Protein AF-0000000084904812 (afdb_homodimer)

Foldseek 3Di:
DWAWDDDPPDPDTFIDDDDPPDDVVRVQVRVLVRPDPVPPSVLFDPDWDWDDDDPRDFTQTQTSHPFGWGFGQDPVNYTDTHGAHALVNLPPAKAKDFAKAWDADPVRDIAIDGDLNLLRLQLVRPVFVFFFEAEEEEAEAAPLCRQVLLVLLVLCLVVVNPCSLPQPSQADRPGDDDDDDLDWDDGAKIKISYWGWDAFPVGGIYTYIYMYGTHPPRPPDFLNRNLLRLLLCQQLHQEYEYREEADDDLVNLVSVLSSVVLSVVLQPADPPDARGEEYEYEYEAHDDPVFDFFFVSFQVRVCVQLPDDPPDDPVSVVSSVSVPRRYNYYGYGYAHYQDDPCSDPPNSRRSVVGDPSRSVRSSVVSCVCPPSVNGDGDDRHPDGDGSNVSSVVVVSSSCCSRVPPDDDDHDPQVVVLVVLLVVLLCVLVVQLVVQLCVPQNPPDAQDDPVVSVVSLVVSNVVSVVSLVPRDHDDDPVVSVVSVVVSVVVSVVVSVVSVVSSVVRPVCVVCLLVVLLQVQLVVLQVVLVVCVVVVNNVVSVVSNVVSVVSVVLNVVLVVCVVVVPPVPVNVVSSVVSVVSVVVVVVVVVVVPPPPPDPPDPPDPPPPPPPDDDD/DWAWADDPPDPDTDIDDDDPPDDVVRVLVRVLVRPDPVPPSVQFDPDWDFDDDDPGDQTQTQTSHPFGWGFDQDPVRDTDTHGFHALVNLPPAKDKDFAKAWDADPVRDIAIDGPLNLLRLQLVRPVFVFFFEAEEEEAEAAPLCRQVLLVLLVLCLVVVNPCSLPQPSQPDRPGDDDDDDLDWDDGAKIKISYWGWDAFPVRGIYTYIYMYGTHPPRPPDFLNRNLLRLLLCQQLHQEYEYREEADDDLVNLVSVLSSVVLSVVLLPADPPDARGEEYEYEYEAHDDPVFDFFFVSFQVRVCVQLPDDPPDDPVSVVSSVSVPRRYNYYGYGYAHYQDDPCSDPPNSSRSVSGDPSRSVRSSVVSCVCPPSVNGDGDDRPPDGDGSNVSSVVSVSSSCCSRVPPDDDDHDPQVVVLVVLLVVLLCVLVVQLCVQLCVDQNDPDAQDDPVVSVVSLVVSNVVSVVSLVPRDHDDDPVVSVVSVVVSVVVSVVVSVVSVVSSVVRPVCVVCLLVVLLQVQLVVLQVVLVVCVVVVNNVVSVVSNVVSVVSVVLNVVLVVCVVVVPPVPVNVVSSVVSVVSVVVVVVVVVVVPPPPPDPPDPPDPDDPDDDDPDD

Sequence (1226 aa):
MYVTIAYPFADEDVDLQIDNEASFKTLGEKIVAAAPRALPREKLLSEFTVVVNRNGRDRVLNLTLEQPVSILLESNDALQMIPGIPPYLVDTEGRPLQVLTFSLDDDQHTVTHINEANLRQILYRHDVKDLPVVVLSVAGPFRTGKSFLLNFILRYLENDGADWGSEASMQAAEGFHWRHGIERDTVGMWMWSKPFVRTMPGGDRVAVIVADTQGTFDKHTVMAENTRIFALNALISSQQVYNIKEKISEDVLQQMHLFTEYGAMVARTLEGQKPFQNLEFLIRDWEFESHAPGAAGGQEYLDSILAISDDLPTELREVRLWLQDCYEAITCFLLPHPGKKVTKKEFTGNLTVLEEDFREHFVEFVSNILSPERIAVKKIGNQNLTCSSLLDLFRTYVDAFNTAELPQVSTLFQATARVNHDAVRQSVLGSYRDAMRRIAGPGFPHVAESHLRNQHEAAHANAISIFESAKLLGSAAQKDHLRADIERELETLWTQMQAYNRSKDILRGMRTPLIFAAAAFLLNIVAAVLDVVELDPIAYILNFIAWVGVFALVGWGTLNYTGQQPELRGALDSFADTLFQTGRVAVASLAQPAEQQPAASAPAQRRARAPASMYVTIAYPFADEDVDLQIDNEASFKTLGEKIVAAAPRALPREKLLSEFTVVVNRNGRDRVLNLTLEQPVSILLESNDALQMIPGIPPYLVDTEGRPLQVLTFSLDDDQHTVTHINEANLRQILYRHDVKDLPVVVLSVAGPFRTGKSFLLNFILRYLENDGADWGSEASMQAAEGFHWRHGIERDTVGMWMWSKPFVRTMPGGDRVAVIVADTQGTFDKHTVMAENTRIFALNALISSQQVYNIKEKISEDVLQQMHLFTEYGAMVARTLEGQKPFQNLEFLIRDWEFESHAPGAAGGQEYLDSILAISDDLPTELREVRLWLQDCYEAITCFLLPHPGKKVTKKEFTGNLTVLEEDFREHFVEFVSNILSPERIAVKKIGNQNLTCSSLLDLFRTYVDAFNTAELPQVSTLFQATARVNHDAVRQSVLGSYRDAMRRIAGPGFPHVAESHLRNQHEAAHANAISIFESAKLLGSAAQKDHLRADIERELETLWTQMQAYNRSKDILRGMRTPLIFAAAAFLLNIVAAVLDVVELDPIAYILNFIAWVGVFALVGWGTLNYTGQQPELRGALDSFADTLFQTGRVAVASLAQPAEQQPAASAPAQRRARAPAS

Solvent-accessible surface area (backbone atoms only — not comparable to full-atom values): 67049 Å² total; per-residue (Å²): 80,77,43,36,41,35,53,87,93,49,93,61,71,41,79,42,84,41,65,84,81,55,50,67,68,55,48,52,52,51,52,62,67,63,46,60,82,84,52,64,68,89,53,47,62,85,73,86,72,87,64,84,53,88,93,77,57,75,42,58,45,67,47,45,50,97,53,32,28,18,35,46,65,43,97,82,54,39,35,43,51,38,84,36,60,52,65,82,70,46,61,89,63,58,42,69,35,64,33,34,40,73,45,67,48,95,85,68,44,75,39,71,42,75,34,58,43,52,43,45,52,41,26,57,27,83,92,39,23,82,25,38,23,24,30,39,30,42,38,34,49,50,88,66,52,61,38,60,53,50,36,50,49,50,47,30,62,74,42,71,69,50,69,56,82,44,80,79,68,47,72,75,78,71,49,53,82,64,70,93,59,94,60,86,75,59,76,38,30,30,31,45,45,57,60,42,77,43,68,33,89,88,65,51,59,32,28,40,35,48,32,45,45,33,43,35,46,35,90,82,56,53,58,47,51,45,32,48,54,52,14,51,48,46,61,65,21,16,36,31,32,41,42,38,64,55,60,88,42,37,59,56,50,46,50,47,44,39,21,46,50,56,29,44,68,67,40,85,60,57,91,91,52,51,58,27,41,35,38,34,38,36,28,32,50,38,62,56,80,93,43,52,68,28,55,68,27,14,40,53,50,46,49,64,70,55,56,82,56,91,83,50,55,67,73,60,44,50,45,41,52,47,56,61,56,40,31,72,40,79,46,27,33,28,33,42,50,49,53,78,69,59,66,47,93,73,52,75,62,61,62,86,64,37,32,65,71,22,52,56,46,47,52,49,49,55,51,51,64,65,25,61,88,58,53,45,66,24,59,63,86,94,38,76,34,27,25,49,54,47,54,54,47,52,52,51,51,46,46,44,68,63,65,44,76,60,68,80,63,62,48,61,42,56,26,42,32,50,50,45,50,50,54,50,51,48,52,27,51,47,53,32,50,53,55,49,41,74,59,60,23,44,90,40,65,52,63,55,67,69,60,50,49,53,51,47,52,51,34,49,52,51,24,50,49,51,54,70,69,50,76,75,68,74,54,72,66,55,48,50,49,50,49,51,50,51,52,51,50,51,49,50,51,50,54,46,50,52,35,41,35,58,55,35,34,50,62,73,68,35,46,41,51,48,43,32,51,48,51,23,51,50,28,44,50,53,18,50,52,29,45,70,72,69,38,51,73,59,17,50,51,34,41,50,53,19,48,50,30,52,50,49,40,51,51,47,51,49,33,62,70,65,56,51,63,65,62,62,49,48,50,51,40,50,51,33,49,51,51,52,50,52,46,51,51,51,52,52,56,66,64,49,71,84,71,79,73,76,77,79,75,71,80,76,76,77,70,77,75,70,68,89,128,79,78,47,50,44,55,52,92,92,48,94,59,70,42,78,43,84,42,65,83,81,56,49,66,67,54,49,54,51,50,52,62,68,63,46,59,81,86,52,64,66,86,57,49,61,85,80,86,82,83,77,80,66,87,90,69,76,90,58,67,53,79,47,53,49,101,58,42,33,18,42,46,70,42,98,82,65,43,47,42,66,38,83,36,60,51,62,81,71,47,59,90,63,58,43,68,36,63,34,34,41,73,47,68,50,96,85,68,44,74,38,70,43,76,33,60,55,50,43,45,50,41,26,55,25,81,91,40,23,83,25,37,23,24,30,38,30,41,39,36,48,50,87,66,51,62,38,60,53,48,37,50,49,49,46,30,61,74,41,70,69,50,72,55,83,45,80,79,69,53,72,76,81,73,49,52,85,65,70,92,58,93,61,87,76,58,77,36,30,29,30,44,44,56,58,43,77,44,68,34,87,88,64,50,60,32,28,38,34,48,34,44,44,32,42,35,45,36,90,84,56,51,58,45,50,44,32,49,53,51,13,51,48,44,60,66,21,16,36,33,32,40,41,38,66,56,60,89,42,36,60,56,50,46,50,47,45,38,21,47,51,56,28,45,67,66,48,72,55,56,91,89,52,51,54,26,41,34,39,33,37,36,28,31,49,38,61,57,81,92,42,53,69,28,55,68,27,14,40,54,50,45,50,62,70,55,56,83,56,92,83,49,54,68,72,62,43,51,45,40,53,46,56,62,58,39,30,72,40,79,46,27,32,28,33,44,49,50,53,79,69,57,67,46,93,72,52,75,65,61,64,84,63,36,32,65,72,22,51,54,46,47,52,50,48,54,51,50,65,66,24,62,88,58,51,44,64,24,57,63,88,94,38,78,34,27,25,48,53,46,55,55,47,52,52,52,52,46,47,44,69,64,66,42,78,60,71,82,62,61,49,60,42,55,25,41,33,50,50,45,50,49,52,50,49,48,51,27,51,47,52,30,50,54,54,48,40,74,60,61,23,64,75,46,65,50,65,53,68,70,59,49,49,52,50,47,51,52,34,49,51,51,24,52,50,50,54,70,70,51,78,75,68,75,53,71,67,56,47,52,50,50,50,51,50,51,51,51,49,51,51,50,51,49,54,48,49,51,37,38,35,56,48,36,32,50,63,75,67,35,46,42,52,48,44,32,49,48,51,22,50,50,29,44,51,54,18,52,51,28,44,71,72,70,39,52,72,60,17,52,52,33,42,50,53,20,49,51,30,53,49,49,40,50,50,47,51,49,32,63,68,66,56,50,64,63,63,62,50,47,52,50,40,51,50,32,50,51,52,50,50,51,47,50,50,50,51,52,56,66,65,46,72,84,71,78,76,78,76,82,78,72,86,78,75,83,75,79,76,74,82,77,135

Structure (mmCIF, N/CA/C/O backbone):
data_AF-0000000084904812-model_v1
#
loop_
_entity.id
_entity.type
_entity.pdbx_description
1 polymer 'GB1/RHD3-type G domain-containing protein'
#
loop_
_atom_site.group_PDB
_atom_site.id
_atom_site.type_symbol
_atom_site.label_atom_id
_atom_site.label_alt_id
_atom_site.label_comp_id
_atom_site.label_asym_id
_atom_site.label_entity_id
_atom_site.label_seq_id
_atom_site.pdbx_PDB_ins_code
_atom_site.Cartn_x
_atom_site.Cartn_y
_atom_site.Cartn_z
_atom_site.occupancy
_atom_site.B_iso_or_equiv
_atom_site.auth_seq_id
_atom_site.auth_comp_id
_atom_site.auth_asym_id
_atom_site.auth_atom_id
_atom_site.pdbx_PDB_model_num
ATOM 1 N N . MET A 1 1 ? 45.094 -32.781 28.062 1 52.78 1 MET A N 1
ATOM 2 C CA . MET A 1 1 ? 45.75 -32.188 26.906 1 52.78 1 MET A CA 1
ATOM 3 C C . MET A 1 1 ? 46.062 -30.703 27.156 1 52.78 1 MET A C 1
ATOM 5 O O . MET A 1 1 ? 45.312 -30.016 27.859 1 52.78 1 MET A O 1
ATOM 9 N N . TYR A 1 2 ? 47.312 -30.234 26.875 1 60 2 TYR A N 1
ATOM 10 C CA . TYR A 1 2 ? 47.688 -28.828 26.984 1 60 2 TYR A CA 1
ATOM 11 C C . TYR A 1 2 ? 47.469 -28.109 25.656 1 60 2 TYR A C 1
ATOM 13 O O . TYR A 1 2 ? 47.875 -28.609 24.609 1 60 2 TYR A O 1
ATOM 21 N N . VAL A 1 3 ? 46.625 -27.094 25.688 1 57 3 VAL A N 1
ATOM 22 C CA . VAL A 1 3 ? 46.406 -26.266 24.516 1 57 3 VAL A CA 1
ATOM 23 C C . VAL A 1 3 ? 46.969 -24.875 24.734 1 57 3 VAL A C 1
ATOM 25 O O . VAL A 1 3 ? 46.719 -24.266 25.781 1 57 3 VAL A O 1
ATOM 28 N N . THR A 1 4 ? 47.875 -24.469 23.875 1 60.34 4 THR A N 1
ATOM 29 C CA . THR A 1 4 ? 48.406 -23.094 23.906 1 60.34 4 THR A CA 1
ATOM 30 C C . THR A 1 4 ? 47.531 -22.188 23.031 1 60.34 4 THR A C 1
ATOM 32 O O . THR A 1 4 ? 47.281 -22.484 21.859 1 60.34 4 THR A O 1
ATOM 35 N N . ILE A 1 5 ? 46.969 -21.234 23.672 1 58.47 5 ILE A N 1
ATOM 36 C CA . ILE A 1 5 ? 46.094 -20.281 23 1 58.47 5 ILE A CA 1
ATOM 37 C C . ILE A 1 5 ? 46.812 -18.938 22.844 1 58.47 5 ILE A C 1
ATOM 39 O O . ILE A 1 5 ? 47.281 -18.359 23.812 1 58.47 5 ILE A O 1
ATOM 43 N N . ALA A 1 6 ? 46.969 -18.562 21.625 1 56.66 6 ALA A N 1
ATOM 44 C CA . ALA A 1 6 ? 47.438 -17.219 21.297 1 56.66 6 ALA A CA 1
ATOM 45 C C . ALA A 1 6 ? 46.25 -16.266 21.031 1 56.66 6 ALA A C 1
ATOM 47 O O . ALA A 1 6 ? 45.562 -16.406 20.031 1 56.66 6 ALA A O 1
ATOM 48 N N . TYR A 1 7 ? 45.812 -15.508 22.047 1 55.56 7 TYR A N 1
ATOM 49 C CA . TYR A 1 7 ? 44.75 -14.531 21.938 1 55.56 7 TYR A CA 1
ATOM 50 C C . TYR A 1 7 ? 45.156 -13.336 21.094 1 55.56 7 TYR A C 1
ATOM 52 O O . TYR A 1 7 ? 46.312 -12.867 21.203 1 55.56 7 TYR A O 1
ATOM 60 N N . PRO A 1 8 ? 44.25 -12.859 20.281 1 52.91 8 PRO A N 1
ATOM 61 C CA . PRO A 1 8 ? 44.594 -11.609 19.594 1 52.91 8 PRO A CA 1
ATOM 62 C C . PRO A 1 8 ? 44.75 -10.43 20.562 1 52.91 8 PRO A C 1
ATOM 64 O O . PRO A 1 8 ? 43.969 -10.305 21.516 1 52.91 8 PRO A O 1
ATOM 67 N N . PHE A 1 9 ? 45.938 -9.719 20.469 1 52.16 9 PHE A N 1
ATOM 68 C CA . PHE A 1 9 ? 46.312 -8.531 21.219 1 52.16 9 PHE A CA 1
ATOM 69 C C . PHE A 1 9 ? 46.906 -8.906 22.562 1 52.16 9 PHE A C 1
ATOM 71 O O . PHE A 1 9 ? 47.062 -8.055 23.453 1 52.16 9 PHE A O 1
ATOM 78 N N . ALA A 1 10 ? 46.938 -10.172 22.75 1 53.47 10 ALA A N 1
ATOM 79 C CA . ALA A 1 10 ? 47.625 -10.523 23.984 1 53.47 10 ALA A CA 1
ATOM 80 C C . ALA A 1 10 ? 49.125 -10.758 23.703 1 53.47 10 ALA A C 1
ATOM 82 O O . ALA A 1 10 ? 49.5 -11.242 22.641 1 53.47 10 ALA A O 1
ATOM 83 N N . ASP A 1 11 ? 50.031 -10.258 24.391 1 59.09 11 ASP A N 1
ATOM 84 C CA . ASP A 1 11 ? 51.469 -10.352 24.219 1 59.09 11 ASP A CA 1
ATOM 85 C C . ASP A 1 11 ? 51.969 -11.758 24.531 1 59.09 11 ASP A C 1
ATOM 87 O O . ASP A 1 11 ? 53.031 -12.164 24.062 1 59.09 11 ASP A O 1
ATOM 91 N N . GLU A 1 12 ? 51.188 -12.477 25.453 1 63.28 12 GLU A N 1
ATOM 92 C CA . GLU A 1 12 ? 51.688 -13.773 25.891 1 63.28 12 GLU A CA 1
ATOM 93 C C . GLU A 1 12 ? 50.719 -14.891 25.578 1 63.28 12 GLU A C 1
ATOM 95 O O . GLU A 1 12 ? 49.5 -14.688 25.641 1 63.28 12 GLU A O 1
ATOM 100 N N . ASP A 1 13 ? 51.156 -15.984 24.984 1 61.41 13 ASP A N 1
ATOM 101 C CA . ASP A 1 13 ? 50.375 -17.203 24.781 1 61.41 13 ASP A CA 1
ATOM 102 C C . ASP A 1 13 ? 49.938 -17.797 26.109 1 61.41 13 ASP A C 1
ATOM 104 O O . ASP A 1 13 ? 50.594 -17.625 27.125 1 61.41 13 ASP A O 1
ATOM 108 N N . VAL A 1 14 ? 48.656 -18.203 26.172 1 65.75 14 VAL A N 1
ATOM 109 C CA . VAL A 1 14 ? 48.125 -18.797 27.391 1 65.75 14 VAL A CA 1
ATOM 110 C C . VAL A 1 14 ? 48.062 -20.328 27.234 1 65.75 14 VAL A C 1
ATOM 112 O O . VAL A 1 14 ? 47.562 -20.828 26.25 1 65.75 14 VAL A O 1
ATOM 115 N N . ASP A 1 15 ? 48.688 -21.031 28.125 1 65.44 15 ASP A N 1
ATOM 116 C CA . ASP A 1 15 ? 48.656 -22.5 28.156 1 65.44 15 ASP A CA 1
ATOM 117 C C . ASP A 1 15 ? 47.469 -23 29.016 1 65.44 15 ASP A C 1
ATOM 119 O O . ASP A 1 15 ? 47.344 -22.594 30.172 1 65.44 15 ASP A O 1
ATOM 123 N N . LEU A 1 16 ? 46.531 -23.656 28.438 1 64.44 16 LEU A N 1
ATOM 124 C CA . LEU A 1 16 ? 45.375 -24.203 29.141 1 64.44 16 LEU A CA 1
ATOM 125 C C . LEU A 1 16 ? 45.469 -25.719 29.25 1 64.44 16 LEU A C 1
ATOM 127 O O . LEU A 1 16 ? 45.875 -26.391 28.297 1 64.44 16 LEU A O 1
ATOM 131 N N . GLN A 1 17 ? 45.281 -26.281 30.469 1 71.5 17 GLN A N 1
ATOM 132 C CA . GLN A 1 17 ? 45.156 -27.719 30.688 1 71.5 17 GLN A CA 1
ATOM 133 C C . GLN A 1 17 ? 43.688 -28.188 30.594 1 71.5 17 GLN A C 1
ATOM 135 O O . GLN A 1 17 ? 42.844 -27.656 31.281 1 71.5 17 GLN A O 1
ATOM 140 N N . ILE A 1 18 ? 43.406 -28.859 29.516 1 60.75 18 ILE A N 1
ATOM 141 C CA . ILE A 1 18 ? 42.062 -29.359 29.312 1 60.75 18 ILE A CA 1
ATOM 142 C C . ILE A 1 18 ? 42.031 -30.875 29.469 1 60.75 18 ILE A C 1
ATOM 144 O O . ILE A 1 18 ? 42.969 -31.562 29.078 1 60.75 18 ILE A O 1
ATOM 148 N N . ASP A 1 19 ? 41.031 -31.328 30.25 1 65.38 19 ASP A N 1
ATOM 149 C CA . ASP A 1 19 ? 40.844 -32.781 30.406 1 65.38 19 ASP A CA 1
ATOM 150 C C . ASP A 1 19 ? 40.562 -33.438 29.047 1 65.38 19 ASP A C 1
ATOM 152 O O . ASP A 1 19 ? 39.875 -32.844 28.203 1 65.38 19 ASP A O 1
ATOM 156 N N . ASN A 1 20 ? 41.125 -34.5 28.734 1 55.53 20 ASN A N 1
ATOM 157 C CA . ASN A 1 20 ? 40.938 -35.25 27.5 1 55.53 20 ASN A CA 1
ATOM 158 C C . ASN A 1 20 ? 39.469 -35.5 27.203 1 55.53 20 ASN A C 1
ATOM 160 O O . ASN A 1 20 ? 39.062 -35.594 26.047 1 55.53 20 ASN A O 1
ATOM 164 N N . GLU A 1 21 ? 38.625 -35.625 28.156 1 56.09 21 GLU A N 1
ATOM 165 C CA . GLU A 1 21 ? 37.219 -35.938 28.016 1 56.09 21 GLU A CA 1
ATOM 166 C C . GLU A 1 21 ? 36.344 -34.688 28.094 1 56.09 21 GLU A C 1
ATOM 168 O O . GLU A 1 21 ? 35.125 -34.781 28.125 1 56.09 21 GLU A O 1
ATOM 173 N N . ALA A 1 22 ? 36.969 -33.625 28.078 1 53.44 22 ALA A N 1
ATOM 174 C CA . ALA A 1 22 ? 36.156 -32.406 28.25 1 53.44 22 ALA A CA 1
ATOM 175 C C . ALA A 1 22 ? 35.312 -32.094 27.016 1 53.44 22 ALA A C 1
ATOM 177 O O . ALA A 1 22 ? 35.75 -32.406 25.891 1 53.44 22 ALA A O 1
ATOM 178 N N . SER A 1 23 ? 34.062 -31.812 27.297 1 52.94 23 SER A N 1
ATOM 179 C CA . SER A 1 23 ? 33.156 -31.391 26.219 1 52.94 23 SER A CA 1
ATOM 180 C C . SER A 1 23 ? 33.625 -30.062 25.609 1 52.94 23 SER A C 1
ATOM 182 O O . SER A 1 23 ? 34.375 -29.328 26.234 1 52.94 23 SER A O 1
ATOM 184 N N . PHE A 1 24 ? 33.344 -29.859 24.469 1 48.47 24 PHE A N 1
ATOM 185 C CA . PHE A 1 24 ? 33.688 -28.625 23.781 1 48.47 24 PHE A CA 1
ATOM 186 C C . PHE A 1 24 ? 33.094 -27.406 24.5 1 48.47 24 PHE A C 1
ATOM 188 O O . PHE A 1 24 ? 33.719 -26.328 24.5 1 48.47 24 PHE A O 1
ATOM 195 N N . LYS A 1 25 ? 32.062 -27.641 25.094 1 56.03 25 LYS A N 1
ATOM 196 C CA . LYS A 1 25 ? 31.5 -26.578 25.922 1 56.03 25 LYS A CA 1
ATOM 197 C C . LYS A 1 25 ? 32.469 -26.219 27.062 1 56.03 25 LYS A C 1
ATOM 199 O O . LYS A 1 25 ? 32.719 -25.047 27.312 1 56.03 25 LYS A O 1
ATOM 204 N N . THR A 1 26 ? 33 -27.281 27.594 1 59.81 26 THR A N 1
ATOM 205 C CA . THR A 1 26 ? 33.938 -27.078 28.703 1 59.81 26 THR A CA 1
ATOM 206 C C . THR A 1 26 ? 35.219 -26.406 28.219 1 59.81 26 THR A C 1
ATOM 208 O O . THR A 1 26 ? 35.75 -25.531 28.906 1 59.81 26 THR A O 1
ATOM 211 N N . LEU A 1 27 ? 35.625 -26.75 26.984 1 59.12 27 LEU A N 1
ATOM 212 C CA . LEU A 1 27 ? 36.781 -26.109 26.375 1 59.12 27 LEU A CA 1
ATOM 213 C C . LEU A 1 27 ? 36.531 -24.625 26.141 1 59.12 27 LEU A C 1
ATOM 215 O O . LEU A 1 27 ? 37.375 -23.797 26.469 1 59.12 27 LEU A O 1
ATOM 219 N N . GLY A 1 28 ? 35.469 -24.297 25.578 1 57.53 28 GLY A N 1
ATOM 220 C CA . GLY A 1 28 ? 35.094 -22.906 25.359 1 57.53 28 GLY A CA 1
ATOM 221 C C . GLY A 1 28 ? 35.094 -22.094 26.641 1 57.53 28 GLY A C 1
ATOM 222 O O . GLY A 1 28 ? 35.625 -20.984 26.688 1 57.53 28 GLY A O 1
ATOM 223 N N . GLU A 1 29 ? 34.531 -22.703 27.609 1 62.69 29 GLU A N 1
ATOM 224 C CA . GLU A 1 29 ? 34.469 -22.016 28.891 1 62.69 29 GLU A CA 1
ATOM 225 C C . GLU A 1 29 ? 35.844 -21.75 29.453 1 62.69 29 GLU A C 1
ATOM 227 O O . GLU A 1 29 ? 36.094 -20.672 30 1 62.69 29 GLU A O 1
ATOM 232 N N . LYS A 1 30 ? 36.75 -22.719 29.281 1 65.31 30 LYS A N 1
ATOM 233 C CA . LYS A 1 30 ? 38.125 -22.578 29.812 1 65.31 30 LYS A CA 1
ATOM 234 C C . LYS A 1 30 ? 38.906 -21.531 29.031 1 65.31 30 LYS A C 1
ATOM 236 O O . LYS A 1 30 ? 39.688 -20.797 29.609 1 65.31 30 LYS A O 1
ATOM 241 N N . ILE A 1 31 ? 38.594 -21.484 27.719 1 62.16 31 ILE A N 1
ATOM 242 C CA . ILE A 1 31 ? 39.25 -20.516 26.875 1 62.16 31 ILE A CA 1
ATOM 243 C C . ILE A 1 31 ? 38.844 -19.094 27.266 1 62.16 31 ILE A C 1
ATOM 245 O O . ILE A 1 31 ? 39.688 -18.203 27.391 1 62.16 31 ILE A O 1
ATOM 249 N N . VAL A 1 32 ? 37.562 -18.906 27.531 1 62.09 32 VAL A N 1
ATOM 250 C CA . VAL A 1 32 ? 37.062 -17.594 27.953 1 62.09 32 VAL A CA 1
ATOM 251 C C . VAL A 1 32 ? 37.625 -17.234 29.312 1 62.09 32 VAL A C 1
ATOM 253 O O . VAL A 1 32 ? 38.031 -16.094 29.547 1 62.09 32 VAL A O 1
ATOM 256 N N . ALA A 1 33 ? 37.719 -18.219 30.125 1 67.69 33 ALA A N 1
ATOM 257 C CA . ALA A 1 33 ? 38.156 -17.969 31.484 1 67.69 33 ALA A CA 1
ATOM 258 C C . ALA A 1 33 ? 39.625 -17.609 31.531 1 67.69 33 ALA A C 1
ATOM 260 O O . ALA A 1 33 ? 40.062 -16.875 32.406 1 67.69 33 ALA A O 1
ATOM 261 N N . ALA A 1 34 ? 40.344 -18.172 30.516 1 62.88 34 ALA A N 1
ATOM 262 C CA . ALA A 1 34 ? 41.812 -17.969 30.562 1 62.88 34 ALA A CA 1
ATOM 263 C C . ALA A 1 34 ? 42.219 -16.703 29.812 1 62.88 34 ALA A C 1
ATOM 265 O O . ALA A 1 34 ? 43.375 -16.328 29.797 1 62.88 34 ALA A O 1
ATOM 266 N N . ALA A 1 35 ? 41.188 -16.078 29.156 1 61.72 35 ALA A N 1
ATOM 267 C CA . ALA A 1 35 ? 41.5 -14.867 28.406 1 61.72 35 ALA A CA 1
ATOM 268 C C . ALA A 1 35 ? 42.031 -13.766 29.312 1 61.72 35 ALA A C 1
ATOM 270 O O . ALA A 1 35 ? 41.562 -13.594 30.438 1 61.72 35 ALA A O 1
ATOM 271 N N . PRO A 1 36 ? 43.094 -13.172 28.906 1 60.47 36 PRO A N 1
ATOM 272 C CA . PRO A 1 36 ? 43.625 -12.109 29.766 1 60.47 36 PRO A CA 1
ATOM 273 C C . PRO A 1 36 ? 42.625 -11.008 30.062 1 60.47 36 PRO A C 1
ATOM 275 O O . PRO A 1 36 ? 41.719 -10.773 29.266 1 60.47 36 PRO A O 1
ATOM 278 N N . ARG A 1 37 ? 42.562 -10.547 31.266 1 56.56 37 ARG A N 1
ATOM 279 C CA . ARG A 1 37 ? 41.656 -9.547 31.844 1 56.56 37 ARG A CA 1
ATOM 280 C C . ARG A 1 37 ? 41.531 -8.344 30.922 1 56.56 37 ARG A C 1
ATOM 282 O O . ARG A 1 37 ? 40.5 -7.652 30.938 1 56.56 37 ARG A O 1
ATOM 289 N N . ALA A 1 38 ? 42.5 -8.055 30.203 1 52.19 38 ALA A N 1
ATOM 290 C CA . ALA A 1 38 ? 42.438 -6.855 29.375 1 52.19 38 ALA A CA 1
ATOM 291 C C . ALA A 1 38 ? 41.438 -7.031 28.234 1 52.19 38 ALA A C 1
ATOM 293 O O . ALA A 1 38 ? 41.125 -6.07 27.531 1 52.19 38 ALA A O 1
ATOM 294 N N . LEU A 1 39 ? 41.031 -8.281 27.953 1 47.53 39 LEU A N 1
ATOM 295 C CA . LEU A 1 39 ? 40.062 -8.477 26.891 1 47.53 39 LEU A CA 1
ATOM 296 C C . LEU A 1 39 ? 38.625 -8.328 27.422 1 47.53 39 LEU A C 1
ATOM 298 O O . LEU A 1 39 ? 38.281 -8.945 28.438 1 47.53 39 LEU A O 1
ATOM 302 N N . PRO A 1 40 ? 37.906 -7.148 27.281 1 47.16 40 PRO A N 1
ATOM 303 C CA . PRO A 1 40 ? 36.531 -7.047 27.797 1 47.16 40 PRO A CA 1
ATOM 304 C C . PRO A 1 40 ? 35.719 -8.328 27.578 1 47.16 40 PRO A C 1
ATOM 306 O O . PRO A 1 40 ? 35.688 -8.867 26.469 1 47.16 40 PRO A O 1
ATOM 309 N N . ARG A 1 41 ? 35.375 -9.078 28.641 1 47.38 41 ARG A N 1
ATOM 310 C CA . ARG A 1 41 ? 34.594 -10.32 28.703 1 47.38 41 ARG A CA 1
ATOM 311 C C . ARG A 1 41 ? 33.375 -10.266 27.781 1 47.38 41 ARG A C 1
ATOM 313 O O . ARG A 1 41 ? 32.938 -11.289 27.281 1 47.38 41 ARG A O 1
ATOM 320 N N . GLU A 1 42 ? 32.688 -9.078 27.75 1 44.91 42 GLU A N 1
ATOM 321 C CA . GLU A 1 42 ? 31.469 -8.891 26.969 1 44.91 42 GLU A CA 1
ATOM 322 C C . GLU A 1 42 ? 31.719 -9.188 25.5 1 44.91 42 GLU A C 1
ATOM 324 O O . GLU A 1 42 ? 30.781 -9.477 24.75 1 44.91 42 GLU A O 1
ATOM 329 N N . LYS A 1 43 ? 32.969 -8.961 25.125 1 42.41 43 LYS A N 1
ATOM 330 C CA . LYS A 1 43 ? 33.344 -9.18 23.734 1 42.41 43 LYS A CA 1
ATOM 331 C C . LYS A 1 43 ? 33.656 -10.648 23.484 1 42.41 43 LYS A C 1
ATOM 333 O O . LYS A 1 43 ? 34.062 -11.023 22.375 1 42.41 43 LYS A O 1
ATOM 338 N N . LEU A 1 44 ? 33.781 -11.422 24.562 1 38.59 44 LEU A N 1
ATOM 339 C CA . LEU A 1 44 ? 34.094 -12.844 24.469 1 38.59 44 LEU A CA 1
ATOM 340 C C . LEU A 1 44 ? 32.875 -13.641 24 1 38.59 44 LEU A C 1
ATOM 342 O O . LEU A 1 44 ? 31.75 -13.188 24.141 1 38.59 44 LEU A O 1
ATOM 346 N N . LEU A 1 45 ? 33.062 -15.016 23.641 1 41.72 45 LEU A N 1
ATOM 347 C CA . LEU A 1 45 ? 32.344 -16.031 22.891 1 41.72 45 LEU A CA 1
ATOM 348 C C . LEU A 1 45 ? 31.047 -16.406 23.609 1 41.72 45 LEU A C 1
ATOM 350 O O . LEU A 1 45 ? 31.062 -16.781 24.781 1 41.72 45 LEU A O 1
ATOM 354 N N . SER A 1 46 ? 29.938 -15.727 23.531 1 36.12 46 SER A N 1
ATOM 355 C CA . SER A 1 46 ? 28.797 -16.375 24.172 1 36.12 46 SER A CA 1
ATOM 356 C C . SER A 1 46 ? 28.484 -17.719 23.516 1 36.12 46 SER A C 1
ATOM 358 O O . SER A 1 46 ? 28.062 -18.656 24.188 1 36.12 46 SER A O 1
ATOM 360 N N . GLU A 1 47 ? 28.344 -18 22.078 1 34.22 47 GLU A N 1
ATOM 361 C CA . GLU A 1 47 ? 27.891 -19.25 21.469 1 34.22 47 GLU A CA 1
ATOM 362 C C . GLU A 1 47 ? 28.984 -19.859 20.594 1 34.22 47 GLU A C 1
ATOM 364 O O . GLU A 1 47 ? 29.828 -19.141 20.047 1 34.22 47 GLU A O 1
ATOM 369 N N . PHE A 1 48 ? 29.5 -21.25 21 1 31.7 48 PHE A N 1
ATOM 370 C CA . PHE A 1 48 ? 30.578 -22 20.391 1 31.7 48 PHE A CA 1
ATOM 371 C C . PHE A 1 48 ? 30.047 -22.984 19.344 1 31.7 48 PHE A C 1
ATOM 373 O O . PHE A 1 48 ? 28.953 -23.547 19.531 1 31.7 48 PHE A O 1
ATOM 380 N N . THR A 1 49 ? 30.188 -22.75 17.984 1 33.28 49 THR A N 1
ATOM 381 C CA . THR A 1 49 ? 29.875 -23.844 17.062 1 33.28 49 THR A CA 1
ATOM 382 C C . THR A 1 49 ? 31.125 -24.594 16.672 1 33.28 49 THR A C 1
ATOM 384 O O . THR A 1 49 ? 32.156 -24 16.328 1 33.28 49 THR A O 1
ATOM 387 N N . VAL A 1 50 ? 31.344 -26 17.047 1 32.16 50 VAL A N 1
ATOM 388 C CA . VAL A 1 50 ? 32.438 -26.938 16.875 1 32.16 50 VAL A CA 1
ATOM 389 C C . VAL A 1 50 ? 32.281 -27.703 15.57 1 32.16 50 VAL A C 1
ATOM 391 O O . VAL A 1 50 ? 31.219 -28.312 15.336 1 32.16 50 VAL A O 1
ATOM 394 N N . VAL A 1 51 ? 33.031 -27.375 14.43 1 32.16 51 VAL A N 1
ATOM 395 C CA . VAL A 1 51 ? 32.938 -28.203 13.242 1 32.16 51 VAL A CA 1
ATOM 396 C C . VAL A 1 51 ? 34.125 -29.156 13.18 1 32.16 51 VAL A C 1
ATOM 398 O O . VAL A 1 51 ? 35.281 -28.734 13.273 1 32.16 51 VAL A O 1
ATOM 401 N N . VAL A 1 52 ? 34.094 -30.562 13.523 1 30.78 52 VAL A N 1
ATOM 402 C CA . VAL A 1 52 ? 35.062 -31.641 13.609 1 30.78 52 VAL A CA 1
ATOM 403 C C . VAL A 1 52 ? 35.25 -32.281 12.242 1 30.78 52 VAL A C 1
ATOM 405 O O . VAL A 1 52 ? 34.281 -32.719 11.602 1 30.78 52 VAL A O 1
ATOM 408 N N . ASN A 1 53 ? 36.438 -31.859 11.555 1 30.86 53 ASN A N 1
ATOM 409 C CA . ASN A 1 53 ? 36.688 -32.594 10.312 1 30.86 53 ASN A CA 1
ATOM 410 C C . ASN A 1 53 ? 37.25 -34 10.594 1 30.86 53 ASN A C 1
ATOM 412 O O . ASN A 1 53 ? 37.75 -34.25 11.68 1 30.86 53 ASN A O 1
ATOM 416 N N . ARG A 1 54 ? 37.062 -34.938 9.773 1 32.53 54 ARG A N 1
ATOM 417 C CA . ARG A 1 54 ? 37.375 -36.375 9.906 1 32.53 54 ARG A CA 1
ATOM 418 C C . ARG A 1 54 ? 38.844 -36.562 10.266 1 32.53 54 ARG A C 1
ATOM 420 O O . ARG A 1 54 ? 39.188 -37.438 11.07 1 32.53 54 ARG A O 1
ATOM 427 N N . ASN A 1 55 ? 39.969 -36.312 9.18 1 35.44 55 ASN A N 1
ATOM 428 C CA . ASN A 1 55 ? 41.312 -36.875 9.25 1 35.44 55 ASN A CA 1
ATOM 429 C C . ASN A 1 55 ? 42.156 -36.125 10.266 1 35.44 55 ASN A C 1
ATOM 431 O O . ASN A 1 55 ? 43.406 -36.281 10.273 1 35.44 55 ASN A O 1
ATOM 435 N N . GLY A 1 56 ? 42.156 -35.469 11.133 1 32.25 56 GLY A N 1
ATOM 436 C CA . GLY A 1 56 ? 42.875 -34.75 12.203 1 32.25 56 GLY A CA 1
ATOM 437 C C . GLY A 1 56 ? 42.625 -33.25 12.18 1 32.25 56 GLY A C 1
ATOM 438 O O . GLY A 1 56 ? 43.375 -32.5 12.781 1 32.25 56 GLY A O 1
ATOM 439 N N . ARG A 1 57 ? 41.969 -32.594 11.289 1 32.38 57 ARG A N 1
ATOM 440 C CA . ARG A 1 57 ? 41.906 -31.344 10.539 1 32.38 57 ARG A CA 1
ATOM 441 C C . ARG A 1 57 ? 41.531 -30.188 11.445 1 32.38 57 ARG A C 1
ATOM 443 O O . ARG A 1 57 ? 40.969 -30.391 12.531 1 32.38 57 ARG A O 1
ATOM 450 N N . ASP A 1 58 ? 41.719 -28.781 10.797 1 31.53 58 ASP A N 1
ATOM 451 C CA . ASP A 1 58 ? 41.781 -27.359 11.164 1 31.53 58 ASP A CA 1
ATOM 452 C C . ASP A 1 58 ? 40.469 -26.875 11.719 1 31.53 58 ASP A C 1
ATOM 454 O O . ASP A 1 58 ? 39.406 -27.281 11.234 1 31.53 58 ASP A O 1
ATOM 458 N N . ARG A 1 59 ? 40.469 -26.688 12.875 1 33.75 59 ARG A N 1
ATOM 459 C CA . ARG A 1 59 ? 39.281 -26.266 13.617 1 33.75 59 ARG A CA 1
ATOM 460 C C . ARG A 1 59 ? 39.125 -24.75 13.625 1 33.75 59 ARG A C 1
ATOM 462 O O . ARG A 1 59 ? 40.125 -24.031 13.797 1 33.75 59 ARG A O 1
ATOM 469 N N . VAL A 1 60 ? 38.312 -24.312 12.742 1 33.62 60 VAL A N 1
ATOM 470 C CA . VAL A 1 60 ? 38.094 -22.859 12.758 1 33.62 60 VAL A CA 1
ATOM 471 C C . VAL A 1 60 ? 37.125 -22.516 13.898 1 33.62 60 VAL A C 1
ATOM 473 O O . VAL A 1 60 ? 36.094 -23.172 14.086 1 33.62 60 VAL A O 1
ATOM 476 N N . LEU A 1 61 ? 37.688 -22.016 14.969 1 32.94 61 LEU A N 1
ATOM 477 C CA . LEU A 1 61 ? 36.844 -21.516 16.062 1 32.94 61 LEU A CA 1
ATOM 478 C C . LEU A 1 61 ? 36.469 -20.047 15.82 1 32.94 61 LEU A C 1
ATOM 480 O O . LEU A 1 61 ? 37.312 -19.234 15.438 1 32.94 61 LEU A O 1
ATOM 484 N N . ASN A 1 62 ? 35.25 -19.891 15.336 1 33.22 62 ASN A N 1
ATOM 485 C CA . ASN A 1 62 ? 34.781 -18.516 15.266 1 33.22 62 ASN A CA 1
ATOM 486 C C . ASN A 1 62 ? 34.75 -17.844 16.641 1 33.22 62 ASN A C 1
ATOM 488 O O . ASN A 1 62 ? 34.031 -18.297 17.531 1 33.22 62 ASN A O 1
ATOM 492 N N . LEU A 1 63 ? 35.906 -17.234 17.031 1 31.58 63 LEU A N 1
ATOM 493 C CA . LEU A 1 63 ? 36.031 -16.438 18.25 1 31.58 63 LEU A CA 1
ATOM 494 C C . LEU A 1 63 ? 35.156 -15.195 18.156 1 31.58 63 LEU A C 1
ATOM 496 O O . LEU A 1 63 ? 34.812 -14.734 17.062 1 31.58 63 LEU A O 1
ATOM 500 N N . THR A 1 64 ? 34.688 -14.609 19.203 1 34.34 64 THR A N 1
ATOM 501 C CA . THR A 1 64 ? 33.781 -13.484 19.391 1 34.34 64 THR A CA 1
ATOM 502 C C . THR A 1 64 ? 34.219 -12.281 18.562 1 34.34 64 THR A C 1
ATOM 504 O O . THR A 1 64 ? 33.719 -11.18 18.734 1 34.34 64 THR A O 1
ATOM 507 N N . LEU A 1 65 ? 35.625 -12.102 18.094 1 34.03 65 LEU A N 1
ATOM 508 C CA . LEU A 1 65 ? 36.094 -10.758 17.766 1 34.03 65 LEU A CA 1
ATOM 509 C C . LEU A 1 65 ? 35.188 -10.125 16.719 1 34.03 65 LEU A C 1
ATOM 511 O O . LEU A 1 65 ? 34.438 -10.828 16.016 1 34.03 65 LEU A O 1
ATOM 515 N N . GLU A 1 66 ? 34.906 -8.672 16.906 1 38.38 66 GLU A N 1
ATOM 516 C CA . GLU A 1 66 ? 34.344 -7.895 15.812 1 38.38 66 GLU A CA 1
ATOM 517 C C . GLU A 1 66 ? 34.719 -8.484 14.453 1 38.38 66 GLU A C 1
ATOM 519 O O . GLU A 1 66 ? 33.969 -8.305 13.477 1 38.38 66 GLU A O 1
ATOM 524 N N . GLN A 1 67 ? 36 -9.07 14.406 1 37.03 67 GLN A N 1
ATOM 525 C CA . GLN A 1 67 ? 36.562 -9.688 13.211 1 37.03 67 GLN A CA 1
ATOM 526 C C . GLN A 1 67 ? 36.75 -11.188 13.391 1 37.03 67 GLN A C 1
ATOM 528 O O . GLN A 1 67 ? 37.094 -11.656 14.469 1 37.03 67 GLN A O 1
ATOM 533 N N . PRO A 1 68 ? 36.125 -12.047 12.672 1 40.88 68 PRO A N 1
ATOM 534 C CA . PRO A 1 68 ? 36.375 -13.492 12.703 1 40.88 68 PRO A CA 1
ATOM 535 C C . PRO A 1 68 ? 37.875 -13.828 12.773 1 40.88 68 PRO A C 1
ATOM 537 O O . PRO A 1 68 ? 38.688 -13.148 12.156 1 40.88 68 PRO A O 1
ATOM 540 N N . VAL A 1 69 ? 38.438 -14.469 13.852 1 44.56 69 VAL A N 1
ATOM 541 C CA . VAL A 1 69 ? 39.812 -14.898 13.977 1 44.56 69 VAL A CA 1
ATOM 542 C C . VAL A 1 69 ? 39.906 -16.406 13.766 1 44.56 69 VAL A C 1
ATOM 544 O O . VAL A 1 69 ? 39.062 -17.156 14.227 1 44.56 69 VAL A O 1
ATOM 547 N N . SER A 1 70 ? 40.594 -17 12.773 1 46.09 70 SER A N 1
ATOM 548 C CA . SER A 1 70 ? 40.938 -18.406 12.516 1 46.09 70 SER A CA 1
ATOM 549 C C . SER A 1 70 ? 42.062 -18.875 13.43 1 46.09 70 SER A C 1
ATOM 551 O O . SER A 1 70 ? 43.031 -18.141 13.672 1 46.09 70 SER A O 1
ATOM 553 N N . ILE A 1 71 ? 41.812 -19.891 14.195 1 49.78 71 ILE A N 1
ATOM 554 C CA . ILE A 1 71 ? 42.844 -20.469 15.039 1 49.78 71 ILE A CA 1
ATOM 555 C C . ILE A 1 71 ? 43.469 -21.656 14.328 1 49.78 71 ILE A C 1
ATOM 557 O O . ILE A 1 71 ? 42.781 -22.594 13.906 1 49.78 71 ILE A O 1
ATOM 561 N N . LEU A 1 72 ? 44.656 -21.594 13.875 1 47.19 72 LEU A N 1
ATOM 562 C CA . LEU A 1 72 ? 45.469 -22.641 13.242 1 47.19 72 LEU A CA 1
ATOM 563 C C . LEU A 1 72 ? 46.219 -23.453 14.297 1 47.19 72 LEU A C 1
ATOM 565 O O . LEU A 1 72 ? 46.906 -22.891 15.148 1 47.19 72 LEU A O 1
ATOM 569 N N . LEU A 1 73 ? 45.812 -24.719 14.422 1 48.03 73 LEU A N 1
ATOM 570 C CA . LEU A 1 73 ? 46.594 -25.641 15.25 1 48.03 73 LEU A CA 1
ATOM 571 C C . LEU A 1 73 ? 47.812 -26.156 14.492 1 48.03 73 LEU A C 1
ATOM 573 O O . LEU A 1 73 ? 47.688 -26.719 13.406 1 48.03 73 LEU A O 1
ATOM 577 N N . GLU A 1 74 ? 48.875 -25.797 14.844 1 44.22 74 GLU A N 1
ATOM 578 C CA . GLU A 1 74 ? 50.156 -26.219 14.234 1 44.22 74 GLU A CA 1
ATOM 579 C C . GLU A 1 74 ? 50.531 -27.609 14.711 1 44.22 74 GLU A C 1
ATOM 581 O O . GLU A 1 74 ? 50 -28.125 15.688 1 44.22 74 GLU A O 1
ATOM 586 N N . SER A 1 75 ? 51.312 -28.344 13.781 1 49.12 75 SER A N 1
ATOM 587 C CA . SER A 1 75 ? 51.781 -29.688 14.055 1 49.12 75 SER A CA 1
ATOM 588 C C . SER A 1 75 ? 52.375 -29.797 15.453 1 49.12 75 SER A C 1
ATOM 590 O O . SER A 1 75 ? 52.312 -30.859 16.078 1 49.12 75 SER A O 1
ATOM 592 N N . ASN A 1 76 ? 52.906 -28.688 15.945 1 48.5 76 ASN A N 1
ATOM 593 C CA . ASN A 1 76 ? 53.5 -28.734 17.281 1 48.5 76 ASN A CA 1
ATOM 594 C C . ASN A 1 76 ? 52.5 -28.406 18.359 1 48.5 76 ASN A C 1
ATOM 596 O O . ASN A 1 76 ? 52.875 -28.016 19.469 1 48.5 76 ASN A O 1
ATOM 600 N N . ASP A 1 77 ? 51.281 -28.531 18.078 1 47.44 77 ASP A N 1
ATOM 601 C CA . ASP A 1 77 ? 50.156 -28.312 19 1 47.44 77 ASP A CA 1
ATOM 602 C C . ASP A 1 77 ? 50.062 -26.844 19.422 1 47.44 77 ASP A C 1
ATOM 604 O O . ASP A 1 77 ? 49.594 -26.531 20.516 1 47.44 77 ASP A O 1
ATOM 608 N N . ALA A 1 78 ? 50.688 -25.953 18.688 1 47.66 78 ALA A N 1
ATOM 609 C CA . ALA A 1 78 ? 50.531 -24.516 18.906 1 47.66 78 ALA A CA 1
ATOM 610 C C . ALA A 1 78 ? 49.281 -23.984 18.203 1 47.66 78 ALA A C 1
ATOM 612 O O . ALA A 1 78 ? 48.938 -24.453 17.109 1 47.66 78 ALA A O 1
ATOM 613 N N . LEU A 1 79 ? 48.406 -23.234 19.062 1 49.38 79 LEU A N 1
ATOM 614 C CA . LEU A 1 79 ? 47.25 -22.594 18.5 1 49.38 79 LEU A CA 1
ATOM 615 C C . LEU A 1 79 ? 47.562 -21.172 18.062 1 49.38 79 LEU A C 1
ATOM 617 O O . LEU A 1 79 ? 48.094 -20.375 18.859 1 49.38 79 LEU A O 1
ATOM 621 N N . GLN A 1 80 ? 47.688 -20.812 16.719 1 46.47 80 GLN A N 1
ATOM 622 C CA . GLN A 1 80 ? 47.844 -19.469 16.188 1 46.47 80 GLN A CA 1
ATOM 623 C C . GLN A 1 80 ? 46.469 -18.859 15.844 1 46.47 80 GLN A C 1
ATOM 625 O O . GLN A 1 80 ? 45.625 -19.5 15.203 1 46.47 80 GLN A O 1
ATOM 630 N N . MET A 1 81 ? 46.188 -17.75 16.547 1 48.16 81 MET A N 1
ATOM 631 C CA . MET A 1 81 ? 44.969 -17 16.234 1 48.16 81 MET A CA 1
ATOM 632 C C . MET A 1 81 ? 45.219 -15.977 15.141 1 48.16 81 MET A C 1
ATOM 634 O O . MET A 1 81 ? 46.125 -15.148 15.25 1 48.16 81 MET A O 1
ATOM 638 N N . ILE A 1 82 ? 44.906 -16.266 13.898 1 44.53 82 ILE A N 1
ATOM 639 C CA . ILE A 1 82 ? 45.031 -15.352 12.766 1 44.53 82 ILE A CA 1
ATOM 640 C C . ILE A 1 82 ? 43.75 -14.562 12.586 1 44.53 82 ILE A C 1
ATOM 642 O O . ILE A 1 82 ? 42.656 -15.148 12.594 1 44.53 82 ILE A O 1
ATOM 646 N N . PRO A 1 83 ? 43.969 -13.273 12.641 1 44.19 83 PRO A N 1
ATOM 647 C CA . PRO A 1 83 ? 42.781 -12.523 12.273 1 44.19 83 PRO A CA 1
ATOM 648 C C . PRO A 1 83 ? 42.25 -12.875 10.875 1 44.19 83 PRO A C 1
ATOM 650 O O . PRO A 1 83 ? 43.062 -13 9.938 1 44.19 83 PRO A O 1
ATOM 653 N N . GLY A 1 84 ? 41.031 -13.156 10.727 1 44.44 84 GLY A N 1
ATOM 654 C CA . GLY A 1 84 ? 40.438 -13.562 9.461 1 44.44 84 GLY A CA 1
ATOM 655 C C . GLY A 1 84 ? 40.406 -15.062 9.266 1 44.44 84 GLY A C 1
ATOM 656 O O . GLY A 1 84 ? 40.844 -15.812 10.141 1 44.44 84 GLY A O 1
ATOM 657 N N . ILE A 1 85 ? 39.688 -15.648 8.602 1 42.69 85 ILE A N 1
ATOM 658 C CA . ILE A 1 85 ? 39.656 -17.062 8.281 1 42.69 85 ILE A CA 1
ATOM 659 C C . ILE A 1 85 ? 40.781 -17.422 7.328 1 42.69 85 ILE A C 1
ATOM 661 O O . ILE A 1 85 ? 40.906 -16.828 6.262 1 42.69 85 ILE A O 1
ATOM 665 N N . PRO A 1 86 ? 41.938 -18.078 7.816 1 40.31 86 PRO A N 1
ATOM 666 C CA . PRO A 1 86 ? 42.969 -18.453 6.879 1 40.31 86 PRO A CA 1
ATOM 667 C C . PRO A 1 86 ? 42.438 -19.062 5.59 1 40.31 86 PRO A C 1
ATOM 669 O O . PRO A 1 86 ? 41.375 -19.703 5.598 1 40.31 86 PRO A O 1
ATOM 672 N N . PRO A 1 87 ? 43 -18.641 4.496 1 39.22 87 PRO A N 1
ATOM 673 C CA . PRO A 1 87 ? 42.562 -19.109 3.182 1 39.22 87 PRO A CA 1
ATOM 674 C C . PRO A 1 87 ? 42.312 -20.609 3.137 1 39.22 87 PRO A C 1
ATOM 676 O O . PRO A 1 87 ? 41.438 -21.094 2.422 1 39.22 87 PRO A O 1
ATOM 679 N N . TYR A 1 88 ? 43.25 -21.328 3.807 1 36.25 88 TYR A N 1
ATOM 680 C CA . TYR A 1 88 ? 43.156 -22.781 3.686 1 36.25 88 TYR A CA 1
ATOM 681 C C . TYR A 1 88 ? 42 -23.328 4.5 1 36.25 88 TYR A C 1
ATOM 683 O O . TYR A 1 88 ? 41.688 -24.516 4.441 1 36.25 88 TYR A O 1
ATOM 691 N N . LEU A 1 89 ? 41.562 -22.719 5.438 1 39.5 89 LEU A N 1
ATOM 692 C CA . LEU A 1 89 ? 40.344 -23.125 6.133 1 39.5 89 LEU A CA 1
ATOM 693 C C . LEU A 1 89 ? 39.125 -22.828 5.297 1 39.5 89 LEU A C 1
ATOM 695 O O . LEU A 1 89 ? 38 -23.062 5.746 1 39.5 89 LEU A O 1
ATOM 699 N N . VAL A 1 90 ? 39.281 -22.016 4.34 1 40.34 90 VAL A N 1
ATOM 700 C CA . VAL A 1 90 ? 38.188 -21.844 3.371 1 40.34 90 VAL A CA 1
ATOM 701 C C . VAL A 1 90 ? 37.688 -23.203 2.885 1 40.34 90 VAL A C 1
ATOM 703 O O . VAL A 1 90 ? 38.5 -24.062 2.512 1 40.34 90 VAL A O 1
ATOM 706 N N . ASP A 1 91 ? 36.781 -23.688 3.428 1 43.34 91 ASP A N 1
ATOM 707 C CA . ASP A 1 91 ? 36.062 -24.906 3.049 1 43.34 91 ASP A CA 1
ATOM 708 C C . ASP A 1 91 ? 36.25 -25.219 1.566 1 43.34 91 ASP A C 1
ATOM 710 O O . ASP A 1 91 ? 36.062 -24.344 0.715 1 43.34 91 ASP A O 1
ATOM 714 N N . THR A 1 92 ? 37.25 -26.109 1.234 1 50.16 92 THR A N 1
ATOM 715 C CA . THR A 1 92 ? 37.375 -26.625 -0.124 1 50.16 92 THR A CA 1
ATOM 716 C C . THR A 1 92 ? 36 -26.859 -0.743 1 50.16 92 THR A C 1
ATOM 718 O O . THR A 1 92 ? 35.812 -26.734 -1.956 1 50.16 92 THR A O 1
ATOM 721 N N . GLU A 1 93 ? 35.031 -27.234 0.127 1 61.75 93 GLU A N 1
ATOM 722 C CA . GLU A 1 93 ? 33.719 -27.469 -0.472 1 61.75 93 GLU A CA 1
ATOM 723 C C . GLU A 1 93 ? 32.781 -26.281 -0.233 1 61.75 93 GLU A C 1
ATOM 725 O O . GLU A 1 93 ? 32.75 -25.734 0.866 1 61.75 93 GLU A O 1
ATOM 730 N N . GLY A 1 94 ? 32.406 -25.594 -1.15 1 75.19 94 GLY A N 1
ATOM 731 C CA . GLY A 1 94 ? 31.5 -24.469 -1.103 1 75.19 94 GLY A CA 1
ATOM 732 C C . GLY A 1 94 ? 30.234 -24.75 -0.296 1 75.19 94 GLY A C 1
ATOM 733 O O . GLY A 1 94 ? 29.703 -25.859 -0.336 1 75.19 94 GLY A O 1
ATOM 734 N N . ARG A 1 95 ? 29.891 -23.938 0.615 1 80.12 95 ARG A N 1
ATOM 735 C CA . ARG A 1 95 ? 28.641 -24.016 1.363 1 80.12 95 ARG A CA 1
ATOM 736 C C . ARG A 1 95 ? 27.953 -22.656 1.436 1 80.12 95 ARG A C 1
ATOM 738 O O . ARG A 1 95 ? 28.609 -21.625 1.313 1 80.12 95 ARG A O 1
ATOM 745 N N . PRO A 1 96 ? 26.656 -22.641 1.648 1 85.31 96 PRO A N 1
ATOM 746 C CA . PRO A 1 96 ? 25.969 -21.359 1.82 1 85.31 96 PRO A CA 1
ATOM 747 C C . PRO A 1 96 ? 26.219 -20.734 3.189 1 85.31 96 PRO A C 1
ATOM 749 O O . PRO A 1 96 ? 26.188 -21.438 4.207 1 85.31 96 PRO A O 1
ATOM 752 N N . LEU A 1 97 ? 26.516 -19.438 3.238 1 86.06 97 LEU A N 1
ATOM 753 C CA . LEU A 1 97 ? 26.719 -18.688 4.473 1 86.06 97 LEU A CA 1
ATOM 754 C C . LEU A 1 97 ? 25.719 -17.516 4.566 1 86.06 97 LEU A C 1
ATOM 756 O O . LEU A 1 97 ? 25.531 -16.797 3.596 1 86.06 97 LEU A O 1
ATOM 760 N N . GLN A 1 98 ? 25.109 -17.438 5.762 1 88.81 98 GLN A N 1
ATOM 761 C CA . GLN A 1 98 ? 24.172 -16.344 5.977 1 88.81 98 GLN A CA 1
ATOM 762 C C . GLN A 1 98 ? 24.922 -15.031 6.207 1 88.81 98 GLN A C 1
ATOM 764 O O . GLN A 1 98 ? 25.781 -14.945 7.086 1 88.81 98 GLN A O 1
ATOM 769 N N . VAL A 1 99 ? 24.625 -14.016 5.457 1 92.81 99 VAL A N 1
ATOM 770 C CA . VAL A 1 99 ? 25.406 -12.781 5.523 1 92.81 99 VAL A CA 1
ATOM 771 C C . VAL A 1 99 ? 24.531 -11.656 6.078 1 92.81 99 VAL A C 1
ATOM 773 O O . VAL A 1 99 ? 25.047 -10.68 6.633 1 92.81 99 VAL A O 1
ATOM 776 N N . LEU A 1 100 ? 23.219 -11.75 5.848 1 93.44 100 LEU A N 1
ATOM 777 C CA . LEU A 1 100 ? 22.281 -10.75 6.359 1 93.44 100 LEU A CA 1
ATOM 778 C C . LEU A 1 100 ? 21.141 -11.414 7.113 1 93.44 100 LEU A C 1
ATOM 780 O O . LEU A 1 100 ? 20.656 -12.469 6.703 1 93.44 100 LEU A O 1
ATOM 784 N N . THR A 1 101 ? 20.734 -10.82 8.18 1 89.62 101 THR A N 1
ATOM 785 C CA . THR A 1 101 ? 19.562 -11.234 8.938 1 89.62 101 THR A CA 1
ATOM 786 C C . THR A 1 101 ? 18.734 -10.023 9.375 1 89.62 101 THR A C 1
ATOM 788 O O . THR A 1 101 ? 19.203 -8.891 9.297 1 89.62 101 THR A O 1
ATOM 791 N N . PHE A 1 102 ? 17.484 -10.281 9.68 1 88.25 102 PHE A N 1
ATOM 792 C CA . PHE A 1 102 ? 16.578 -9.219 10.094 1 88.25 102 PHE A CA 1
ATOM 793 C C . PHE A 1 102 ? 15.953 -9.539 11.445 1 88.25 102 PHE A C 1
ATOM 795 O O . PHE A 1 102 ? 15.742 -10.711 11.773 1 88.25 102 PHE A O 1
ATOM 802 N N . SER A 1 103 ? 15.75 -8.555 12.242 1 85.56 103 SER A N 1
ATOM 803 C CA . SER A 1 103 ? 15.039 -8.68 13.508 1 85.56 103 SER A CA 1
ATOM 804 C C . SER A 1 103 ? 14.141 -7.473 13.75 1 85.56 103 SER A C 1
ATOM 806 O O . SER A 1 103 ? 14.234 -6.465 13.047 1 85.56 103 SER A O 1
ATOM 808 N N . LEU A 1 104 ? 13.203 -7.699 14.641 1 83.44 104 LEU A N 1
ATOM 809 C CA . LEU A 1 104 ? 12.328 -6.609 15.055 1 83.44 104 LEU A CA 1
ATOM 810 C C . LEU A 1 104 ? 12.773 -6.051 16.406 1 83.44 104 LEU A C 1
ATOM 812 O O . LEU A 1 104 ? 13.094 -6.809 17.328 1 83.44 104 LEU A O 1
ATOM 816 N N . ASP A 1 105 ? 12.805 -4.781 16.531 1 82.12 105 ASP A N 1
ATOM 817 C CA . ASP A 1 105 ? 13.156 -4.16 17.797 1 82.12 105 ASP A CA 1
ATOM 818 C C . ASP A 1 105 ? 11.93 -4.035 18.703 1 82.12 105 ASP A C 1
ATOM 820 O O . ASP A 1 105 ? 10.852 -4.543 18.375 1 82.12 105 ASP A O 1
ATOM 824 N N . ASP A 1 106 ? 12.062 -3.389 19.797 1 76.56 106 ASP A N 1
ATOM 825 C CA . ASP A 1 106 ? 11.008 -3.262 20.797 1 76.56 106 ASP A CA 1
ATOM 826 C C . ASP A 1 106 ? 9.836 -2.453 20.266 1 76.56 106 ASP A C 1
ATOM 828 O O . ASP A 1 106 ? 8.688 -2.68 20.656 1 76.56 106 ASP A O 1
ATOM 832 N N . ASP A 1 107 ? 10.07 -1.626 19.344 1 75.69 107 ASP A N 1
ATOM 833 C CA . ASP A 1 107 ? 9.016 -0.796 18.781 1 75.69 107 ASP A CA 1
ATOM 834 C C . ASP A 1 107 ? 8.461 -1.414 17.5 1 75.69 107 ASP A C 1
ATOM 836 O O . ASP A 1 107 ? 7.738 -0.758 16.75 1 75.69 107 ASP A O 1
ATOM 840 N N . GLN A 1 108 ? 8.961 -2.611 17.172 1 78.56 108 GLN A N 1
ATOM 841 C CA . GLN A 1 108 ? 8.477 -3.395 16.047 1 78.56 108 GLN A CA 1
ATOM 842 C C . GLN A 1 108 ? 9 -2.832 14.727 1 78.56 108 GLN A C 1
ATOM 844 O O . GLN A 1 108 ? 8.32 -2.92 13.695 1 78.56 108 GLN A O 1
ATOM 849 N N . HIS A 1 109 ? 10.156 -2.189 14.891 1 82.38 109 HIS A N 1
ATOM 850 C CA . HIS A 1 109 ? 10.828 -1.764 13.672 1 82.38 109 HIS A CA 1
ATOM 851 C C . HIS A 1 109 ? 11.828 -2.814 13.195 1 82.38 109 HIS A C 1
ATOM 853 O O . HIS A 1 109 ? 12.5 -3.453 14.008 1 82.38 109 HIS A O 1
ATOM 859 N N . THR A 1 110 ? 11.938 -2.924 11.93 1 86.69 110 THR A N 1
ATOM 860 C CA . THR A 1 110 ? 12.844 -3.914 11.352 1 86.69 110 THR A CA 1
ATOM 861 C C . THR A 1 110 ? 14.289 -3.414 11.383 1 86.69 110 THR A C 1
ATOM 863 O O . THR A 1 110 ? 14.562 -2.283 10.977 1 86.69 110 THR A O 1
ATOM 866 N N . VAL A 1 111 ? 15.141 -4.238 11.906 1 88.69 111 VAL A N 1
ATOM 867 C CA . VAL A 1 111 ? 16.562 -3.926 11.945 1 88.69 111 VAL A CA 1
ATOM 868 C C . VAL A 1 111 ? 17.344 -4.953 11.125 1 88.69 111 VAL A C 1
ATOM 870 O O . VAL A 1 111 ? 17.078 -6.152 11.203 1 88.69 111 VAL A O 1
ATOM 873 N N . THR A 1 112 ? 18.234 -4.438 10.359 1 91.62 112 THR A N 1
ATOM 874 C CA . THR A 1 112 ? 19.062 -5.305 9.531 1 91.62 112 THR A CA 1
ATOM 875 C C . THR A 1 112 ? 20.406 -5.57 10.211 1 91.62 112 THR A C 1
ATOM 877 O O . THR A 1 112 ? 21.078 -4.641 10.672 1 91.62 112 THR A O 1
ATOM 880 N N . HIS A 1 113 ? 20.781 -6.879 10.219 1 89.06 113 HIS A N 1
ATOM 881 C CA . HIS A 1 113 ? 22.047 -7.27 10.828 1 89.06 113 HIS A CA 1
ATOM 882 C C . HIS A 1 113 ? 23 -7.867 9.797 1 89.06 113 HIS A C 1
ATOM 884 O O . HIS A 1 113 ? 22.594 -8.688 8.969 1 89.06 113 HIS A O 1
ATOM 890 N N . ILE A 1 114 ? 24.234 -7.418 9.867 1 91.44 114 ILE A N 1
ATOM 891 C CA . ILE A 1 114 ? 25.266 -7.934 8.977 1 91.44 114 ILE A CA 1
ATOM 892 C C . ILE A 1 114 ? 26.125 -8.961 9.711 1 91.44 114 ILE A C 1
ATOM 894 O O . ILE A 1 114 ? 26.469 -8.766 10.875 1 91.44 114 ILE A O 1
ATOM 898 N N . ASN A 1 115 ? 26.281 -10.086 9.078 1 88.56 115 ASN A N 1
ATOM 899 C CA . ASN A 1 115 ? 27.266 -11.055 9.555 1 88.56 115 ASN A CA 1
ATOM 900 C C . ASN A 1 115 ? 28.625 -10.82 8.922 1 88.56 115 ASN A C 1
ATOM 902 O O . ASN A 1 115 ? 28.953 -11.438 7.91 1 88.56 115 ASN A O 1
ATOM 906 N N . GLU A 1 116 ? 29.359 -10.047 9.523 1 85.75 116 GLU A N 1
ATOM 907 C CA . GLU A 1 116 ? 30.625 -9.594 8.945 1 85.75 116 GLU A CA 1
ATOM 908 C C . GLU A 1 116 ? 31.641 -10.742 8.859 1 85.75 116 GLU A C 1
ATOM 910 O O . GLU A 1 116 ? 32.438 -10.789 7.926 1 85.75 116 GLU A O 1
ATOM 915 N N . ALA A 1 117 ? 31.516 -11.633 9.781 1 80.19 117 ALA A N 1
ATOM 916 C CA . ALA A 1 117 ? 32.438 -12.766 9.773 1 80.19 117 ALA A CA 1
ATOM 917 C C . ALA A 1 117 ? 32.25 -13.617 8.523 1 80.19 117 ALA A C 1
ATOM 919 O O . ALA A 1 117 ? 33.219 -13.945 7.844 1 80.19 117 ALA A O 1
ATOM 920 N N . ASN A 1 118 ? 31.047 -13.883 8.25 1 86.06 118 ASN A N 1
ATOM 921 C CA . ASN A 1 118 ? 30.75 -14.672 7.062 1 86.06 118 ASN A CA 1
ATOM 922 C C . ASN A 1 118 ? 31.141 -13.93 5.785 1 86.06 118 ASN A C 1
ATOM 924 O O . ASN A 1 118 ? 31.672 -14.531 4.848 1 86.06 118 ASN A O 1
ATOM 928 N N . LEU A 1 119 ? 30.938 -12.656 5.754 1 91.31 119 LEU A N 1
ATOM 929 C CA . LEU A 1 119 ? 31.266 -11.867 4.574 1 91.31 119 LEU A CA 1
ATOM 930 C C . LEU A 1 119 ? 32.781 -11.789 4.363 1 91.31 119 LEU A C 1
ATOM 932 O O . LEU A 1 119 ? 33.25 -11.883 3.229 1 91.31 119 LEU A O 1
ATOM 936 N N . ARG A 1 120 ? 33.5 -11.648 5.41 1 86 120 ARG A N 1
ATOM 937 C CA . ARG A 1 120 ? 34.938 -11.586 5.309 1 86 120 ARG A CA 1
ATOM 938 C C . ARG A 1 120 ? 35.531 -12.914 4.824 1 86 120 ARG A C 1
ATOM 940 O O . ARG A 1 120 ? 36.5 -12.93 4.066 1 86 120 ARG A O 1
ATOM 947 N N . GLN A 1 121 ? 34.875 -13.93 5.316 1 82.69 121 GLN A N 1
ATOM 948 C CA . GLN A 1 121 ? 35.312 -15.258 4.887 1 82.69 121 GLN A CA 1
ATOM 949 C C . GLN A 1 121 ? 35.188 -15.414 3.373 1 82.69 121 GLN A C 1
ATOM 951 O O . GLN A 1 121 ? 36 -16.109 2.744 1 82.69 121 GLN A O 1
ATOM 956 N N . ILE A 1 122 ? 34.25 -14.766 2.832 1 90.19 122 ILE A N 1
ATOM 957 C CA . ILE A 1 122 ? 33.969 -14.914 1.408 1 90.19 122 ILE A CA 1
ATOM 958 C C . ILE A 1 122 ? 34.75 -13.875 0.617 1 90.19 122 ILE A C 1
ATOM 960 O O . ILE A 1 122 ? 35.438 -14.211 -0.356 1 90.19 122 ILE A O 1
ATOM 964 N N . LEU A 1 123 ? 34.781 -12.656 1.076 1 91.25 123 LEU A N 1
ATOM 965 C CA . LEU A 1 123 ? 35.219 -11.531 0.251 1 91.25 123 LEU A CA 1
ATOM 966 C C . LEU A 1 123 ? 36.688 -11.227 0.463 1 91.25 123 LEU A C 1
ATOM 968 O O . LEU A 1 123 ? 37.312 -10.57 -0.368 1 91.25 123 LEU A O 1
ATOM 972 N N . TYR A 1 124 ? 37.281 -11.648 1.54 1 84.62 124 TYR A N 1
ATOM 973 C CA . TYR A 1 124 ? 38.656 -11.305 1.83 1 84.62 124 TYR A CA 1
ATOM 974 C C . TYR A 1 124 ? 39.594 -12.5 1.593 1 84.62 124 TYR A C 1
ATOM 976 O O . TYR A 1 124 ? 40.719 -12.523 2.068 1 84.62 124 TYR A O 1
ATOM 984 N N . ARG A 1 125 ? 39.062 -13.43 0.9 1 80.88 125 ARG A N 1
ATOM 985 C CA . ARG A 1 125 ? 39.906 -14.539 0.49 1 80.88 125 ARG A CA 1
ATOM 986 C C . ARG A 1 125 ? 41.094 -14.039 -0.334 1 80.88 125 ARG A C 1
ATOM 988 O O . ARG A 1 125 ? 40.938 -13.141 -1.168 1 80.88 125 ARG A O 1
ATOM 995 N N . HIS A 1 126 ? 42.25 -14.609 -0.199 1 77.62 126 HIS A N 1
ATOM 996 C CA . HIS A 1 126 ? 43.469 -14.141 -0.817 1 77.62 126 HIS A CA 1
ATOM 997 C C . HIS A 1 126 ? 43.406 -14.242 -2.338 1 77.62 126 HIS A C 1
ATOM 999 O O . HIS A 1 126 ? 44 -13.43 -3.045 1 77.62 126 HIS A O 1
ATOM 1005 N N . ASP A 1 127 ? 42.688 -15.164 -2.787 1 81.88 127 ASP A N 1
ATOM 1006 C CA . ASP A 1 127 ? 42.656 -15.414 -4.223 1 81.88 127 ASP A CA 1
ATOM 1007 C C . ASP A 1 127 ? 41.688 -14.469 -4.93 1 8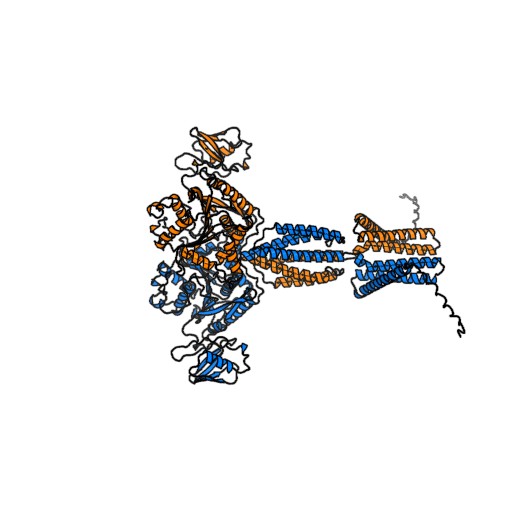1.88 127 ASP A C 1
ATOM 1009 O O . ASP A 1 127 ? 41.75 -14.297 -6.148 1 81.88 127 ASP A O 1
ATOM 1013 N N . VAL A 1 128 ? 40.781 -13.789 -4.125 1 90.56 128 VAL A N 1
ATOM 1014 C CA . VAL A 1 128 ? 39.75 -13.031 -4.84 1 90.56 128 VAL A CA 1
ATOM 1015 C C . VAL A 1 128 ? 39.656 -11.625 -4.262 1 90.56 128 VAL A C 1
ATOM 1017 O O . VAL A 1 128 ? 39.031 -10.742 -4.859 1 90.56 128 VAL A O 1
ATOM 1020 N N . LYS A 1 129 ? 40.281 -11.242 -3.207 1 89.69 129 LYS A N 1
ATOM 1021 C CA . LYS A 1 129 ? 40.094 -10 -2.467 1 89.69 129 LYS A CA 1
ATOM 1022 C C . LYS A 1 129 ? 40.281 -8.789 -3.375 1 89.69 129 LYS A C 1
ATOM 1024 O O . LYS A 1 129 ? 39.562 -7.797 -3.264 1 89.69 129 LYS A O 1
ATOM 1029 N N . ASP A 1 130 ? 41.188 -8.852 -4.305 1 91.62 130 ASP A N 1
ATOM 1030 C CA . ASP A 1 130 ? 41.5 -7.684 -5.117 1 91.62 130 ASP A CA 1
ATOM 1031 C C . ASP A 1 130 ? 40.906 -7.801 -6.516 1 91.62 130 ASP A C 1
ATOM 1033 O O . ASP A 1 130 ? 41.125 -6.93 -7.359 1 91.62 130 ASP A O 1
ATOM 1037 N N . LEU A 1 131 ? 40.156 -8.805 -6.766 1 94.75 131 LEU A N 1
ATOM 1038 C CA . LEU A 1 131 ? 39.5 -8.977 -8.07 1 94.75 131 LEU A CA 1
ATOM 1039 C C . LEU A 1 131 ? 38.188 -8.234 -8.133 1 94.75 131 LEU A C 1
ATOM 1041 O O . LEU A 1 131 ? 37.469 -8.109 -7.121 1 94.75 131 LEU A O 1
ATOM 1045 N N . PRO A 1 132 ? 37.875 -7.734 -9.367 1 95.06 132 PRO A N 1
ATOM 1046 C CA . PRO A 1 132 ? 36.531 -7.203 -9.539 1 95.06 132 PRO A CA 1
ATOM 1047 C C . PRO A 1 132 ? 35.438 -8.25 -9.266 1 95.06 132 PRO A C 1
ATOM 1049 O O . PRO A 1 132 ? 35.625 -9.43 -9.586 1 95.06 132 PRO A O 1
ATOM 1052 N N . VAL A 1 133 ? 34.344 -7.801 -8.742 1 96.44 133 VAL A N 1
ATOM 1053 C CA . VAL A 1 133 ? 33.375 -8.766 -8.234 1 96.44 133 VAL A CA 1
ATOM 1054 C C . VAL A 1 133 ? 32.094 -8.688 -9.062 1 96.44 133 VAL A C 1
ATOM 1056 O O . VAL A 1 133 ? 31.656 -7.598 -9.453 1 96.44 133 VAL A O 1
ATOM 1059 N N . VAL A 1 134 ? 31.562 -9.828 -9.375 1 95.88 134 VAL A N 1
ATOM 1060 C CA . VAL A 1 134 ? 30.234 -9.992 -9.953 1 95.88 134 VAL A CA 1
ATOM 1061 C C . VAL A 1 134 ? 29.312 -10.656 -8.93 1 95.88 134 VAL A C 1
ATOM 1063 O O . VAL A 1 134 ? 29.609 -11.742 -8.422 1 95.88 134 VAL A O 1
ATOM 1066 N N . VAL A 1 135 ? 28.266 -9.977 -8.609 1 96.69 135 VAL A N 1
ATOM 1067 C CA . VAL A 1 135 ? 27.312 -10.531 -7.645 1 96.69 135 VAL A CA 1
ATOM 1068 C C . VAL A 1 135 ? 26.047 -10.969 -8.367 1 96.69 135 VAL A C 1
ATOM 1070 O O . VAL A 1 135 ? 25.266 -10.125 -8.828 1 96.69 135 VAL A O 1
ATOM 1073 N N . LEU A 1 136 ? 25.844 -12.258 -8.461 1 95.69 136 LEU A N 1
ATOM 1074 C CA . LEU A 1 136 ? 24.625 -12.844 -9.008 1 95.69 136 LEU A CA 1
ATOM 1075 C C . LEU A 1 136 ? 23.672 -13.258 -7.895 1 95.69 136 LEU A C 1
ATOM 1077 O O . LEU A 1 136 ? 24 -14.133 -7.09 1 95.69 136 LEU A O 1
ATOM 1081 N N . SER A 1 137 ? 22.562 -12.625 -7.852 1 95.06 137 SER A N 1
ATOM 1082 C CA . SER A 1 137 ? 21.609 -12.922 -6.793 1 95.06 137 SER A CA 1
ATOM 1083 C C . SER A 1 137 ? 20.266 -13.352 -7.375 1 95.06 137 SER A C 1
ATOM 1085 O O . SER A 1 137 ? 19.891 -12.945 -8.477 1 95.06 137 SER A O 1
ATOM 1087 N N . VAL A 1 138 ? 19.594 -14.219 -6.664 1 92.88 138 VAL A N 1
ATOM 1088 C CA . VAL A 1 138 ? 18.266 -14.672 -7.047 1 92.88 138 VAL A CA 1
ATOM 1089 C C . VAL A 1 138 ? 17.25 -14.266 -5.977 1 92.88 138 VAL A C 1
ATOM 1091 O O . VAL A 1 138 ? 17.438 -14.578 -4.797 1 92.88 138 VAL A O 1
ATOM 1094 N N . ALA A 1 139 ? 16.328 -13.461 -6.379 1 92.5 139 ALA A N 1
ATOM 1095 C CA . ALA A 1 139 ? 15.234 -13.031 -5.5 1 92.5 139 ALA A CA 1
ATOM 1096 C C . ALA A 1 139 ? 13.883 -13.461 -6.051 1 92.5 139 ALA A C 1
ATOM 1098 O O . ALA A 1 139 ? 13.781 -13.898 -7.199 1 92.5 139 ALA A O 1
ATOM 1099 N N . GLY A 1 140 ? 12.867 -13.43 -5.207 1 91 140 GLY A N 1
ATOM 1100 C CA . GLY A 1 140 ? 11.508 -13.797 -5.594 1 91 140 GLY A CA 1
ATOM 1101 C C . GLY A 1 140 ? 10.633 -14.172 -4.414 1 91 140 GLY A C 1
ATOM 1102 O O . GLY A 1 140 ? 11.109 -14.234 -3.277 1 91 140 GLY A O 1
ATOM 1103 N N . PRO A 1 141 ? 9.383 -14.383 -4.734 1 87.81 141 PRO A N 1
ATOM 1104 C CA . PRO A 1 141 ? 8.477 -14.805 -3.664 1 87.81 141 PRO A CA 1
ATOM 1105 C C . PRO A 1 141 ? 8.852 -16.156 -3.074 1 87.81 141 PRO A C 1
ATOM 1107 O O . PRO A 1 141 ? 9.617 -16.922 -3.688 1 87.81 141 PRO A O 1
ATOM 1110 N N . PHE A 1 142 ? 8.312 -16.359 -1.963 1 80.56 142 PHE A N 1
ATOM 1111 C CA . PHE A 1 142 ? 8.648 -17.578 -1.25 1 80.56 142 PHE A CA 1
ATOM 1112 C C . PHE A 1 142 ? 8.133 -18.797 -1.999 1 80.56 142 PHE A C 1
ATOM 1114 O O . PHE A 1 142 ? 7.055 -18.766 -2.6 1 80.56 142 PHE A O 1
ATOM 1121 N N . ARG A 1 143 ? 8.891 -19.828 -2.076 1 74 143 ARG A N 1
ATOM 1122 C CA . ARG A 1 143 ? 8.594 -21.156 -2.607 1 74 143 ARG A CA 1
ATOM 1123 C C . ARG A 1 143 ? 8.383 -21.109 -4.117 1 74 143 ARG A C 1
ATOM 1125 O O . ARG A 1 143 ? 7.453 -21.719 -4.645 1 74 143 ARG A O 1
ATOM 1132 N N . THR A 1 144 ? 9.188 -20.391 -4.758 1 75.44 144 THR A N 1
ATOM 1133 C CA . THR A 1 144 ? 9.133 -20.328 -6.215 1 75.44 144 THR A CA 1
ATOM 1134 C C . THR A 1 144 ? 10.297 -21.109 -6.832 1 75.44 144 THR A C 1
ATOM 1136 O O . THR A 1 144 ? 10.438 -21.141 -8.055 1 75.44 144 THR A O 1
ATOM 1139 N N . GLY A 1 145 ? 11.18 -21.703 -6.027 1 74.94 145 GLY A N 1
ATOM 1140 C CA . GLY A 1 145 ? 12.25 -22.547 -6.539 1 74.94 145 GLY A CA 1
ATOM 1141 C C . GLY A 1 145 ? 13.578 -21.828 -6.664 1 74.94 145 GLY A C 1
ATOM 1142 O O . GLY A 1 145 ? 14.375 -22.141 -7.547 1 74.94 145 GLY A O 1
ATOM 1143 N N . LYS A 1 146 ? 13.758 -20.859 -5.926 1 82.69 146 LYS A N 1
ATOM 1144 C CA . LYS A 1 146 ? 14.977 -20.062 -5.973 1 82.69 146 LYS A CA 1
ATOM 1145 C C . LYS A 1 146 ? 16.203 -20.922 -5.68 1 82.69 146 LYS A C 1
ATOM 1147 O O . LYS A 1 146 ? 17.203 -20.859 -6.41 1 82.69 146 LYS A O 1
ATOM 1152 N N . SER A 1 147 ? 16.125 -21.766 -4.684 1 76.5 147 SER A N 1
ATOM 1153 C CA . SER A 1 147 ? 17.281 -22.578 -4.297 1 76.5 147 SER A CA 1
ATOM 1154 C C . SER A 1 147 ? 17.578 -23.656 -5.348 1 76.5 147 SER A C 1
ATOM 1156 O O . SER A 1 147 ? 18.734 -23.984 -5.582 1 76.5 147 SER A O 1
ATOM 1158 N N . PHE A 1 148 ? 16.547 -24.094 -5.977 1 75.06 148 PHE A N 1
ATOM 1159 C CA . PHE A 1 148 ? 16.719 -25.047 -7.07 1 75.06 148 PHE A CA 1
ATOM 1160 C C . PHE A 1 148 ? 17.516 -24.422 -8.211 1 75.06 148 PHE A C 1
ATOM 1162 O O . PHE A 1 148 ? 18.438 -25.031 -8.742 1 75.06 148 PHE A O 1
ATOM 1169 N N . LEU A 1 149 ? 17.141 -23.281 -8.5 1 82.94 149 LEU A N 1
ATOM 1170 C CA . LEU A 1 149 ? 17.812 -22.547 -9.562 1 82.94 149 LEU A CA 1
ATOM 1171 C C . LEU A 1 149 ? 19.266 -22.281 -9.211 1 82.94 149 LEU A C 1
ATOM 1173 O O . LEU A 1 149 ? 20.156 -22.469 -10.047 1 82.94 149 LEU A O 1
ATOM 1177 N N . LEU A 1 150 ? 19.484 -21.969 -8.008 1 86.38 150 LEU A N 1
ATOM 1178 C CA . LEU A 1 150 ? 20.828 -21.609 -7.559 1 86.38 150 LEU A CA 1
ATOM 1179 C C . LEU A 1 150 ? 21.734 -22.844 -7.547 1 86.38 150 LEU A C 1
ATOM 1181 O O . LEU A 1 150 ? 22.922 -22.75 -7.852 1 86.38 150 LEU A O 1
ATOM 1185 N N . ASN A 1 151 ? 21.203 -23.984 -7.223 1 79.62 151 ASN A N 1
ATOM 1186 C CA . ASN A 1 151 ? 22 -25.203 -7.207 1 79.62 151 ASN A CA 1
ATOM 1187 C C . ASN A 1 151 ? 22.453 -25.594 -8.609 1 79.62 151 ASN A C 1
ATOM 1189 O O . ASN A 1 151 ? 23.562 -26.109 -8.789 1 79.62 151 ASN A O 1
ATOM 1193 N N . PHE A 1 152 ? 21.688 -25.297 -9.523 1 77.88 152 PHE A N 1
ATOM 1194 C CA . PHE A 1 152 ? 22.078 -25.547 -10.906 1 77.88 152 PHE A CA 1
ATOM 1195 C C . PHE A 1 152 ? 23.141 -24.547 -11.359 1 77.88 152 PHE A C 1
ATOM 1197 O O . PHE A 1 152 ? 24.047 -24.906 -12.109 1 77.88 152 PHE A O 1
ATOM 1204 N N . ILE A 1 153 ? 22.938 -23.406 -10.953 1 85.06 153 ILE A N 1
ATOM 1205 C CA . ILE A 1 153 ? 23.922 -22.391 -11.289 1 85.06 153 ILE A CA 1
ATOM 1206 C C . ILE A 1 153 ? 25.266 -22.75 -10.688 1 85.06 153 ILE A C 1
ATOM 1208 O O . ILE A 1 153 ? 26.312 -22.625 -11.344 1 85.06 153 ILE A O 1
ATOM 1212 N N . LEU A 1 154 ? 25.25 -23.234 -9.508 1 83.56 154 LEU A N 1
ATOM 1213 C CA . LEU A 1 154 ? 26.484 -23.641 -8.836 1 83.56 154 LEU A CA 1
ATOM 1214 C C . LEU A 1 154 ? 27.141 -24.797 -9.594 1 83.56 154 LEU A C 1
ATOM 1216 O O . LEU A 1 154 ? 28.359 -24.797 -9.766 1 83.56 154 LEU A O 1
ATOM 1220 N N . ARG A 1 155 ? 26.344 -25.688 -10.039 1 77 155 ARG A N 1
ATOM 1221 C CA . ARG A 1 155 ? 26.859 -26.828 -10.797 1 77 155 ARG A CA 1
ATOM 1222 C C . ARG A 1 155 ? 27.5 -26.359 -12.102 1 77 155 ARG A C 1
ATOM 1224 O O . ARG A 1 155 ? 28.547 -26.875 -12.508 1 77 155 ARG A O 1
ATOM 1231 N N . TYR A 1 156 ? 26.859 -25.453 -12.688 1 77.88 156 TYR A N 1
ATOM 1232 C CA . TYR A 1 156 ? 27.391 -24.891 -13.914 1 77.88 156 TYR A CA 1
ATOM 1233 C C . TYR A 1 156 ? 28.734 -24.203 -13.664 1 77.88 156 TYR A C 1
ATOM 1235 O O . TYR A 1 156 ? 29.688 -24.375 -14.438 1 77.88 156 TYR A O 1
ATOM 1243 N N . LEU A 1 157 ? 28.812 -23.5 -12.664 1 80.94 157 LEU A N 1
ATOM 1244 C CA . LEU A 1 157 ? 30.016 -22.734 -12.344 1 80.94 157 LEU A CA 1
ATOM 1245 C C . LEU A 1 157 ? 31.156 -23.672 -11.914 1 80.94 157 LEU A C 1
ATOM 1247 O O . LEU A 1 157 ? 32.312 -23.422 -12.227 1 80.94 157 LEU A O 1
ATOM 1251 N N . GLU A 1 158 ? 30.828 -24.688 -11.242 1 76.5 158 GLU A N 1
ATOM 1252 C CA . GLU A 1 158 ? 31.844 -25.641 -10.781 1 76.5 158 GLU A CA 1
ATOM 1253 C C . GLU A 1 158 ? 32.438 -26.422 -11.945 1 76.5 158 GLU A C 1
ATOM 1255 O O . GLU A 1 158 ? 33.625 -26.766 -11.914 1 76.5 158 GLU A O 1
ATOM 1260 N N . ASN A 1 159 ? 31.594 -26.641 -12.914 1 72.62 159 ASN A N 1
ATOM 1261 C CA . ASN A 1 159 ? 32.062 -27.453 -14.039 1 72.62 159 ASN A CA 1
ATOM 1262 C C . ASN A 1 159 ? 32.531 -26.578 -15.203 1 72.62 159 ASN A C 1
ATOM 1264 O O . ASN A 1 159 ? 32.812 -27.078 -16.281 1 72.62 159 ASN A O 1
ATOM 1268 N N . ASP A 1 160 ? 32.75 -25.344 -14.953 1 67.19 160 ASP A N 1
ATOM 1269 C CA . ASP A 1 160 ? 33.188 -24.375 -15.945 1 67.19 160 ASP A CA 1
ATOM 1270 C C . ASP A 1 160 ? 32.438 -24.531 -17.25 1 67.19 160 ASP A C 1
ATOM 1272 O O . ASP A 1 160 ? 33 -24.547 -18.328 1 67.19 160 ASP A O 1
ATOM 1276 N N . GLY A 1 161 ? 31.094 -24.719 -17.094 1 61.12 161 GLY A N 1
ATOM 1277 C CA . GLY A 1 161 ? 30.219 -24.734 -18.266 1 61.12 161 GLY A CA 1
ATOM 1278 C C . GLY A 1 161 ? 30.234 -26.078 -18.984 1 61.12 161 GLY A C 1
ATOM 1279 O O . GLY A 1 161 ? 29.406 -26.312 -19.875 1 61.12 161 GLY A O 1
ATOM 1280 N N . ALA A 1 162 ? 31.359 -26.828 -18.734 1 57.28 162 ALA A N 1
ATOM 1281 C CA . ALA A 1 162 ? 31.5 -28.094 -19.453 1 57.28 162 ALA A CA 1
ATOM 1282 C C . ALA A 1 162 ? 30.625 -29.188 -18.828 1 57.28 162 ALA A C 1
ATOM 1284 O O . ALA A 1 162 ? 30.484 -29.234 -17.609 1 57.28 162 ALA A O 1
ATOM 1285 N N . ASP A 1 163 ? 29.828 -30.062 -19.531 1 54.19 163 ASP A N 1
ATOM 1286 C CA . ASP A 1 163 ? 29.078 -31.297 -19.281 1 54.19 163 ASP A CA 1
ATOM 1287 C C . ASP A 1 163 ? 28.062 -31.094 -18.156 1 54.19 163 ASP A C 1
ATOM 1289 O O . ASP A 1 163 ? 27.797 -32.031 -17.375 1 54.19 163 ASP A O 1
ATOM 1293 N N . TRP A 1 164 ? 27.75 -29.969 -17.75 1 52.34 164 TRP A N 1
ATOM 1294 C CA . TRP A 1 164 ? 26.891 -29.703 -16.609 1 52.34 164 TRP A CA 1
ATOM 1295 C C . TRP A 1 164 ? 25.5 -30.297 -16.812 1 52.34 164 TRP A C 1
ATOM 1297 O O . TRP A 1 164 ? 24.766 -30.547 -15.844 1 52.34 164 TRP A O 1
ATOM 1307 N N . GLY A 1 165 ? 25.203 -30.531 -18.078 1 50.94 165 GLY A N 1
ATOM 1308 C CA . GLY A 1 165 ? 23.891 -31.047 -18.391 1 50.94 165 GLY A CA 1
ATOM 1309 C C . GLY A 1 165 ? 23.812 -32.562 -18.297 1 50.94 165 GLY A C 1
ATOM 1310 O O . GLY A 1 165 ? 22.734 -33.156 -18.469 1 50.94 165 GLY A O 1
ATOM 1311 N N . SER A 1 166 ? 25.031 -33.156 -18.234 1 46.16 166 SER A N 1
ATOM 1312 C CA . SER A 1 166 ? 25 -34.594 -18.297 1 46.16 166 SER A CA 1
ATOM 1313 C C . SER A 1 166 ? 24.469 -35.188 -16.984 1 46.16 166 SER A C 1
ATOM 1315 O O . SER A 1 166 ? 24.578 -34.562 -15.93 1 46.16 166 SER A O 1
ATOM 1317 N N . GLU A 1 167 ? 23.734 -36.25 -17.016 1 46.56 167 GLU A N 1
ATOM 1318 C CA . GLU A 1 167 ? 23.078 -37.062 -15.984 1 46.56 167 GLU A CA 1
ATOM 1319 C C . GLU A 1 167 ? 24 -37.25 -14.781 1 46.56 167 GLU A C 1
ATOM 1321 O O . GLU A 1 167 ? 23.531 -37.312 -13.641 1 46.56 167 GLU A O 1
ATOM 1326 N N . ALA A 1 168 ? 25.203 -37.594 -14.953 1 44.34 168 ALA A N 1
ATOM 1327 C CA . ALA A 1 168 ? 26.172 -38.031 -13.961 1 44.34 168 ALA A CA 1
ATOM 1328 C C . ALA A 1 168 ? 26.516 -36.906 -12.984 1 44.34 168 ALA A C 1
ATOM 1330 O O . ALA A 1 168 ? 26.844 -37.188 -11.828 1 44.34 168 ALA A O 1
ATOM 1331 N N . SER A 1 169 ? 26.5 -35.781 -13.328 1 44.06 169 SER A N 1
ATOM 1332 C CA . SER A 1 169 ? 27.016 -34.688 -12.531 1 44.06 169 SER A CA 1
ATOM 1333 C C . SER A 1 169 ? 26 -34.219 -11.5 1 44.06 169 SER A C 1
ATOM 1335 O O . SER A 1 169 ? 26.281 -33.312 -10.695 1 44.06 169 SER A O 1
ATOM 1337 N N . MET A 1 170 ? 24.812 -34.594 -11.562 1 42 170 MET A N 1
ATOM 1338 C CA . MET A 1 170 ? 23.734 -34.125 -10.688 1 42 170 MET A CA 1
ATOM 1339 C C . MET A 1 170 ? 23.844 -34.781 -9.305 1 42 170 MET A C 1
ATOM 1341 O O . MET A 1 170 ? 23.016 -34.531 -8.43 1 42 170 MET A O 1
ATOM 1345 N N . GLN A 1 171 ? 24.562 -35.875 -9.094 1 38.28 171 GLN A N 1
ATOM 1346 C CA . GLN A 1 171 ? 24.5 -36.594 -7.824 1 38.28 171 GLN A CA 1
ATOM 1347 C C . GLN A 1 171 ? 24.766 -35.656 -6.648 1 38.28 171 GLN A C 1
ATOM 1349 O O . GLN A 1 171 ? 24.172 -35.844 -5.578 1 38.28 171 GLN A O 1
ATOM 1354 N N . ALA A 1 172 ? 26.125 -35.25 -6.301 1 37.25 172 ALA A N 1
ATOM 1355 C CA . ALA A 1 172 ? 26.719 -35.031 -4.984 1 37.25 172 ALA A CA 1
ATOM 1356 C C . ALA A 1 172 ? 26.25 -33.719 -4.383 1 37.25 172 ALA A C 1
ATOM 1358 O O . ALA A 1 172 ? 26.625 -33.375 -3.258 1 37.25 172 ALA A O 1
ATOM 1359 N N . ALA A 1 173 ? 26.188 -32.5 -5.078 1 45.38 173 ALA A N 1
ATOM 1360 C CA . ALA A 1 173 ? 26.625 -31.281 -4.395 1 45.38 173 ALA A CA 1
ATOM 1361 C C . ALA A 1 173 ? 25.547 -30.781 -3.426 1 45.38 173 ALA A C 1
ATOM 1363 O O . ALA A 1 173 ? 24.375 -30.703 -3.777 1 45.38 173 ALA A O 1
ATOM 1364 N N . GLU A 1 174 ? 25.734 -31 -2.166 1 55.34 174 GLU A N 1
ATOM 1365 C CA . GLU A 1 174 ? 25.078 -30.328 -1.044 1 55.34 174 GLU A CA 1
ATOM 1366 C C . GLU A 1 174 ? 24.922 -28.828 -1.312 1 55.34 174 GLU A C 1
ATOM 1368 O O . GLU A 1 174 ? 25.859 -28.062 -1.161 1 55.34 174 GLU A O 1
ATOM 1373 N N . GLY A 1 175 ? 24.203 -28.328 -2.295 1 61.53 175 GLY A N 1
ATOM 1374 C CA . GLY A 1 175 ? 23.984 -26.922 -2.639 1 61.53 175 GLY A CA 1
ATOM 1375 C C . GLY A 1 175 ? 23.188 -26.172 -1.596 1 61.53 175 GLY A C 1
ATOM 1376 O O . GLY A 1 175 ? 23.297 -26.438 -0.399 1 61.53 175 GLY A O 1
ATOM 1377 N N . PHE A 1 176 ? 22.734 -25.062 -1.995 1 62.38 176 PHE A N 1
ATOM 1378 C CA . PHE A 1 176 ? 21.844 -24.312 -1.132 1 62.38 176 PHE A CA 1
ATOM 1379 C C . PHE A 1 176 ? 20.703 -25.203 -0.626 1 62.38 176 PHE A C 1
ATOM 1381 O O . PHE A 1 176 ? 20.156 -26.016 -1.377 1 62.38 176 PHE A O 1
ATOM 1388 N N . HIS A 1 177 ? 20.625 -25.266 0.697 1 54.56 177 HIS A N 1
ATOM 1389 C CA . HIS A 1 177 ? 19.531 -26.031 1.274 1 54.56 177 HIS A CA 1
ATOM 1390 C C . HIS A 1 177 ? 18.188 -25.609 0.685 1 54.56 177 HIS A C 1
ATOM 1392 O O . HIS A 1 177 ? 17.953 -24.406 0.476 1 54.56 177 HIS A O 1
ATOM 1398 N N . TRP A 1 178 ? 17.688 -26.547 0.034 1 47.84 178 TRP A N 1
ATOM 1399 C CA . TRP A 1 178 ? 16.328 -26.281 -0.396 1 47.84 178 TRP A CA 1
ATOM 1400 C C . TRP A 1 178 ? 15.359 -27.297 0.202 1 47.84 178 TRP A C 1
ATOM 1402 O O . TRP A 1 178 ? 15.734 -28.438 0.465 1 47.84 178 TRP A O 1
ATOM 1412 N N . ARG A 1 179 ? 14.453 -26.828 1.061 1 46.16 179 ARG A N 1
ATOM 1413 C CA . ARG A 1 179 ? 13.414 -27.703 1.603 1 46.16 179 ARG A CA 1
ATOM 1414 C C . ARG A 1 179 ? 12.125 -27.594 0.808 1 46.16 179 ARG A C 1
ATOM 1416 O O . ARG A 1 179 ? 11.742 -26.484 0.388 1 46.16 179 ARG A O 1
ATOM 1423 N N . HIS A 1 180 ? 11.742 -28.859 0.39 1 47.94 180 HIS A N 1
ATOM 1424 C CA . HIS A 1 180 ? 10.391 -28.953 -0.153 1 47.94 180 HIS A CA 1
ATOM 1425 C C . HIS A 1 180 ? 9.344 -28.781 0.943 1 47.94 180 HIS A C 1
ATOM 1427 O O . HIS A 1 180 ? 9.539 -29.25 2.068 1 47.94 180 HIS A O 1
ATOM 1433 N N . GLY A 1 181 ? 8.664 -27.688 1.221 1 49.12 181 GLY A N 1
ATOM 1434 C CA . GLY A 1 181 ? 7.609 -27.484 2.197 1 49.12 181 GLY A CA 1
ATOM 1435 C C . GLY A 1 181 ? 7.062 -26.062 2.197 1 49.12 181 GLY A C 1
ATOM 1436 O O . GLY A 1 181 ? 7.488 -25.234 1.396 1 49.12 181 GLY A O 1
ATOM 1437 N N . ILE A 1 182 ? 5.992 -25.969 2.986 1 49.88 182 ILE A N 1
ATOM 1438 C CA . ILE A 1 182 ? 5.246 -24.719 3.066 1 49.88 182 ILE A CA 1
ATOM 1439 C C . ILE A 1 182 ? 5.98 -23.75 3.98 1 49.88 182 ILE A C 1
ATOM 1441 O O . ILE A 1 182 ? 5.719 -22.531 3.945 1 49.88 182 ILE A O 1
ATOM 1445 N N . GLU A 1 183 ? 6.988 -24.266 4.703 1 54.62 183 GLU A N 1
ATOM 1446 C CA . GLU A 1 183 ? 7.609 -23.375 5.688 1 54.62 183 GLU A CA 1
ATOM 1447 C C . GLU A 1 183 ? 8.859 -22.719 5.121 1 54.62 183 GLU A C 1
ATOM 1449 O O . GLU A 1 183 ? 9.5 -23.266 4.219 1 54.62 183 GLU A O 1
ATOM 1454 N N . ARG A 1 184 ? 9.055 -21.594 5.629 1 58.25 184 ARG A N 1
ATOM 1455 C CA . ARG A 1 184 ? 10.227 -20.828 5.227 1 58.25 184 ARG A CA 1
ATOM 1456 C C . ARG A 1 184 ? 11.516 -21.578 5.539 1 58.25 184 ARG A C 1
ATOM 1458 O O . ARG A 1 184 ? 11.617 -22.25 6.562 1 58.25 184 ARG A O 1
ATOM 1465 N N . ASP A 1 185 ? 12.352 -21.578 4.586 1 56.5 185 ASP A N 1
ATOM 1466 C CA . ASP A 1 185 ? 13.641 -22.234 4.793 1 56.5 185 ASP A CA 1
ATOM 1467 C C . ASP A 1 185 ? 14.758 -21.203 4.957 1 56.5 185 ASP A C 1
ATOM 1469 O O . ASP A 1 185 ? 15.523 -21.266 5.918 1 56.5 185 ASP A O 1
ATOM 1473 N N . THR A 1 186 ? 14.688 -20.234 4.074 1 64.75 186 THR A N 1
ATOM 1474 C CA . THR A 1 186 ? 15.797 -19.281 4.039 1 64.75 186 THR A CA 1
ATOM 1475 C C . THR A 1 186 ? 15.391 -17.969 4.691 1 64.75 186 THR A C 1
ATOM 1477 O O . THR A 1 186 ? 14.391 -17.359 4.305 1 64.75 186 THR A O 1
ATOM 1480 N N . VAL A 1 187 ? 16.109 -17.688 5.801 1 77.12 187 VAL A N 1
ATOM 1481 C CA . VAL A 1 187 ? 15.875 -16.406 6.457 1 77.12 187 VAL A CA 1
ATOM 1482 C C . VAL A 1 187 ? 17.047 -15.461 6.176 1 77.12 187 VAL A C 1
ATOM 1484 O O . VAL A 1 187 ? 18.203 -15.844 6.32 1 77.12 187 VAL A O 1
ATOM 1487 N N . GLY A 1 188 ? 16.734 -14.312 5.535 1 87.19 188 GLY A N 1
ATOM 1488 C CA . GLY A 1 188 ? 17.766 -13.336 5.23 1 87.19 188 GLY A CA 1
ATOM 1489 C C . GLY A 1 188 ? 18.406 -13.547 3.875 1 87.19 188 GLY A C 1
ATOM 1490 O O . GLY A 1 188 ? 17.734 -13.906 2.91 1 87.19 188 GLY A O 1
ATOM 1491 N N . MET A 1 189 ? 19.688 -13.156 3.803 1 91.62 189 MET A N 1
ATOM 1492 C CA . MET A 1 189 ? 20.469 -13.312 2.572 1 91.62 189 MET A CA 1
ATOM 1493 C C . MET A 1 189 ? 21.625 -14.281 2.773 1 91.62 189 MET A C 1
ATOM 1495 O O . MET A 1 189 ? 22.297 -14.242 3.801 1 91.62 189 MET A O 1
ATOM 1499 N N . TRP A 1 190 ? 21.797 -15.156 1.796 1 90.75 190 TRP A N 1
ATOM 1500 C CA . TRP A 1 190 ? 22.859 -16.156 1.861 1 90.75 190 TRP A CA 1
ATOM 1501 C C . TRP A 1 190 ? 23.781 -16.062 0.653 1 90.75 190 TRP A C 1
ATOM 1503 O O . TRP A 1 190 ? 23.344 -15.727 -0.449 1 90.75 190 TRP A O 1
ATOM 1513 N N . MET A 1 191 ? 25.078 -16.281 0.897 1 92.06 191 MET A N 1
ATOM 1514 C CA . MET A 1 191 ? 26.062 -16.281 -0.178 1 92.06 191 MET A CA 1
ATOM 1515 C C . MET A 1 191 ? 26.875 -17.562 -0.184 1 92.06 191 MET A C 1
ATOM 1517 O O . MET A 1 191 ? 27.109 -18.156 0.869 1 92.06 191 MET A O 1
ATOM 1521 N N . TRP A 1 192 ? 27.141 -17.969 -1.394 1 89.56 192 TRP A N 1
ATOM 1522 C CA . TRP A 1 192 ? 28.016 -19.125 -1.518 1 89.56 192 TRP A CA 1
ATOM 1523 C C . TRP A 1 192 ? 29.422 -18.812 -1.019 1 89.56 192 TRP A C 1
ATOM 1525 O O . TRP A 1 192 ? 30 -17.781 -1.379 1 89.56 192 TRP A O 1
ATOM 1535 N N . SER A 1 193 ? 30.016 -19.656 -0.274 1 87.06 193 SER A N 1
ATOM 1536 C CA . SER A 1 193 ? 31.234 -19.375 0.466 1 87.06 193 SER A CA 1
ATOM 1537 C C . SER A 1 193 ? 32.438 -19.344 -0.459 1 87.06 193 SER A C 1
ATOM 1539 O O . SER A 1 193 ? 33.469 -18.75 -0.13 1 87.06 193 SER A O 1
ATOM 1541 N N . LYS A 1 194 ? 32.344 -19.984 -1.639 1 85.62 194 LYS A N 1
ATOM 1542 C CA . LYS A 1 194 ? 33.469 -20.047 -2.574 1 85.62 194 LYS A CA 1
ATOM 1543 C C . LYS A 1 194 ? 33.156 -19.266 -3.85 1 85.62 194 LYS A C 1
ATOM 1545 O O . LYS A 1 194 ? 32.469 -19.781 -4.746 1 85.62 194 LYS A O 1
ATOM 1550 N N . PRO A 1 195 ? 33.781 -18.094 -3.961 1 91.56 195 PRO A N 1
ATOM 1551 C CA . PRO A 1 195 ? 33.594 -17.359 -5.215 1 91.56 195 PRO A CA 1
ATOM 1552 C C . PRO A 1 195 ? 34.219 -18.062 -6.41 1 91.56 195 PRO A C 1
ATOM 1554 O O . PRO A 1 195 ? 35.25 -18.766 -6.258 1 91.56 195 PRO A O 1
ATOM 1557 N N . PHE A 1 196 ? 33.688 -17.891 -7.516 1 90 196 PHE A N 1
ATOM 1558 C CA . PHE A 1 196 ? 34.188 -18.5 -8.742 1 90 196 PHE A CA 1
ATOM 1559 C C . PHE A 1 196 ? 34.938 -17.469 -9.57 1 90 196 PHE A C 1
ATOM 1561 O O . PHE A 1 196 ? 34.438 -16.391 -9.875 1 90 196 PHE A O 1
ATOM 1568 N N . VAL A 1 197 ? 36.188 -17.828 -9.898 1 90.19 197 VAL A N 1
ATOM 1569 C CA . VAL A 1 197 ? 37 -16.906 -10.695 1 90.19 197 VAL A CA 1
ATOM 1570 C C . VAL A 1 197 ? 36.812 -17.203 -12.18 1 90.19 197 VAL A C 1
ATOM 1572 O O . VAL A 1 197 ? 36.906 -18.359 -12.602 1 90.19 197 VAL A O 1
ATOM 1575 N N . ARG A 1 198 ? 36.469 -16.172 -12.898 1 87.75 198 ARG A N 1
ATOM 1576 C CA . ARG A 1 198 ? 36.281 -16.297 -14.336 1 87.75 198 ARG A CA 1
ATOM 1577 C C . ARG A 1 198 ? 37.125 -15.266 -15.086 1 87.75 198 ARG A C 1
ATOM 1579 O O . ARG A 1 198 ? 37.344 -14.172 -14.578 1 87.75 198 ARG A O 1
ATOM 1586 N N . THR A 1 199 ? 37.469 -15.656 -16.25 1 86.94 199 THR A N 1
ATOM 1587 C CA . THR A 1 199 ? 38.25 -14.742 -17.109 1 86.94 199 THR A CA 1
ATOM 1588 C C . THR A 1 199 ? 37.344 -14.133 -18.172 1 86.94 199 THR A C 1
ATOM 1590 O O . THR A 1 199 ? 36.656 -14.852 -18.922 1 86.94 199 THR A O 1
ATOM 1593 N N . MET A 1 200 ? 37.312 -12.875 -18.25 1 86.69 200 MET A N 1
ATOM 1594 C CA . MET A 1 200 ? 36.531 -12.133 -19.219 1 86.69 200 MET A CA 1
ATOM 1595 C C . MET A 1 200 ? 37.188 -12.133 -20.594 1 86.69 200 MET A C 1
ATOM 1597 O O . MET A 1 200 ? 38.375 -12.414 -20.703 1 86.69 200 MET A O 1
ATOM 1601 N N . PRO A 1 201 ? 36.375 -11.836 -21.656 1 83.69 201 PRO A N 1
ATOM 1602 C CA . PRO A 1 201 ? 36.969 -11.805 -23 1 83.69 201 PRO A CA 1
ATOM 1603 C C . PRO A 1 201 ? 38.156 -10.836 -23.094 1 83.69 201 PRO A C 1
ATOM 1605 O O . PRO A 1 201 ? 39.094 -11.078 -23.859 1 83.69 201 PRO A O 1
ATOM 1608 N N . GLY A 1 202 ? 38.25 -9.82 -22.375 1 82.69 202 GLY A N 1
ATOM 1609 C CA . GLY A 1 202 ? 39.375 -8.883 -22.375 1 82.69 202 GLY A CA 1
ATOM 1610 C C . GLY A 1 202 ? 40.562 -9.352 -21.547 1 82.69 202 GLY A C 1
ATOM 1611 O O . GLY A 1 202 ? 41.594 -8.703 -21.531 1 82.69 202 GLY A O 1
ATOM 1612 N N . GLY A 1 203 ? 40.469 -10.539 -20.875 1 83.94 203 GLY A N 1
ATOM 1613 C CA . GLY A 1 203 ? 41.562 -11.109 -20.094 1 83.94 203 GLY A CA 1
ATOM 1614 C C . GLY A 1 203 ? 41.469 -10.805 -18.609 1 83.94 203 GLY A C 1
ATOM 1615 O O . GLY A 1 203 ? 42.219 -11.359 -17.797 1 83.94 203 GLY A O 1
ATOM 1616 N N . ASP A 1 204 ? 40.656 -9.945 -18.297 1 88.19 204 ASP A N 1
ATOM 1617 C CA . ASP A 1 204 ? 40.5 -9.578 -16.891 1 88.19 204 ASP A CA 1
ATOM 1618 C C . ASP A 1 204 ? 39.812 -10.688 -16.109 1 88.19 204 ASP A C 1
ATOM 1620 O O . ASP A 1 204 ? 38.875 -11.305 -16.594 1 88.19 204 ASP A O 1
ATOM 1624 N N . ARG A 1 205 ? 40.438 -10.945 -14.914 1 91.88 205 ARG A N 1
ATOM 1625 C CA . ARG A 1 205 ? 39.844 -11.938 -14.023 1 91.88 205 ARG A CA 1
ATOM 1626 C C . ARG A 1 205 ? 38.812 -11.289 -13.086 1 91.88 205 ARG A C 1
ATOM 1628 O O . ARG A 1 205 ? 39.062 -10.188 -12.578 1 91.88 205 ARG A O 1
ATOM 1635 N N . VAL A 1 206 ? 37.719 -11.969 -12.969 1 94 206 VAL A N 1
ATOM 1636 C CA . VAL A 1 206 ? 36.656 -11.453 -12.086 1 94 206 VAL A CA 1
ATOM 1637 C C . VAL A 1 206 ? 36.219 -12.547 -11.125 1 94 206 VAL A C 1
ATOM 1639 O O . VAL A 1 206 ? 36.344 -13.734 -11.422 1 94 206 VAL A O 1
ATOM 1642 N N . ALA A 1 207 ? 35.75 -12.172 -9.953 1 94.88 207 ALA A N 1
ATOM 1643 C CA . ALA A 1 207 ? 35.188 -13.086 -8.969 1 94.88 207 ALA A CA 1
ATOM 1644 C C . ALA A 1 207 ? 33.656 -13.07 -9.016 1 94.88 207 ALA A C 1
ATOM 1646 O O . ALA A 1 207 ? 33.031 -12.016 -8.852 1 94.88 207 ALA A O 1
ATOM 1647 N N . VAL A 1 208 ? 33.062 -14.234 -9.242 1 94 208 VAL A N 1
ATOM 1648 C CA . VAL A 1 208 ? 31.594 -14.352 -9.305 1 94 208 VAL A CA 1
ATOM 1649 C C . VAL A 1 208 ? 31.078 -14.914 -7.988 1 94 208 VAL A C 1
ATOM 1651 O O . VAL A 1 208 ? 31.453 -16.016 -7.582 1 94 208 VAL A O 1
ATOM 1654 N N . ILE A 1 209 ? 30.234 -14.156 -7.383 1 95.06 209 ILE A N 1
ATOM 1655 C CA . ILE A 1 209 ? 29.594 -14.562 -6.133 1 95.06 209 ILE A CA 1
ATOM 1656 C C . ILE A 1 209 ? 28.109 -14.805 -6.359 1 95.06 209 ILE A C 1
ATOM 1658 O O . ILE A 1 209 ? 27.438 -14 -7.012 1 95.06 209 ILE A O 1
ATOM 1662 N N . VAL A 1 210 ? 27.625 -15.93 -5.805 1 93.5 210 VAL A N 1
ATOM 1663 C CA . VAL A 1 210 ? 26.219 -16.281 -5.93 1 93.5 210 VAL A CA 1
ATOM 1664 C C . VAL A 1 210 ? 25.516 -16.078 -4.59 1 93.5 210 VAL A C 1
ATOM 1666 O O . VAL A 1 210 ? 26 -16.531 -3.549 1 93.5 210 VAL A O 1
ATOM 1669 N N . ALA A 1 211 ? 24.438 -15.391 -4.66 1 93.5 211 ALA A N 1
ATOM 1670 C CA . ALA A 1 211 ? 23.719 -15.062 -3.432 1 93.5 211 ALA A CA 1
ATOM 1671 C C . ALA A 1 211 ? 22.25 -15.477 -3.525 1 93.5 211 ALA A C 1
ATOM 1673 O O . ALA A 1 211 ? 21.625 -15.344 -4.582 1 93.5 211 ALA A O 1
ATOM 1674 N N . ASP A 1 212 ? 21.688 -15.984 -2.422 1 90.5 212 ASP A N 1
ATOM 1675 C CA . ASP A 1 212 ? 20.281 -16.375 -2.254 1 90.5 212 ASP A CA 1
ATOM 1676 C C . ASP A 1 212 ? 19.578 -15.453 -1.262 1 90.5 212 ASP A C 1
ATOM 1678 O O . ASP A 1 212 ? 20.156 -15.055 -0.251 1 90.5 212 ASP A O 1
ATOM 1682 N N . THR A 1 213 ? 18.422 -15.125 -1.603 1 89.06 213 THR A N 1
ATOM 1683 C CA . THR A 1 213 ? 17.656 -14.25 -0.724 1 89.06 213 THR A CA 1
ATOM 1684 C C . THR A 1 213 ? 16.375 -14.938 -0.253 1 89.06 213 THR A C 1
ATOM 1686 O O . THR A 1 213 ? 15.844 -15.805 -0.949 1 89.06 213 THR A O 1
ATOM 1689 N N . GLN A 1 214 ? 16.047 -14.547 0.875 1 84.12 214 GLN A N 1
ATOM 1690 C CA . GLN A 1 214 ? 14.805 -15.062 1.424 1 84.12 214 GLN A CA 1
ATOM 1691 C C . GLN A 1 214 ? 13.617 -14.711 0.528 1 84.12 214 GLN A C 1
ATOM 1693 O O . GLN A 1 214 ? 13.586 -13.625 -0.064 1 84.12 214 GLN A O 1
ATOM 1698 N N . GLY A 1 215 ? 12.688 -15.672 0.548 1 84.62 215 GLY A N 1
ATOM 1699 C CA . GLY A 1 215 ? 11.477 -15.43 -0.221 1 84.62 215 GLY A CA 1
ATOM 1700 C C . GLY A 1 215 ? 10.602 -14.344 0.369 1 84.62 215 GLY A C 1
ATOM 1701 O O . GLY A 1 215 ? 10.461 -14.242 1.59 1 84.62 215 GLY A O 1
ATOM 1702 N N . THR A 1 216 ? 10.055 -13.57 -0.52 1 85.25 216 THR A N 1
ATOM 1703 C CA . THR A 1 216 ? 9.203 -12.469 -0.076 1 85.25 216 THR A CA 1
ATOM 1704 C C . THR A 1 216 ? 7.77 -12.953 0.151 1 85.25 216 THR A C 1
ATOM 1706 O O . THR A 1 216 ? 7.359 -13.977 -0.404 1 85.25 216 THR A O 1
ATOM 1709 N N . PHE A 1 217 ? 7.07 -12.273 1.083 1 85 217 PHE A N 1
ATOM 1710 C CA . PHE A 1 217 ? 5.645 -12.406 1.356 1 85 217 PHE A CA 1
ATOM 1711 C C . PHE A 1 217 ? 5.328 -13.781 1.928 1 85 217 PHE A C 1
ATOM 1713 O O . PHE A 1 217 ? 4.34 -14.406 1.539 1 85 217 PHE A O 1
ATOM 1720 N N . ASP A 1 218 ? 6.266 -14.219 2.662 1 81.75 218 ASP A N 1
ATOM 1721 C CA . ASP A 1 218 ? 5.941 -15.359 3.506 1 81.75 218 ASP A CA 1
ATOM 1722 C C . ASP A 1 218 ? 5.078 -14.945 4.695 1 81.75 218 ASP A C 1
ATOM 1724 O O . ASP A 1 218 ? 4.988 -13.75 5.012 1 81.75 218 ASP A O 1
ATOM 1728 N N . LYS A 1 219 ? 4.488 -15.883 5.363 1 79.88 219 LYS A N 1
ATOM 1729 C CA . LYS A 1 219 ? 3.492 -15.602 6.391 1 79.88 219 LYS A CA 1
ATOM 1730 C C . LYS A 1 219 ? 4.141 -15.016 7.641 1 79.88 219 LYS A C 1
ATOM 1732 O O . LYS A 1 219 ? 3.443 -14.555 8.547 1 79.88 219 LYS A O 1
ATOM 1737 N N . HIS A 1 220 ? 5.457 -14.93 7.691 1 80.81 220 HIS A N 1
ATOM 1738 C CA . HIS A 1 220 ? 6.109 -14.461 8.906 1 80.81 220 HIS A CA 1
ATOM 1739 C C . HIS A 1 220 ? 6.852 -13.156 8.672 1 80.81 220 HIS A C 1
ATOM 1741 O O . HIS A 1 220 ? 7.426 -12.578 9.602 1 80.81 220 HIS A O 1
ATOM 1747 N N . THR A 1 221 ? 6.824 -12.688 7.473 1 85.75 221 THR A N 1
ATOM 1748 C CA . THR A 1 221 ? 7.656 -11.539 7.137 1 85.75 221 THR A CA 1
ATOM 1749 C C . THR A 1 221 ? 6.801 -10.289 6.961 1 85.75 221 THR A C 1
ATOM 1751 O O . THR A 1 221 ? 5.785 -10.312 6.266 1 85.75 221 THR A O 1
ATOM 1754 N N . VAL A 1 222 ? 7.211 -9.234 7.598 1 88.06 222 VAL A N 1
ATOM 1755 C CA . VAL A 1 222 ? 6.504 -7.965 7.504 1 88.06 222 VAL A CA 1
ATOM 1756 C C . VAL A 1 222 ? 6.93 -7.227 6.238 1 88.06 222 VAL A C 1
ATOM 1758 O O . VAL A 1 222 ? 7.961 -7.551 5.641 1 88.06 222 VAL A O 1
ATOM 1761 N N . MET A 1 223 ? 6.176 -6.297 5.887 1 88.69 223 MET A N 1
ATOM 1762 C CA . MET A 1 223 ? 6.398 -5.555 4.648 1 88.69 223 MET A CA 1
ATOM 1763 C C . MET A 1 223 ? 7.738 -4.828 4.68 1 88.69 223 MET A C 1
ATOM 1765 O O . MET A 1 223 ? 8.438 -4.754 3.666 1 88.69 223 MET A O 1
ATOM 1769 N N . ALA A 1 224 ? 8.086 -4.219 5.797 1 88.31 224 ALA A N 1
ATOM 1770 C CA . ALA A 1 224 ? 9.359 -3.512 5.93 1 88.31 224 ALA A CA 1
ATOM 1771 C C . ALA A 1 224 ? 10.539 -4.438 5.637 1 88.31 224 ALA A C 1
ATOM 1773 O O . ALA A 1 224 ? 11.508 -4.031 4.988 1 88.31 224 ALA A O 1
ATOM 1774 N N . GLU A 1 225 ? 10.43 -5.582 6.141 1 89.62 225 GLU A N 1
ATOM 1775 C CA . GLU A 1 225 ? 11.484 -6.57 5.91 1 89.62 225 GLU A CA 1
ATOM 1776 C C . GLU A 1 225 ? 11.562 -6.961 4.438 1 89.62 225 GLU A C 1
ATOM 1778 O O . GLU A 1 225 ? 12.648 -7.07 3.875 1 89.62 225 GLU A O 1
ATOM 1783 N N . ASN A 1 226 ? 10.445 -7.25 3.836 1 91.25 226 ASN A N 1
ATOM 1784 C CA . ASN A 1 226 ? 10.414 -7.551 2.408 1 91.25 226 ASN A CA 1
ATOM 1785 C C . ASN A 1 226 ? 11.047 -6.441 1.584 1 91.25 226 ASN A C 1
ATOM 1787 O O . ASN A 1 226 ? 11.797 -6.711 0.64 1 91.25 226 ASN A O 1
ATOM 1791 N N . THR A 1 227 ? 10.75 -5.219 1.938 1 91 227 THR A N 1
ATOM 1792 C CA . THR A 1 227 ? 11.273 -4.055 1.228 1 91 227 THR A CA 1
ATOM 1793 C C . THR A 1 227 ? 12.789 -3.973 1.36 1 91 227 THR A C 1
ATOM 1795 O O . THR A 1 227 ? 13.492 -3.781 0.367 1 91 227 THR A O 1
ATOM 1798 N N . ARG A 1 228 ? 13.25 -4.152 2.541 1 90.62 228 ARG A N 1
ATOM 1799 C CA . ARG A 1 228 ? 14.68 -4.035 2.807 1 90.62 228 ARG A CA 1
ATOM 1800 C C . ARG A 1 228 ? 15.461 -5.133 2.092 1 90.62 228 ARG A C 1
ATOM 1802 O O . ARG A 1 228 ? 16.516 -4.871 1.51 1 90.62 228 ARG A O 1
ATOM 1809 N N . ILE A 1 229 ? 14.977 -6.301 2.166 1 90.88 229 ILE A N 1
ATOM 1810 C CA . ILE A 1 229 ? 15.68 -7.426 1.562 1 90.88 229 ILE A CA 1
ATOM 1811 C C . ILE A 1 229 ? 15.781 -7.223 0.052 1 90.88 229 ILE A C 1
ATOM 1813 O O . ILE A 1 229 ? 16.844 -7.434 -0.538 1 90.88 229 ILE A O 1
ATOM 1817 N N . PHE A 1 230 ? 14.703 -6.855 -0.543 1 93.44 230 PHE A N 1
ATOM 1818 C CA . PHE A 1 230 ? 14.719 -6.656 -1.987 1 93.44 230 PHE A CA 1
ATOM 1819 C C . PHE A 1 230 ? 15.609 -5.473 -2.359 1 93.44 230 PHE A C 1
ATOM 1821 O O . PHE A 1 230 ? 16.375 -5.543 -3.318 1 93.44 230 PHE A O 1
ATOM 1828 N N . ALA A 1 231 ? 15.461 -4.391 -1.643 1 92.94 231 ALA A N 1
ATOM 1829 C CA . ALA A 1 231 ? 16.219 -3.18 -1.928 1 92.94 231 ALA A CA 1
ATOM 1830 C C . ALA A 1 231 ? 17.719 -3.434 -1.782 1 92.94 231 ALA A C 1
ATOM 1832 O O . ALA A 1 231 ? 18.516 -3.047 -2.648 1 92.94 231 ALA A O 1
ATOM 1833 N N . LEU A 1 232 ? 18.109 -4.105 -0.71 1 93.12 232 LEU A N 1
ATOM 1834 C CA . LEU A 1 232 ? 19.516 -4.41 -0.473 1 93.12 232 LEU A CA 1
ATOM 1835 C C . LEU A 1 232 ? 20.047 -5.344 -1.548 1 93.12 232 LEU A C 1
ATOM 1837 O O . LEU A 1 232 ? 21.172 -5.168 -2.02 1 93.12 232 LEU A O 1
ATOM 1841 N N . ASN A 1 233 ? 19.266 -6.277 -1.875 1 94.25 233 ASN A N 1
ATOM 1842 C CA . ASN A 1 233 ? 19.656 -7.195 -2.941 1 94.25 233 ASN A CA 1
ATOM 1843 C C . ASN A 1 233 ? 19.891 -6.457 -4.258 1 94.25 233 ASN A C 1
ATOM 1845 O O . ASN A 1 233 ? 20.859 -6.734 -4.965 1 94.25 233 ASN A O 1
ATOM 1849 N N . ALA A 1 234 ? 19.016 -5.539 -4.566 1 94.94 234 ALA A N 1
ATOM 1850 C CA . ALA A 1 234 ? 19.141 -4.762 -5.797 1 94.94 234 ALA A CA 1
ATOM 1851 C C . ALA A 1 234 ? 20.391 -3.881 -5.766 1 94.94 234 ALA A C 1
ATOM 1853 O O . ALA A 1 234 ? 21.062 -3.717 -6.785 1 94.94 234 ALA A O 1
ATOM 1854 N N . LEU A 1 235 ? 20.703 -3.369 -4.648 1 94.06 235 LEU A N 1
ATOM 1855 C CA . LEU A 1 235 ? 21.844 -2.459 -4.488 1 94.06 235 LEU A CA 1
ATOM 1856 C C . LEU A 1 235 ? 23.156 -3.207 -4.609 1 94.06 235 LEU A C 1
ATOM 1858 O O . LEU A 1 235 ? 24.109 -2.713 -5.234 1 94.06 235 LEU A O 1
ATOM 1862 N N . ILE A 1 236 ? 23.188 -4.41 -4.102 1 94.69 236 ILE A N 1
ATOM 1863 C CA . ILE A 1 236 ? 24.453 -5.125 -4 1 94.69 236 ILE A CA 1
ATOM 1864 C C . ILE A 1 236 ? 24.703 -5.926 -5.281 1 94.69 236 ILE A C 1
ATOM 1866 O O . ILE A 1 236 ? 25.859 -6.141 -5.672 1 94.69 236 ILE A O 1
ATOM 1870 N N . SER A 1 237 ? 23.719 -6.238 -5.961 1 95.88 237 SER A N 1
ATOM 1871 C CA . SER A 1 237 ? 23.828 -7.145 -7.102 1 95.88 237 SER A CA 1
ATOM 1872 C C . SER A 1 237 ? 24.219 -6.395 -8.367 1 95.88 237 SER A C 1
ATOM 1874 O O . SER A 1 237 ? 23.828 -5.246 -8.57 1 95.88 237 SER A O 1
ATOM 1876 N N . SER A 1 238 ? 25.109 -7.016 -9.148 1 95.88 238 SER A N 1
ATOM 1877 C CA . SER A 1 238 ? 25.344 -6.551 -10.508 1 95.88 238 SER A CA 1
ATOM 1878 C C . SER A 1 238 ? 24.406 -7.23 -11.5 1 95.88 238 SER A C 1
ATOM 1880 O O . SER A 1 238 ? 24.078 -6.668 -12.547 1 95.88 238 SER A O 1
ATOM 1882 N N . GLN A 1 239 ? 24 -8.477 -11.117 1 95.56 239 GLN A N 1
ATOM 1883 C CA . GLN A 1 239 ? 23.016 -9.25 -11.852 1 95.56 239 GLN A CA 1
ATOM 1884 C C . GLN A 1 239 ? 21.953 -9.82 -10.906 1 95.56 239 GLN A C 1
ATOM 1886 O O . GLN A 1 239 ? 22.234 -10.781 -10.172 1 95.56 239 GLN A O 1
ATOM 1891 N N . GLN A 1 240 ? 20.844 -9.258 -11 1 96 240 GLN A N 1
ATOM 1892 C CA . GLN A 1 240 ? 19.734 -9.695 -10.148 1 96 240 GLN A CA 1
ATOM 1893 C C . GLN A 1 240 ? 18.719 -10.5 -10.938 1 96 240 GLN A C 1
ATOM 1895 O O . GLN A 1 240 ? 18.203 -10.023 -11.953 1 96 240 GLN A O 1
ATOM 1900 N N . VAL A 1 241 ? 18.469 -11.727 -10.508 1 96.19 241 VAL A N 1
ATOM 1901 C CA . VAL A 1 241 ? 17.438 -12.547 -11.117 1 96.19 241 VAL A CA 1
ATOM 1902 C C . VAL A 1 241 ? 16.188 -12.531 -10.25 1 96.19 241 VAL A C 1
ATOM 1904 O O . VAL A 1 241 ? 16.25 -12.82 -9.055 1 96.19 241 VAL A O 1
ATOM 1907 N N . TYR A 1 242 ? 15.164 -12.055 -10.797 1 96.44 242 TYR A N 1
ATOM 1908 C CA . TYR A 1 242 ? 13.875 -12.102 -10.109 1 96.44 242 TYR A CA 1
ATOM 1909 C C . TYR A 1 242 ? 13.031 -13.273 -10.609 1 96.44 242 TYR A C 1
ATOM 1911 O O . TYR A 1 242 ? 12.484 -13.227 -11.711 1 96.44 242 TYR A O 1
ATOM 1919 N N . ASN A 1 243 ? 12.938 -14.273 -9.719 1 94.06 243 ASN A N 1
ATOM 1920 C CA . ASN A 1 243 ? 12.273 -15.539 -10.047 1 94.06 243 ASN A CA 1
ATOM 1921 C C . ASN A 1 243 ? 10.781 -15.484 -9.727 1 94.06 243 ASN A C 1
ATOM 1923 O O . ASN A 1 243 ? 10.391 -15.414 -8.562 1 94.06 243 ASN A O 1
ATOM 1927 N N . ILE A 1 244 ? 10 -15.492 -10.797 1 92.5 244 ILE A N 1
ATOM 1928 C CA . ILE A 1 244 ? 8.555 -15.406 -10.641 1 92.5 244 ILE A CA 1
ATOM 1929 C C . ILE A 1 244 ? 7.883 -16.562 -11.367 1 92.5 244 ILE A C 1
ATOM 1931 O O . ILE A 1 244 ? 8.375 -17.031 -12.398 1 92.5 244 ILE A O 1
ATOM 1935 N N . LYS A 1 245 ? 6.746 -16.922 -10.812 1 88.5 245 LYS A N 1
ATOM 1936 C CA . LYS A 1 245 ? 6.031 -18.031 -11.438 1 88.5 245 LYS A CA 1
ATOM 1937 C C . LYS A 1 245 ? 4.938 -17.531 -12.375 1 88.5 245 LYS A C 1
ATOM 1939 O O . LYS A 1 245 ? 4.219 -16.578 -12.047 1 88.5 245 LYS A O 1
ATOM 1944 N N . GLU A 1 246 ? 4.82 -18.078 -13.617 1 86.5 246 GLU A N 1
ATOM 1945 C CA . 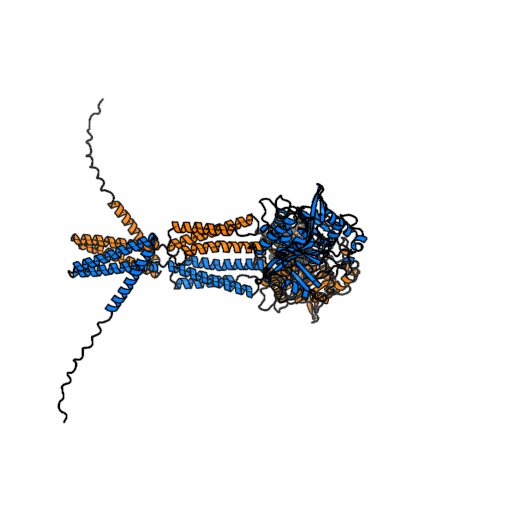GLU A 1 246 ? 3.73 -18 -14.594 1 86.5 246 GLU A CA 1
ATOM 1946 C C . GLU A 1 246 ? 3.734 -16.672 -15.328 1 86.5 246 GLU A C 1
ATOM 1948 O O . GLU A 1 246 ? 3.822 -16.625 -16.562 1 86.5 246 GLU A O 1
ATOM 1953 N N . LYS A 1 247 ? 3.605 -15.562 -14.516 1 88.5 247 LYS A N 1
ATOM 1954 C CA . LYS A 1 247 ? 3.461 -14.281 -15.203 1 88.5 247 LYS A CA 1
ATOM 1955 C C . LYS A 1 247 ? 3.883 -13.125 -14.297 1 88.5 247 LYS A C 1
ATOM 1957 O O . LYS A 1 247 ? 3.984 -13.281 -13.078 1 88.5 247 LYS A O 1
ATOM 1962 N N . ILE A 1 248 ? 4.09 -12.062 -14.953 1 91.44 248 ILE A N 1
ATOM 1963 C CA . ILE A 1 248 ? 4.332 -10.812 -14.227 1 91.44 248 ILE A CA 1
ATOM 1964 C C . ILE A 1 248 ? 3.014 -10.078 -14.008 1 91.44 248 ILE A C 1
ATOM 1966 O O . ILE A 1 248 ? 2.457 -9.492 -14.938 1 91.44 248 ILE A O 1
ATOM 1970 N N . SER A 1 249 ? 2.562 -10.133 -12.836 1 90.25 249 SER A N 1
ATOM 1971 C CA . SER A 1 249 ? 1.319 -9.453 -12.5 1 90.25 249 SER A CA 1
ATOM 1972 C C . SER A 1 249 ? 1.578 -8.008 -12.07 1 90.25 249 SER A C 1
ATOM 1974 O O . SER A 1 249 ? 2.699 -7.664 -11.695 1 90.25 249 SER A O 1
ATOM 1976 N N . GLU A 1 250 ? 0.577 -7.199 -12.125 1 89.75 250 GLU A N 1
ATOM 1977 C CA . GLU A 1 250 ? 0.714 -5.781 -11.805 1 89.75 250 GLU A CA 1
ATOM 1978 C C . GLU A 1 250 ? 1.095 -5.578 -10.336 1 89.75 250 GLU A C 1
ATOM 1980 O O . GLU A 1 250 ? 1.83 -4.648 -10.008 1 89.75 250 GLU A O 1
ATOM 1985 N N . ASP A 1 251 ? 0.619 -6.395 -9.469 1 89 251 ASP A N 1
ATOM 1986 C CA . ASP A 1 251 ? 0.959 -6.254 -8.055 1 89 251 ASP A CA 1
ATOM 1987 C C . ASP A 1 251 ? 2.461 -6.418 -7.836 1 89 251 ASP A C 1
ATOM 1989 O O . ASP A 1 251 ? 3.045 -5.738 -6.988 1 89 251 ASP A O 1
ATOM 1993 N N . VAL A 1 252 ? 3.029 -7.281 -8.609 1 91.06 252 VAL A N 1
ATOM 1994 C CA . VAL A 1 252 ? 4.473 -7.492 -8.523 1 91.06 252 VAL A CA 1
ATOM 1995 C C . VAL A 1 252 ? 5.207 -6.219 -8.938 1 91.06 252 VAL A C 1
ATOM 1997 O O . VAL A 1 252 ? 6.164 -5.809 -8.273 1 91.06 252 VAL A O 1
ATOM 2000 N N . LEU A 1 253 ? 4.754 -5.621 -10.016 1 93.12 253 LEU A N 1
ATOM 2001 C CA . LEU A 1 253 ? 5.375 -4.387 -10.492 1 93.12 253 LEU A CA 1
ATOM 2002 C C . LEU A 1 253 ? 5.227 -3.273 -9.461 1 93.12 253 LEU A C 1
ATOM 2004 O O . LEU A 1 253 ? 6.164 -2.506 -9.234 1 93.12 253 LEU A O 1
ATOM 2008 N N . GLN A 1 254 ? 4.105 -3.232 -8.883 1 90.75 254 GLN A N 1
ATOM 2009 C CA . GLN A 1 254 ? 3.852 -2.209 -7.879 1 90.75 254 GLN A CA 1
ATOM 2010 C C . GLN A 1 254 ? 4.73 -2.414 -6.648 1 90.75 254 GLN A C 1
ATOM 2012 O O . GLN A 1 254 ? 5.238 -1.449 -6.074 1 90.75 254 GLN A O 1
ATOM 2017 N N . GLN A 1 255 ? 4.848 -3.578 -6.223 1 91.25 255 GLN A N 1
ATOM 2018 C CA . GLN A 1 255 ? 5.73 -3.891 -5.105 1 91.25 255 GLN A CA 1
ATOM 2019 C C . GLN A 1 255 ? 7.18 -3.541 -5.43 1 91.25 255 GLN A C 1
ATOM 2021 O O . GLN A 1 255 ? 7.875 -2.939 -4.613 1 91.25 255 GLN A O 1
ATOM 2026 N N . MET A 1 256 ? 7.598 -3.896 -6.629 1 94 256 MET A N 1
ATOM 2027 C CA . MET A 1 256 ? 8.961 -3.59 -7.059 1 94 256 MET A CA 1
ATOM 2028 C C . MET A 1 256 ? 9.203 -2.086 -7.062 1 94 256 MET A C 1
ATOM 2030 O O . MET A 1 256 ? 10.289 -1.628 -6.707 1 94 256 MET A O 1
ATOM 2034 N N . HIS A 1 257 ? 8.18 -1.39 -7.516 1 92.56 257 HIS A N 1
ATOM 2035 C CA . HIS A 1 257 ? 8.289 0.064 -7.512 1 92.56 257 HIS A CA 1
ATOM 2036 C C . HIS A 1 257 ? 8.641 0.587 -6.121 1 92.56 257 HIS A C 1
ATOM 2038 O O . HIS A 1 257 ? 9.578 1.366 -5.965 1 92.56 257 HIS A O 1
ATOM 2044 N N . LEU A 1 258 ? 7.941 0.106 -5.129 1 91 258 LEU A N 1
ATOM 2045 C CA . LEU A 1 258 ? 8.18 0.542 -3.756 1 91 258 LEU A CA 1
ATOM 2046 C C . LEU A 1 258 ? 9.562 0.106 -3.279 1 91 258 LEU A C 1
ATOM 2048 O O . LEU A 1 258 ? 10.32 0.911 -2.729 1 91 258 LEU A O 1
ATOM 2052 N N . PHE A 1 259 ? 9.867 -1.11 -3.516 1 93 259 PHE A N 1
ATOM 2053 C CA . PHE A 1 259 ? 11.117 -1.675 -3.023 1 93 259 PHE A CA 1
ATOM 2054 C C . PHE A 1 259 ? 12.312 -0.94 -3.617 1 93 259 PHE A C 1
ATOM 2056 O O . PHE A 1 259 ? 13.25 -0.589 -2.898 1 93 259 PHE A O 1
ATOM 2063 N N . THR A 1 260 ? 12.266 -0.68 -4.883 1 93.5 260 THR A N 1
ATOM 2064 C CA . THR A 1 260 ? 13.391 -0.062 -5.57 1 93.5 260 THR A CA 1
ATOM 2065 C C . THR A 1 260 ? 13.477 1.426 -5.242 1 93.5 260 THR A C 1
ATOM 2067 O O . THR A 1 260 ? 14.562 2.01 -5.254 1 93.5 260 THR A O 1
ATOM 2070 N N . GLU A 1 261 ? 12.344 2.018 -4.973 1 90.62 261 GLU A N 1
ATOM 2071 C CA . GLU A 1 261 ? 12.359 3.4 -4.504 1 90.62 261 GLU A CA 1
ATOM 2072 C C . GLU A 1 261 ? 13.156 3.533 -3.211 1 90.62 261 GLU A C 1
ATOM 2074 O O . GLU A 1 261 ? 13.93 4.477 -3.047 1 90.62 261 GLU A O 1
ATOM 2079 N N . TYR A 1 262 ? 12.969 2.648 -2.314 1 89.25 262 TYR A N 1
ATOM 2080 C CA . TYR A 1 262 ? 13.711 2.65 -1.057 1 89.25 262 TYR A CA 1
ATOM 2081 C C . TYR A 1 262 ? 15.195 2.404 -1.294 1 89.25 262 TYR A C 1
ATOM 2083 O O . TYR A 1 262 ? 16.047 3.039 -0.665 1 89.25 262 TYR A O 1
ATOM 2091 N N . GLY A 1 263 ? 15.445 1.483 -2.199 1 91.25 263 GLY A N 1
ATOM 2092 C CA . GLY A 1 263 ? 16.828 1.256 -2.564 1 91.25 263 GLY A CA 1
ATOM 2093 C C . GLY A 1 263 ? 17.5 2.48 -3.164 1 91.25 263 GLY A C 1
ATOM 2094 O O . GLY A 1 263 ? 18.641 2.807 -2.816 1 91.25 263 GLY A O 1
ATOM 2095 N N . ALA A 1 264 ? 16.812 3.141 -4.027 1 89.81 264 ALA A N 1
ATOM 2096 C CA . ALA A 1 264 ? 17.344 4.332 -4.688 1 89.81 264 ALA A CA 1
ATOM 2097 C C . ALA A 1 264 ? 17.594 5.449 -3.68 1 89.81 264 ALA A C 1
ATOM 2099 O O . ALA A 1 264 ? 18.531 6.23 -3.828 1 89.81 264 ALA A O 1
ATOM 2100 N N . MET A 1 265 ? 16.75 5.496 -2.711 1 85.38 265 MET A N 1
ATOM 2101 C CA . MET A 1 265 ? 16.891 6.504 -1.666 1 85.38 265 MET A CA 1
ATOM 2102 C C . MET A 1 265 ? 18.203 6.309 -0.895 1 85.38 265 MET A C 1
ATOM 2104 O O . MET A 1 265 ? 18.828 7.281 -0.464 1 85.38 265 MET A O 1
ATOM 2108 N N . VAL A 1 266 ? 18.469 5.137 -0.75 1 84.81 266 VAL A N 1
ATOM 2109 C CA . VAL A 1 266 ? 19.672 4.809 0.014 1 84.81 266 VAL A CA 1
ATOM 2110 C C . VAL A 1 266 ? 20.906 4.945 -0.876 1 84.81 266 VAL A C 1
ATOM 2112 O O . VAL A 1 266 ? 21.969 5.363 -0.415 1 84.81 266 VAL A O 1
ATOM 2115 N N . ALA A 1 267 ? 20.578 4.617 -2.146 1 83.19 267 ALA A N 1
ATOM 2116 C CA . ALA A 1 267 ? 21.688 4.66 -3.096 1 83.19 267 ALA A CA 1
ATOM 2117 C C . ALA A 1 267 ? 22.156 6.094 -3.32 1 83.19 267 ALA A C 1
ATOM 2119 O O . ALA A 1 267 ? 21.344 7.02 -3.367 1 83.19 267 ALA A O 1
ATOM 2120 N N . ARG A 1 268 ? 23.312 6.539 -2.787 1 68.12 268 ARG A N 1
ATOM 2121 C CA . ARG A 1 268 ? 23.922 7.844 -3.029 1 68.12 268 ARG A CA 1
ATOM 2122 C C . ARG A 1 268 ? 24.516 7.922 -4.434 1 68.12 268 ARG A C 1
ATOM 2124 O O . ARG A 1 268 ? 25.656 7.52 -4.652 1 68.12 268 ARG A O 1
ATOM 2131 N N . THR A 1 269 ? 23.547 8.031 -5.395 1 62 269 THR A N 1
ATOM 2132 C CA . THR A 1 269 ? 24.094 7.965 -6.746 1 62 269 THR A CA 1
ATOM 2133 C C . THR A 1 269 ? 24.422 9.359 -7.262 1 62 269 THR A C 1
ATOM 2135 O O . THR A 1 269 ? 23.875 10.352 -6.781 1 62 269 THR A O 1
ATOM 2138 N N . LEU A 1 270 ? 25.484 9.305 -7.957 1 58.31 270 LEU A N 1
ATOM 2139 C CA . LEU A 1 270 ? 25.891 10.508 -8.68 1 58.31 270 LEU A CA 1
ATOM 2140 C C . LEU A 1 270 ? 24.844 10.883 -9.719 1 58.31 270 LEU A C 1
ATOM 2142 O O . LEU A 1 270 ? 24.047 10.047 -10.148 1 58.31 270 LEU A O 1
ATOM 2146 N N . GLU A 1 271 ? 24.797 12.125 -9.992 1 60.03 271 GLU A N 1
ATOM 2147 C CA . GLU A 1 271 ? 23.844 12.656 -10.969 1 60.03 271 GLU A CA 1
ATOM 2148 C C . GLU A 1 271 ? 23.953 11.914 -12.297 1 60.03 271 GLU A C 1
ATOM 2150 O O . GLU A 1 271 ? 25.047 11.758 -12.844 1 60.03 271 GLU A O 1
ATOM 2155 N N . GLY A 1 272 ? 22.938 11.281 -12.789 1 65.38 272 GLY A N 1
ATOM 2156 C CA . GLY A 1 272 ? 22.859 10.648 -14.102 1 65.38 272 GLY A CA 1
ATOM 2157 C C . GLY A 1 272 ? 23.031 9.141 -14.047 1 65.38 272 GLY A C 1
ATOM 2158 O O . GLY A 1 272 ? 22.875 8.461 -15.062 1 65.38 272 GLY A O 1
ATOM 2159 N N . GLN A 1 273 ? 23.344 8.734 -12.891 1 81.62 273 GLN A N 1
ATOM 2160 C CA . GLN A 1 273 ? 23.531 7.285 -12.82 1 81.62 273 GLN A CA 1
ATOM 2161 C C . GLN A 1 273 ? 22.312 6.598 -12.211 1 81.62 273 GLN A C 1
ATOM 2163 O O . GLN A 1 273 ? 21.688 7.141 -11.297 1 81.62 273 GLN A O 1
ATOM 2168 N N . LYS A 1 274 ? 22.078 5.434 -12.781 1 89.69 274 LYS A N 1
ATOM 2169 C CA . LYS A 1 274 ? 20.969 4.625 -12.258 1 89.69 274 LYS A CA 1
ATOM 2170 C C . LYS A 1 274 ? 21.391 3.867 -11 1 89.69 274 LYS A C 1
ATOM 2172 O O . LYS A 1 274 ? 22.531 3.404 -10.906 1 89.69 274 LYS A O 1
ATOM 2177 N N . PRO A 1 275 ? 20.562 3.775 -10.125 1 91.19 275 PRO A N 1
ATOM 2178 C CA . PRO A 1 275 ? 20.906 3.166 -8.844 1 91.19 275 PRO A CA 1
ATOM 2179 C C . PRO A 1 275 ? 21.188 1.67 -8.953 1 91.19 275 PRO A C 1
ATOM 2181 O O . PRO A 1 275 ? 21.969 1.12 -8.164 1 91.19 275 PRO A O 1
ATOM 2184 N N . PHE A 1 276 ? 20.562 1.023 -9.93 1 94.88 276 PHE A N 1
ATOM 2185 C CA . PHE A 1 276 ? 20.703 -0.425 -10.023 1 94.88 276 PHE A CA 1
ATOM 2186 C C . PHE A 1 276 ? 21.25 -0.825 -11.391 1 94.88 276 PHE A C 1
ATOM 2188 O O . PHE A 1 276 ? 21.219 -0.035 -12.336 1 94.88 276 PHE A O 1
ATOM 2195 N N . GLN A 1 277 ? 21.828 -1.999 -11.492 1 94.06 277 GLN A N 1
ATOM 2196 C CA . GLN A 1 277 ? 22.484 -2.428 -12.727 1 94.06 277 GLN A CA 1
ATOM 2197 C C . GLN A 1 277 ? 21.562 -3.326 -13.547 1 94.06 277 GLN A C 1
ATOM 2199 O O . GLN A 1 277 ? 20.547 -2.869 -14.078 1 94.06 277 GLN A O 1
ATOM 2204 N N . ASN A 1 278 ? 21.703 -4.715 -13.5 1 95.25 278 ASN A N 1
ATOM 2205 C CA . ASN A 1 278 ? 20.938 -5.582 -14.398 1 95.25 278 ASN A CA 1
ATOM 2206 C C . ASN A 1 278 ? 19.891 -6.398 -13.648 1 95.25 278 ASN A C 1
ATOM 2208 O O . ASN A 1 278 ? 20.203 -7.027 -12.633 1 95.25 278 ASN A O 1
ATOM 2212 N N . LEU A 1 279 ? 18.672 -6.301 -14.156 1 96.88 279 LEU A N 1
ATOM 2213 C CA . LEU A 1 279 ? 17.594 -7.129 -13.648 1 96.88 279 LEU A CA 1
ATOM 2214 C C . LEU A 1 279 ? 17.125 -8.125 -14.711 1 96.88 279 LEU A C 1
ATOM 2216 O O . LEU A 1 279 ? 16.844 -7.738 -15.844 1 96.88 279 LEU A O 1
ATOM 2220 N N . GLU A 1 280 ? 17.078 -9.398 -14.383 1 96.56 280 GLU A N 1
ATOM 2221 C CA . GLU A 1 280 ? 16.562 -10.438 -15.266 1 96.56 280 GLU A CA 1
ATOM 2222 C C . GLU A 1 280 ? 15.336 -11.117 -14.656 1 96.56 280 GLU A C 1
ATOM 2224 O O . GLU A 1 280 ? 15.445 -11.812 -13.641 1 96.56 280 GLU A O 1
ATOM 2229 N N . PHE A 1 281 ? 14.203 -10.922 -15.312 1 97.25 281 PHE A N 1
ATOM 2230 C CA . PHE A 1 281 ? 13.008 -11.664 -14.922 1 97.25 281 PHE A CA 1
ATOM 2231 C C . PHE A 1 281 ? 13.078 -13.102 -15.414 1 97.25 281 PHE A C 1
ATOM 2233 O O . PHE A 1 281 ? 13.273 -13.352 -16.609 1 97.25 281 PHE A O 1
ATOM 2240 N N . LEU A 1 282 ? 13.039 -13.969 -14.5 1 96.88 282 LEU A N 1
ATOM 2241 C CA . LEU A 1 282 ? 12.898 -15.375 -14.859 1 96.88 282 LEU A CA 1
ATOM 2242 C C . LEU A 1 282 ? 11.484 -15.867 -14.562 1 96.88 282 LEU A C 1
ATOM 2244 O O . LEU A 1 282 ? 11.125 -16.094 -13.406 1 96.88 282 LEU A O 1
ATOM 2248 N N . ILE A 1 283 ? 10.727 -16.047 -15.648 1 95.06 283 ILE A N 1
ATOM 2249 C CA . ILE A 1 283 ? 9.352 -16.531 -15.492 1 95.06 283 ILE A CA 1
ATOM 2250 C C . ILE A 1 283 ? 9.312 -18.047 -15.625 1 95.06 283 ILE A C 1
ATOM 2252 O O . ILE A 1 283 ? 9.562 -18.594 -16.703 1 95.06 283 ILE A O 1
ATOM 2256 N N . ARG A 1 284 ? 8.914 -18.594 -14.539 1 90.75 284 ARG A N 1
ATOM 2257 C CA . ARG A 1 284 ? 8.852 -20.047 -14.508 1 90.75 284 ARG A CA 1
ATOM 2258 C C . ARG A 1 284 ? 7.461 -20.547 -14.891 1 90.75 284 ARG A C 1
ATOM 2260 O O . ARG A 1 284 ? 6.473 -19.828 -14.734 1 90.75 284 ARG A O 1
ATOM 2267 N N . ASP A 1 285 ? 7.367 -21.797 -15.352 1 86.06 285 ASP A N 1
ATOM 2268 C CA . ASP A 1 285 ? 6.117 -22.484 -15.672 1 86.06 285 ASP A CA 1
ATOM 2269 C C . ASP A 1 285 ? 5.312 -21.703 -16.703 1 86.06 285 ASP A C 1
ATOM 2271 O O . ASP A 1 285 ? 4.113 -21.484 -16.547 1 86.06 285 ASP A O 1
ATOM 2275 N N . TRP A 1 286 ? 6.102 -21.266 -17.688 1 88 286 TRP A N 1
ATOM 2276 C CA . TRP A 1 286 ? 5.453 -20.531 -18.766 1 88 286 TRP A CA 1
ATOM 2277 C C . TRP A 1 286 ? 4.621 -21.469 -19.641 1 88 286 TRP A C 1
ATOM 2279 O O . TRP A 1 286 ? 5.133 -22.453 -20.156 1 88 286 TRP A O 1
ATOM 2289 N N . GLU A 1 287 ? 3.309 -21.141 -19.75 1 76.81 287 GLU A N 1
ATOM 2290 C CA . GLU A 1 287 ? 2.42 -22.031 -20.5 1 76.81 287 GLU A CA 1
ATOM 2291 C C . GLU A 1 287 ? 1.674 -21.281 -21.594 1 76.81 287 GLU A C 1
ATOM 2293 O O . GLU A 1 287 ? 0.918 -21.875 -22.359 1 76.81 287 GLU A O 1
ATOM 2298 N N . PHE A 1 288 ? 1.943 -20.062 -21.781 1 75.56 288 PHE A N 1
ATOM 2299 C CA . PHE A 1 288 ? 1.163 -19.281 -22.734 1 75.56 288 PHE A CA 1
ATOM 2300 C C . PHE A 1 288 ? 1.775 -19.359 -24.125 1 75.56 288 PHE A C 1
ATOM 2302 O O . PHE A 1 288 ? 2.996 -19.266 -24.281 1 75.56 288 PHE A O 1
ATOM 2309 N N . GLU A 1 289 ? 0.977 -19.5 -25.109 1 73.38 289 GLU A N 1
ATOM 2310 C CA . GLU A 1 289 ? 1.434 -19.672 -26.484 1 73.38 289 GLU A CA 1
ATOM 2311 C C . GLU A 1 289 ? 1.734 -18.312 -27.141 1 73.38 289 GLU A C 1
ATOM 2313 O O . GLU A 1 289 ? 2.354 -18.266 -28.203 1 73.38 289 GLU A O 1
ATOM 2318 N N . SER A 1 290 ? 1.315 -17.297 -26.578 1 78.62 290 SER A N 1
ATOM 2319 C CA . SER A 1 290 ? 1.489 -15.969 -27.156 1 78.62 290 SER A CA 1
ATOM 2320 C C . SER A 1 290 ? 2.965 -15.656 -27.391 1 78.62 290 SER A C 1
ATOM 2322 O O . SER A 1 290 ? 3.316 -14.961 -28.344 1 78.62 290 SER A O 1
ATOM 2324 N N . HIS A 1 291 ? 3.826 -16.172 -26.5 1 88.75 291 HIS A N 1
ATOM 2325 C CA . HIS A 1 291 ? 5.266 -15.945 -26.594 1 88.75 291 HIS A CA 1
ATOM 2326 C C . HIS A 1 291 ? 6.039 -17.25 -26.469 1 88.75 291 HIS A C 1
ATOM 2328 O O . HIS A 1 291 ? 5.719 -18.094 -25.625 1 88.75 291 HIS A O 1
ATOM 2334 N N . ALA A 1 292 ? 6.957 -17.391 -27.312 1 90.06 292 ALA A N 1
ATOM 2335 C CA . ALA A 1 292 ? 7.781 -18.594 -27.281 1 90.06 292 ALA A CA 1
ATOM 2336 C C . ALA A 1 292 ? 8.695 -18.594 -26.062 1 90.06 292 ALA A C 1
ATOM 2338 O O . ALA A 1 292 ? 9.188 -17.547 -25.641 1 90.06 292 ALA A O 1
ATOM 2339 N N . PRO A 1 293 ? 8.875 -19.75 -25.531 1 92.69 293 PRO A N 1
ATOM 2340 C CA . PRO A 1 293 ? 9.82 -19.812 -24.406 1 92.69 293 PRO A CA 1
ATOM 2341 C C . PRO A 1 293 ? 11.242 -19.422 -24.812 1 92.69 293 PRO A C 1
ATOM 2343 O O . PRO A 1 293 ? 11.602 -19.516 -25.984 1 92.69 293 PRO A O 1
ATOM 2346 N N . GLY A 1 294 ? 12.031 -18.953 -23.844 1 94.44 294 GLY A N 1
ATOM 2347 C CA . GLY A 1 294 ? 13.398 -18.547 -24.109 1 94.44 294 GLY A CA 1
ATOM 2348 C C . GLY A 1 294 ? 13.625 -17.047 -23.922 1 94.44 294 GLY A C 1
ATOM 2349 O O . GLY A 1 294 ? 12.781 -16.359 -23.359 1 94.44 294 GLY A O 1
ATOM 2350 N N . ALA A 1 295 ? 14.75 -16.609 -24.406 1 94.62 295 ALA A N 1
ATOM 2351 C CA . ALA A 1 295 ? 15.172 -15.227 -24.203 1 94.62 295 ALA A CA 1
ATOM 2352 C C . ALA A 1 295 ? 14.414 -14.281 -25.141 1 94.62 295 ALA A C 1
ATOM 2354 O O . ALA A 1 295 ? 13.977 -13.211 -24.734 1 94.62 295 ALA A O 1
ATOM 2355 N N . ALA A 1 296 ? 14.289 -14.68 -26.344 1 94.25 296 ALA A N 1
ATOM 2356 C CA . ALA A 1 296 ? 13.633 -13.828 -27.328 1 94.25 296 ALA A CA 1
ATOM 2357 C C . ALA A 1 296 ? 12.164 -13.625 -26.984 1 94.25 296 ALA A C 1
ATOM 2359 O O . ALA A 1 296 ? 11.664 -12.492 -27 1 94.25 296 ALA A O 1
ATOM 2360 N N . GLY A 1 297 ? 11.469 -14.719 -26.734 1 94.62 297 GLY A N 1
ATOM 2361 C CA . GLY A 1 297 ? 10.086 -14.609 -26.312 1 94.62 297 GLY A CA 1
ATOM 2362 C C . GLY A 1 297 ? 9.914 -13.852 -25.016 1 94.62 297 GLY A C 1
ATOM 2363 O O . GLY A 1 297 ? 8.93 -13.133 -24.828 1 94.62 297 GLY A O 1
ATOM 2364 N N . GLY A 1 298 ? 10.875 -14.062 -24.188 1 95.81 298 GLY A N 1
ATOM 2365 C CA . GLY A 1 298 ? 10.836 -13.359 -22.906 1 95.81 298 GLY A CA 1
ATOM 2366 C C . GLY A 1 298 ? 10.945 -11.852 -23.062 1 95.81 298 GLY A C 1
ATOM 2367 O O . GLY A 1 298 ? 10.219 -11.102 -22.406 1 95.81 298 GLY A O 1
ATOM 2368 N N . GLN A 1 299 ? 11.867 -11.422 -23.922 1 95.94 299 GLN A N 1
ATOM 2369 C CA . GLN A 1 299 ? 12.055 -9.992 -24.109 1 95.94 299 GLN A CA 1
ATOM 2370 C C . GLN A 1 299 ? 10.812 -9.352 -24.734 1 95.94 299 GLN A C 1
ATOM 2372 O O . GLN A 1 299 ? 10.422 -8.25 -24.359 1 95.94 299 GLN A O 1
ATOM 2377 N N . GLU A 1 300 ? 10.227 -10.07 -25.656 1 95.06 300 GLU A N 1
ATOM 2378 C CA . GLU A 1 300 ? 8.984 -9.586 -26.25 1 95.06 300 GLU A CA 1
ATOM 2379 C C . GLU A 1 300 ? 7.879 -9.461 -25.203 1 95.06 300 GLU A C 1
ATOM 2381 O O . GLU A 1 300 ? 7.117 -8.492 -25.203 1 95.06 300 GLU A O 1
ATOM 2386 N N . TYR A 1 301 ? 7.805 -10.422 -24.422 1 94.31 301 TYR A N 1
ATOM 2387 C CA . TYR A 1 301 ? 6.824 -10.422 -23.344 1 94.31 301 TYR A CA 1
ATOM 2388 C C . TYR A 1 301 ? 7.047 -9.242 -22.406 1 94.31 301 TYR A C 1
ATOM 2390 O O . TYR A 1 301 ? 6.105 -8.508 -22.078 1 94.31 301 TYR A O 1
ATOM 2398 N N . LEU A 1 302 ? 8.25 -9.062 -22.047 1 96 302 LEU A N 1
ATOM 2399 C CA . LEU A 1 302 ? 8.586 -7.973 -21.141 1 96 302 LEU A CA 1
ATOM 2400 C C . LEU A 1 302 ? 8.266 -6.621 -21.766 1 96 302 LEU A C 1
ATOM 2402 O O . LEU A 1 302 ? 7.738 -5.727 -21.094 1 96 302 LEU A O 1
ATOM 2406 N N . ASP A 1 303 ? 8.586 -6.48 -23 1 94.56 303 ASP A N 1
ATOM 2407 C CA . ASP A 1 303 ? 8.297 -5.23 -23.703 1 94.56 303 ASP A CA 1
ATOM 2408 C C . ASP A 1 303 ? 6.805 -4.93 -23.703 1 94.56 303 ASP A C 1
ATOM 2410 O O . ASP A 1 303 ? 6.398 -3.771 -23.609 1 94.56 303 ASP A O 1
ATOM 2414 N N . SER A 1 304 ? 6.055 -5.965 -23.781 1 91.31 304 SER A N 1
ATOM 2415 C CA . SER A 1 304 ? 4.609 -5.789 -23.75 1 91.31 304 SER A CA 1
ATOM 2416 C C . SER A 1 304 ? 4.129 -5.367 -22.375 1 91.31 304 SER A C 1
ATOM 2418 O O . SER A 1 304 ? 3.162 -4.613 -22.25 1 91.31 304 SER A O 1
ATOM 2420 N N . ILE A 1 305 ? 4.77 -5.859 -21.391 1 92.06 305 ILE A N 1
ATOM 2421 C CA . ILE A 1 305 ? 4.395 -5.562 -20.016 1 92.06 305 ILE A CA 1
ATOM 2422 C C . ILE A 1 305 ? 4.805 -4.137 -19.672 1 92.06 305 ILE A C 1
ATOM 2424 O O . ILE A 1 305 ? 4.062 -3.418 -18.984 1 92.06 305 ILE A O 1
ATOM 2428 N N . LEU A 1 306 ? 5.977 -3.691 -20.156 1 93.69 306 LEU A N 1
ATOM 2429 C CA . LEU A 1 306 ? 6.523 -2.391 -19.781 1 93.69 306 LEU A CA 1
ATOM 2430 C C . LEU A 1 306 ? 6.156 -1.332 -20.828 1 93.69 306 LEU A C 1
ATOM 2432 O O . LEU A 1 306 ? 6.621 -0.193 -20.75 1 93.69 306 LEU A O 1
ATOM 2436 N N . ALA A 1 307 ? 5.293 -1.742 -21.734 1 91.75 307 ALA A N 1
ATOM 2437 C CA . ALA A 1 307 ? 4.891 -0.796 -22.781 1 91.75 307 ALA A CA 1
ATOM 2438 C C . ALA A 1 307 ? 4.082 0.356 -22.188 1 91.75 307 ALA A C 1
ATOM 2440 O O . ALA A 1 307 ? 3.244 0.148 -21.297 1 91.75 307 ALA A O 1
ATOM 2441 N N . ILE A 1 308 ? 4.383 1.572 -22.656 1 89.94 308 ILE A N 1
ATOM 2442 C CA . ILE A 1 308 ? 3.699 2.771 -22.188 1 89.94 308 ILE A CA 1
ATOM 2443 C C . ILE A 1 308 ? 2.846 3.355 -23.312 1 89.94 308 ILE A C 1
ATOM 2445 O O . ILE A 1 308 ? 3.348 3.619 -24.406 1 89.94 308 ILE A O 1
ATOM 2449 N N . SER A 1 309 ? 1.56 3.311 -23.062 1 84.62 309 SER A N 1
ATOM 2450 C CA . SER A 1 309 ? 0.64 3.938 -24 1 84.62 309 SER A CA 1
ATOM 2451 C C . SER A 1 309 ? -0.047 5.148 -23.375 1 84.62 309 SER A C 1
ATOM 2453 O O . SER A 1 309 ? -0.063 5.301 -22.156 1 84.62 309 SER A O 1
ATOM 2455 N N . ASP A 1 310 ? -0.535 6.07 -24.172 1 79.75 310 ASP A N 1
ATOM 2456 C CA . ASP A 1 310 ? -1.201 7.281 -23.703 1 79.75 310 ASP A CA 1
ATOM 2457 C C . ASP A 1 310 ? -2.508 6.945 -22.984 1 79.75 310 ASP A C 1
ATOM 2459 O O . ASP A 1 310 ? -2.977 7.715 -22.141 1 79.75 310 ASP A O 1
ATOM 2463 N N . ASP A 1 311 ? -2.982 5.805 -23.266 1 81.06 311 ASP A N 1
ATOM 2464 C CA . ASP A 1 311 ? -4.266 5.43 -22.672 1 81.06 311 ASP A CA 1
ATOM 2465 C C . ASP A 1 311 ? -4.07 4.754 -21.312 1 81.06 311 ASP A C 1
ATOM 2467 O O . ASP A 1 311 ? -5.043 4.496 -20.609 1 81.06 311 ASP A O 1
ATOM 2471 N N . LEU A 1 312 ? -2.848 4.543 -21 1 85.25 312 LEU A N 1
ATOM 2472 C CA . LEU A 1 312 ? -2.562 3.895 -19.719 1 85.25 312 LEU A CA 1
ATOM 2473 C C . LEU A 1 312 ? -2.77 4.859 -18.562 1 85.25 312 LEU A C 1
ATOM 2475 O O . LEU A 1 312 ? -2.281 5.992 -18.594 1 85.25 312 LEU A O 1
ATOM 2479 N N . PRO A 1 313 ? -3.527 4.48 -17.625 1 85.5 313 PRO A N 1
ATOM 2480 C CA . PRO A 1 313 ? -3.707 5.332 -16.438 1 85.5 313 PRO A CA 1
ATOM 2481 C C . PRO A 1 313 ? -2.381 5.789 -15.844 1 85.5 313 PRO A C 1
ATOM 2483 O O . PRO A 1 313 ? -1.374 5.086 -15.945 1 85.5 313 PRO A O 1
ATOM 2486 N N . THR A 1 314 ? -2.35 6.941 -15.242 1 84.94 314 THR A N 1
ATOM 2487 C CA . THR A 1 314 ? -1.148 7.566 -14.695 1 84.94 314 THR A CA 1
ATOM 2488 C C . THR A 1 314 ? -0.486 6.656 -13.664 1 84.94 314 THR A C 1
ATOM 2490 O O . THR A 1 314 ? 0.742 6.574 -13.602 1 84.94 314 THR A O 1
ATOM 2493 N N . GLU A 1 315 ? -1.29 6.004 -12.945 1 85.31 315 GLU A N 1
ATOM 2494 C CA . GLU A 1 315 ? -0.786 5.102 -11.914 1 85.31 315 GLU A CA 1
ATOM 2495 C C . GLU A 1 315 ? 0.092 4.008 -12.516 1 85.31 315 GLU A C 1
ATOM 2497 O O . GLU A 1 315 ? 1.169 3.713 -11.992 1 85.31 315 GLU A O 1
ATOM 2502 N N . LEU A 1 316 ? -0.343 3.438 -13.555 1 88.75 316 LEU A N 1
ATOM 2503 C CA . LEU A 1 316 ? 0.371 2.342 -14.195 1 88.75 316 LEU A CA 1
ATOM 2504 C C . LEU A 1 316 ? 1.569 2.863 -14.984 1 88.75 316 LEU A C 1
ATOM 2506 O O . LEU A 1 316 ? 2.617 2.213 -15.031 1 88.75 316 LEU A O 1
ATOM 2510 N N . ARG A 1 317 ? 1.426 4.008 -15.523 1 89.75 317 ARG A N 1
ATOM 2511 C CA . ARG A 1 317 ? 2.506 4.633 -16.281 1 89.75 317 ARG A CA 1
ATOM 2512 C C . ARG A 1 317 ? 3.695 4.949 -15.375 1 89.75 317 ARG A C 1
ATOM 2514 O O . ARG A 1 317 ? 4.848 4.734 -15.766 1 89.75 317 ARG A O 1
ATOM 2521 N N . GLU A 1 318 ? 3.461 5.391 -14.25 1 88.62 318 GLU A N 1
ATOM 2522 C CA . GLU A 1 318 ? 4.508 5.777 -13.305 1 88.62 318 GLU A CA 1
ATOM 2523 C C . GLU A 1 318 ? 5.367 4.578 -12.914 1 88.62 318 GLU A C 1
ATOM 2525 O O . GLU A 1 318 ? 6.586 4.695 -12.789 1 88.62 318 GLU A O 1
ATOM 2530 N N . VAL A 1 319 ? 4.73 3.479 -12.734 1 91.25 319 VAL A N 1
ATOM 2531 C CA . VAL A 1 319 ? 5.445 2.273 -12.328 1 91.25 319 VAL A CA 1
ATOM 2532 C C . VAL A 1 319 ? 6.395 1.832 -13.438 1 91.25 319 VAL A C 1
ATOM 2534 O O . VAL A 1 319 ? 7.559 1.507 -13.18 1 91.25 319 VAL A O 1
ATOM 2537 N N . ARG A 1 320 ? 5.953 1.842 -14.656 1 94.19 320 ARG A N 1
ATOM 2538 C CA . ARG A 1 320 ? 6.746 1.407 -15.805 1 94.19 320 ARG A CA 1
ATOM 2539 C C . ARG A 1 320 ? 7.902 2.365 -16.062 1 94.19 320 ARG A C 1
ATOM 2541 O O . ARG A 1 320 ? 9.031 1.934 -16.297 1 94.19 320 ARG A O 1
ATOM 2548 N N . LEU A 1 321 ? 7.617 3.645 -15.914 1 91.75 321 LEU A N 1
ATOM 2549 C CA . LEU A 1 321 ? 8.664 4.645 -16.109 1 91.75 321 LEU A CA 1
ATOM 2550 C C . LEU A 1 321 ? 9.75 4.52 -15.055 1 91.75 321 LEU A C 1
ATOM 2552 O O . LEU A 1 321 ? 10.938 4.594 -15.367 1 91.75 321 LEU A O 1
ATOM 2556 N N . TRP A 1 322 ? 9.344 4.285 -13.906 1 91.31 322 TRP A N 1
ATOM 2557 C CA . TRP A 1 322 ? 10.312 4.16 -12.812 1 91.31 322 TRP A CA 1
ATOM 2558 C C . TRP A 1 322 ? 11.203 2.939 -13.016 1 91.31 322 TRP A C 1
ATOM 2560 O O . TRP A 1 322 ? 12.43 3.027 -12.883 1 91.31 322 TRP A O 1
ATOM 2570 N N . LEU A 1 323 ? 10.617 1.819 -13.289 1 93.38 323 LEU A N 1
ATOM 2571 C CA . LEU A 1 323 ? 11.375 0.584 -13.43 1 93.38 323 LEU A CA 1
ATOM 2572 C C . LEU A 1 323 ? 12.383 0.696 -14.57 1 93.38 323 LEU A C 1
ATOM 2574 O O . LEU A 1 323 ? 13.516 0.223 -14.445 1 93.38 323 LEU A O 1
ATOM 2578 N N . GLN A 1 324 ? 11.984 1.335 -15.609 1 93.06 324 GLN A N 1
ATOM 2579 C CA . GLN A 1 324 ? 12.875 1.51 -16.75 1 93.06 324 GLN A CA 1
ATOM 2580 C C . GLN A 1 324 ? 14 2.484 -16.422 1 93.06 324 GLN A C 1
ATOM 2582 O O . GLN A 1 324 ? 15.109 2.365 -16.938 1 93.06 324 GLN A O 1
ATOM 2587 N N . ASP A 1 325 ? 13.75 3.334 -15.469 1 90.81 325 ASP A N 1
ATOM 2588 C CA . ASP A 1 325 ? 14.719 4.387 -15.172 1 90.81 325 ASP A CA 1
ATOM 2589 C C . ASP A 1 325 ? 15.656 3.961 -14.047 1 90.81 325 ASP A C 1
ATOM 2591 O O . ASP A 1 325 ? 16.75 4.52 -13.891 1 90.81 325 ASP A O 1
ATOM 2595 N N . CYS A 1 326 ? 15.242 3.051 -13.273 1 92.62 326 CYS A N 1
ATOM 2596 C CA . CYS A 1 326 ? 16.047 2.77 -12.094 1 92.62 326 CYS A CA 1
ATOM 2597 C C . CYS A 1 326 ? 17.062 1.673 -12.375 1 92.62 326 CYS A C 1
ATOM 2599 O O . CYS A 1 326 ? 18.047 1.53 -11.648 1 92.62 326 CYS A O 1
ATOM 2601 N N . TYR A 1 327 ? 16.891 0.869 -13.406 1 95.12 327 TYR A N 1
ATOM 2602 C CA . TYR A 1 327 ? 17.828 -0.178 -13.789 1 95.12 327 TYR A CA 1
ATOM 2603 C C . TYR A 1 327 ? 18.562 0.187 -15.07 1 95.12 327 TYR A C 1
ATOM 2605 O O . TYR A 1 327 ? 18 0.857 -15.945 1 95.12 327 TYR A O 1
ATOM 2613 N N . GLU A 1 328 ? 19.797 -0.266 -15.164 1 93.25 328 GLU A N 1
ATOM 2614 C CA . GLU A 1 328 ? 20.547 -0.072 -16.406 1 93.25 328 GLU A CA 1
ATOM 2615 C C . GLU A 1 328 ? 19.984 -0.935 -17.531 1 93.25 328 GLU A C 1
ATOM 2617 O O . GLU A 1 328 ? 19.891 -0.485 -18.672 1 93.25 328 GLU A O 1
ATOM 2622 N N . ALA A 1 329 ? 19.625 -2.164 -17.109 1 94.38 329 ALA A N 1
ATOM 2623 C CA . ALA A 1 329 ? 19.031 -3.082 -18.078 1 94.38 329 ALA A CA 1
ATOM 2624 C C . ALA A 1 329 ? 18.031 -4.023 -17.406 1 94.38 329 ALA A C 1
ATOM 2626 O O . ALA A 1 329 ? 18.281 -4.496 -16.297 1 94.38 329 ALA A O 1
ATOM 2627 N N . ILE A 1 330 ? 16.953 -4.23 -18.109 1 96.62 330 ILE A N 1
ATOM 2628 C CA . ILE A 1 330 ? 15.953 -5.188 -17.672 1 96.62 330 ILE A CA 1
ATOM 2629 C C . ILE A 1 330 ? 15.68 -6.199 -18.781 1 96.62 330 ILE A C 1
ATOM 2631 O O . ILE A 1 330 ? 15.375 -5.82 -19.922 1 96.62 330 ILE A O 1
ATOM 2635 N N . THR A 1 331 ? 15.836 -7.469 -18.484 1 96.56 331 THR A N 1
ATOM 2636 C CA . THR A 1 331 ? 15.578 -8.539 -19.438 1 96.56 331 THR A CA 1
ATOM 2637 C C . THR A 1 331 ? 14.641 -9.586 -18.844 1 96.56 331 THR A C 1
ATOM 2639 O O . THR A 1 331 ? 14.305 -9.516 -17.656 1 96.56 331 THR A O 1
ATOM 2642 N N . CYS A 1 332 ? 14.156 -10.422 -19.719 1 97.38 332 CYS A N 1
ATOM 2643 C CA . CYS A 1 332 ? 13.211 -11.438 -19.266 1 97.38 332 CYS A CA 1
ATOM 2644 C C . CYS A 1 332 ? 13.43 -12.758 -20 1 97.38 332 CYS A C 1
ATOM 2646 O O . CYS A 1 332 ? 13.727 -12.758 -21.203 1 97.38 332 CYS A O 1
ATOM 2648 N N . PHE A 1 333 ? 13.414 -13.828 -19.297 1 97.31 333 PHE A N 1
ATOM 2649 C CA . PHE A 1 333 ? 13.539 -15.18 -19.828 1 97.31 333 PHE A CA 1
ATOM 2650 C C . PHE A 1 333 ? 12.336 -16.031 -19.453 1 97.31 333 PHE A C 1
ATOM 2652 O O . PHE A 1 333 ? 11.953 -16.094 -18.281 1 97.31 333 PHE A O 1
ATOM 2659 N N . LEU A 1 334 ? 11.688 -16.703 -20.453 1 96.12 334 LEU A N 1
ATOM 2660 C CA . LEU A 1 334 ? 10.539 -17.562 -20.203 1 96.12 334 LEU A CA 1
ATOM 2661 C C . LEU A 1 334 ? 10.961 -19.031 -20.141 1 96.12 334 LEU A C 1
ATOM 2663 O O . LEU A 1 334 ? 11.484 -19.562 -21.109 1 96.12 334 LEU A O 1
ATOM 2667 N N . LEU A 1 335 ? 10.75 -19.656 -19.016 1 93.06 335 LEU A N 1
ATOM 2668 C CA . LEU A 1 335 ? 11.094 -21.047 -18.812 1 93.06 335 LEU A CA 1
ATOM 2669 C C . LEU A 1 335 ? 9.836 -21.922 -18.797 1 93.06 335 LEU A C 1
ATOM 2671 O O . LEU A 1 335 ? 8.922 -21.688 -18 1 93.06 335 LEU A O 1
ATOM 2675 N N . PRO A 1 336 ? 9.773 -22.891 -19.656 1 88.69 336 PRO A N 1
ATOM 2676 C CA . PRO A 1 336 ? 8.602 -23.766 -19.672 1 88.69 336 PRO A CA 1
ATOM 2677 C C . PRO A 1 336 ? 8.492 -24.625 -18.422 1 88.69 336 PRO A C 1
ATOM 2679 O O . PRO A 1 336 ? 9.422 -24.672 -17.625 1 88.69 336 PRO A O 1
ATOM 2682 N N . HIS A 1 337 ? 7.426 -25.25 -18.25 1 82 337 HIS A N 1
ATOM 2683 C CA . HIS A 1 337 ? 7.176 -26.109 -17.094 1 82 337 HIS A CA 1
ATOM 2684 C C . HIS A 1 337 ? 8.07 -27.344 -17.125 1 82 337 HIS A C 1
ATOM 2686 O O . HIS A 1 337 ? 8.273 -27.953 -18.172 1 82 337 HIS A O 1
ATOM 2692 N N . PRO A 1 338 ? 8.711 -27.672 -15.953 1 74.44 338 PRO A N 1
ATOM 2693 C CA . PRO A 1 338 ? 9.641 -28.797 -15.891 1 74.44 338 PRO A CA 1
ATOM 2694 C C . PRO A 1 338 ? 8.945 -30.141 -16.078 1 74.44 338 PRO A C 1
ATOM 2696 O O . PRO A 1 338 ? 9.609 -31.141 -16.359 1 74.44 338 PRO A O 1
ATOM 2699 N N . GLY A 1 339 ? 7.758 -30.328 -16.172 1 63.34 339 GLY A N 1
ATOM 2700 C CA . GLY A 1 339 ? 7.055 -31.594 -16.344 1 63.34 339 GLY A CA 1
ATOM 2701 C C . GLY A 1 339 ? 6.512 -32.156 -15.039 1 63.34 339 GLY A C 1
ATOM 2702 O O . GLY A 1 339 ? 6.82 -31.641 -13.961 1 63.34 339 GLY A O 1
ATOM 2703 N N . LYS A 1 340 ? 5.473 -33 -14.953 1 56.66 340 LYS A N 1
ATOM 2704 C CA . LYS A 1 340 ? 4.664 -33.5 -13.852 1 56.66 340 LYS A CA 1
ATOM 2705 C C . LYS A 1 340 ? 5.527 -34.219 -12.812 1 56.66 340 LYS A C 1
ATOM 2707 O O . LYS A 1 340 ? 5.215 -34.188 -11.625 1 56.66 340 LYS A O 1
ATOM 2712 N N . LYS A 1 341 ? 6.586 -34.875 -13.055 1 50.84 341 LYS A N 1
ATOM 2713 C CA . LYS A 1 341 ? 7.195 -35.844 -12.156 1 50.84 341 LYS A CA 1
ATOM 2714 C C . LYS A 1 341 ? 8.062 -35.156 -11.102 1 50.84 341 LYS A C 1
ATOM 2716 O O . LYS A 1 341 ? 8.445 -35.781 -10.109 1 50.84 341 LYS A O 1
ATOM 2721 N N . VAL A 1 342 ? 8.344 -33.906 -11.109 1 45.22 342 VAL A N 1
ATOM 2722 C CA . VAL A 1 342 ? 9.32 -33.281 -10.242 1 45.22 342 VAL A CA 1
ATOM 2723 C C . VAL A 1 342 ? 8.656 -32.844 -8.938 1 45.22 342 VAL A C 1
ATOM 2725 O O . VAL A 1 342 ? 9.336 -32.562 -7.949 1 45.22 342 VAL A O 1
ATOM 2728 N N . THR A 1 343 ? 7.352 -32.656 -8.891 1 47.06 343 THR A N 1
ATOM 2729 C CA . THR A 1 343 ? 6.688 -32.031 -7.75 1 47.06 343 THR A CA 1
ATOM 2730 C C . THR A 1 343 ? 6.676 -32.969 -6.551 1 47.06 343 THR A C 1
ATOM 2732 O O . THR A 1 343 ? 6.277 -32.594 -5.453 1 47.06 343 THR A O 1
ATOM 2735 N N . LYS A 1 344 ? 7.02 -34.344 -6.746 1 48.94 344 LYS A N 1
ATOM 2736 C CA . LYS A 1 344 ? 6.906 -35.312 -5.652 1 48.94 344 LYS A CA 1
ATOM 2737 C C . LYS A 1 344 ? 8.203 -35.406 -4.859 1 48.94 344 LYS A C 1
ATOM 2739 O O . LYS A 1 344 ? 9.266 -35 -5.34 1 48.94 344 LYS A O 1
ATOM 2744 N N . LYS A 1 345 ? 8.164 -35.625 -3.58 1 48.72 345 LYS A N 1
ATOM 2745 C CA . LYS A 1 345 ? 9.172 -35.812 -2.539 1 48.72 345 LYS A CA 1
ATOM 2746 C C . LYS A 1 345 ? 10.484 -36.344 -3.129 1 48.72 345 LYS A C 1
ATOM 2748 O O . LYS A 1 345 ? 11.562 -36.031 -2.623 1 48.72 345 LYS A O 1
ATOM 2753 N N . GLU A 1 346 ? 10.32 -37.031 -4.234 1 42.72 346 GLU A N 1
ATOM 2754 C CA . GLU A 1 346 ? 11.477 -37.844 -4.578 1 42.72 346 GLU A CA 1
ATOM 2755 C C . GLU A 1 346 ? 12.398 -37.125 -5.547 1 42.72 346 GLU A C 1
ATOM 2757 O O . GLU A 1 346 ? 13.281 -37.75 -6.156 1 42.72 346 GLU A O 1
ATOM 2762 N N . PHE A 1 347 ? 12.109 -35.906 -5.664 1 45.12 347 PHE A N 1
ATOM 2763 C CA . PHE A 1 347 ? 13.016 -35.312 -6.648 1 45.12 347 PHE A CA 1
ATOM 2764 C C . PHE A 1 347 ? 14.406 -35.125 -6.059 1 45.12 347 PHE A C 1
ATOM 2766 O O . PHE A 1 347 ? 14.586 -34.312 -5.141 1 45.12 347 PHE A O 1
ATOM 2773 N N . THR A 1 348 ? 15.219 -36.062 -6.137 1 45.22 348 THR A N 1
ATOM 2774 C CA . THR A 1 348 ? 16.594 -36.094 -5.641 1 45.22 348 THR A CA 1
ATOM 2775 C C . THR A 1 348 ? 17.516 -35.312 -6.57 1 45.22 348 THR A C 1
ATOM 2777 O O . THR A 1 348 ? 18.734 -35.531 -6.578 1 45.22 348 THR A O 1
ATOM 2780 N N . GLY A 1 349 ? 16.844 -34.188 -7.402 1 50.19 349 GLY A N 1
ATOM 2781 C CA . GLY A 1 349 ? 17.766 -33.406 -8.227 1 50.19 349 GLY A CA 1
ATOM 2782 C C . GLY A 1 349 ? 18 -34.031 -9.594 1 50.19 349 GLY A C 1
ATOM 2783 O O . GLY A 1 349 ? 18.797 -33.531 -10.383 1 50.19 349 GLY A O 1
ATOM 2784 N N . ASN A 1 350 ? 17.422 -35.25 -9.852 1 50.12 350 ASN A N 1
ATOM 2785 C CA . ASN A 1 350 ? 17.688 -35.938 -11.117 1 50.12 350 ASN A CA 1
ATOM 2786 C C . ASN A 1 350 ? 16.969 -35.281 -12.281 1 50.12 350 ASN A C 1
ATOM 2788 O O . ASN A 1 350 ? 15.734 -35.281 -12.336 1 50.12 350 ASN A O 1
ATOM 2792 N N . LEU A 1 351 ? 17.672 -34.562 -13.172 1 56.62 351 LEU A N 1
ATOM 2793 C CA . LEU A 1 351 ? 17.219 -33.781 -14.312 1 56.62 351 LEU A CA 1
ATOM 2794 C C . LEU A 1 351 ? 16.5 -34.688 -15.336 1 56.62 351 LEU A C 1
ATOM 2796 O O . LEU A 1 351 ? 15.75 -34.188 -16.172 1 56.62 351 LEU A O 1
ATOM 2800 N N . THR A 1 352 ? 16.891 -36 -15.242 1 54.94 352 THR A N 1
ATOM 2801 C CA . THR A 1 352 ? 16.344 -36.844 -16.281 1 54.94 352 THR A CA 1
ATOM 2802 C C . THR A 1 352 ? 14.828 -36.969 -16.156 1 54.94 352 THR A C 1
ATOM 2804 O O . THR A 1 352 ? 14.148 -37.312 -17.125 1 54.94 352 THR A O 1
ATOM 2807 N N . VAL A 1 353 ? 14.461 -36.531 -15.016 1 60.44 353 VAL A N 1
ATOM 2808 C CA . VAL A 1 353 ? 13.023 -36.656 -14.781 1 60.44 353 VAL A CA 1
ATOM 2809 C C . VAL A 1 353 ? 12.305 -35.438 -15.336 1 60.44 353 VAL A C 1
ATOM 2811 O O . VAL A 1 353 ? 11.094 -35.469 -15.578 1 60.44 353 VAL A O 1
ATOM 2814 N N . LEU A 1 354 ? 13.18 -34.5 -15.727 1 67.31 354 LEU A N 1
ATOM 2815 C CA . LEU A 1 354 ? 12.602 -33.25 -16.203 1 67.31 354 LEU A CA 1
ATOM 2816 C C . LEU A 1 354 ? 12.281 -33.312 -17.688 1 67.31 354 LEU A C 1
ATOM 2818 O O . LEU A 1 354 ? 12.906 -34.094 -18.422 1 67.31 354 LEU A O 1
ATOM 2822 N N . GLU A 1 355 ? 11.336 -32.625 -18.109 1 74.62 355 GLU A N 1
ATOM 2823 C CA . GLU A 1 355 ? 11 -32.531 -19.531 1 74.62 355 GLU A CA 1
ATOM 2824 C C . GLU A 1 355 ? 12.156 -31.938 -20.344 1 74.62 355 GLU A C 1
ATOM 2826 O O . GLU A 1 355 ? 12.867 -31.047 -19.859 1 74.62 355 GLU A O 1
ATOM 2831 N N . GLU A 1 356 ? 12.367 -32.5 -21.484 1 76.75 356 GLU A N 1
ATOM 2832 C CA . GLU A 1 356 ? 13.477 -32.094 -22.344 1 76.75 356 GLU A CA 1
ATOM 2833 C C . GLU A 1 356 ? 13.422 -30.609 -22.672 1 76.75 356 GLU A C 1
ATOM 2835 O O . GLU A 1 356 ? 14.453 -29.922 -22.672 1 76.75 356 GLU A O 1
ATOM 2840 N N . ASP A 1 357 ? 12.211 -30.141 -22.938 1 81.75 357 ASP A N 1
ATOM 2841 C CA . ASP A 1 357 ? 12.039 -28.719 -23.281 1 81.75 357 ASP A CA 1
ATOM 2842 C C . ASP A 1 357 ? 12.484 -27.828 -22.141 1 81.75 357 ASP A C 1
ATOM 2844 O O . ASP A 1 357 ? 13.148 -26.812 -22.344 1 81.75 357 ASP A O 1
ATOM 2848 N N . PHE A 1 358 ? 12.258 -28.156 -20.984 1 85.06 358 PHE A N 1
ATOM 2849 C CA . PHE A 1 358 ? 12.664 -27.406 -19.797 1 85.06 358 PHE A CA 1
ATOM 2850 C C . PHE A 1 358 ? 14.172 -27.438 -19.641 1 85.06 358 PHE A C 1
ATOM 2852 O O . PHE A 1 358 ? 14.797 -26.391 -19.375 1 85.06 358 PHE A O 1
ATOM 2859 N N . ARG A 1 359 ? 14.742 -28.547 -19.812 1 81.06 359 ARG A N 1
ATOM 2860 C CA . ARG A 1 359 ? 16.172 -28.719 -19.625 1 81.06 359 ARG A CA 1
ATOM 2861 C C . ARG A 1 359 ? 16.953 -27.859 -20.625 1 81.06 359 ARG A C 1
ATOM 2863 O O . ARG A 1 359 ? 17.938 -27.203 -20.266 1 81.06 359 ARG A O 1
ATOM 2870 N N . GLU A 1 360 ? 16.516 -27.922 -21.844 1 84.62 360 GLU A N 1
ATOM 2871 C CA . GLU A 1 360 ? 17.188 -27.172 -22.891 1 84.62 360 GLU A CA 1
ATOM 2872 C C . GLU A 1 360 ? 17.141 -25.672 -22.625 1 84.62 360 GLU A C 1
ATOM 2874 O O . GLU A 1 360 ? 18.156 -24.984 -22.719 1 84.62 360 GLU A O 1
ATOM 2879 N N . HIS A 1 361 ? 16 -25.234 -22.281 1 90 361 HIS A N 1
ATOM 2880 C CA . HIS A 1 361 ? 15.852 -23.812 -22.031 1 90 361 HIS A CA 1
ATOM 2881 C C . HIS A 1 361 ? 16.531 -23.391 -20.734 1 90 361 HIS A C 1
ATOM 2883 O O . HIS A 1 361 ? 17.016 -22.266 -20.594 1 90 361 HIS A O 1
ATOM 2889 N N . PHE A 1 362 ? 16.531 -24.266 -19.875 1 87.25 362 PHE A N 1
ATOM 2890 C CA . PHE A 1 362 ? 17.203 -23.984 -18.625 1 87.25 362 PHE A CA 1
ATOM 2891 C C . PHE A 1 362 ? 18.703 -23.828 -18.828 1 87.25 362 PHE A C 1
ATOM 2893 O O . PHE A 1 362 ? 19.312 -22.906 -18.266 1 87.25 362 PHE A O 1
ATOM 2900 N N . VAL A 1 363 ? 19.266 -24.672 -19.547 1 83.75 363 VAL A N 1
ATOM 2901 C CA . VAL A 1 363 ? 20.688 -24.594 -19.875 1 83.75 363 VAL A CA 1
ATOM 2902 C C . VAL A 1 363 ? 20.969 -23.297 -20.625 1 83.75 363 VAL A C 1
ATOM 2904 O O . VAL A 1 363 ? 21.984 -22.641 -20.375 1 83.75 363 VAL A O 1
ATOM 2907 N N . GLU A 1 364 ? 20.125 -22.984 -21.453 1 89.31 364 GLU A N 1
ATOM 2908 C CA . GLU A 1 364 ? 20.266 -21.734 -22.188 1 89.31 364 GLU A CA 1
ATOM 2909 C C . GLU A 1 364 ? 20.266 -20.531 -21.25 1 89.31 364 GLU A C 1
ATOM 2911 O O . GLU A 1 364 ? 21.078 -19.609 -21.406 1 89.31 364 GLU A O 1
ATOM 2916 N N . PHE A 1 365 ? 19.438 -20.547 -20.391 1 93.06 365 PHE A N 1
ATOM 2917 C CA . PHE A 1 365 ? 19.312 -19.453 -19.422 1 93.06 365 PHE A CA 1
ATOM 2918 C C . PHE A 1 365 ? 20.594 -19.297 -18.625 1 93.06 365 PHE A C 1
ATOM 2920 O O . PHE A 1 365 ? 21.156 -18.203 -18.531 1 93.06 365 PHE A O 1
ATOM 2927 N N . VAL A 1 366 ? 21.031 -20.375 -18.016 1 87.94 366 VAL A N 1
ATOM 2928 C CA . VAL A 1 366 ? 22.203 -20.344 -17.141 1 87.94 366 VAL A CA 1
ATOM 2929 C C . VAL A 1 366 ? 23.438 -19.953 -17.938 1 87.94 366 VAL A C 1
ATOM 2931 O O . VAL A 1 366 ? 24.25 -19.156 -17.484 1 87.94 366 VAL A O 1
ATOM 2934 N N . SER A 1 367 ? 23.531 -20.469 -19.141 1 85.5 367 SER A N 1
ATOM 2935 C CA . SER A 1 367 ? 24.672 -20.141 -19.984 1 85.5 367 SER A CA 1
ATOM 2936 C C . SER A 1 367 ? 24.656 -18.672 -20.391 1 85.5 367 SER A C 1
ATOM 2938 O O . SER A 1 367 ? 25.719 -18.047 -20.5 1 85.5 367 SER A O 1
ATOM 2940 N N . ASN A 1 368 ? 23.469 -18.172 -20.562 1 88.62 368 ASN A N 1
ATOM 2941 C CA . ASN A 1 368 ? 23.328 -16.781 -21 1 88.62 368 ASN A CA 1
ATOM 2942 C C . ASN A 1 368 ? 23.656 -15.812 -19.859 1 88.62 368 ASN A C 1
ATOM 2944 O O . ASN A 1 368 ? 24.344 -14.812 -20.078 1 88.62 368 ASN A O 1
ATOM 2948 N N . ILE A 1 369 ? 23.203 -16.078 -18.734 1 88.94 369 ILE A N 1
ATOM 2949 C CA . ILE A 1 369 ? 23.359 -15.156 -17.625 1 88.94 369 ILE A CA 1
ATOM 2950 C C . ILE A 1 369 ? 24.812 -15.133 -17.172 1 88.94 369 ILE A C 1
ATOM 2952 O O . ILE A 1 369 ? 25.297 -14.109 -16.688 1 88.94 369 ILE A O 1
ATOM 2956 N N . LEU A 1 370 ? 25.5 -16.219 -17.391 1 86.69 370 LEU A N 1
ATOM 2957 C CA . LEU A 1 370 ? 26.875 -16.328 -16.922 1 86.69 370 LEU A CA 1
ATOM 2958 C C . LEU A 1 370 ? 27.859 -16.219 -18.094 1 86.69 370 LEU A C 1
ATOM 2960 O O . LEU A 1 370 ? 29.047 -16.5 -17.938 1 86.69 370 LEU A O 1
ATOM 2964 N N . SER A 1 371 ? 27.328 -15.836 -19.188 1 84.31 371 SER A N 1
ATOM 2965 C CA . SER A 1 371 ? 28.219 -15.68 -20.344 1 84.31 371 SER A CA 1
ATOM 2966 C C . SER A 1 371 ? 29.203 -14.531 -20.125 1 84.31 371 SER A C 1
ATOM 2968 O O . SER A 1 371 ? 28.844 -13.492 -19.578 1 84.31 371 SER A O 1
ATOM 2970 N N . PRO A 1 372 ? 30.375 -14.703 -20.547 1 80.94 372 PRO A N 1
ATOM 2971 C CA . PRO A 1 372 ? 31.391 -13.664 -20.359 1 80.94 372 PRO A CA 1
ATOM 2972 C C . PRO A 1 372 ? 31 -12.352 -21.047 1 80.94 372 PRO A C 1
ATOM 2974 O O . PRO A 1 372 ? 31.453 -11.281 -20.625 1 80.94 372 PRO A O 1
ATOM 2977 N N . GLU A 1 373 ? 30.141 -12.422 -22.016 1 79.75 373 GLU A N 1
ATOM 2978 C CA . GLU A 1 373 ? 29.719 -11.219 -22.734 1 79.75 373 GLU A CA 1
ATOM 2979 C C . GLU A 1 373 ? 28.656 -10.461 -21.969 1 79.75 373 GLU A C 1
ATOM 2981 O O . GLU A 1 373 ? 28.5 -9.25 -22.141 1 79.75 373 GLU A O 1
ATOM 2986 N N . ARG A 1 374 ? 28.031 -11.094 -21.078 1 82.75 374 ARG A N 1
ATOM 2987 C CA . ARG A 1 374 ? 26.875 -10.484 -20.422 1 82.75 374 ARG A CA 1
ATOM 2988 C C . ARG A 1 374 ? 27.156 -10.242 -18.953 1 82.75 374 ARG A C 1
ATOM 2990 O O . ARG A 1 374 ? 26.5 -9.422 -18.312 1 82.75 374 ARG A O 1
ATOM 2997 N N . ILE A 1 375 ? 28.109 -10.906 -18.469 1 86.31 375 ILE A N 1
ATOM 2998 C CA . ILE A 1 375 ? 28.422 -10.758 -17.062 1 86.31 375 ILE A CA 1
ATOM 2999 C C . ILE A 1 375 ? 28.844 -9.32 -16.766 1 86.31 375 ILE A C 1
ATOM 3001 O O . ILE A 1 375 ? 29.641 -8.734 -17.516 1 86.31 375 ILE A O 1
ATOM 3005 N N . ALA A 1 376 ? 28.25 -8.703 -15.781 1 90.5 376 ALA A N 1
ATOM 3006 C CA . ALA A 1 376 ? 28.531 -7.316 -15.422 1 90.5 376 ALA A CA 1
ATOM 3007 C C . ALA A 1 376 ? 29.172 -7.223 -14.047 1 90.5 376 ALA A C 1
ATOM 3009 O O . ALA A 1 376 ? 28.672 -7.785 -13.078 1 90.5 376 ALA A O 1
ATOM 3010 N N . VAL A 1 377 ? 30.266 -6.562 -14.047 1 94.25 377 VAL A N 1
ATOM 3011 C CA . VAL A 1 377 ? 30.969 -6.309 -12.789 1 94.25 377 VAL A CA 1
ATOM 3012 C C . VAL A 1 377 ? 30.219 -5.242 -11.992 1 94.25 377 VAL A C 1
ATOM 3014 O O . VAL A 1 377 ? 29.641 -4.309 -12.57 1 94.25 377 VAL A O 1
ATOM 3017 N N . LYS A 1 378 ? 30.188 -5.422 -10.68 1 95.19 378 LYS A N 1
ATOM 3018 C CA . LYS A 1 378 ? 29.531 -4.438 -9.82 1 95.19 378 LYS A CA 1
ATOM 3019 C C . LYS A 1 378 ? 30.25 -3.094 -9.875 1 95.19 378 LYS A C 1
ATOM 3021 O O . LYS A 1 378 ? 31.469 -3.025 -9.703 1 95.19 378 LYS A O 1
ATOM 3026 N N . LYS A 1 379 ? 29.438 -2.105 -10.164 1 92.06 379 LYS A N 1
ATOM 3027 C CA . LYS A 1 379 ? 30 -0.764 -10.305 1 92.06 379 LYS A CA 1
ATOM 3028 C C . LYS A 1 379 ? 29.266 0.231 -9.406 1 92.06 379 LYS A C 1
ATOM 3030 O O . LYS A 1 379 ? 28.062 0.094 -9.164 1 92.06 379 LYS A O 1
ATOM 3035 N N . ILE A 1 380 ? 29.953 1.015 -8.852 1 85.56 380 ILE A N 1
ATOM 3036 C CA . ILE A 1 380 ? 29.422 2.211 -8.211 1 85.56 380 ILE A CA 1
ATOM 3037 C C . ILE A 1 380 ? 29.891 3.453 -8.961 1 85.56 380 ILE A C 1
ATOM 3039 O O . ILE A 1 380 ? 31.094 3.742 -9 1 85.56 380 ILE A O 1
ATOM 3043 N N . GLY A 1 381 ? 28.938 4.035 -9.602 1 77.94 381 GLY A N 1
ATOM 3044 C CA . GLY A 1 381 ? 29.359 5.055 -10.555 1 77.94 381 GLY A CA 1
ATOM 3045 C C . GLY A 1 381 ? 30.062 4.484 -11.766 1 77.94 381 GLY A C 1
ATOM 3046 O O . GLY A 1 381 ? 29.547 3.598 -12.438 1 77.94 381 GLY A O 1
ATOM 3047 N N . ASN A 1 382 ? 31.234 4.832 -12.078 1 80.44 382 ASN A N 1
ATOM 3048 C CA . ASN A 1 382 ? 32 4.32 -13.211 1 80.44 382 ASN A CA 1
ATOM 3049 C C . ASN A 1 382 ? 33.219 3.512 -12.742 1 80.44 382 ASN A C 1
ATOM 3051 O O . ASN A 1 382 ? 34.125 3.229 -13.531 1 80.44 382 ASN A O 1
ATOM 3055 N N . GLN A 1 383 ? 33.062 3.078 -11.438 1 86.12 383 GLN A N 1
ATOM 3056 C CA . GLN A 1 383 ? 34.219 2.334 -10.891 1 86.12 383 GLN A CA 1
ATOM 3057 C C . GLN A 1 383 ? 33.812 0.898 -10.562 1 86.12 383 GLN A C 1
ATOM 3059 O O . GLN A 1 383 ? 32.75 0.663 -9.961 1 86.12 383 GLN A O 1
ATOM 3064 N N . ASN A 1 384 ? 34.719 0.038 -10.992 1 91.69 384 ASN A N 1
ATOM 3065 C CA . ASN A 1 384 ? 34.5 -1.367 -10.656 1 91.69 384 ASN A CA 1
ATOM 3066 C C . ASN A 1 384 ? 34.812 -1.643 -9.188 1 91.69 384 ASN A C 1
ATOM 3068 O O . ASN A 1 384 ? 35.781 -1.111 -8.641 1 91.69 384 ASN A O 1
ATOM 3072 N N . LEU A 1 385 ? 34.031 -2.416 -8.609 1 94.12 385 LEU A N 1
ATOM 3073 C CA . LEU A 1 385 ? 34.188 -2.756 -7.199 1 94.12 385 LEU A CA 1
ATOM 3074 C C . LEU A 1 385 ? 34.938 -4.074 -7.051 1 94.12 385 LEU A C 1
ATOM 3076 O O . LEU A 1 385 ? 34.719 -5.02 -7.805 1 94.12 385 LEU A O 1
ATOM 3080 N N . THR A 1 386 ? 35.812 -4.082 -6.113 1 94.81 386 THR A N 1
ATOM 3081 C CA . THR A 1 386 ? 36.5 -5.312 -5.789 1 94.81 386 THR A CA 1
ATOM 3082 C C . THR A 1 386 ? 35.781 -6.082 -4.688 1 94.81 386 THR A C 1
ATOM 3084 O O . THR A 1 386 ? 34.875 -5.559 -4.055 1 94.81 386 THR A O 1
ATOM 3087 N N . CYS A 1 387 ? 36.156 -7.258 -4.461 1 94.06 387 CYS A N 1
ATOM 3088 C CA . CYS A 1 387 ? 35.562 -8.094 -3.424 1 94.06 387 CYS A CA 1
ATOM 3089 C C . CYS A 1 387 ? 35.719 -7.453 -2.051 1 94.06 387 CYS A C 1
ATOM 3091 O O . CYS A 1 387 ? 34.75 -7.395 -1.273 1 94.06 387 CYS A O 1
ATOM 3093 N N . SER A 1 388 ? 36.875 -6.91 -1.733 1 90.5 388 SER A N 1
ATOM 3094 C CA . SER A 1 388 ? 37.125 -6.281 -0.438 1 90.5 388 SER A CA 1
ATOM 3095 C C . SER A 1 388 ? 36.25 -5.039 -0.255 1 90.5 388 SER A C 1
ATOM 3097 O O . SER A 1 388 ? 35.719 -4.797 0.833 1 90.5 388 SER A O 1
ATOM 3099 N N . SER A 1 389 ? 36.062 -4.332 -1.33 1 92.06 389 SER A N 1
ATOM 3100 C CA . SER A 1 389 ? 35.281 -3.109 -1.265 1 92.06 389 SER A CA 1
ATOM 3101 C C . SER A 1 389 ? 33.781 -3.42 -1.122 1 92.06 389 SER A C 1
ATOM 3103 O O . SER A 1 389 ? 33 -2.57 -0.683 1 92.06 389 SER A O 1
ATOM 3105 N N . LEU A 1 390 ? 33.406 -4.598 -1.539 1 94.5 390 LEU A N 1
ATOM 3106 C CA . LEU A 1 390 ? 32 -4.992 -1.426 1 94.5 390 LEU A CA 1
ATOM 3107 C C . LEU A 1 390 ? 31.578 -5.07 0.037 1 94.5 390 LEU A C 1
ATOM 3109 O O . LEU A 1 390 ? 30.422 -4.762 0.372 1 94.5 390 LEU A O 1
ATOM 3113 N N . LEU A 1 391 ? 32.5 -5.469 0.887 1 90.94 391 LEU A N 1
ATOM 3114 C CA . LEU A 1 391 ? 32.188 -5.512 2.312 1 90.94 391 LEU A CA 1
ATOM 3115 C C . LEU A 1 391 ? 31.875 -4.117 2.846 1 90.94 391 LEU A C 1
ATOM 3117 O O . LEU A 1 391 ? 30.922 -3.939 3.621 1 90.94 391 LEU A O 1
ATOM 3121 N N . ASP A 1 392 ? 32.656 -3.209 2.43 1 90.12 392 ASP A N 1
ATOM 3122 C CA . ASP A 1 392 ? 32.406 -1.826 2.836 1 90.12 392 ASP A CA 1
ATOM 3123 C C . ASP A 1 392 ? 31.062 -1.327 2.33 1 90.12 392 ASP A C 1
ATOM 3125 O O . ASP A 1 392 ? 30.391 -0.555 3.012 1 90.12 392 ASP A O 1
ATOM 3129 N N . LEU A 1 393 ? 30.797 -1.779 1.213 1 91.38 393 LEU A N 1
ATOM 3130 C CA . LEU A 1 393 ? 29.5 -1.394 0.644 1 91.38 393 LEU A CA 1
ATOM 3131 C C . LEU A 1 393 ? 28.359 -1.968 1.465 1 91.38 393 LEU A C 1
ATOM 3133 O O . LEU A 1 393 ? 27.359 -1.275 1.727 1 91.38 393 LEU A O 1
ATOM 3137 N N . PHE A 1 394 ? 28.453 -3.221 1.857 1 93.38 394 PHE A N 1
ATOM 3138 C CA . PHE A 1 394 ? 27.469 -3.846 2.73 1 93.38 394 PHE A CA 1
ATOM 3139 C C . PHE A 1 394 ? 27.281 -3.037 4.008 1 93.38 394 PHE A C 1
ATOM 3141 O O . PHE A 1 394 ? 26.156 -2.752 4.414 1 93.38 394 PHE A O 1
ATOM 3148 N N . ARG A 1 395 ? 28.375 -2.617 4.57 1 90.19 395 ARG A N 1
ATOM 3149 C CA . ARG A 1 395 ? 28.344 -1.854 5.816 1 90.19 395 ARG A CA 1
ATOM 3150 C C . ARG A 1 395 ? 27.641 -0.515 5.617 1 90.19 395 ARG A C 1
ATOM 3152 O O . ARG A 1 395 ? 26.797 -0.129 6.422 1 90.19 395 ARG A O 1
ATOM 3159 N N . THR A 1 396 ? 27.984 0.054 4.594 1 89.56 396 THR A N 1
ATOM 3160 C CA . THR A 1 396 ? 27.438 1.373 4.312 1 89.56 396 THR A CA 1
ATOM 3161 C C . THR A 1 396 ? 25.922 1.294 4.102 1 89.56 396 THR A C 1
ATOM 3163 O O . THR A 1 396 ? 25.172 2.104 4.648 1 89.56 396 THR A O 1
ATOM 3166 N N . TYR A 1 397 ? 25.484 0.376 3.305 1 90.69 397 TYR A N 1
ATOM 3167 C CA . TYR A 1 397 ? 24.062 0.271 2.996 1 90.69 397 TYR A CA 1
ATOM 3168 C C . TYR A 1 397 ? 23.281 -0.18 4.219 1 90.69 397 TYR A C 1
ATOM 3170 O O . TYR A 1 397 ? 22.188 0.33 4.48 1 90.69 397 TYR A O 1
ATOM 3178 N N . VAL A 1 398 ? 23.781 -1.119 4.98 1 91.5 398 VAL A N 1
ATOM 3179 C CA . VAL A 1 398 ? 23.094 -1.596 6.172 1 91.5 398 VAL A CA 1
ATOM 3180 C C . VAL A 1 398 ? 22.969 -0.463 7.188 1 91.5 398 VAL A C 1
ATOM 3182 O O . VAL A 1 398 ? 21.922 -0.285 7.812 1 91.5 398 VAL A O 1
ATOM 3185 N N . ASP A 1 399 ? 23.984 0.325 7.316 1 88.12 399 ASP A N 1
ATOM 3186 C CA . ASP A 1 399 ? 23.953 1.474 8.219 1 88.12 399 ASP A CA 1
ATOM 3187 C C . ASP A 1 399 ? 22.922 2.504 7.75 1 88.12 399 ASP A C 1
ATOM 3189 O O . ASP A 1 399 ? 22.234 3.109 8.57 1 88.12 399 ASP A O 1
ATOM 3193 N N . ALA A 1 400 ? 22.922 2.668 6.504 1 87.38 400 ALA A N 1
ATOM 3194 C CA . ALA A 1 400 ? 21.953 3.625 5.953 1 87.38 400 ALA A CA 1
ATOM 3195 C C . ALA A 1 400 ? 20.516 3.186 6.23 1 87.38 400 ALA A C 1
ATOM 3197 O O . ALA A 1 400 ? 19.672 4.012 6.551 1 87.38 400 ALA A O 1
ATOM 3198 N N . PHE A 1 401 ? 20.203 1.966 6.152 1 87.5 401 PHE A N 1
ATOM 3199 C CA . PHE A 1 401 ? 18.859 1.451 6.398 1 87.5 401 PHE A CA 1
ATOM 3200 C C . PHE A 1 401 ? 18.5 1.543 7.875 1 87.5 401 PHE A C 1
ATOM 3202 O O . PHE A 1 401 ? 17.344 1.749 8.234 1 87.5 401 PHE A O 1
ATOM 3209 N N . ASN A 1 402 ? 19.516 1.35 8.703 1 87.5 402 ASN A N 1
ATOM 3210 C CA . ASN A 1 402 ? 19.25 1.318 10.141 1 87.5 402 ASN A CA 1
ATOM 3211 C C . ASN A 1 402 ? 19.234 2.723 10.734 1 87.5 402 ASN A C 1
ATOM 3213 O O . ASN A 1 402 ? 18.578 2.961 11.75 1 87.5 402 ASN A O 1
ATOM 3217 N N . THR A 1 403 ? 20.031 3.643 10.266 1 75 403 THR A N 1
ATOM 3218 C CA . THR A 1 403 ? 20.172 4.977 10.844 1 75 403 THR A CA 1
ATOM 3219 C C . THR A 1 403 ? 19.234 5.961 10.148 1 75 403 THR A C 1
ATOM 3221 O O . THR A 1 403 ? 18.719 6.895 10.773 1 75 403 THR A O 1
ATOM 3224 N N . ALA A 1 404 ? 19.234 5.719 8.82 1 61.72 404 ALA A N 1
ATOM 3225 C CA . ALA A 1 404 ? 18.531 6.703 8.008 1 61.72 404 ALA A CA 1
ATOM 3226 C C . ALA A 1 404 ? 17.062 6.793 8.422 1 61.72 404 ALA A C 1
ATOM 3228 O O . ALA A 1 404 ? 16.469 5.805 8.867 1 61.72 404 ALA A O 1
ATOM 3229 N N . GLU A 1 405 ? 16.812 7.949 8.773 1 67.56 405 GLU A N 1
ATOM 3230 C CA . GLU A 1 405 ? 15.398 8.188 9 1 67.56 405 GLU A CA 1
ATOM 3231 C C . GLU A 1 405 ? 14.578 7.855 7.754 1 67.56 405 GLU A C 1
ATOM 3233 O O . GLU A 1 405 ? 14.07 8.75 7.078 1 67.56 405 GLU A O 1
ATOM 3238 N N . LEU A 1 406 ? 14.664 6.578 7.305 1 77.31 406 LEU A N 1
ATOM 3239 C CA . LEU A 1 406 ? 13.812 6.133 6.207 1 77.31 406 LEU A CA 1
ATOM 3240 C C . LEU A 1 406 ? 12.344 6.117 6.629 1 77.31 406 LEU A C 1
ATOM 3242 O O . LEU A 1 406 ? 12.031 5.875 7.797 1 77.31 406 LEU A O 1
ATOM 3246 N N . PRO A 1 407 ? 11.625 6.473 5.598 1 78.31 407 PRO A N 1
ATOM 3247 C CA . PRO A 1 407 ? 10.195 6.398 5.918 1 78.31 407 PRO A CA 1
ATOM 3248 C C . PRO A 1 407 ? 9.766 5.004 6.355 1 78.31 407 PRO A C 1
ATOM 3250 O O . PRO A 1 407 ? 10.312 4.004 5.887 1 78.31 407 PRO A O 1
ATOM 3253 N N . GLN A 1 408 ? 8.898 5 7.242 1 75.94 408 GLN A N 1
ATOM 3254 C CA . GLN A 1 408 ? 8.398 3.709 7.707 1 75.94 408 GLN A CA 1
ATOM 3255 C C . GLN A 1 408 ? 7.52 3.051 6.645 1 75.94 408 GLN A C 1
ATOM 3257 O O . GLN A 1 408 ? 6.684 3.711 6.027 1 75.94 408 GLN A O 1
ATOM 3262 N N . VAL A 1 409 ? 7.891 1.788 6.422 1 78.75 409 VAL A N 1
ATOM 3263 C CA . VAL A 1 409 ? 7.105 1.028 5.453 1 78.75 409 VAL A CA 1
ATOM 3264 C C . VAL A 1 409 ? 5.957 0.319 6.168 1 78.75 409 VAL A C 1
ATOM 3266 O O . VAL A 1 409 ? 6.133 -0.212 7.266 1 78.75 409 VAL A O 1
ATOM 3269 N N . SER A 1 410 ? 4.77 0.534 5.66 1 80 410 SER A N 1
ATOM 3270 C CA . SER A 1 410 ? 3.605 -0.158 6.207 1 80 410 SER A CA 1
ATOM 3271 C C . SER A 1 410 ? 2.889 -0.968 5.129 1 80 410 SER A C 1
ATOM 3273 O O . SER A 1 410 ? 3.33 -1.01 3.98 1 80 410 SER A O 1
ATOM 3275 N N . THR A 1 411 ? 1.912 -1.671 5.559 1 78.44 411 THR A N 1
ATOM 3276 C CA . THR A 1 411 ? 1.081 -2.416 4.621 1 78.44 411 THR A CA 1
ATOM 3277 C C . THR A 1 411 ? 0.229 -1.468 3.781 1 78.44 411 THR A C 1
ATOM 3279 O O . THR A 1 411 ? 0.133 -0.277 4.086 1 78.44 411 THR A O 1
ATOM 3282 N N . LEU A 1 412 ? -0.24 -2.047 2.707 1 78 412 LEU A N 1
ATOM 3283 C CA . LEU A 1 412 ? -1.108 -1.272 1.827 1 78 412 LEU A CA 1
ATOM 3284 C C . LEU A 1 412 ? -2.285 -0.687 2.602 1 78 412 LEU A C 1
ATOM 3286 O O . LEU A 1 412 ? -2.623 0.486 2.432 1 78 412 LEU A O 1
ATOM 3290 N N . PHE A 1 413 ? -2.867 -1.435 3.486 1 82 413 PHE A N 1
ATOM 3291 C CA . PHE A 1 413 ? -4.004 -0.975 4.273 1 82 413 PHE A CA 1
ATOM 3292 C C . PHE A 1 413 ? -3.584 0.129 5.238 1 82 413 PHE A C 1
ATOM 3294 O O . PHE A 1 413 ? -4.223 1.182 5.301 1 82 413 PHE A O 1
ATOM 3301 N N . GLN A 1 414 ? -2.555 -0.148 5.938 1 83.81 414 GLN A N 1
ATOM 3302 C CA . GLN A 1 414 ? -2.109 0.819 6.934 1 83.81 414 GLN A CA 1
ATOM 3303 C C . GLN A 1 414 ? -1.719 2.143 6.285 1 83.81 414 GLN A C 1
ATOM 3305 O O . GLN A 1 414 ? -2.02 3.213 6.812 1 83.81 414 GLN A O 1
ATOM 3310 N N . ALA A 1 415 ? -1.05 1.995 5.152 1 83.25 415 ALA A N 1
ATOM 3311 C CA . ALA A 1 415 ? -0.659 3.209 4.438 1 83.25 415 ALA A CA 1
ATOM 3312 C C . ALA A 1 415 ? -1.885 3.988 3.969 1 83.25 415 ALA A C 1
ATOM 3314 O O . ALA A 1 415 ? -1.934 5.215 4.09 1 83.25 415 ALA A O 1
ATOM 3315 N N . THR A 1 416 ? -2.824 3.328 3.492 1 84.56 416 THR A N 1
ATOM 3316 C CA . THR A 1 416 ? -4.047 3.963 3.01 1 84.56 416 THR A CA 1
ATOM 3317 C C . THR A 1 416 ? -4.848 4.543 4.172 1 84.56 416 THR A C 1
ATOM 3319 O O . THR A 1 416 ? -5.418 5.629 4.059 1 84.56 416 THR A O 1
ATOM 3322 N N . ALA A 1 417 ? -4.914 3.781 5.246 1 86.75 417 ALA A N 1
ATOM 3323 C CA . ALA A 1 417 ? -5.633 4.242 6.434 1 86.75 417 ALA A CA 1
ATOM 3324 C C . ALA A 1 417 ? -5.016 5.527 6.984 1 86.75 417 ALA A C 1
ATOM 3326 O O . ALA A 1 417 ? -5.738 6.441 7.383 1 86.75 417 ALA A O 1
ATOM 3327 N N . ARG A 1 418 ? -3.734 5.586 6.988 1 85.75 418 ARG A N 1
ATOM 3328 C CA . ARG A 1 418 ? -3.061 6.773 7.496 1 85.75 418 ARG A CA 1
ATOM 3329 C C . ARG A 1 418 ? -3.375 7.996 6.641 1 85.75 418 ARG A C 1
ATOM 3331 O O . ARG A 1 418 ? -3.592 9.094 7.164 1 85.75 418 ARG A O 1
ATOM 3338 N N . VAL A 1 419 ? -3.369 7.801 5.352 1 85 419 VAL A N 1
ATOM 3339 C CA . VAL A 1 419 ? -3.705 8.898 4.445 1 85 419 VAL A CA 1
ATOM 3340 C C . VAL A 1 419 ? -5.141 9.352 4.695 1 85 419 VAL A C 1
ATOM 3342 O O . VAL A 1 419 ? -5.426 10.547 4.715 1 85 419 VAL A O 1
ATOM 3345 N N . ASN A 1 420 ? -5.98 8.375 4.859 1 88.06 420 ASN A N 1
ATOM 3346 C CA . ASN A 1 420 ? -7.383 8.656 5.148 1 88.06 420 ASN A CA 1
ATOM 3347 C C . ASN A 1 420 ? -7.539 9.422 6.457 1 88.06 420 ASN A C 1
ATOM 3349 O O . ASN A 1 420 ? -8.273 10.414 6.52 1 88.06 420 ASN A O 1
ATOM 3353 N N . HIS A 1 421 ? -6.852 8.961 7.469 1 89.56 421 HIS A N 1
ATOM 3354 C CA . HIS A 1 421 ? -6.93 9.602 8.773 1 89.56 421 HIS A CA 1
ATOM 3355 C C . HIS A 1 421 ? -6.398 11.031 8.727 1 89.56 421 HIS A C 1
ATOM 3357 O O . HIS A 1 421 ? -6.988 11.938 9.32 1 89.56 421 HIS A O 1
ATOM 3363 N N . ASP A 1 422 ? -5.367 11.211 8.023 1 88 422 ASP A N 1
ATOM 3364 C CA . ASP A 1 422 ? -4.758 12.539 7.938 1 88 422 ASP A CA 1
ATOM 3365 C C . ASP A 1 422 ? -5.664 13.508 7.18 1 88 422 ASP A C 1
ATOM 3367 O O . ASP A 1 422 ? -5.742 14.688 7.523 1 88 422 ASP A O 1
ATOM 3371 N N . ALA A 1 423 ? -6.254 13.039 6.16 1 86.75 423 ALA A N 1
ATOM 3372 C CA . ALA A 1 423 ? -7.164 13.883 5.398 1 86.75 423 ALA A CA 1
ATOM 3373 C C . ALA A 1 423 ? -8.344 14.336 6.258 1 86.75 423 ALA A C 1
ATOM 3375 O O . ALA A 1 423 ? -8.75 15.5 6.199 1 86.75 423 ALA A O 1
ATOM 3376 N N . VAL A 1 424 ? -8.875 13.422 7.02 1 90.69 424 VAL A N 1
ATOM 3377 C CA . VAL A 1 424 ? -9.992 13.742 7.895 1 90.69 424 VAL A CA 1
ATOM 3378 C C . VAL A 1 424 ? -9.539 14.703 8.992 1 90.69 424 VAL A C 1
ATOM 3380 O O . VAL A 1 424 ? -10.242 15.664 9.312 1 90.69 424 VAL A O 1
ATOM 3383 N N . ARG A 1 425 ? -8.375 14.414 9.539 1 92.94 425 ARG A N 1
ATOM 3384 C CA . ARG A 1 425 ? -7.797 15.289 10.555 1 92.94 425 ARG A CA 1
ATOM 3385 C C . ARG A 1 425 ? -7.652 16.719 10.031 1 92.94 425 ARG A C 1
ATOM 3387 O O . ARG A 1 425 ? -8.031 17.672 10.703 1 92.94 425 ARG A O 1
ATOM 3394 N N . GLN A 1 426 ? -7.18 16.844 8.859 1 88.44 426 GLN A N 1
ATOM 3395 C CA . GLN A 1 426 ? -6.98 18.156 8.266 1 88.44 426 GLN A CA 1
ATOM 3396 C C . GLN A 1 426 ? -8.312 18.844 8.008 1 88.44 426 GLN A C 1
ATOM 3398 O O . GLN A 1 426 ? -8.438 20.062 8.195 1 88.44 426 GLN A O 1
ATOM 3403 N N . SER A 1 427 ? -9.242 18.078 7.59 1 91.75 427 SER A N 1
ATOM 3404 C CA . SER A 1 427 ? -10.555 18.641 7.328 1 91.75 427 SER A CA 1
ATOM 3405 C C . SER A 1 427 ? -11.211 19.125 8.617 1 91.75 427 SER A C 1
ATOM 3407 O O . SER A 1 427 ? -11.781 20.219 8.664 1 91.75 427 SER A O 1
ATOM 3409 N N . VAL A 1 428 ? -11.094 18.359 9.664 1 95.44 428 VAL A N 1
ATOM 3410 C CA . VAL A 1 428 ? -11.703 18.688 10.953 1 95.44 428 VAL A CA 1
ATOM 3411 C C . VAL A 1 428 ? -11.016 19.906 11.555 1 95.44 428 VAL A C 1
ATOM 3413 O O . VAL A 1 428 ? -11.68 20.875 11.93 1 95.44 428 VAL A O 1
ATOM 3416 N N . LEU A 1 429 ? -9.727 19.906 11.586 1 94.62 429 LEU A N 1
ATOM 3417 C CA . LEU A 1 429 ? -8.961 21.016 12.164 1 94.62 429 LEU A CA 1
ATOM 3418 C C . LEU A 1 429 ? -9.094 22.266 11.312 1 94.62 429 LEU A C 1
ATOM 3420 O O . LEU A 1 429 ? -9.141 23.375 11.844 1 94.62 429 LEU A O 1
ATOM 3424 N N . GLY A 1 430 ? -9.109 22.031 10.039 1 91.62 430 GLY A N 1
ATOM 3425 C CA . GLY A 1 430 ? -9.273 23.156 9.148 1 91.62 430 GLY A CA 1
ATOM 3426 C C . GLY A 1 430 ? -10.594 23.875 9.328 1 91.62 430 GLY A C 1
ATOM 3427 O O . GLY A 1 430 ? -10.641 25.109 9.344 1 91.62 430 GLY A O 1
ATOM 3428 N N . SER A 1 431 ? -11.594 23.125 9.469 1 94.56 431 SER A N 1
ATOM 3429 C CA . SER A 1 431 ? -12.906 23.703 9.695 1 94.56 431 SER A CA 1
ATOM 3430 C C . SER A 1 431 ? -12.938 24.5 11 1 94.56 431 SER A C 1
ATOM 3432 O O . SER A 1 431 ? -13.484 25.609 11.039 1 94.56 431 SER A O 1
ATOM 3434 N N . TYR A 1 432 ? -12.352 24.016 12.047 1 96.12 432 TYR A N 1
ATOM 3435 C CA . TYR A 1 432 ? -12.289 24.703 13.336 1 96.12 432 TYR A CA 1
ATOM 3436 C C . TYR A 1 432 ? -11.469 25.984 13.242 1 96.12 432 TYR A C 1
ATOM 3438 O O . TYR A 1 432 ? -11.891 27.031 13.719 1 96.12 432 TYR A O 1
ATOM 3446 N N . ARG A 1 433 ? -10.352 25.906 12.656 1 91.94 433 ARG A N 1
ATOM 3447 C CA . ARG A 1 433 ? -9.461 27.047 12.523 1 91.94 433 ARG A CA 1
ATOM 3448 C C . ARG A 1 433 ? -10.117 28.172 11.734 1 91.94 433 ARG A C 1
ATOM 3450 O O . ARG A 1 433 ? -10.008 29.344 12.094 1 91.94 433 ARG A O 1
ATOM 3457 N N . ASP A 1 434 ? -10.766 27.781 10.711 1 91.19 434 ASP A N 1
ATOM 3458 C CA . ASP A 1 434 ? -11.414 28.781 9.859 1 91.19 434 ASP A CA 1
ATOM 3459 C C . ASP A 1 434 ? -12.555 29.469 10.602 1 91.19 434 ASP A C 1
ATOM 3461 O O . ASP A 1 434 ? -12.711 30.703 10.508 1 91.19 434 ASP A O 1
ATOM 3465 N N . ALA A 1 435 ? -13.305 28.688 11.344 1 92.5 435 ALA A N 1
ATOM 3466 C CA . ALA A 1 435 ? -14.414 29.25 12.109 1 92.5 435 ALA A CA 1
ATOM 3467 C C . ALA A 1 435 ? -13.906 30.203 13.188 1 92.5 435 ALA A C 1
ATOM 3469 O O . ALA A 1 435 ? -14.461 31.297 13.375 1 92.5 435 ALA A O 1
ATOM 3470 N N . MET A 1 436 ? -12.828 29.891 13.875 1 91.44 436 MET A N 1
ATOM 3471 C CA . MET A 1 436 ? -12.312 30.688 14.984 1 91.44 436 MET A CA 1
ATOM 3472 C C . MET A 1 436 ? -11.57 31.906 14.469 1 91.44 436 MET A C 1
ATOM 3474 O O . MET A 1 436 ? -11.562 32.969 15.117 1 91.44 436 MET A O 1
ATOM 3478 N N . ARG A 1 437 ? -10.992 31.766 13.305 1 86.38 437 ARG A N 1
ATOM 3479 C CA . ARG A 1 437 ? -10.273 32.875 12.703 1 86.38 437 ARG A CA 1
ATOM 3480 C C . ARG A 1 437 ? -11.227 34 12.289 1 86.38 437 ARG A C 1
ATOM 3482 O O . ARG A 1 437 ? -10.859 35.156 12.297 1 86.38 437 ARG A O 1
ATOM 3489 N N . ARG A 1 438 ? -12.383 33.656 12.008 1 86.19 438 ARG A N 1
ATOM 3490 C CA . ARG A 1 438 ? -13.383 34.625 11.602 1 86.19 438 ARG A CA 1
ATOM 3491 C C . ARG A 1 438 ? -13.891 35.438 12.797 1 86.19 438 ARG A C 1
ATOM 3493 O O . ARG A 1 438 ? -14.422 36.531 12.641 1 86.19 438 ARG A O 1
ATOM 3500 N N . ILE A 1 439 ? -13.609 34.938 13.953 1 84.25 439 ILE A N 1
ATOM 3501 C CA . ILE A 1 439 ? -14.109 35.562 15.156 1 84.25 439 ILE A CA 1
ATOM 3502 C C . ILE A 1 439 ? -12.969 36.281 15.867 1 84.25 439 ILE A C 1
ATOM 3504 O O . ILE A 1 439 ? -13.102 37.469 16.25 1 84.25 439 ILE A O 1
AT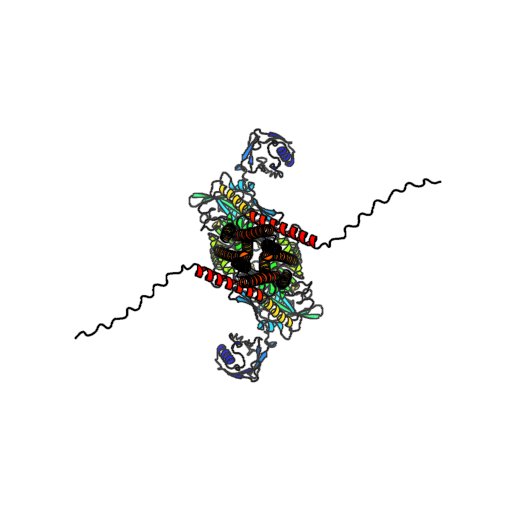OM 3508 N N . ALA A 1 440 ? -11.875 35.625 16.078 1 79.31 440 ALA A N 1
ATOM 3509 C CA . ALA A 1 440 ? -10.766 36.188 16.859 1 79.31 440 ALA A CA 1
ATOM 3510 C C . ALA A 1 440 ? -9.469 36.156 16.062 1 79.31 440 ALA A C 1
ATOM 3512 O O . ALA A 1 440 ? -8.383 36.062 16.641 1 79.31 440 ALA A O 1
ATOM 3513 N N . GLY A 1 441 ? -9.539 36.312 14.836 1 78.06 441 GLY A N 1
ATOM 3514 C CA . GLY A 1 441 ? -8.352 36.312 13.992 1 78.06 441 GLY A CA 1
ATOM 3515 C C . GLY A 1 441 ? -7.551 37.594 14.047 1 78.06 441 GLY A C 1
ATOM 3516 O O . GLY A 1 441 ? -7.887 38.5 14.797 1 78.06 441 GLY A O 1
ATOM 3517 N N . PRO A 1 442 ? -6.34 37.719 13.43 1 73.25 442 PRO A N 1
ATOM 3518 C CA . PRO A 1 442 ? -5.434 38.844 13.508 1 73.25 442 PRO A CA 1
ATOM 3519 C C . PRO A 1 442 ? -6.102 40.156 13.094 1 73.25 442 PRO A C 1
ATOM 3521 O O . PRO A 1 442 ? -5.773 41.219 13.625 1 73.25 442 PRO A O 1
ATOM 3524 N N . GLY A 1 443 ? -7.18 40.094 12.391 1 66.94 443 GLY A N 1
ATOM 3525 C CA . GLY A 1 443 ? -7.836 41.281 11.914 1 66.94 443 GLY A CA 1
ATOM 3526 C C . GLY A 1 443 ? -9.062 41.656 12.734 1 66.94 443 GLY A C 1
ATOM 3527 O O . GLY A 1 443 ? -9.656 42.719 12.523 1 66.94 443 GLY A O 1
ATOM 3528 N N . PHE A 1 444 ? -9.203 41 13.789 1 71.5 444 PHE A N 1
ATOM 3529 C CA . PHE A 1 444 ? -10.406 41.25 14.586 1 71.5 444 PHE A CA 1
ATOM 3530 C C . PHE A 1 444 ? -10.031 41.719 15.984 1 71.5 444 PHE A C 1
ATOM 3532 O O . PHE A 1 444 ? -8.977 41.375 16.516 1 71.5 444 PHE A O 1
ATOM 3539 N N . PRO A 1 445 ? -10.82 42.594 16.438 1 70.12 445 PRO A N 1
ATOM 3540 C CA . PRO A 1 445 ? -10.547 43.094 17.781 1 70.12 445 PRO A CA 1
ATOM 3541 C C . PRO A 1 445 ? -10.797 42.062 18.859 1 70.12 445 PRO A C 1
ATOM 3543 O O . PRO A 1 445 ? -11.281 40.969 18.578 1 70.12 445 PRO A O 1
ATOM 3546 N N . HIS A 1 446 ? -10.414 42.375 20.125 1 76.25 446 HIS A N 1
ATOM 3547 C CA . HIS A 1 446 ? -10.602 41.5 21.281 1 76.25 446 HIS A CA 1
ATOM 3548 C C . HIS A 1 446 ? -12.078 41.188 21.5 1 76.25 446 HIS A C 1
ATOM 3550 O O . HIS A 1 446 ? -12.938 42.062 21.344 1 76.25 446 HIS A O 1
ATOM 3556 N N . VAL A 1 447 ? -12.398 40 21.688 1 76.44 447 VAL A N 1
ATOM 3557 C CA . VAL A 1 447 ? -13.758 39.531 21.906 1 76.44 447 VAL A CA 1
ATOM 3558 C C . VAL A 1 447 ? -13.922 39.094 23.359 1 76.44 447 VAL A C 1
ATOM 3560 O O . VAL A 1 447 ? -12.984 38.562 23.953 1 76.44 447 VAL A O 1
ATOM 3563 N N . ALA A 1 448 ? -15.086 39.406 23.891 1 75.69 448 ALA A N 1
ATOM 3564 C CA . ALA A 1 448 ? -15.375 39 25.266 1 75.69 448 ALA A CA 1
ATOM 3565 C C . ALA A 1 448 ? -15.211 37.5 25.438 1 75.69 448 ALA A C 1
ATOM 3567 O O . ALA A 1 448 ? -15.508 36.719 24.531 1 75.69 448 ALA A O 1
ATOM 3568 N N . GLU A 1 449 ? -14.727 37.062 26.547 1 82.31 449 GLU A N 1
ATOM 3569 C CA . GLU A 1 449 ? -14.406 35.656 26.812 1 82.31 449 GLU A CA 1
ATOM 3570 C C . GLU A 1 449 ? -15.648 34.781 26.703 1 82.31 449 GLU A C 1
ATOM 3572 O O . GLU A 1 449 ? -15.562 33.625 26.25 1 82.31 449 GLU A O 1
ATOM 3577 N N . SER A 1 450 ? -16.781 35.312 27.141 1 84.19 450 SER A N 1
ATOM 3578 C CA . SER A 1 450 ? -18.016 34.531 27.078 1 84.19 450 SER A CA 1
ATOM 3579 C C . SER A 1 450 ? -18.422 34.281 25.625 1 84.19 450 SER A C 1
ATOM 3581 O O . SER A 1 450 ? -18.828 33.156 25.281 1 84.19 450 SER A O 1
ATOM 3583 N N . HIS A 1 451 ? -18.234 35.312 24.828 1 84.69 451 HIS A N 1
ATOM 3584 C CA . HIS A 1 451 ? -18.578 35.188 23.422 1 84.69 451 HIS A CA 1
ATOM 3585 C C . HIS A 1 451 ? -17.594 34.25 22.703 1 84.69 451 HIS A C 1
ATOM 3587 O O . HIS A 1 451 ? -18 33.469 21.844 1 84.69 451 HIS A O 1
ATOM 3593 N N . LEU A 1 452 ? -16.375 34.375 23.047 1 90.19 452 LEU A N 1
ATOM 3594 C CA . LEU A 1 452 ? -15.352 33.5 22.469 1 90.19 452 LEU A CA 1
ATOM 3595 C C . LEU A 1 452 ? -15.609 32.031 22.812 1 90.19 452 LEU A C 1
ATOM 3597 O O . LEU A 1 452 ? -15.438 31.156 21.984 1 90.19 452 LEU A O 1
ATOM 3601 N N . ARG A 1 453 ? -16.047 31.828 24.016 1 92.56 453 ARG A N 1
ATOM 3602 C CA . ARG A 1 453 ? -16.328 30.469 24.469 1 92.56 453 ARG A CA 1
ATOM 3603 C C . ARG A 1 453 ? -17.547 29.891 23.734 1 92.56 453 ARG A C 1
ATOM 3605 O O . ARG A 1 453 ? -17.562 28.703 23.391 1 92.56 453 ARG A O 1
ATOM 3612 N N . ASN A 1 454 ? -18.547 30.734 23.531 1 92.62 454 ASN A N 1
ATOM 3613 C CA . ASN A 1 454 ? -19.719 30.281 22.797 1 92.62 454 ASN A CA 1
ATOM 3614 C C . ASN A 1 454 ? -19.375 29.906 21.359 1 92.62 454 ASN A C 1
ATOM 3616 O O . ASN A 1 454 ? -19.875 28.906 20.844 1 92.62 454 ASN A O 1
ATOM 3620 N N . GLN A 1 455 ? -18.562 30.719 20.812 1 92 455 GLN A N 1
ATOM 3621 C CA . GLN A 1 455 ? -18.156 30.438 19.438 1 92 455 GLN A CA 1
ATOM 3622 C C . GLN A 1 455 ? -17.266 29.219 19.375 1 92 455 GLN A C 1
ATOM 3624 O O . GLN A 1 455 ? -17.328 28.438 18.406 1 92 455 GLN A O 1
ATOM 3629 N N . HIS A 1 456 ? -16.453 29.031 20.359 1 95.19 456 HIS A N 1
ATOM 3630 C CA . HIS A 1 456 ? -15.625 27.828 20.453 1 95.19 456 HIS A CA 1
ATOM 3631 C C . HIS A 1 456 ? -16.484 26.578 20.531 1 95.19 456 HIS A C 1
ATOM 3633 O O . HIS A 1 456 ? -16.203 25.594 19.844 1 95.19 456 HIS A O 1
ATOM 3639 N N . GLU A 1 457 ? -17.5 26.625 21.328 1 95.88 457 GLU A N 1
ATOM 3640 C CA . GLU A 1 457 ? -18.375 25.469 21.484 1 95.88 457 GLU A CA 1
ATOM 3641 C C . GLU A 1 457 ? -19.094 25.141 20.188 1 95.88 457 GLU A C 1
ATOM 3643 O O . GLU A 1 457 ? -19.25 23.969 19.844 1 95.88 457 GLU A O 1
ATOM 3648 N N . ALA A 1 458 ? -19.484 26.156 19.531 1 95.31 458 ALA A N 1
ATOM 3649 C CA . ALA A 1 458 ? -20.156 25.953 18.25 1 95.31 458 ALA A CA 1
ATOM 3650 C C . ALA A 1 458 ? -19.188 25.375 17.219 1 95.31 458 ALA A C 1
ATOM 3652 O O . ALA A 1 458 ? -19.531 24.453 16.484 1 95.31 458 ALA A O 1
ATOM 3653 N N . ALA A 1 459 ? -18.016 25.969 17.109 1 96.06 459 ALA A N 1
ATOM 3654 C CA . ALA A 1 459 ? -17.016 25.484 16.156 1 96.06 459 ALA A CA 1
ATOM 3655 C C . ALA A 1 459 ? -16.562 24.078 16.5 1 96.06 459 ALA A C 1
ATOM 3657 O O . ALA A 1 459 ? -16.312 23.266 15.609 1 96.06 459 ALA A O 1
ATOM 3658 N N . HIS A 1 460 ? -16.438 23.844 17.781 1 96.56 460 HIS A N 1
ATOM 3659 C CA . HIS A 1 460 ? -16.062 22.516 18.266 1 96.56 460 HIS A CA 1
ATOM 3660 C C . HIS A 1 460 ? -17.109 21.469 17.891 1 96.56 460 HIS A C 1
ATOM 3662 O O . HIS A 1 460 ? -16.781 20.391 17.422 1 96.56 460 HIS A O 1
ATOM 3668 N N . ALA A 1 461 ? -18.328 21.781 18.062 1 95.88 461 ALA A N 1
ATOM 3669 C CA . ALA A 1 461 ? -19.438 20.891 17.719 1 95.88 461 ALA A CA 1
ATOM 3670 C C . ALA A 1 461 ? -19.484 20.609 16.219 1 95.88 461 ALA A C 1
ATOM 3672 O O . ALA A 1 461 ? -19.734 19.484 15.789 1 95.88 461 ALA A O 1
ATOM 3673 N N . ASN A 1 462 ? -19.234 21.641 15.531 1 95.5 462 ASN A N 1
ATOM 3674 C CA . ASN A 1 462 ? -19.203 21.484 14.078 1 95.5 462 ASN A CA 1
ATOM 3675 C C . ASN A 1 462 ? -18.047 20.578 13.641 1 95.5 462 ASN A C 1
ATOM 3677 O O . ASN A 1 462 ? -18.188 19.766 12.742 1 95.5 462 ASN A O 1
ATOM 3681 N N . ALA A 1 463 ? -16.906 20.797 14.219 1 95.56 463 ALA A N 1
ATOM 3682 C CA . ALA A 1 463 ? -15.727 19.984 13.906 1 95.56 463 ALA A CA 1
ATOM 3683 C C . ALA A 1 463 ? -15.969 18.516 14.227 1 95.56 463 ALA A C 1
ATOM 3685 O O . ALA A 1 463 ? -15.625 17.641 13.438 1 95.56 463 ALA A O 1
ATOM 3686 N N . ILE A 1 464 ? -16.594 18.266 15.32 1 94.31 464 ILE A N 1
ATOM 3687 C CA . ILE A 1 464 ? -16.859 16.906 15.75 1 94.31 464 ILE A CA 1
ATOM 3688 C C . ILE A 1 464 ? -17.906 16.266 14.844 1 94.31 464 ILE A C 1
ATOM 3690 O O . ILE A 1 464 ? -17.844 15.078 14.539 1 94.31 464 ILE A O 1
ATOM 3694 N N . SER A 1 465 ? -18.797 17.031 14.352 1 94.19 465 SER A N 1
ATOM 3695 C CA . SER A 1 465 ? -19.812 16.531 13.422 1 94.19 465 SER A CA 1
ATOM 3696 C C . SER A 1 465 ? -19.172 16.094 12.102 1 94.19 465 SER A C 1
ATOM 3698 O O . SER A 1 465 ? -19.594 15.102 11.508 1 94.19 465 SER A O 1
ATOM 3700 N N . ILE A 1 466 ? -18.219 16.859 11.719 1 92.5 466 ILE A N 1
ATOM 3701 C CA . ILE A 1 466 ? -17.5 16.5 10.5 1 92.5 466 ILE A CA 1
ATOM 3702 C C . ILE A 1 466 ? -16.766 15.172 10.695 1 92.5 466 ILE A C 1
ATOM 3704 O O . ILE A 1 466 ? -16.766 14.312 9.812 1 92.5 466 ILE A O 1
ATOM 3708 N N . PHE A 1 467 ? -16.25 14.961 11.875 1 94.12 467 PHE A N 1
ATOM 3709 C CA . PHE A 1 467 ? -15.531 13.727 12.18 1 94.12 467 PHE A CA 1
ATOM 3710 C C . PHE A 1 467 ? -16.484 12.539 12.203 1 94.12 467 PHE A C 1
ATOM 3712 O O . PHE A 1 467 ? -16.156 11.477 11.664 1 94.12 467 PHE A O 1
ATOM 3719 N N . GLU A 1 468 ? -17.562 12.758 12.688 1 90 468 GLU A N 1
ATOM 3720 C CA . GLU A 1 468 ? -18.531 11.672 12.844 1 90 468 GLU A CA 1
ATOM 3721 C C . GLU A 1 468 ? -19.141 11.281 11.5 1 90 468 GLU A C 1
ATOM 3723 O O . GLU A 1 468 ? -19.516 10.125 11.297 1 90 468 GLU A O 1
ATOM 3728 N N . SER A 1 469 ? -19.156 12.227 10.617 1 86.38 469 SER A N 1
ATOM 3729 C CA . SER A 1 469 ? -19.75 11.945 9.32 1 86.38 469 SER A CA 1
ATOM 3730 C C . SER A 1 469 ? -18.719 11.398 8.344 1 86.38 469 SER A C 1
ATOM 3732 O O . SER A 1 469 ? -19.062 10.844 7.297 1 86.38 469 SER A O 1
ATOM 3734 N N . ALA A 1 470 ? -17.484 11.5 8.75 1 86.31 470 ALA A N 1
ATOM 3735 C CA . ALA A 1 470 ? -16.422 11.062 7.855 1 86.31 470 ALA A CA 1
ATOM 3736 C C . ALA A 1 470 ? -16.312 9.539 7.832 1 86.31 470 ALA A C 1
ATOM 3738 O O . ALA A 1 470 ? -16.531 8.883 8.852 1 86.31 470 ALA A O 1
ATOM 3739 N N . LYS A 1 471 ? -16.062 8.945 6.691 1 83.94 471 LYS A N 1
ATOM 3740 C CA . LYS A 1 471 ? -15.812 7.512 6.559 1 83.94 471 LYS A CA 1
ATOM 3741 C C . LYS A 1 471 ? -14.344 7.184 6.832 1 83.94 471 LYS A C 1
ATOM 3743 O O . LYS A 1 471 ? -13.461 7.594 6.082 1 83.94 471 LYS A O 1
ATOM 3748 N N . LEU A 1 472 ? -14.148 6.445 7.934 1 87 472 LEU A N 1
ATOM 3749 C CA . LEU A 1 472 ? -12.789 6.148 8.367 1 87 472 LEU A CA 1
ATOM 3750 C C . LEU A 1 472 ? -12.469 4.672 8.18 1 87 472 LEU A C 1
ATOM 3752 O O . LEU A 1 472 ? -13.32 3.811 8.438 1 87 472 LEU A O 1
ATOM 3756 N N . LEU A 1 473 ? -11.266 4.441 7.773 1 86.38 473 LEU A N 1
ATOM 3757 C CA . LEU A 1 473 ? -10.734 3.086 7.691 1 86.38 473 LEU A CA 1
ATOM 3758 C C . LEU A 1 473 ? -10.141 2.654 9.031 1 86.38 473 LEU A C 1
ATOM 3760 O O . LEU A 1 473 ? -9.656 3.488 9.797 1 86.38 473 LEU A O 1
ATOM 3764 N N . GLY A 1 474 ? -10.25 1.357 9.312 1 83.12 474 GLY A N 1
ATOM 3765 C CA . GLY A 1 474 ? -9.547 0.839 10.477 1 83.12 474 GLY A CA 1
ATOM 3766 C C . GLY A 1 474 ? -10.484 0.342 11.562 1 83.12 474 GLY A C 1
ATOM 3767 O O . GLY A 1 474 ? -11.703 0.497 11.461 1 83.12 474 GLY A O 1
ATOM 3768 N N . SER A 1 475 ? -9.914 -0.161 12.539 1 79.81 475 SER A N 1
ATOM 3769 C CA . SER A 1 475 ? -10.648 -0.731 13.664 1 79.81 475 SER A CA 1
ATOM 3770 C C . SER A 1 475 ? -11.234 0.361 14.555 1 79.81 475 SER A C 1
ATOM 3772 O O . SER A 1 475 ? -10.914 1.539 14.391 1 79.81 475 SER A O 1
ATOM 3774 N N . ALA A 1 476 ? -12.102 -0.043 15.398 1 80 476 ALA A N 1
ATOM 3775 C CA . ALA A 1 476 ? -12.711 0.895 16.344 1 80 476 ALA A CA 1
ATOM 3776 C C . ALA A 1 476 ? -11.656 1.531 17.25 1 80 476 ALA A C 1
ATOM 3778 O O . ALA A 1 476 ? -11.75 2.717 17.562 1 80 476 ALA A O 1
ATOM 3779 N N . ALA A 1 477 ? -10.688 0.756 17.516 1 81.88 477 ALA A N 1
ATOM 3780 C CA . ALA A 1 477 ? -9.625 1.269 18.375 1 81.88 477 ALA A CA 1
ATOM 3781 C C . ALA A 1 477 ? -8.828 2.369 17.688 1 81.88 477 ALA A C 1
ATOM 3783 O O . ALA A 1 477 ? -8.484 3.379 18.297 1 81.88 477 ALA A O 1
ATOM 3784 N N . GLN A 1 478 ? -8.609 2.17 16.484 1 85.12 478 GLN A N 1
ATOM 3785 C CA . GLN A 1 478 ? -7.867 3.162 15.719 1 85.12 478 GLN A CA 1
ATOM 3786 C C . GLN A 1 478 ? -8.672 4.445 15.547 1 85.12 478 GLN A C 1
ATOM 3788 O O . GLN A 1 478 ? -8.125 5.543 15.594 1 85.12 478 GLN A O 1
ATOM 3793 N N . LYS A 1 479 ? -9.922 4.285 15.367 1 87.56 479 LYS A N 1
ATOM 3794 C CA . LYS A 1 479 ? -10.797 5.438 15.211 1 87.56 479 LYS A CA 1
ATOM 3795 C C . LYS A 1 479 ? -10.906 6.227 16.516 1 87.56 479 LYS A C 1
ATOM 3797 O O . LYS A 1 479 ? -10.898 7.461 16.5 1 87.56 479 LYS A O 1
ATOM 3802 N N . ASP A 1 480 ? -10.93 5.453 17.578 1 90.69 480 ASP A N 1
ATOM 3803 C CA . ASP A 1 480 ? -10.992 6.102 18.875 1 90.69 480 ASP A CA 1
ATOM 3804 C C . ASP A 1 480 ? -9.695 6.855 19.188 1 90.69 480 ASP A C 1
ATOM 3806 O O . ASP A 1 480 ? -9.727 7.949 19.75 1 90.69 480 ASP A O 1
ATOM 3810 N N . HIS A 1 481 ? -8.672 6.285 18.781 1 91.12 481 HIS A N 1
ATOM 3811 C CA . HIS A 1 481 ? -7.395 6.953 18.984 1 91.12 481 HIS A CA 1
ATOM 3812 C C . HIS A 1 481 ? -7.301 8.234 18.156 1 91.12 481 HIS A C 1
ATOM 3814 O O . HIS A 1 481 ? -6.793 9.25 18.641 1 91.12 481 HIS A O 1
ATOM 3820 N N . LEU A 1 482 ? -7.789 8.164 17 1 92.88 482 LEU A N 1
ATOM 3821 C CA . LEU A 1 482 ? -7.793 9.336 16.141 1 92.88 482 LEU A CA 1
ATOM 3822 C C . LEU A 1 482 ? -8.688 10.43 16.719 1 92.88 482 LEU A C 1
ATOM 3824 O O . LEU A 1 482 ? -8.32 11.609 16.703 1 92.88 482 LEU A O 1
ATOM 3828 N N . ARG A 1 483 ? -9.773 9.992 17.25 1 93.88 483 ARG A N 1
ATOM 3829 C CA . ARG A 1 483 ? -10.688 10.945 17.859 1 93.88 483 ARG A CA 1
ATOM 3830 C C . ARG A 1 483 ? -10.031 11.633 19.062 1 93.88 483 ARG A C 1
ATOM 3832 O O . ARG A 1 483 ? -10.141 12.852 19.219 1 93.88 483 ARG A O 1
ATOM 3839 N N . ALA A 1 484 ? -9.398 10.859 19.781 1 94.69 484 ALA A N 1
ATOM 3840 C CA . ALA A 1 484 ? -8.719 11.398 20.953 1 94.69 484 ALA A CA 1
ATOM 3841 C C . ALA A 1 484 ? -7.621 12.383 20.547 1 94.69 484 ALA A C 1
ATOM 3843 O O . ALA A 1 484 ? -7.449 13.422 21.188 1 94.69 484 ALA A O 1
ATOM 3844 N N . ASP A 1 485 ? -6.953 12.062 19.531 1 94.25 485 ASP A N 1
ATOM 3845 C CA . ASP A 1 485 ? -5.887 12.938 19.047 1 94.25 485 ASP A CA 1
ATOM 3846 C C . ASP A 1 485 ? -6.449 14.258 18.531 1 94.25 485 ASP A C 1
ATOM 3848 O O . ASP A 1 485 ? -5.879 15.32 18.781 1 94.25 485 ASP A O 1
ATOM 3852 N N . ILE A 1 486 ? -7.492 14.188 17.812 1 95.44 486 ILE A N 1
ATOM 3853 C CA . ILE A 1 486 ? -8.125 15.383 17.266 1 95.44 486 ILE A CA 1
ATOM 3854 C C . ILE A 1 486 ? -8.648 16.266 18.406 1 95.44 486 ILE A C 1
ATOM 3856 O O . ILE A 1 486 ? -8.484 17.484 18.375 1 95.44 486 ILE A O 1
ATOM 3860 N N . GLU A 1 487 ? -9.188 15.586 19.406 1 95.69 487 GLU A N 1
ATOM 3861 C CA . GLU A 1 487 ? -9.695 16.312 20.547 1 95.69 487 GLU A CA 1
ATOM 3862 C C . GLU A 1 487 ? -8.57 17.047 21.281 1 95.69 487 GLU A C 1
ATOM 3864 O O . GLU A 1 487 ? -8.742 18.188 21.719 1 95.69 487 GLU A O 1
ATOM 3869 N N . ARG A 1 488 ? -7.512 16.453 21.406 1 95.44 488 ARG A N 1
ATOM 3870 C CA . ARG A 1 488 ? -6.355 17.062 22.031 1 95.44 488 ARG A CA 1
ATOM 3871 C C . ARG A 1 488 ? -5.855 18.25 21.219 1 95.44 488 ARG A C 1
ATOM 3873 O O . ARG A 1 488 ? -5.508 19.297 21.781 1 95.44 488 ARG A O 1
ATOM 3880 N N . GLU A 1 489 ? -5.871 18.047 19.969 1 94.62 489 GLU A N 1
ATOM 3881 C CA . GLU A 1 489 ? -5.406 19.125 19.109 1 94.62 489 GLU A CA 1
ATOM 3882 C C . GLU A 1 489 ? -6.375 20.297 19.125 1 94.62 489 GLU A C 1
ATOM 3884 O O . GLU A 1 489 ? -5.953 21.453 19.078 1 94.62 489 GLU A O 1
ATOM 3889 N N . LEU A 1 490 ? -7.629 20.031 19.203 1 95.75 490 LEU A N 1
ATOM 3890 C CA . LEU A 1 490 ? -8.633 21.078 19.297 1 95.75 490 LEU A CA 1
ATOM 3891 C C . LEU A 1 490 ? -8.484 21.859 20.609 1 95.75 490 LEU A C 1
ATOM 3893 O O . LEU A 1 490 ? -8.617 23.094 20.609 1 95.75 490 LEU A O 1
ATOM 3897 N N . GLU A 1 491 ? -8.133 21.125 21.609 1 94.75 491 GLU A N 1
ATOM 3898 C CA . GLU A 1 491 ? -7.922 21.781 22.891 1 94.75 491 GLU A CA 1
ATOM 3899 C C . GLU A 1 491 ? -6.688 22.672 22.859 1 94.75 491 GLU A C 1
ATOM 3901 O O . GLU A 1 491 ? -6.688 23.766 23.438 1 94.75 491 GLU A O 1
ATOM 3906 N N . THR A 1 492 ? -5.754 22.203 22.203 1 92.06 492 THR A N 1
ATOM 3907 C CA . THR A 1 492 ? -4.539 23 22.062 1 92.06 492 THR A CA 1
ATOM 3908 C C . THR A 1 492 ? -4.809 24.25 21.25 1 92.06 492 THR A C 1
ATOM 3910 O O . THR A 1 492 ? -4.328 25.344 21.609 1 92.06 492 THR A O 1
ATOM 3913 N N . LEU A 1 493 ? -5.551 24.156 20.234 1 91.56 493 LEU A N 1
ATOM 3914 C CA . LEU A 1 493 ? -5.898 25.297 19.406 1 91.56 493 LEU A CA 1
ATOM 3915 C C . LEU A 1 493 ? -6.75 26.297 20.188 1 91.56 493 LEU A C 1
ATOM 3917 O O . LEU A 1 493 ? -6.586 27.516 20.047 1 91.56 493 LEU A O 1
ATOM 3921 N N . TRP A 1 494 ? -7.582 25.781 21 1 93.38 494 TRP A N 1
ATOM 3922 C CA . TRP A 1 494 ? -8.43 26.625 21.844 1 93.38 494 TRP A CA 1
ATOM 3923 C C . TRP A 1 494 ? -7.582 27.438 22.828 1 93.38 494 TRP A C 1
ATOM 3925 O O . TRP A 1 494 ? -7.777 28.641 22.969 1 93.38 494 TRP A O 1
ATOM 3935 N N . THR A 1 495 ? -6.668 26.719 23.406 1 91.25 495 THR A N 1
ATOM 3936 C CA . THR A 1 495 ? -5.789 27.391 24.375 1 91.25 495 THR A CA 1
ATOM 3937 C C . THR A 1 495 ? -4.969 28.469 23.672 1 91.25 495 THR A C 1
ATOM 3939 O O . THR A 1 495 ? -4.75 29.547 24.25 1 91.25 495 THR A O 1
ATOM 3942 N N . GLN A 1 496 ? -4.629 28.219 22.547 1 85.5 496 GLN A N 1
ATOM 3943 C CA . GLN A 1 496 ? -3.865 29.203 21.781 1 85.5 496 GLN A CA 1
ATOM 3944 C C . GLN A 1 496 ? -4.734 30.391 21.391 1 85.5 496 GLN A C 1
ATOM 3946 O O . GLN A 1 496 ? -4.293 31.547 21.453 1 85.5 496 GLN A O 1
ATOM 3951 N N . MET A 1 497 ? -5.918 30.141 21.016 1 87.19 497 MET A N 1
ATOM 3952 C CA . MET A 1 497 ? -6.84 31.203 20.609 1 87.19 497 MET A CA 1
ATOM 3953 C C . MET A 1 497 ? -7.188 32.094 21.781 1 87.19 497 MET A C 1
ATOM 3955 O O . MET A 1 497 ? -7.32 33.312 21.625 1 87.19 497 MET A O 1
ATOM 3959 N N . GLN A 1 498 ? -7.305 31.484 22.906 1 88.44 498 GLN A N 1
ATOM 3960 C CA . GLN A 1 498 ? -7.562 32.25 24.109 1 88.44 498 GLN A CA 1
ATOM 3961 C C . GLN A 1 498 ? -6.391 33.188 24.422 1 88.44 498 GLN A C 1
ATOM 3963 O O . GLN A 1 498 ? -6.586 34.344 24.781 1 88.44 498 GLN A O 1
ATOM 3968 N N . ALA A 1 499 ? -5.266 32.594 24.297 1 83.81 499 ALA A N 1
ATOM 3969 C CA . ALA A 1 499 ? -4.062 33.375 24.562 1 83.81 499 ALA A CA 1
ATOM 3970 C C . ALA A 1 499 ? -3.922 34.531 23.578 1 83.81 499 ALA A C 1
ATOM 3972 O O . ALA A 1 499 ? -3.541 35.656 23.953 1 83.81 499 ALA A O 1
ATOM 3973 N N . TYR A 1 500 ? -4.27 34.281 22.391 1 82.06 500 TYR A N 1
ATOM 3974 C CA . TYR A 1 500 ? -4.199 35.312 21.375 1 82.06 500 TYR A CA 1
ATOM 3975 C C . TYR A 1 500 ? -5.234 36.406 21.625 1 82.06 500 TYR A C 1
ATOM 3977 O O . TYR A 1 500 ? -4.949 37.594 21.469 1 82.06 500 TYR A O 1
ATOM 3985 N N . ASN A 1 501 ? -6.402 36 22.016 1 80.31 501 ASN A N 1
ATOM 3986 C CA . ASN A 1 501 ? -7.461 36.938 22.328 1 80.31 501 ASN A CA 1
ATOM 3987 C C . ASN A 1 501 ? -7.102 37.812 23.531 1 80.31 501 ASN A C 1
ATOM 3989 O O . ASN A 1 501 ? -7.395 39 23.547 1 80.31 501 ASN A O 1
ATOM 3993 N N . ARG A 1 502 ? -6.457 37.188 24.484 1 77.69 502 ARG A N 1
ATOM 3994 C CA . ARG A 1 502 ? -6.047 37.906 25.672 1 77.69 502 ARG A CA 1
ATOM 3995 C C . ARG A 1 502 ? -4.945 38.906 25.344 1 77.69 502 ARG A C 1
ATOM 3997 O O . ARG A 1 502 ? -4.871 39.969 25.953 1 77.69 502 ARG A O 1
ATOM 4004 N N . SER A 1 503 ? -4.168 38.562 24.422 1 74.81 503 SER A N 1
ATOM 4005 C CA . SER A 1 503 ? -3.057 39.438 24.047 1 74.81 503 SER A CA 1
ATOM 4006 C C . SER A 1 503 ? -3.545 40.656 23.297 1 74.81 503 SER A C 1
ATOM 4008 O O . SER A 1 503 ? -2.863 41.688 23.266 1 74.81 503 SER A O 1
ATOM 4010 N N . LYS A 1 504 ? -4.75 40.625 22.828 1 71.5 504 LYS A N 1
ATOM 4011 C CA . LYS A 1 504 ? -5.328 41.75 22.109 1 71.5 504 LYS A CA 1
ATOM 4012 C C . LYS A 1 504 ? -6.047 42.719 23.047 1 71.5 504 LYS A C 1
ATOM 4014 O O . LYS A 1 504 ? -6.484 43.781 22.641 1 71.5 504 LYS A O 1
ATOM 4019 N N . ASP A 1 505 ? -6.098 42.188 24.266 1 64.88 505 ASP A N 1
ATOM 4020 C CA . ASP A 1 505 ? -6.781 43.031 25.234 1 64.88 505 ASP A CA 1
ATOM 4021 C C . ASP A 1 505 ? -5.977 44.312 25.531 1 64.88 505 ASP A C 1
ATOM 4023 O O . ASP A 1 505 ? -4.965 44.25 26.234 1 64.88 505 ASP A O 1
ATOM 4027 N N . ILE A 1 506 ? -6.363 45.375 24.859 1 60.56 506 ILE A N 1
ATOM 4028 C CA . ILE A 1 506 ? -5.688 46.656 24.953 1 60.56 506 ILE A CA 1
ATOM 4029 C C . ILE A 1 506 ? -5.742 47.188 26.391 1 60.56 506 ILE A C 1
ATOM 4031 O O . ILE A 1 506 ? -4.789 47.781 26.859 1 60.56 506 ILE A O 1
ATOM 4035 N N . LEU A 1 507 ? -6.875 46.875 26.984 1 56.34 507 LEU A N 1
ATOM 4036 C CA . LEU A 1 507 ? -7.047 47.406 28.328 1 56.34 507 LEU A CA 1
ATOM 4037 C C . LEU A 1 507 ? -6.023 46.812 29.281 1 56.34 507 LEU A C 1
ATOM 4039 O O . LEU A 1 507 ? -5.523 47.5 30.172 1 56.34 507 LEU A O 1
ATOM 4043 N N . ARG A 1 508 ? -5.852 45.531 29 1 58.69 508 ARG A N 1
ATOM 4044 C CA . ARG A 1 508 ? -4.844 44.906 29.844 1 58.69 508 ARG A CA 1
ATOM 4045 C C . ARG A 1 508 ? -3.461 45.5 29.578 1 58.69 508 ARG A C 1
ATOM 4047 O O . ARG A 1 508 ? -2.66 45.656 30.5 1 58.69 508 ARG A O 1
ATOM 4054 N N . GLY A 1 509 ? -3.322 45.906 28.375 1 58.47 509 GLY A N 1
ATOM 4055 C CA . GLY A 1 509 ? -2.062 46.531 28.016 1 58.47 509 GLY A CA 1
ATOM 4056 C C . GLY A 1 509 ? -1.999 48 28.438 1 58.47 509 GLY A C 1
ATOM 4057 O O . GLY A 1 509 ? -0.915 48.531 28.672 1 58.47 509 GLY A O 1
ATOM 4058 N N . MET A 1 510 ? -3.238 48.625 28.688 1 61.59 510 MET A N 1
ATOM 4059 C CA . MET A 1 510 ? -3.295 50.031 29 1 61.59 510 MET A CA 1
ATOM 4060 C C . MET A 1 510 ? -3.412 50.25 30.516 1 61.59 510 MET A C 1
ATOM 4062 O O . MET A 1 510 ? -3.643 51.375 30.969 1 61.59 510 MET A O 1
ATOM 4066 N N . ARG A 1 511 ? -3.279 49.188 31.172 1 63.91 511 ARG A N 1
ATOM 4067 C CA . ARG A 1 511 ? -3.445 49.344 32.625 1 63.91 511 ARG A CA 1
ATOM 4068 C C . ARG A 1 511 ? -2.467 50.375 33.156 1 63.91 511 ARG A C 1
ATOM 4070 O O . ARG A 1 511 ? -2.854 51.281 33.938 1 63.91 511 ARG A O 1
ATOM 4077 N N . THR A 1 512 ? -1.308 50.281 32.625 1 68.38 512 THR A N 1
ATOM 4078 C CA . THR A 1 512 ? -0.269 51.156 33.125 1 68.38 512 THR A CA 1
ATOM 4079 C C . THR A 1 512 ? -0.518 52.594 32.719 1 68.38 512 THR A C 1
ATOM 4081 O O . THR A 1 512 ? -0.553 53.5 33.562 1 68.38 512 THR A O 1
ATOM 4084 N N . PRO A 1 513 ? -0.854 52.781 31.406 1 68.81 513 PRO A N 1
ATOM 4085 C CA . PRO A 1 513 ? -1.118 54.188 31.047 1 68.81 513 PRO A CA 1
ATOM 4086 C C . PRO A 1 513 ? -2.381 54.719 31.703 1 68.81 513 PRO A C 1
ATOM 4088 O O . PRO A 1 513 ? -2.43 55.906 32.062 1 68.81 513 PRO A O 1
ATOM 4091 N N . LEU A 1 514 ? -3.26 53.938 32 1 70.5 514 LEU A N 1
ATOM 4092 C CA . LEU A 1 514 ? -4.5 54.406 32.625 1 70.5 514 LEU A CA 1
ATOM 4093 C C . LEU A 1 514 ? -4.273 54.781 34.062 1 70.5 514 LEU A C 1
ATOM 4095 O O . LEU A 1 514 ? -4.852 55.75 34.562 1 70.5 514 LEU A O 1
ATOM 4099 N N . ILE A 1 515 ? -3.406 54.062 34.656 1 72.44 515 ILE A N 1
ATOM 4100 C CA . ILE A 1 515 ? -3.113 54.344 36.062 1 72.44 515 ILE A CA 1
ATOM 4101 C C . ILE A 1 515 ? -2.348 55.656 36.188 1 72.44 515 ILE A C 1
ATOM 4103 O O . ILE A 1 515 ? -2.66 56.5 37.031 1 72.44 515 ILE A O 1
ATOM 4107 N N . PHE A 1 516 ? -1.449 55.844 35.281 1 71.81 516 PHE A N 1
ATOM 4108 C CA . PHE A 1 516 ? -0.669 57.094 35.281 1 71.81 516 PHE A CA 1
ATOM 4109 C C . PHE A 1 516 ? -1.543 58.281 34.938 1 71.81 516 PHE A C 1
ATOM 4111 O O . PHE A 1 516 ? -1.439 59.344 35.562 1 71.81 516 PHE A O 1
ATOM 4118 N N . ALA A 1 517 ? -2.43 58.094 34.062 1 69.88 517 ALA A N 1
ATOM 4119 C CA . ALA A 1 517 ? -3.316 59.156 33.656 1 69.88 517 ALA A CA 1
ATOM 4120 C C . ALA A 1 517 ? -4.316 59.5 34.75 1 69.88 517 ALA A C 1
ATOM 4122 O O . ALA A 1 517 ? -4.562 60.688 35.031 1 69.88 517 ALA A O 1
ATOM 4123 N N . ALA A 1 518 ? -4.762 58.5 35.375 1 72.19 518 ALA A N 1
ATOM 4124 C CA . ALA A 1 518 ? -5.711 58.719 36.469 1 72.19 518 ALA A CA 1
ATOM 4125 C C . ALA A 1 518 ? -5.043 59.406 37.656 1 72.19 518 ALA A C 1
ATOM 4127 O O . ALA A 1 518 ? -5.629 60.312 38.25 1 72.19 518 ALA A O 1
ATOM 4128 N N . ALA A 1 519 ? -3.879 59 37.906 1 73.12 519 ALA A N 1
ATOM 4129 C CA . ALA A 1 519 ? -3.133 59.625 39 1 73.12 519 ALA A CA 1
ATOM 4130 C C . ALA A 1 519 ? -2.818 61.094 38.688 1 73.12 519 ALA A C 1
ATOM 4132 O O . ALA A 1 519 ? -2.967 61.938 39.562 1 73.12 519 ALA A O 1
ATOM 4133 N N . ALA A 1 520 ? -2.48 61.312 37.438 1 72 520 ALA A N 1
ATOM 4134 C CA . ALA A 1 520 ? -2.176 62.688 37.062 1 72 520 ALA A CA 1
ATOM 4135 C C . ALA A 1 520 ? -3.426 63.562 37.094 1 72 520 ALA A C 1
ATOM 4137 O O . ALA A 1 520 ? -3.371 64.688 37.531 1 72 520 ALA A O 1
ATOM 4138 N N . PHE A 1 521 ? -4.473 62.969 36.781 1 72.06 521 PHE A N 1
ATOM 4139 C CA . PHE A 1 521 ? -5.746 63.688 36.75 1 72.06 521 PHE A CA 1
ATOM 4140 C C . PHE A 1 521 ? -6.199 64 38.188 1 72.06 521 PHE A C 1
ATOM 4142 O O . PHE A 1 521 ? -6.633 65.125 38.469 1 72.06 521 PHE A O 1
ATOM 4149 N N . LEU A 1 522 ? -6.016 63.062 39 1 75.12 522 LEU A N 1
ATOM 4150 C CA . LEU A 1 522 ? -6.398 63.25 40.406 1 75.12 522 LEU A CA 1
ATOM 4151 C C . LEU A 1 522 ? -5.523 64.312 41.062 1 75.12 522 LEU A C 1
ATOM 4153 O O . LEU A 1 522 ? -6.02 65.125 41.844 1 75.12 522 LEU A O 1
ATOM 4157 N N . LEU A 1 523 ? -4.301 64.312 40.719 1 73.94 523 LEU A N 1
ATOM 4158 C CA . LEU A 1 523 ? -3.373 65.25 41.281 1 73.94 523 LEU A CA 1
ATOM 4159 C C . LEU A 1 523 ? -3.674 66.688 40.75 1 73.94 523 LEU A C 1
ATOM 4161 O O . LEU A 1 523 ? -3.58 67.625 41.5 1 73.94 523 LEU A O 1
ATOM 4165 N N . ASN A 1 524 ? -4.199 66.75 39.625 1 71.69 524 ASN A N 1
ATOM 4166 C CA . ASN A 1 524 ? -4.555 68 39.031 1 71.69 524 ASN A CA 1
ATOM 4167 C C . ASN A 1 524 ? -5.82 68.562 39.688 1 71.69 524 ASN A C 1
ATOM 4169 O O . ASN A 1 524 ? -5.926 69.812 39.906 1 71.69 524 ASN A O 1
ATOM 4173 N N . ILE A 1 525 ? -6.594 67.688 40.031 1 73.25 525 ILE A N 1
ATOM 4174 C CA . ILE A 1 525 ? -7.832 68.125 40.688 1 73.25 525 ILE A CA 1
ATOM 4175 C C . ILE A 1 525 ? -7.527 68.625 42.094 1 73.25 525 ILE A C 1
ATOM 4177 O O . ILE A 1 525 ? -8.008 69.688 42.5 1 73.25 525 ILE A O 1
ATOM 4181 N N . VAL A 1 526 ? -6.676 67.875 42.719 1 76.25 526 VAL A N 1
ATOM 4182 C CA . VAL A 1 526 ? -6.312 68.25 44.062 1 76.25 526 VAL A CA 1
ATOM 4183 C C . VAL A 1 526 ? -5.527 69.562 44.031 1 76.25 526 VAL A C 1
ATOM 4185 O O . VAL A 1 526 ? -5.742 70.438 44.875 1 76.25 526 VAL A O 1
ATOM 4188 N N . ALA A 1 527 ? -4.824 69.75 43.031 1 72.38 527 ALA A N 1
ATOM 4189 C CA . ALA A 1 527 ? -4.047 71 42.875 1 72.38 527 ALA A CA 1
ATOM 4190 C C . ALA A 1 527 ? -4.953 72.188 42.562 1 72.38 527 ALA A C 1
ATOM 4192 O O . ALA A 1 527 ? -4.75 73.25 43.094 1 72.38 527 ALA A O 1
ATOM 4193 N N . ALA A 1 528 ? -5.984 71.875 41.969 1 72.19 528 ALA A N 1
ATOM 4194 C CA . ALA A 1 528 ? -6.918 72.938 41.625 1 72.19 528 ALA A CA 1
ATOM 4195 C C . ALA A 1 528 ? -7.727 73.375 42.844 1 72.19 528 ALA A C 1
ATOM 4197 O O . ALA A 1 528 ? -7.969 74.625 43.031 1 72.19 528 ALA A O 1
ATOM 4198 N N . VAL A 1 529 ? -7.93 72.438 43.594 1 76.38 529 VAL A N 1
ATOM 4199 C CA . VAL A 1 529 ? -8.68 72.75 44.812 1 76.38 529 VAL A CA 1
ATOM 4200 C C . VAL A 1 529 ? -7.793 73.5 45.812 1 76.38 529 VAL A C 1
ATOM 4202 O O . VAL A 1 529 ? -8.234 74.5 46.406 1 76.38 529 VAL A O 1
ATOM 4205 N N . LEU A 1 530 ? -6.602 73.125 45.75 1 75.31 530 LEU A N 1
ATOM 4206 C CA . LEU A 1 530 ? -5.672 73.75 46.656 1 75.31 530 LEU A CA 1
ATOM 4207 C C . LEU A 1 530 ? -5.316 75.188 46.188 1 75.31 530 LEU A C 1
ATOM 4209 O O . LEU A 1 530 ? -5.039 76.062 46.969 1 75.31 530 LEU A O 1
ATOM 4213 N N . ASP A 1 531 ? -5.5 75.312 45.031 1 70.5 531 ASP A N 1
ATOM 4214 C CA . ASP A 1 531 ? -5.262 76.625 44.438 1 70.5 531 ASP A CA 1
ATOM 4215 C C . ASP A 1 531 ? -6.387 77.625 44.781 1 70.5 531 ASP A C 1
ATOM 4217 O O . ASP A 1 531 ? -6.141 78.812 45.062 1 70.5 531 ASP A O 1
ATOM 4221 N N . VAL A 1 532 ? -7.465 77 44.969 1 70.94 532 VAL A N 1
ATOM 4222 C CA . VAL A 1 532 ? -8.617 77.875 45.312 1 70.94 532 VAL A CA 1
ATOM 4223 C C . VAL A 1 532 ? -8.547 78.25 46.812 1 70.94 532 VAL A C 1
ATOM 4225 O O . VAL A 1 532 ? -8.914 79.312 47.188 1 70.94 532 VAL A O 1
ATOM 4228 N N . VAL A 1 533 ? -7.965 77.312 47.625 1 76.88 533 VAL A N 1
ATOM 4229 C CA . VAL A 1 533 ? -7.898 77.562 49.031 1 76.88 533 VAL A CA 1
ATOM 4230 C C . VAL A 1 533 ? -6.641 78.375 49.375 1 76.88 533 VAL A C 1
ATOM 4232 O O . VAL A 1 533 ? -6.371 78.625 50.531 1 76.88 533 VAL A O 1
ATOM 4235 N N . GLU A 1 534 ? -6.004 79 48.375 1 73.81 534 GLU A N 1
ATOM 4236 C CA . GLU A 1 534 ? -4.859 79.875 48.5 1 73.81 534 GLU A CA 1
ATOM 4237 C C . GLU A 1 534 ? -3.648 79.188 49.094 1 73.81 534 GLU A C 1
ATOM 4239 O O . GLU A 1 534 ? -2.939 79.75 49.906 1 73.81 534 GLU A O 1
ATOM 4244 N N . LEU A 1 535 ? -3.564 77.875 48.844 1 76.44 535 LEU A N 1
ATOM 4245 C CA . LEU A 1 535 ? -2.367 77.125 49.156 1 76.44 535 LEU A CA 1
ATOM 4246 C C . LEU A 1 535 ? -1.544 76.812 47.906 1 76.44 535 LEU A C 1
ATOM 4248 O O . LEU A 1 535 ? -1.399 75.688 47.5 1 76.44 535 LEU A O 1
ATOM 4252 N N . ASP A 1 536 ? -1.006 77.875 47.375 1 67.25 536 ASP A N 1
ATOM 4253 C CA . ASP A 1 536 ? -0.397 77.875 46.031 1 67.25 536 ASP A CA 1
ATOM 4254 C C . ASP A 1 536 ? 0.864 77 46 1 67.25 536 ASP A C 1
ATOM 4256 O O . ASP A 1 536 ? 1.066 76.25 45.062 1 67.25 536 ASP A O 1
ATOM 4260 N N . PRO A 1 537 ? 1.711 77.062 47.062 1 67.94 537 PRO A N 1
ATOM 4261 C CA . PRO A 1 537 ? 2.945 76.312 46.969 1 67.94 537 PRO A CA 1
ATOM 4262 C C . PRO A 1 537 ? 2.689 74.75 46.906 1 67.94 537 PRO A C 1
ATOM 4264 O O . PRO A 1 537 ? 3.363 74.062 46.156 1 67.94 537 PRO A O 1
ATOM 4267 N N . ILE A 1 538 ? 1.705 74.312 47.562 1 74.38 538 ILE A N 1
ATOM 4268 C CA . ILE A 1 538 ? 1.391 72.938 47.562 1 74.38 538 ILE A CA 1
ATOM 4269 C C . ILE A 1 538 ? 0.731 72.562 46.25 1 74.38 538 ILE A C 1
ATOM 4271 O O . ILE A 1 538 ? 0.99 71.438 45.688 1 74.38 538 ILE A O 1
ATOM 4275 N N . ALA A 1 539 ? 0.005 73.438 45.75 1 74.5 539 ALA A N 1
ATOM 4276 C CA . ALA A 1 539 ? -0.647 73.25 44.469 1 74.5 539 ALA A CA 1
ATOM 4277 C C . ALA A 1 539 ? 0.381 73.062 43.344 1 74.5 539 ALA A C 1
ATOM 4279 O O . ALA A 1 539 ? 0.253 72.25 42.469 1 74.5 539 ALA A O 1
ATOM 4280 N N . TYR A 1 540 ? 1.41 73.875 43.531 1 64.94 540 TYR A N 1
ATOM 4281 C CA . TYR A 1 540 ? 2.455 73.812 42.531 1 64.94 540 TYR A CA 1
ATOM 4282 C C . TYR A 1 540 ? 3.236 72.5 42.594 1 64.94 540 TYR A C 1
ATOM 4284 O O . TYR A 1 540 ? 3.605 71.938 41.594 1 64.94 540 TYR A O 1
ATOM 4292 N N . ILE A 1 541 ? 3.408 72.062 43.781 1 70.06 541 ILE A N 1
ATOM 4293 C CA . ILE A 1 541 ? 4.121 70.812 43.969 1 70.06 541 ILE A CA 1
ATOM 4294 C C . ILE A 1 541 ? 3.291 69.625 43.406 1 70.06 541 ILE A C 1
ATOM 4296 O O . ILE A 1 541 ? 3.818 68.75 42.719 1 70.06 541 ILE A O 1
ATOM 4300 N N . LEU A 1 542 ? 2.072 69.625 43.594 1 75.69 542 LEU A N 1
ATOM 4301 C CA . LEU A 1 542 ? 1.198 68.562 43.094 1 75.69 542 LEU A CA 1
ATOM 4302 C C . LEU A 1 542 ? 1.096 68.625 41.562 1 75.69 542 LEU A C 1
ATOM 4304 O O . LEU A 1 542 ? 1.064 67.562 40.938 1 75.69 542 LEU A O 1
ATOM 4308 N N . ASN A 1 543 ? 1.129 69.812 41.094 1 70 543 ASN A N 1
ATOM 4309 C CA . ASN A 1 543 ? 1.112 69.938 39.656 1 70 543 ASN A CA 1
ATOM 4310 C C . ASN A 1 543 ? 2.402 69.438 39.031 1 70 543 ASN A C 1
ATOM 4312 O O . ASN A 1 543 ? 2.379 68.812 37.938 1 70 543 ASN A O 1
ATOM 4316 N N . PHE A 1 544 ? 3.434 69.625 39.719 1 66.12 544 PHE A N 1
ATOM 4317 C CA . PHE A 1 544 ? 4.715 69.125 39.25 1 66.12 544 PHE A CA 1
ATOM 4318 C C . PHE A 1 544 ? 4.715 67.625 39.25 1 66.12 544 PHE A C 1
ATOM 4320 O O . PHE A 1 544 ? 5.176 67 38.281 1 66.12 544 PHE A O 1
ATOM 4327 N N . ILE A 1 545 ? 4.164 67 40.25 1 74.69 545 ILE A N 1
ATOM 4328 C CA . ILE A 1 545 ? 4.082 65.5 40.312 1 74.69 545 ILE A CA 1
ATOM 4329 C C . ILE A 1 545 ? 3.174 65 39.219 1 74.69 545 ILE A C 1
ATOM 4331 O O . ILE A 1 545 ? 3.461 63.969 38.625 1 74.69 545 ILE A O 1
ATOM 4335 N N . ALA A 1 546 ? 2.166 65.75 38.938 1 75.5 546 ALA A N 1
ATOM 4336 C CA . ALA A 1 546 ? 1.252 65.312 37.875 1 75.5 546 ALA A CA 1
ATOM 4337 C C . ALA A 1 546 ? 1.954 65.375 36.531 1 75.5 546 ALA A C 1
ATOM 4339 O O . ALA A 1 546 ? 1.761 64.438 35.719 1 75.5 546 ALA A O 1
ATOM 4340 N N . TRP A 1 547 ? 2.814 66.312 36.375 1 67.19 547 TRP A N 1
ATOM 4341 C CA . TRP A 1 547 ? 3.541 66.438 35.125 1 67.19 547 TRP A CA 1
ATOM 4342 C C . TRP A 1 547 ? 4.57 65.312 35 1 67.19 547 TRP A C 1
ATOM 4344 O O . TRP A 1 547 ? 4.824 64.812 33.906 1 67.19 547 TRP A O 1
ATOM 4354 N N . VAL A 1 548 ? 5.113 64.938 36.094 1 69.62 548 VAL A N 1
ATOM 4355 C CA . VAL A 1 548 ? 6.027 63.812 36.094 1 69.62 548 VAL A CA 1
ATOM 4356 C C . VAL A 1 548 ? 5.273 62.562 35.688 1 69.62 548 VAL A C 1
ATOM 4358 O O . VAL A 1 548 ? 5.801 61.719 34.938 1 69.62 548 VAL A O 1
ATOM 4361 N N . GLY A 1 549 ? 4.07 62.438 36.125 1 72.81 549 GLY A N 1
ATOM 4362 C CA . GLY A 1 549 ? 3.229 61.344 35.719 1 72.81 549 GLY A CA 1
ATOM 4363 C C . GLY A 1 549 ? 2.928 61.344 34.219 1 72.81 549 GLY A C 1
ATOM 4364 O O . GLY A 1 549 ? 2.961 60.281 33.562 1 72.81 549 GLY A O 1
ATOM 4365 N N . VAL A 1 550 ? 2.742 62.5 33.625 1 71.38 550 VAL A N 1
ATOM 4366 C CA . VAL A 1 550 ? 2.467 62.625 32.188 1 71.38 550 VAL A CA 1
ATOM 4367 C C . VAL A 1 550 ? 3.715 62.281 31.391 1 71.38 550 VAL A C 1
ATOM 4369 O O . VAL A 1 550 ? 3.621 61.594 30.359 1 71.38 550 VAL A O 1
ATOM 4372 N N . PHE A 1 551 ? 4.859 62.625 31.938 1 66.81 551 PHE A N 1
ATOM 4373 C CA . PHE A 1 551 ? 6.109 62.281 31.281 1 66.81 551 PHE A CA 1
ATOM 4374 C C . PHE A 1 551 ? 6.352 60.781 31.344 1 66.81 551 PHE A C 1
ATOM 4376 O O . PHE A 1 551 ? 6.863 60.188 30.375 1 66.81 551 PHE A O 1
ATOM 4383 N N . ALA A 1 552 ? 5.965 60.219 32.469 1 70.69 552 ALA A N 1
ATOM 4384 C CA . ALA A 1 552 ? 6.082 58.781 32.594 1 70.69 552 ALA A CA 1
ATOM 4385 C C . ALA A 1 552 ? 5.164 58.062 31.609 1 70.69 552 ALA A C 1
ATOM 4387 O O . ALA A 1 552 ? 5.535 57.031 31.047 1 70.69 552 ALA A O 1
ATOM 4388 N N . LEU A 1 553 ? 4.078 58.625 31.312 1 74.06 553 LEU A N 1
ATOM 4389 C CA . LEU A 1 553 ? 3.119 58.094 30.359 1 74.06 553 LEU A CA 1
ATOM 4390 C C . LEU A 1 553 ? 3.66 58.156 28.938 1 74.06 553 LEU A C 1
ATOM 4392 O O . LEU A 1 553 ? 3.527 57.219 28.156 1 74.06 553 LEU A O 1
ATOM 4396 N N . VAL A 1 554 ? 4.293 59.281 28.641 1 66.31 554 VAL A N 1
ATOM 4397 C CA . VAL A 1 554 ? 4.883 59.438 27.312 1 66.31 554 VAL A CA 1
ATOM 4398 C C . VAL A 1 554 ? 6.074 58.5 27.156 1 66.31 554 VAL A C 1
ATOM 4400 O O . VAL A 1 554 ? 6.266 57.938 26.078 1 66.31 554 VAL A O 1
ATOM 4403 N N . GLY A 1 555 ? 6.828 58.469 28.234 1 67.25 555 GLY A N 1
ATOM 4404 C CA . GLY A 1 555 ? 7.934 57.531 28.219 1 67.25 555 GLY A CA 1
ATOM 4405 C C . GLY A 1 555 ? 7.488 56.094 28.016 1 67.25 555 GLY A C 1
ATOM 4406 O O . GLY A 1 555 ? 8.07 55.375 27.219 1 67.25 555 GLY A O 1
ATOM 4407 N N . TRP A 1 556 ? 6.441 55.719 28.688 1 73.12 556 TRP A N 1
ATOM 4408 C CA . TRP A 1 556 ? 5.879 54.375 28.562 1 73.12 556 TRP A CA 1
ATOM 4409 C C . TRP A 1 556 ? 5.383 54.125 27.141 1 73.12 556 TRP A C 1
ATOM 4411 O O . TRP A 1 556 ? 5.617 53.062 26.562 1 73.12 556 TRP A O 1
ATOM 4421 N N . GLY A 1 557 ? 4.746 55.031 26.547 1 69.12 557 GLY A N 1
ATOM 4422 C CA . GLY A 1 557 ? 4.254 54.938 25.172 1 69.12 557 GLY A CA 1
ATOM 4423 C C . GLY A 1 557 ? 5.363 54.781 24.156 1 69.12 557 GLY A C 1
ATOM 4424 O O . GLY A 1 557 ? 5.258 53.969 23.234 1 69.12 557 GLY A O 1
ATOM 4425 N N . THR A 1 558 ? 6.41 55.531 24.406 1 63.34 558 THR A N 1
ATOM 4426 C CA . THR A 1 558 ? 7.539 55.469 23.484 1 63.34 558 THR A CA 1
ATOM 4427 C C . THR A 1 558 ? 8.242 54.125 23.594 1 63.34 558 THR A C 1
ATOM 4429 O O . THR A 1 558 ? 8.633 53.531 22.578 1 63.34 558 THR A O 1
ATOM 4432 N N . LEU A 1 559 ? 8.281 53.688 24.75 1 64.56 559 LEU A N 1
ATOM 4433 C CA . LEU A 1 559 ? 8.945 52.406 24.969 1 64.56 559 LEU A CA 1
ATOM 4434 C C . LEU A 1 559 ? 8.109 51.25 24.375 1 64.56 559 LEU A C 1
ATOM 4436 O O . LEU A 1 559 ? 8.656 50.281 23.859 1 64.56 559 LEU A O 1
ATOM 4440 N N . ASN A 1 560 ? 6.871 51.406 24.469 1 66.31 560 ASN A N 1
ATOM 4441 C CA . ASN A 1 560 ? 5.977 50.406 23.891 1 66.31 560 ASN A CA 1
ATOM 4442 C C . ASN A 1 560 ? 6 50.438 22.375 1 66.31 560 ASN A C 1
ATOM 4444 O O . ASN A 1 560 ? 5.871 49.375 21.734 1 66.31 560 ASN A O 1
ATOM 4448 N N . TYR A 1 561 ? 6.152 51.625 21.906 1 58.44 561 TYR A N 1
ATOM 4449 C CA . TYR A 1 561 ? 6.184 51.781 20.453 1 58.44 561 TYR A CA 1
ATOM 4450 C C . TYR A 1 561 ? 7.5 51.281 19.875 1 58.44 561 TYR A C 1
ATOM 4452 O O . TYR A 1 561 ? 7.512 50.594 18.844 1 58.44 561 TYR A O 1
ATOM 4460 N N . THR A 1 562 ? 8.5 51.688 20.531 1 56.12 562 THR A N 1
ATOM 4461 C CA . THR A 1 562 ? 9.82 51.344 19.984 1 56.12 562 THR A CA 1
ATOM 4462 C C . THR A 1 562 ? 10.203 49.938 20.344 1 56.12 562 THR A C 1
ATOM 4464 O O . THR A 1 562 ? 11.031 49.312 19.672 1 56.12 562 THR A O 1
ATOM 4467 N N . GLY A 1 563 ? 9.453 49.312 21.219 1 58.94 563 GLY A N 1
ATOM 4468 C CA . GLY A 1 563 ? 9.781 47.969 21.688 1 58.94 563 GLY A CA 1
ATOM 4469 C C . GLY A 1 563 ? 11.164 47.844 22.297 1 58.94 563 GLY A C 1
ATOM 4470 O O . GLY A 1 563 ? 11.695 46.75 22.438 1 58.94 563 GLY A O 1
ATOM 4471 N N . GLN A 1 564 ? 11.805 49.062 22.5 1 58.59 564 GLN A N 1
ATOM 4472 C CA . GLN A 1 564 ? 13.164 49.094 23.031 1 58.59 564 GLN A CA 1
ATOM 4473 C C . GLN A 1 564 ? 13.156 49.094 24.562 1 58.59 564 GLN A C 1
ATOM 4475 O O . GLN A 1 564 ? 12.219 49.594 25.188 1 58.59 564 GLN A O 1
ATOM 4480 N N . GLN A 1 565 ? 14.109 48.5 25.359 1 59.56 565 GLN A N 1
ATOM 4481 C CA . GLN A 1 565 ? 14.391 48.438 26.781 1 59.56 565 GLN A CA 1
ATOM 4482 C C . GLN A 1 565 ? 13.203 47.875 27.562 1 59.56 565 GLN A C 1
ATOM 4484 O O . GLN A 1 565 ? 12.555 48.625 28.312 1 59.56 565 GLN A O 1
ATOM 4489 N N . PRO A 1 566 ? 12.898 46.75 27.453 1 66.25 566 PRO A N 1
ATOM 4490 C CA . PRO A 1 566 ? 11.75 46.125 28.125 1 66.25 566 PRO A CA 1
ATOM 4491 C C . PRO A 1 566 ? 11.844 46.219 29.656 1 66.25 566 PRO A C 1
ATOM 4493 O O . PRO A 1 566 ? 10.82 46.25 30.328 1 66.25 566 PRO A O 1
ATOM 4496 N N . GLU A 1 567 ? 13.023 46.406 30.125 1 66.44 567 GLU A N 1
ATOM 4497 C CA . GLU A 1 567 ? 13.188 46.469 31.578 1 66.44 567 GLU A CA 1
ATOM 4498 C C . GLU A 1 567 ? 12.586 47.781 32.125 1 66.44 567 GLU A C 1
ATOM 4500 O O . GLU A 1 567 ? 11.938 47.75 33.156 1 66.44 567 GLU A O 1
ATOM 4505 N N . LEU A 1 568 ? 12.891 48.875 31.422 1 69.5 568 LEU A N 1
ATOM 4506 C CA . LEU A 1 568 ? 12.336 50.125 31.859 1 69.5 568 LEU A CA 1
ATOM 4507 C C . LEU A 1 568 ? 10.82 50.125 31.766 1 69.5 568 LEU A C 1
ATOM 4509 O O . LEU A 1 568 ? 10.141 50.688 32.625 1 69.5 568 LEU A O 1
ATOM 4513 N N . ARG A 1 569 ? 10.383 49.469 30.844 1 73.44 569 ARG A N 1
ATOM 4514 C CA . ARG A 1 569 ? 8.938 49.344 30.719 1 73.44 569 ARG A CA 1
ATOM 4515 C C . ARG A 1 569 ? 8.352 48.562 31.875 1 73.44 569 ARG A C 1
ATOM 4517 O O . ARG A 1 569 ? 7.316 48.906 32.438 1 73.44 569 ARG A O 1
ATOM 4524 N N . GLY A 1 570 ? 9.07 47.594 32.188 1 72.12 570 GLY A N 1
ATOM 4525 C CA . GLY A 1 570 ? 8.641 46.781 33.312 1 72.12 570 GLY A CA 1
ATOM 4526 C C . GLY A 1 570 ? 8.641 47.531 34.625 1 72.12 570 GLY A C 1
ATOM 4527 O O . GLY A 1 570 ? 7.727 47.375 35.438 1 72.12 570 GLY A O 1
ATOM 4528 N N . ALA A 1 571 ? 9.633 48.344 34.719 1 72.69 571 ALA A N 1
ATOM 4529 C CA . ALA A 1 571 ? 9.727 49.156 35.938 1 72.69 571 ALA A CA 1
ATOM 4530 C C . ALA A 1 571 ? 8.562 50.156 36.031 1 72.69 571 ALA A C 1
ATOM 4532 O O . ALA A 1 571 ? 8.008 50.375 37.094 1 72.69 571 ALA A O 1
ATOM 4533 N N . LEU A 1 572 ? 8.211 50.625 34.906 1 74.69 572 LEU A N 1
ATOM 4534 C CA . LEU A 1 572 ? 7.102 51.594 34.906 1 74.69 572 LEU A CA 1
ATOM 4535 C C . LEU A 1 572 ? 5.785 50.875 35.188 1 74.69 572 LEU A C 1
ATOM 4537 O O . LEU A 1 572 ? 4.938 51.406 35.906 1 74.69 572 LEU A O 1
ATOM 4541 N N . ASP A 1 573 ? 5.742 49.719 34.781 1 76.56 573 ASP A N 1
ATOM 4542 C CA . ASP A 1 573 ? 4.535 48.938 35.031 1 76.56 573 ASP A CA 1
ATOM 4543 C C . ASP A 1 573 ? 4.426 48.562 36.5 1 76.56 573 ASP A C 1
ATOM 4545 O O . ASP A 1 573 ? 3.342 48.625 37.094 1 76.56 573 ASP A O 1
ATOM 4549 N N . SER A 1 574 ? 5.551 48.25 37.031 1 76.81 574 SER A N 1
ATOM 4550 C CA . SER A 1 574 ? 5.555 47.906 38.438 1 76.81 574 SER A CA 1
ATOM 4551 C C . SER A 1 574 ? 5.223 49.125 39.312 1 76.81 574 SER A C 1
ATOM 4553 O O . SER A 1 574 ? 4.523 49 40.312 1 76.81 574 SER A O 1
ATOM 4555 N N . PHE A 1 575 ? 5.719 50.25 38.906 1 77.5 575 PHE A N 1
ATOM 4556 C CA . PHE A 1 575 ? 5.43 51.5 39.625 1 77.5 575 PHE A CA 1
ATOM 4557 C C . PHE A 1 575 ? 3.945 51.844 39.531 1 77.5 575 PHE A C 1
ATOM 4559 O O . PHE A 1 575 ? 3.34 52.25 40.531 1 77.5 575 PHE A O 1
ATOM 4566 N N . ALA A 1 576 ? 3.461 51.594 38.406 1 78.44 576 ALA A N 1
ATOM 4567 C CA . ALA A 1 576 ? 2.037 51.875 38.25 1 78.44 576 ALA A CA 1
ATOM 4568 C C . ALA A 1 576 ? 1.189 50.938 39.094 1 78.44 576 ALA A C 1
ATOM 4570 O O . ALA A 1 576 ? 0.214 51.375 39.719 1 78.44 576 ALA A O 1
ATOM 4571 N N . ASP A 1 577 ? 1.662 49.812 39.25 1 76.56 577 ASP A N 1
ATOM 4572 C CA . ASP A 1 577 ? 0.934 48.875 40.062 1 76.56 577 ASP A CA 1
ATOM 4573 C C . ASP A 1 577 ? 1.007 49.25 41.562 1 76.56 577 ASP A C 1
ATOM 4575 O O . ASP A 1 577 ? 0.021 49.125 42.281 1 76.56 577 ASP A O 1
ATOM 4579 N N . THR A 1 578 ? 2.094 49.688 41.906 1 75.94 578 THR A N 1
ATOM 4580 C CA . THR A 1 578 ? 2.256 50.125 43.281 1 75.94 578 THR A CA 1
ATOM 4581 C C . THR A 1 578 ? 1.396 51.344 43.562 1 75.94 578 THR A C 1
ATOM 4583 O O . THR A 1 578 ? 0.795 51.469 44.656 1 75.94 578 THR A O 1
ATOM 4586 N N . LEU A 1 579 ? 1.298 52.156 42.625 1 74.5 579 LEU A N 1
ATOM 4587 C CA . LEU A 1 579 ? 0.478 53.375 42.75 1 74.5 579 LEU A CA 1
ATOM 4588 C C . LEU A 1 579 ? -0.999 53 42.875 1 74.5 579 LEU A C 1
ATOM 4590 O O . LEU A 1 579 ? -1.727 53.594 43.656 1 74.5 579 LEU A O 1
ATOM 4594 N N . PHE A 1 580 ? -1.339 52.031 42.156 1 76.38 580 PHE A N 1
ATOM 4595 C CA . PHE A 1 580 ? -2.73 51.594 42.188 1 76.38 580 PHE A CA 1
ATOM 4596 C C . PHE A 1 580 ? -3.084 50.938 43.5 1 76.38 580 PHE A C 1
ATOM 4598 O O . PHE A 1 580 ? -4.152 51.188 44.062 1 76.38 580 PHE A O 1
ATOM 4605 N N . GLN A 1 581 ? -2.156 50.281 43.969 1 74.88 581 GLN A N 1
ATOM 4606 C CA . GLN A 1 581 ? -2.402 49.594 45.25 1 74.88 581 GLN A CA 1
ATOM 4607 C C . GLN A 1 581 ? -2.414 50.594 46.406 1 74.88 581 GLN A C 1
ATOM 4609 O O . GLN A 1 581 ? -3.244 50.5 47.312 1 74.88 581 GLN A O 1
ATOM 4614 N N . THR A 1 582 ? -1.544 51.5 46.312 1 67.5 582 THR A N 1
ATOM 4615 C CA . THR A 1 582 ? -1.499 52.531 47.344 1 67.5 582 THR A CA 1
ATOM 4616 C C . THR A 1 582 ? -2.746 53.406 47.281 1 67.5 582 THR A C 1
ATOM 4618 O O . THR A 1 582 ? -3.291 53.812 48.312 1 67.5 582 THR A O 1
ATOM 4621 N N . GLY A 1 583 ? -3.174 53.625 46.094 1 67.88 583 GLY A N 1
ATOM 4622 C CA . GLY A 1 583 ? -4.398 54.375 45.938 1 67.88 583 GLY A CA 1
ATOM 4623 C C . GLY A 1 583 ? -5.629 53.656 46.438 1 67.88 583 GLY A C 1
ATOM 4624 O O . GLY A 1 583 ? -6.5 54.219 47.094 1 67.88 583 GLY A O 1
ATOM 4625 N N . ARG A 1 584 ? -5.59 52.469 46.156 1 67.81 584 ARG A N 1
ATOM 4626 C CA . ARG A 1 584 ? -6.703 51.625 46.625 1 67.81 584 ARG A CA 1
ATOM 4627 C C . ARG A 1 584 ? -6.758 51.562 48.156 1 67.81 584 ARG A C 1
ATOM 4629 O O . ARG A 1 584 ? -7.84 51.625 48.719 1 67.81 584 ARG A O 1
ATOM 4636 N N . VAL A 1 585 ? -5.645 51.469 48.688 1 63.88 585 VAL A N 1
ATOM 4637 C CA . VAL A 1 585 ? -5.57 51.438 50.156 1 63.88 585 VAL A CA 1
ATOM 4638 C C . VAL A 1 585 ? -5.949 52.812 50.719 1 63.88 585 VAL A C 1
ATOM 4640 O O . VAL A 1 585 ? -6.656 52.906 51.75 1 63.88 585 VAL A O 1
ATOM 4643 N N . ALA A 1 586 ? -5.629 53.812 50.031 1 59.19 586 ALA A N 1
ATOM 4644 C CA . ALA A 1 586 ? -5.941 55.156 50.5 1 59.19 586 ALA A CA 1
ATOM 4645 C C . ALA A 1 586 ? -7.438 55.438 50.406 1 59.19 586 ALA A C 1
ATOM 4647 O O . ALA A 1 586 ? -8.031 56.031 51.312 1 59.19 586 ALA A O 1
ATOM 4648 N N . VAL A 1 587 ? -7.941 54.938 49.406 1 59.72 587 VAL A N 1
ATOM 4649 C CA . VAL A 1 587 ? -9.375 55.156 49.25 1 59.72 587 VAL A CA 1
ATOM 4650 C C . VAL A 1 587 ? -10.148 54.281 50.219 1 59.72 587 VAL A C 1
ATOM 4652 O O . VAL A 1 587 ? -11.148 54.719 50.781 1 59.72 587 VAL A O 1
ATOM 4655 N N . ALA A 1 588 ? -9.688 53.219 50.469 1 61.19 588 ALA A N 1
ATOM 4656 C CA . ALA A 1 588 ? -10.305 52.312 51.438 1 61.19 588 ALA A CA 1
ATOM 4657 C C . ALA A 1 588 ? -10.172 52.875 52.844 1 61.19 588 ALA A C 1
ATOM 4659 O O . ALA A 1 588 ? -11.086 52.75 53.656 1 61.19 588 ALA A O 1
ATOM 4660 N N . SER A 1 589 ? -9.117 53.469 53.156 1 56.28 589 SER A N 1
ATOM 4661 C CA . SER A 1 589 ? -8.922 54.094 54.469 1 56.28 589 SER A CA 1
ATOM 4662 C C . SER A 1 589 ? -9.789 55.312 54.656 1 56.28 589 SER A C 1
ATOM 4664 O O . SER A 1 589 ? -10.25 55.594 55.75 1 56.28 589 SER A O 1
ATOM 4666 N N . LEU A 1 590 ? -9.945 55.969 53.656 1 53.59 590 LEU A N 1
ATOM 4667 C CA . LEU A 1 590 ? -10.82 57.156 53.75 1 53.59 590 LEU A CA 1
ATOM 4668 C C . LEU A 1 590 ? -12.281 56.719 53.844 1 53.59 590 LEU A C 1
ATOM 4670 O O . LEU A 1 590 ? -13.094 57.469 54.438 1 53.59 590 LEU A O 1
ATOM 4674 N N . ALA A 1 591 ? -12.625 55.688 53.281 1 52.78 591 ALA A N 1
ATOM 4675 C CA . ALA A 1 591 ? -13.992 55.188 53.375 1 52.78 591 ALA A CA 1
ATOM 4676 C C . ALA A 1 591 ? -14.258 54.531 54.719 1 52.78 591 ALA A C 1
ATOM 4678 O O . ALA A 1 591 ? -15.391 54.156 55.031 1 52.78 591 ALA A O 1
ATOM 4679 N N . GLN A 1 592 ? -13.273 54.25 55.469 1 47.75 592 GLN A N 1
ATOM 4680 C CA . GLN A 1 592 ? -13.602 53.719 56.812 1 47.75 592 GLN A CA 1
ATOM 4681 C C . GLN A 1 592 ? -14.195 54.812 57.688 1 47.75 592 GLN A C 1
ATOM 4683 O O . GLN A 1 592 ? -13.609 55.906 57.844 1 47.75 592 GLN A O 1
ATOM 4688 N N . PRO A 1 593 ? -15.477 54.844 57.938 1 43.38 593 PRO A N 1
ATOM 4689 C CA . PRO A 1 593 ? -16.078 55.75 58.938 1 43.38 593 PRO A CA 1
ATOM 4690 C C . PRO A 1 593 ? -15.211 55.875 60.188 1 43.38 593 PRO A C 1
ATOM 4692 O O . PRO A 1 593 ? -14.492 54.969 60.562 1 43.38 593 PRO A O 1
ATOM 4695 N N . ALA A 1 594 ? -14.82 57.156 60.562 1 42.53 594 ALA A N 1
ATOM 4696 C CA . ALA A 1 594 ? -14.273 57.5 61.875 1 42.53 594 ALA A CA 1
ATOM 4697 C C . ALA A 1 594 ? -14.898 56.656 62.969 1 42.53 594 ALA A C 1
ATOM 4699 O O . ALA A 1 594 ? -16.062 56.844 63.344 1 42.53 594 ALA A O 1
ATOM 4700 N N . GLU A 1 595 ? -14.836 55.469 63.062 1 37.34 595 GLU A N 1
ATOM 4701 C CA . GLU A 1 595 ? -15.281 54.781 64.25 1 37.34 595 GLU A CA 1
ATOM 4702 C C . GLU A 1 595 ? -14.812 55.531 65.5 1 37.34 595 GLU A C 1
ATOM 4704 O O . GLU A 1 595 ? -13.672 56 65.562 1 37.34 595 GLU A O 1
ATOM 4709 N N . GLN A 1 596 ? -15.781 55.938 66.438 1 38.44 596 GLN A N 1
ATOM 4710 C CA . GLN A 1 596 ? -15.859 56.531 67.75 1 38.44 596 GLN A CA 1
ATOM 4711 C C . GLN A 1 596 ? -14.781 55.938 68.688 1 38.44 596 GLN A C 1
ATOM 4713 O O . GLN A 1 596 ? -14.711 54.719 68.875 1 38.44 596 GLN A O 1
ATOM 4718 N N . GLN A 1 597 ? -13.594 56.469 68.688 1 35.5 597 GLN A N 1
ATOM 4719 C CA . GLN A 1 597 ? -12.672 56.125 69.812 1 35.5 597 GLN A CA 1
ATOM 4720 C C . GLN A 1 597 ? -13.398 56 71.125 1 35.5 597 GLN A C 1
ATOM 4722 O O . GLN A 1 597 ? -14.125 56.906 71.5 1 35.5 597 GLN A O 1
ATOM 4727 N N . PRO A 1 598 ? -13.773 54.812 71.562 1 35.66 598 PRO A N 1
ATOM 4728 C CA . PRO A 1 598 ? -14.453 54.719 72.875 1 35.66 598 PRO A CA 1
ATOM 4729 C C . PRO A 1 598 ? -13.812 55.625 73.938 1 35.66 598 PRO A C 1
ATOM 4731 O O . PRO A 1 598 ? -12.609 55.906 73.875 1 35.66 598 PRO A O 1
ATOM 4734 N N . ALA A 1 599 ? -14.586 56.531 74.625 1 35.75 599 ALA A N 1
ATOM 4735 C CA . ALA A 1 599 ? -14.32 57.375 75.75 1 35.75 599 ALA A CA 1
ATOM 4736 C C . ALA A 1 599 ? -13.453 56.656 76.812 1 35.75 599 ALA A C 1
ATOM 4738 O O . ALA A 1 599 ? -13.773 55.531 77.188 1 35.75 599 ALA A O 1
ATOM 4739 N N . ALA A 1 600 ? -12.172 56.812 76.875 1 33.38 600 ALA A N 1
ATOM 4740 C CA . ALA A 1 600 ? -11.258 56.344 77.875 1 33.38 600 ALA A CA 1
ATOM 4741 C C . ALA A 1 600 ? -11.883 56.5 79.25 1 33.38 600 ALA A C 1
ATOM 4743 O O . ALA A 1 600 ? -12.273 57.594 79.688 1 33.38 600 ALA A O 1
ATOM 4744 N N . SER A 1 601 ? -12.758 55.438 79.688 1 30.89 601 SER A N 1
ATOM 4745 C CA . SER A 1 601 ? -13.227 55.406 81.062 1 30.89 601 SER A CA 1
ATOM 4746 C C . SER A 1 601 ? -12.117 55.781 82.062 1 30.89 601 SER A C 1
ATOM 4748 O O . SER A 1 601 ? -10.977 55.344 81.938 1 30.89 601 SER A O 1
ATOM 4750 N N . ALA A 1 602 ? -12.266 56.906 82.688 1 32.38 602 ALA A N 1
ATOM 4751 C CA . ALA A 1 602 ? -11.555 57.562 83.75 1 32.38 602 ALA A CA 1
ATOM 4752 C C . ALA A 1 602 ? -11.195 56.562 84.875 1 32.38 602 ALA A C 1
ATOM 4754 O O . ALA A 1 602 ? -12.039 55.75 85.25 1 32.38 602 ALA A O 1
ATOM 4755 N N . PRO A 1 603 ? -9.914 56.094 84.938 1 30.34 603 PRO A N 1
ATOM 4756 C CA . PRO A 1 603 ? -9.516 55.219 86 1 30.34 603 PRO A CA 1
ATOM 4757 C C . PRO A 1 603 ? -10.109 55.656 87.375 1 30.34 603 PRO A C 1
ATOM 4759 O O . PRO A 1 603 ? -10.031 56.844 87.688 1 30.34 603 PRO A O 1
ATOM 4762 N N . ALA A 1 604 ? -11.281 55.062 87.75 1 31.09 604 ALA A N 1
ATOM 4763 C CA . ALA A 1 604 ? -11.852 55.219 89.062 1 31.09 604 ALA A CA 1
ATOM 4764 C C . ALA A 1 604 ? -10.773 55.125 90.125 1 31.09 604 ALA A C 1
ATOM 4766 O O . ALA A 1 604 ? -10.016 54.156 90.188 1 31.09 604 ALA A O 1
ATOM 4767 N N . GLN A 1 605 ? -10.258 56.219 90.562 1 26.62 605 GLN A N 1
ATOM 4768 C CA . GLN A 1 605 ? -9.461 56.406 91.812 1 26.62 605 GLN A CA 1
ATOM 4769 C C . GLN A 1 605 ? -10.023 55.594 92.938 1 26.62 605 GLN A C 1
ATOM 4771 O O . GLN A 1 605 ? -11.172 55.812 93.375 1 26.62 605 GLN A O 1
ATOM 4776 N N . ARG A 1 606 ? -9.609 54.312 93 1 31.17 606 ARG A N 1
ATOM 4777 C CA . ARG A 1 606 ? -9.891 53.469 94.188 1 31.17 606 ARG A CA 1
ATOM 4778 C C . ARG A 1 606 ? -9.672 54.281 95.438 1 31.17 606 ARG A C 1
ATOM 4780 O O . ARG A 1 606 ? -8.555 54.688 95.75 1 31.17 606 ARG A O 1
ATOM 4787 N N . ARG A 1 607 ? -10.719 55.031 95.812 1 25.64 607 ARG A N 1
ATOM 4788 C CA . ARG A 1 607 ? -10.672 55.594 97.125 1 25.64 607 ARG A CA 1
ATOM 4789 C C . ARG A 1 607 ? -10.344 54.531 98.188 1 25.64 607 ARG A C 1
ATOM 4791 O O . ARG A 1 607 ? -10.812 53.375 98.062 1 25.64 607 ARG A O 1
ATOM 4798 N N . ALA A 1 608 ? -9.414 54.781 98.938 1 29.56 608 ALA A N 1
ATOM 4799 C CA . ALA A 1 608 ? -8.68 54.312 100.062 1 29.56 608 ALA A CA 1
ATOM 4800 C C . ALA A 1 608 ? -9.633 53.875 101.188 1 29.56 608 ALA A C 1
ATOM 4802 O O . ALA A 1 608 ? -10.219 54.688 101.875 1 29.56 608 ALA A O 1
ATOM 4803 N N . ARG A 1 609 ? -10.781 53.062 100.688 1 25.53 609 ARG A N 1
ATOM 4804 C CA . ARG A 1 609 ? -11.516 52.781 101.938 1 25.53 609 ARG A CA 1
ATOM 4805 C C . ARG A 1 609 ? -10.609 52.156 103 1 25.53 609 ARG A C 1
ATOM 480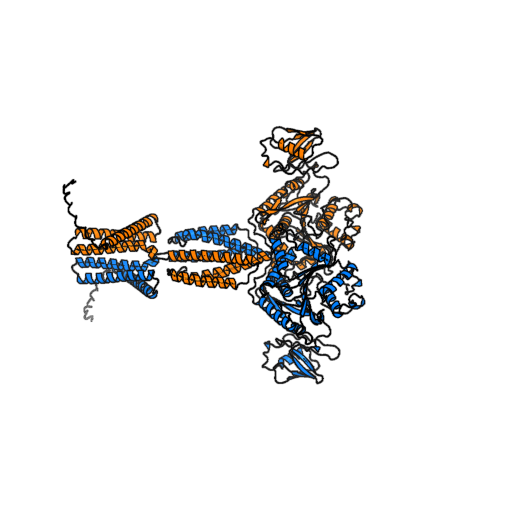7 O O . ARG A 1 609 ? -9.844 51.25 102.688 1 25.53 609 ARG A O 1
ATOM 4814 N N . ALA A 1 610 ? -10.586 52.812 104.062 1 26.98 610 ALA A N 1
ATOM 4815 C CA . ALA A 1 610 ? -9.961 52.812 105.375 1 26.98 610 ALA A CA 1
ATOM 4816 C C . ALA A 1 610 ? -10.008 51.406 106 1 26.98 610 ALA A C 1
ATOM 4818 O O . ALA A 1 610 ? -10.711 50.531 105.5 1 26.98 610 ALA A O 1
ATOM 4819 N N . PRO A 1 611 ? -10.547 51.406 107.125 1 28.14 611 PRO A N 1
ATOM 4820 C CA . PRO A 1 611 ? -10.195 50.812 108.438 1 28.14 611 PRO A CA 1
ATOM 4821 C C . PRO A 1 611 ? -10.75 49.406 108.625 1 28.14 611 PRO A C 1
ATOM 4823 O O . PRO A 1 611 ? -10.484 48.75 109.625 1 28.14 611 PRO A O 1
ATOM 4826 N N . ALA A 1 612 ? -11.367 48.656 107.562 1 27.12 612 ALA A N 1
ATOM 4827 C CA . ALA A 1 612 ? -12.141 47.781 108.438 1 27.12 612 ALA A CA 1
ATOM 4828 C C . ALA A 1 612 ? -11.242 47.094 109.5 1 27.12 612 ALA A C 1
ATOM 4830 O O . ALA A 1 612 ? -10.234 46.469 109.125 1 27.12 612 ALA A O 1
ATOM 4831 N N . SER A 1 613 ? -11.484 47.312 110.875 1 23.17 613 SER A N 1
ATOM 4832 C CA . SER A 1 613 ? -11.312 46.719 112.188 1 23.17 613 SER A CA 1
ATOM 4833 C C . SER A 1 613 ? -11.656 45.25 112.188 1 23.17 613 SER A C 1
ATOM 4835 O O . SER A 1 613 ? -12.648 44.844 111.562 1 23.17 613 SER A O 1
ATOM 4837 N N . MET B 1 1 ? -42.719 -3.961 -44.969 1 48.31 1 MET B N 1
ATOM 4838 C CA . MET B 1 1 ? -43.25 -4.496 -43.719 1 48.31 1 MET B CA 1
ATOM 4839 C C . MET B 1 1 ? -43.75 -3.375 -42.812 1 48.31 1 MET B C 1
ATOM 4841 O O . MET B 1 1 ? -43.156 -2.293 -42.781 1 48.31 1 MET B O 1
ATOM 4845 N N . TYR B 1 2 ? -44.969 -3.475 -42.281 1 56.84 2 TYR B N 1
ATOM 4846 C CA . TYR B 1 2 ? -45.531 -2.5 -41.344 1 56.84 2 TYR B CA 1
ATOM 4847 C C . TYR B 1 2 ? -45.281 -2.949 -39.906 1 56.84 2 TYR B C 1
ATOM 4849 O O . TYR B 1 2 ? -45.5 -4.117 -39.562 1 56.84 2 TYR B O 1
ATOM 4857 N N . VAL B 1 3 ? -44.594 -2.121 -39.125 1 53.91 3 VAL B N 1
ATOM 4858 C CA . VAL B 1 3 ? -44.344 -2.375 -37.719 1 53.91 3 VAL B CA 1
ATOM 4859 C C . VAL B 1 3 ? -45.125 -1.359 -36.875 1 53.91 3 VAL B C 1
ATOM 4861 O O . VAL B 1 3 ? -45.031 -0.154 -37.125 1 53.91 3 VAL B O 1
ATOM 4864 N N . THR B 1 4 ? -46 -1.825 -36 1 56.16 4 THR B N 1
ATOM 4865 C CA . THR B 1 4 ? -46.688 -0.964 -35.062 1 56.16 4 THR B CA 1
ATOM 4866 C C . THR B 1 4 ? -45.906 -0.86 -33.75 1 56.16 4 THR B C 1
ATOM 4868 O O . THR B 1 4 ? -45.562 -1.877 -33.156 1 56.16 4 THR B O 1
ATOM 4871 N N . ILE B 1 5 ? -45.5 0.312 -33.438 1 55.75 5 ILE B N 1
ATOM 4872 C CA . ILE B 1 5 ? -44.719 0.598 -32.25 1 55.75 5 ILE B CA 1
ATOM 4873 C C . ILE B 1 5 ? -45.625 1.312 -31.219 1 55.75 5 ILE B C 1
ATOM 4875 O O . ILE B 1 5 ? -46.219 2.338 -31.531 1 55.75 5 ILE B O 1
ATOM 4879 N N . ALA B 1 6 ? -45.75 0.69 -30.094 1 54.59 6 ALA B N 1
ATOM 4880 C CA . ALA B 1 6 ? -46.406 1.333 -28.953 1 54.59 6 ALA B CA 1
ATOM 4881 C C . ALA B 1 6 ? -45.375 1.971 -28.031 1 54.59 6 ALA B C 1
ATOM 4883 O O . ALA B 1 6 ? -44.594 1.269 -27.375 1 54.59 6 ALA B O 1
ATOM 4884 N N . TYR B 1 7 ? -45.062 3.215 -28.172 1 53.06 7 TYR B N 1
ATOM 4885 C CA . TYR B 1 7 ? -44.125 3.979 -27.344 1 53.06 7 TYR B CA 1
ATOM 4886 C C . TYR B 1 7 ? -44.688 4.141 -25.938 1 53.06 7 TYR B C 1
ATOM 4888 O O . TYR B 1 7 ? -45.875 4.359 -25.75 1 53.06 7 TYR B O 1
ATOM 4896 N N . PRO B 1 8 ? -43.781 4.035 -24.938 1 50.38 8 PRO B N 1
ATOM 4897 C CA . PRO B 1 8 ? -44.281 4.359 -23.578 1 50.38 8 PRO B CA 1
ATOM 4898 C C . PRO B 1 8 ? -44.656 5.824 -23.438 1 50.38 8 PRO B C 1
ATOM 4900 O O . PRO B 1 8 ? -44 6.707 -24 1 50.38 8 PRO B O 1
ATOM 4903 N N . PHE B 1 9 ? -45.906 6.086 -22.906 1 50.44 9 PHE B N 1
ATOM 4904 C CA . PHE B 1 9 ? -46.5 7.383 -22.594 1 50.44 9 PHE B CA 1
ATOM 4905 C C . PHE B 1 9 ? -47.188 7.973 -23.828 1 50.44 9 PHE B C 1
ATOM 4907 O O . PHE B 1 9 ? -47.5 9.156 -23.859 1 50.44 9 PHE B O 1
ATOM 4914 N N . ALA B 1 10 ? -47 7.207 -24.906 1 50.5 10 ALA B N 1
ATOM 4915 C CA . ALA B 1 10 ? -47.75 7.711 -26.047 1 50.5 10 ALA B CA 1
ATOM 4916 C C . ALA B 1 10 ? -49.156 7.133 -26.062 1 50.5 10 ALA B C 1
ATOM 4918 O O . ALA B 1 10 ? -49.375 5.988 -25.656 1 50.5 10 ALA B O 1
ATOM 4919 N N . ASP B 1 11 ? -50.156 7.844 -26.219 1 58.53 11 ASP B N 1
ATOM 4920 C CA . ASP B 1 11 ? -51.562 7.457 -26.203 1 58.53 11 ASP B CA 1
ATOM 4921 C C . ASP B 1 11 ? -51.938 6.602 -27.422 1 58.53 11 ASP B C 1
ATOM 4923 O O . ASP B 1 11 ? -52.906 5.84 -27.406 1 58.53 11 ASP B O 1
ATOM 4927 N N . GLU B 1 12 ? -51.094 6.859 -28.578 1 60.84 12 GLU B N 1
ATOM 4928 C CA . GLU B 1 12 ? -51.5 6.168 -29.797 1 60.84 12 GLU B CA 1
ATOM 4929 C C . GLU B 1 12 ? -50.312 5.355 -30.359 1 60.84 12 GLU B C 1
ATOM 4931 O O . GLU B 1 12 ? -49.156 5.746 -30.219 1 60.84 12 GLU B O 1
ATOM 4936 N N . ASP B 1 13 ? -50.562 4.125 -30.75 1 59.03 13 ASP B N 1
ATOM 4937 C CA . ASP B 1 13 ? -49.594 3.283 -31.453 1 59.03 13 ASP B CA 1
ATOM 4938 C C . ASP B 1 13 ? -49.188 3.908 -32.781 1 59.03 13 ASP B C 1
ATOM 4940 O O . ASP B 1 13 ? -49.938 4.637 -33.406 1 59.03 13 ASP B O 1
ATOM 4944 N N . VAL B 1 14 ? -47.875 3.906 -33.094 1 63 14 VAL B N 1
ATOM 4945 C CA . VAL B 1 14 ? -47.375 4.453 -34.344 1 63 14 VAL B CA 1
ATOM 4946 C C . VAL B 1 14 ? -47.094 3.32 -35.312 1 63 14 VAL B C 1
ATOM 4948 O O . VAL B 1 14 ? -46.438 2.336 -34.969 1 63 14 VAL B O 1
ATOM 4951 N N . ASP B 1 15 ? -47.656 3.383 -36.469 1 63.5 15 ASP B N 1
ATOM 4952 C CA . ASP B 1 15 ? -47.469 2.422 -37.531 1 63.5 15 ASP B CA 1
ATOM 4953 C C . ASP B 1 15 ? -46.312 2.869 -38.469 1 63.5 15 ASP B C 1
ATOM 4955 O O . ASP B 1 15 ? -46.344 3.992 -38.969 1 63.5 15 ASP B O 1
ATOM 4959 N N . LEU B 1 16 ? -45.219 2.154 -38.469 1 61.62 16 LEU B N 1
ATOM 4960 C CA . LEU B 1 16 ? -44.094 2.457 -39.344 1 61.62 16 LEU B CA 1
ATOM 4961 C C . LEU B 1 16 ? -44.031 1.504 -40.531 1 61.62 16 LEU B C 1
ATOM 4963 O O . LEU B 1 16 ? -44.281 0.303 -40.375 1 61.62 16 LEU B O 1
ATOM 4967 N N . GLN B 1 17 ? -43.875 2.031 -41.781 1 69.5 17 GLN B N 1
ATOM 4968 C CA . GLN B 1 17 ? -43.625 1.244 -43 1 69.5 17 GLN B CA 1
ATOM 4969 C C . GLN B 1 17 ? -42.125 1.086 -43.219 1 69.5 17 GLN B C 1
ATOM 4971 O O . GLN B 1 17 ? -41.375 2.076 -43.312 1 69.5 17 GLN B O 1
ATOM 4976 N N . ILE B 1 18 ? -41.625 -0.105 -43 1 58.94 18 ILE B N 1
ATOM 4977 C CA . ILE B 1 18 ? -40.219 -0.388 -43.188 1 58.94 18 ILE B CA 1
ATOM 4978 C C . ILE B 1 18 ? -40.031 -1.277 -44.438 1 58.94 18 ILE B C 1
ATOM 4980 O O . ILE B 1 18 ? -40.875 -2.166 -44.688 1 58.94 18 ILE B O 1
ATOM 4984 N N . ASP B 1 19 ? -39.094 -0.875 -45.281 1 64.19 19 ASP B N 1
ATOM 4985 C CA . ASP B 1 19 ? -38.75 -1.699 -46.469 1 64.19 19 ASP B CA 1
ATOM 4986 C C . ASP B 1 19 ? -38.281 -3.082 -46.031 1 64.19 19 ASP B C 1
ATOM 4988 O O . ASP B 1 19 ? -37.594 -3.217 -45 1 64.19 19 ASP B O 1
ATOM 4992 N N . ASN B 1 20 ? -38.688 -4.113 -46.594 1 54.34 20 ASN B N 1
ATOM 4993 C CA . ASN B 1 20 ? -38.312 -5.496 -46.312 1 54.34 20 ASN B CA 1
ATOM 4994 C C . ASN B 1 20 ? -36.812 -5.676 -46.281 1 54.34 20 ASN B C 1
ATOM 4996 O O . ASN B 1 20 ? -36.281 -6.531 -45.562 1 54.34 20 ASN B O 1
ATOM 5000 N N . GLU B 1 21 ? -36.031 -4.926 -46.969 1 54.69 21 GLU B N 1
ATOM 5001 C CA . GLU B 1 21 ? -34.594 -5.031 -47.094 1 54.69 21 GLU B CA 1
ATOM 5002 C C . GLU B 1 21 ? -33.875 -4.016 -46.219 1 54.69 21 GLU B C 1
ATOM 5004 O O . GLU B 1 21 ? -32.656 -3.869 -46.281 1 54.69 21 GLU B O 1
ATOM 5009 N N . ALA B 1 22 ? -34.594 -3.395 -45.438 1 50.59 22 ALA B N 1
ATOM 5010 C CA . ALA B 1 22 ? -33.969 -2.338 -44.656 1 50.59 22 ALA B CA 1
ATOM 5011 C C . ALA B 1 22 ? -33.062 -2.924 -43.562 1 50.59 22 ALA B C 1
ATOM 5013 O O . ALA B 1 22 ? -33.344 -4 -43.031 1 50.59 22 ALA B O 1
ATOM 5014 N N . SER B 1 23 ? -31.906 -2.32 -43.469 1 51.31 23 SER B N 1
ATOM 5015 C CA . SER B 1 23 ? -30.984 -2.707 -42.406 1 51.31 23 SER B CA 1
ATOM 5016 C C . SER B 1 23 ? -31.531 -2.342 -41.031 1 51.31 23 SER B C 1
ATOM 5018 O O . SER B 1 23 ? -32.438 -1.501 -40.938 1 51.31 23 SER B O 1
ATOM 5020 N N . PHE B 1 24 ? -31.188 -2.979 -40.125 1 47.47 24 PHE B N 1
ATOM 5021 C CA . PHE B 1 24 ? -31.625 -2.727 -38.75 1 47.47 24 PHE B CA 1
ATOM 5022 C C . PHE B 1 24 ? -31.266 -1.312 -38.312 1 47.47 24 PHE B C 1
ATOM 5024 O O . PHE B 1 24 ? -31.984 -0.69 -37.531 1 47.47 24 PHE B O 1
ATOM 5031 N N . LYS B 1 25 ? -30.25 -0.866 -38.812 1 55.41 25 LYS B N 1
ATOM 5032 C CA . LYS B 1 25 ? -29.891 0.531 -38.594 1 55.41 25 LYS B CA 1
ATOM 5033 C C . LYS B 1 25 ? -30.984 1.467 -39.094 1 55.41 25 LYS B C 1
ATOM 5035 O O . LYS B 1 25 ? -31.391 2.393 -38.406 1 55.41 25 LYS B O 1
ATOM 5040 N N . THR B 1 26 ? -31.438 1.088 -40.25 1 58.19 26 THR B N 1
ATOM 5041 C CA . THR B 1 26 ? -32.469 1.911 -40.844 1 58.19 26 THR B CA 1
ATOM 5042 C C . THR B 1 26 ? -33.781 1.812 -40.062 1 58.19 26 THR B C 1
ATOM 5044 O O . THR B 1 26 ? -34.469 2.809 -39.906 1 58.19 26 THR B O 1
ATOM 5047 N N . LEU B 1 27 ? -34 0.614 -39.5 1 57.94 27 LEU B N 1
ATOM 5048 C CA . LEU B 1 27 ? -35.188 0.42 -38.688 1 57.94 27 LEU B CA 1
ATOM 5049 C C . LEU B 1 27 ? -35.094 1.255 -37.406 1 57.94 27 LEU B C 1
ATOM 5051 O O . LEU B 1 27 ? -36.062 1.932 -37.031 1 57.94 27 LEU B O 1
ATOM 5055 N N . GLY B 1 28 ? -34.062 1.194 -36.719 1 56.5 28 GLY B N 1
ATOM 5056 C CA . GLY B 1 28 ? -33.844 2.01 -35.531 1 56.5 28 GLY B CA 1
ATOM 5057 C C . GLY B 1 28 ? -34 3.494 -35.781 1 56.5 28 GLY B C 1
ATOM 5058 O O . GLY B 1 28 ? -34.688 4.188 -35 1 56.5 28 GLY B O 1
ATOM 5059 N N . GLU B 1 29 ? -33.469 3.9 -36.875 1 61.91 29 GLU B N 1
ATOM 5060 C CA . GLU B 1 29 ? -33.594 5.312 -37.219 1 61.91 29 GLU B CA 1
ATOM 5061 C C . GLU B 1 29 ? -35.062 5.703 -37.438 1 61.91 29 GLU B C 1
ATOM 5063 O O . GLU B 1 29 ? -35.5 6.777 -37.031 1 61.91 29 GLU B O 1
ATOM 5068 N N . LYS B 1 30 ? -35.812 4.785 -38.062 1 63.44 30 LYS B N 1
ATOM 5069 C CA . LYS B 1 30 ? -37.219 5.09 -38.344 1 63.44 30 LYS B CA 1
ATOM 5070 C C . LYS B 1 30 ? -38.062 5.082 -37.062 1 63.44 30 LYS B C 1
ATOM 5072 O O . LYS B 1 30 ? -38.969 5.895 -36.938 1 63.44 30 LYS B O 1
ATOM 5077 N N . ILE B 1 31 ? -37.656 4.215 -36.156 1 61 31 ILE B N 1
ATOM 5078 C CA . ILE B 1 31 ? -38.375 4.133 -34.875 1 61 31 ILE B CA 1
ATOM 5079 C C . ILE B 1 31 ? -38.125 5.414 -34.062 1 61 31 ILE B C 1
ATOM 5081 O O . ILE B 1 31 ? -39.094 5.98 -33.531 1 61 31 ILE B O 1
ATOM 5085 N N . VAL B 1 32 ? -36.906 5.883 -34.031 1 61.31 32 VAL B N 1
ATOM 5086 C CA . VAL B 1 32 ? -36.594 7.121 -33.312 1 61.31 32 VAL B CA 1
ATOM 5087 C C . VAL B 1 32 ? -37.281 8.297 -34 1 61.31 32 VAL B C 1
ATOM 5089 O O . VAL B 1 32 ? -37.844 9.172 -33.312 1 61.31 32 VAL B O 1
ATOM 5092 N N . ALA B 1 33 ? -37.344 8.234 -35.25 1 66 33 ALA B N 1
ATOM 5093 C CA . ALA B 1 33 ? -37.906 9.344 -36.031 1 66 33 ALA B CA 1
ATOM 5094 C C . ALA B 1 33 ? -39.406 9.422 -35.812 1 66 33 ALA B C 1
ATOM 5096 O O . ALA B 1 33 ? -40 10.5 -35.906 1 66 33 ALA B O 1
ATOM 5097 N N . ALA B 1 34 ? -40 8.227 -35.562 1 61.22 34 ALA B N 1
ATOM 5098 C CA . ALA B 1 34 ? -41.438 8.203 -35.5 1 61.22 34 ALA B CA 1
ATOM 5099 C C . ALA B 1 34 ? -41.938 8.453 -34.062 1 61.22 34 ALA B C 1
ATOM 5101 O O . ALA B 1 34 ? -43.125 8.555 -33.812 1 61.22 34 ALA B O 1
ATOM 5102 N N . ALA B 1 35 ? -40.969 8.469 -33.125 1 59.81 35 ALA B N 1
ATOM 5103 C CA . ALA B 1 35 ? -41.312 8.688 -31.75 1 59.81 35 ALA B CA 1
ATOM 5104 C C . ALA B 1 35 ? -42 10.031 -31.562 1 59.81 35 ALA B C 1
ATOM 5106 O O . ALA B 1 35 ? -41.625 11.023 -32.188 1 59.81 35 ALA B O 1
ATOM 5107 N N . PRO B 1 36 ? -43.094 10.031 -30.891 1 58.25 36 PRO B N 1
ATOM 5108 C CA . PRO B 1 36 ? -43.781 11.305 -30.703 1 58.25 36 PRO B CA 1
ATOM 5109 C C . PRO B 1 36 ? -42.906 12.367 -30.047 1 58.25 36 PRO B C 1
ATOM 5111 O O . PRO B 1 36 ? -42 12.031 -29.297 1 58.25 36 PRO B O 1
ATOM 5114 N N . ARG B 1 37 ? -42.938 13.562 -30.516 1 55.06 37 ARG B N 1
ATOM 5115 C CA . ARG B 1 37 ? -42.188 14.75 -30.125 1 55.06 37 ARG B CA 1
ATOM 5116 C C . ARG B 1 37 ? -42.125 14.883 -28.609 1 55.06 37 ARG B C 1
ATOM 5118 O O . ARG B 1 37 ? -41.188 15.461 -28.062 1 55.06 37 ARG B O 1
ATOM 5125 N N . ALA B 1 38 ? -43.094 14.461 -27.938 1 51.22 38 ALA B N 1
ATOM 5126 C CA . ALA B 1 38 ? -43.125 14.672 -26.5 1 51.22 38 ALA B CA 1
ATOM 5127 C C . ALA B 1 38 ? -42.094 13.789 -25.797 1 51.22 38 ALA B C 1
ATOM 5129 O O . ALA B 1 38 ? -41.844 13.945 -24.594 1 51.22 38 ALA B O 1
ATOM 5130 N N . LEU B 1 39 ? -41.531 12.766 -26.484 1 46.41 39 LEU B N 1
ATOM 5131 C CA . LEU B 1 39 ? -40.531 11.938 -25.844 1 46.41 39 LEU B CA 1
ATOM 5132 C C . LEU B 1 39 ? -39.156 12.539 -26.016 1 46.41 39 LEU B C 1
ATOM 5134 O O . LEU B 1 39 ? -38.75 12.922 -27.125 1 46.41 39 LEU B O 1
ATOM 5138 N N . PRO B 1 40 ? -38.5 13.234 -24.984 1 45.84 40 PRO B N 1
ATOM 5139 C CA . PRO B 1 40 ? -37.156 13.781 -25.172 1 45.84 40 PRO B CA 1
ATOM 5140 C C . PRO B 1 40 ? -36.25 12.836 -25.938 1 45.84 40 PRO B C 1
ATOM 5142 O O . PRO B 1 40 ? -36.125 11.656 -25.594 1 45.84 40 PRO B O 1
ATOM 5145 N N . ARG B 1 41 ? -35.875 13.102 -27.188 1 46.16 41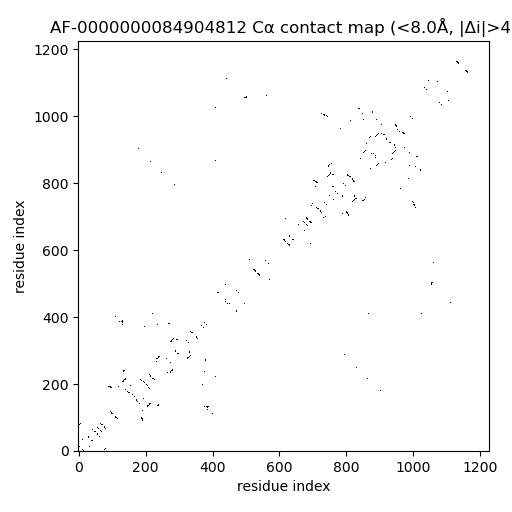 ARG B N 1
ATOM 5146 C CA . ARG B 1 41 ? -35 12.398 -28.125 1 46.16 41 ARG B CA 1
ATOM 5147 C C . ARG B 1 41 ? -33.75 11.883 -27.406 1 46.16 41 ARG B C 1
ATOM 5149 O O . ARG B 1 41 ? -33.188 10.859 -27.797 1 46.16 41 ARG B O 1
ATOM 5156 N N . GLU B 1 42 ? -33.219 12.727 -26.469 1 43.88 42 GLU B N 1
ATOM 5157 C CA . GLU B 1 42 ? -32 12.398 -25.766 1 43.88 42 GLU B CA 1
ATOM 5158 C C . GLU B 1 42 ? -32.125 11.07 -25.016 1 43.88 42 GLU B C 1
ATOM 5160 O O . GLU B 1 42 ? -31.125 10.422 -24.719 1 43.88 42 GLU B O 1
ATOM 5165 N N . LYS B 1 43 ? -33.344 10.805 -24.672 1 41.28 43 LYS B N 1
ATOM 5166 C CA . LYS B 1 43 ? -33.594 9.555 -23.953 1 41.28 43 LYS B CA 1
ATOM 5167 C C . LYS B 1 43 ? -33.719 8.383 -24.906 1 41.28 43 LYS B C 1
ATOM 5169 O O . LYS B 1 43 ? -33.938 7.246 -24.484 1 41.28 43 LYS B O 1
ATOM 5174 N N . LEU B 1 44 ? -33.938 8.688 -26.172 1 37.56 44 LEU B N 1
ATOM 5175 C CA . LEU B 1 44 ? -34 7.664 -27.203 1 37.56 44 LEU B CA 1
ATOM 5176 C C . LEU B 1 44 ? -32.625 7.102 -27.516 1 37.56 44 LEU B C 1
ATOM 5178 O O . LEU B 1 44 ? -31.609 7.809 -27.391 1 37.56 44 LEU B O 1
ATOM 5182 N N . LEU B 1 45 ? -32.438 5.836 -27.656 1 39.16 45 LEU B N 1
ATOM 5183 C CA . LEU B 1 45 ? -31.328 4.891 -27.75 1 39.16 45 LEU B CA 1
ATOM 5184 C C . LEU B 1 45 ? -30.375 5.281 -28.859 1 39.16 45 LEU B C 1
ATOM 5186 O O . LEU B 1 45 ? -30.781 5.531 -29.984 1 39.16 45 LEU B O 1
ATOM 5190 N N . SER B 1 46 ? -29.297 5.98 -28.656 1 34.88 46 SER B N 1
ATOM 5191 C CA . SER B 1 46 ? -28.328 6.141 -29.734 1 34.88 46 SER B CA 1
ATOM 5192 C C . SER B 1 46 ? -27.906 4.789 -30.297 1 34.88 46 SER B C 1
ATOM 5194 O O . SER B 1 46 ? -27.641 4.672 -31.5 1 34.88 46 SER B O 1
ATOM 5196 N N . GLU B 1 47 ? -27.375 3.633 -29.516 1 32.28 47 GLU B N 1
ATOM 5197 C CA . GLU B 1 47 ? -26.766 2.443 -30.078 1 32.28 47 GLU B CA 1
ATOM 5198 C C . GLU B 1 47 ? -27.688 1.235 -29.984 1 32.28 47 GLU B C 1
ATOM 5200 O O . GLU B 1 47 ? -28.453 1.111 -29.031 1 32.28 47 GLU B O 1
ATOM 5205 N N . PHE B 1 48 ? -28.141 0.64 -31.234 1 31.23 48 PHE B N 1
ATOM 5206 C CA . PHE B 1 48 ? -29.047 -0.486 -31.453 1 31.23 48 PHE B CA 1
ATOM 5207 C C . PHE B 1 48 ? -28.266 -1.788 -31.578 1 31.23 48 PHE B C 1
ATOM 5209 O O . PHE B 1 48 ? -27.188 -1.816 -32.188 1 31.23 48 PHE B O 1
ATOM 5216 N N . THR B 1 49 ? -28.125 -2.686 -30.484 1 32.06 49 THR B N 1
ATOM 5217 C CA . THR B 1 49 ? -27.562 -4 -30.781 1 32.06 49 THR B CA 1
ATOM 5218 C C . THR B 1 49 ? -28.672 -4.996 -31.109 1 32.06 49 THR B C 1
ATOM 5220 O O . THR B 1 49 ? -29.672 -5.09 -30.391 1 32.06 49 THR B O 1
ATOM 5223 N N . VAL B 1 50 ? -28.828 -5.473 -32.406 1 30.89 50 VAL B N 1
ATOM 5224 C CA . VAL B 1 50 ? -29.781 -6.402 -33 1 30.89 50 VAL B CA 1
ATOM 5225 C C . VAL B 1 50 ? -29.234 -7.828 -32.906 1 30.89 50 VAL B C 1
ATOM 5227 O O . VAL B 1 50 ? -28.125 -8.102 -33.344 1 30.89 50 VAL B O 1
ATOM 5230 N N . VAL B 1 51 ? -29.641 -8.648 -31.875 1 31.06 51 VAL B N 1
ATOM 5231 C CA . VAL B 1 51 ? -29.219 -10.047 -31.891 1 31.06 51 VAL B CA 1
ATOM 5232 C C . VAL B 1 51 ? -30.25 -10.891 -32.625 1 31.06 51 VAL B C 1
ATOM 5234 O O . VAL B 1 51 ? -31.453 -10.836 -32.312 1 31.06 51 VAL B O 1
ATOM 5237 N N . VAL B 1 52 ? -30.062 -11.242 -33.938 1 29.81 52 VAL B N 1
ATOM 5238 C CA . VAL B 1 52 ? -30.906 -12.023 -34.844 1 29.81 52 VAL B CA 1
ATOM 5239 C C . VAL B 1 52 ? -30.688 -13.516 -34.594 1 29.81 52 VAL B C 1
ATOM 5241 O O . VAL B 1 52 ? -29.547 -14 -34.656 1 29.81 52 VAL B O 1
ATOM 5244 N N . ASN B 1 53 ? -31.609 -14.078 -33.625 1 30.47 53 ASN B N 1
ATOM 5245 C CA . ASN B 1 53 ? -31.469 -15.523 -33.625 1 30.47 53 ASN B CA 1
ATOM 5246 C C . ASN B 1 53 ? -31.922 -16.156 -34.938 1 30.47 53 ASN B C 1
ATOM 5248 O O . ASN B 1 53 ? -32.656 -15.516 -35.688 1 30.47 53 ASN B O 1
ATOM 5252 N N . ARG B 1 54 ? -31.438 -17.312 -35.188 1 31.84 54 ARG B N 1
ATOM 5253 C CA . ARG B 1 54 ? -31.609 -18.016 -36.469 1 31.84 54 ARG B CA 1
ATOM 5254 C C . ARG B 1 54 ? -33.094 -18.109 -36.844 1 31.84 54 ARG B C 1
ATOM 5256 O O . ARG B 1 54 ? -33.438 -18.016 -38.031 1 31.84 54 ARG B O 1
ATOM 5263 N N . ASN B 1 55 ? -34.031 -18.859 -35.969 1 35.28 55 ASN B N 1
ATOM 5264 C CA . ASN B 1 55 ? -35.312 -19.312 -36.531 1 35.28 55 ASN B CA 1
ATOM 5265 C C . ASN B 1 55 ? -36.281 -18.141 -36.75 1 35.28 55 ASN B C 1
ATOM 5267 O O . ASN B 1 55 ? -37.469 -18.359 -37 1 35.28 55 ASN B O 1
ATOM 5271 N N . GLY B 1 56 ? -36.219 -17.047 -37 1 32.03 56 GLY B N 1
ATOM 5272 C CA . GLY B 1 56 ? -36.969 -15.875 -37.438 1 32.03 56 GLY B CA 1
ATOM 5273 C C . GLY B 1 56 ? -37.531 -15.078 -36.25 1 32.03 56 GLY B C 1
ATOM 5274 O O . GLY B 1 56 ? -38.219 -14.078 -36.469 1 32.03 56 GLY B O 1
ATOM 5275 N N . ARG B 1 57 ? -38.219 -15.648 -35.188 1 30.05 57 ARG B N 1
ATOM 5276 C CA . ARG B 1 57 ? -39.219 -14.992 -34.375 1 30.05 57 ARG B CA 1
ATOM 5277 C C . ARG B 1 57 ? -38.656 -13.805 -33.594 1 30.05 57 ARG B C 1
ATOM 5279 O O . ARG B 1 57 ? -39 -12.656 -33.875 1 30.05 57 ARG B O 1
ATOM 5286 N N . ASP B 1 58 ? -38.75 -13.812 -32.094 1 32.12 58 ASP B N 1
ATOM 5287 C CA . ASP B 1 58 ? -39.062 -12.773 -31.109 1 32.12 58 ASP B CA 1
ATOM 5288 C C . ASP B 1 58 ? -37.844 -11.875 -30.859 1 32.12 58 ASP B C 1
ATOM 5290 O O . ASP B 1 58 ? -36.719 -12.367 -30.688 1 32.12 58 ASP B O 1
ATOM 5294 N N . ARG B 1 59 ? -37.906 -10.797 -31.5 1 32.34 59 ARG B N 1
ATOM 5295 C CA . ARG B 1 59 ? -36.812 -9.836 -31.5 1 32.34 59 ARG B CA 1
ATOM 5296 C C . ARG B 1 59 ? -36.938 -8.875 -30.312 1 32.34 59 ARG B C 1
ATOM 5298 O O . ARG B 1 59 ? -38.031 -8.406 -30 1 32.34 59 ARG B O 1
ATOM 5305 N N . VAL B 1 60 ? -36.25 -9.195 -29.219 1 33.38 60 VAL B N 1
ATOM 5306 C CA . VAL B 1 60 ? -36.312 -8.289 -28.078 1 33.38 60 VAL B CA 1
ATOM 5307 C C . VAL B 1 60 ? -35.438 -7.07 -28.359 1 33.38 60 VAL B C 1
ATOM 5309 O O . VAL B 1 60 ? -34.281 -7.207 -28.75 1 33.38 60 VAL B O 1
ATOM 5312 N N . LEU B 1 61 ? -36.031 -5.984 -28.719 1 32.5 61 LEU B N 1
ATOM 5313 C CA . LEU B 1 61 ? -35.344 -4.719 -28.859 1 32.5 61 LEU B CA 1
ATOM 5314 C C . LEU B 1 61 ? -35.188 -4.031 -27.5 1 32.5 61 LEU B C 1
ATOM 5316 O O . LEU B 1 61 ? -36.156 -3.957 -26.734 1 32.5 61 LEU B O 1
ATOM 5320 N N . ASN B 1 62 ? -34.094 -4.199 -26.891 1 32.06 62 ASN B N 1
ATOM 5321 C CA . ASN B 1 62 ? -33.844 -3.436 -25.656 1 32.06 62 ASN B CA 1
ATOM 5322 C C . ASN B 1 62 ? -33.875 -1.933 -25.922 1 32.06 62 ASN B C 1
ATOM 5324 O O . ASN B 1 62 ? -33.125 -1.428 -26.766 1 32.06 62 ASN B O 1
ATOM 5328 N N . LEU B 1 63 ? -35.125 -1.266 -25.703 1 32.25 63 LEU B N 1
ATOM 5329 C CA . LEU B 1 63 ? -35.281 0.184 -25.719 1 32.25 63 LEU B CA 1
ATOM 5330 C C . LEU B 1 63 ? -34.594 0.83 -24.531 1 32.25 63 LEU B C 1
ATOM 5332 O O . LEU B 1 63 ? -34.531 0.246 -23.438 1 32.25 63 LEU B O 1
ATOM 5336 N N . THR B 1 64 ? -33.656 1.604 -24.656 1 35.09 64 THR B N 1
ATOM 5337 C CA . THR B 1 64 ? -32.906 2.367 -23.672 1 35.09 64 THR B CA 1
ATOM 5338 C C . THR B 1 64 ? -33.844 3.023 -22.672 1 35.09 64 THR B C 1
ATOM 5340 O O . THR B 1 64 ? -33.688 4.207 -22.359 1 35.09 64 THR B O 1
ATOM 5343 N N . LEU B 1 65 ? -35.281 2.746 -22.547 1 34.69 65 LEU B N 1
ATOM 5344 C CA . LEU B 1 65 ? -35.938 3.488 -21.484 1 34.69 65 LEU B CA 1
ATOM 5345 C C . LEU B 1 65 ? -35.25 3.256 -20.141 1 34.69 65 LEU B C 1
ATOM 5347 O O . LEU B 1 65 ? -34.469 2.311 -20 1 34.69 65 LEU B O 1
ATOM 5351 N N . GLU B 1 66 ? -35.344 4.312 -19.141 1 38.25 66 GLU B N 1
ATOM 5352 C CA . GLU B 1 66 ? -34.844 4.148 -17.797 1 38.25 66 GLU B CA 1
ATOM 5353 C C . GLU B 1 66 ? -34.938 2.699 -17.328 1 38.25 66 GLU B C 1
ATOM 5355 O O . GLU B 1 66 ? -34.125 2.221 -16.562 1 38.25 66 GLU B O 1
ATOM 5360 N N . GLN B 1 67 ? -36.156 1.993 -17.672 1 36.34 67 GLN B N 1
ATOM 5361 C CA . GLN B 1 67 ? -36.469 0.598 -17.375 1 36.34 67 GLN B CA 1
ATOM 5362 C C . GLN B 1 67 ? -36.469 -0.255 -18.641 1 36.34 67 GLN B C 1
ATOM 5364 O O . GLN B 1 67 ? -36.875 0.199 -19.703 1 36.34 67 GLN B O 1
ATOM 5369 N N . PRO B 1 68 ? -35.625 -1.196 -18.844 1 40.06 68 PRO B N 1
ATOM 5370 C CA . PRO B 1 68 ? -35.688 -2.109 -19.984 1 40.06 68 PRO B CA 1
ATOM 5371 C C . PRO B 1 68 ? -37.094 -2.602 -20.266 1 40.06 68 PRO B C 1
ATOM 5373 O O . PRO B 1 68 ? -37.844 -2.908 -19.344 1 40.06 68 PRO B O 1
ATOM 5376 N N . VAL B 1 69 ? -37.812 -2.229 -21.359 1 42.28 69 VAL B N 1
ATOM 5377 C CA . VAL B 1 69 ? -39.156 -2.676 -21.766 1 42.28 69 VAL B CA 1
ATOM 5378 C C . VAL B 1 69 ? -39.031 -3.752 -22.844 1 42.28 69 VAL B C 1
ATOM 5380 O O . VAL B 1 69 ? -38.188 -3.668 -23.719 1 42.28 69 VAL B O 1
ATOM 5383 N N . SER B 1 70 ? -39.469 -5.051 -22.703 1 43.66 70 SER B N 1
ATOM 5384 C CA . SER B 1 70 ? -39.594 -6.129 -23.672 1 43.66 70 SER B CA 1
ATOM 5385 C C . SER B 1 70 ? -40.812 -5.914 -24.578 1 43.66 70 SER B C 1
ATOM 5387 O O . SER B 1 70 ? -41.875 -5.508 -24.109 1 43.66 70 SER B O 1
ATOM 5389 N N . ILE B 1 71 ? -40.562 -5.832 -25.812 1 47.09 71 ILE B N 1
ATOM 5390 C CA . ILE B 1 71 ? -41.656 -5.703 -26.781 1 47.09 71 ILE B CA 1
ATOM 5391 C C . ILE B 1 71 ? -42.031 -7.082 -27.328 1 47.09 71 ILE B C 1
ATOM 5393 O O . ILE B 1 71 ? -41.188 -7.801 -27.844 1 47.09 71 ILE B O 1
ATOM 5397 N N . LEU B 1 72 ? -43.125 -7.695 -26.953 1 44.94 72 LEU B N 1
ATOM 5398 C CA . LEU B 1 72 ? -43.719 -8.953 -27.422 1 44.94 72 LEU B CA 1
ATOM 5399 C C . LEU B 1 72 ? -44.562 -8.734 -28.672 1 44.94 72 LEU B C 1
ATOM 5401 O O . LEU B 1 72 ? -45.406 -7.859 -28.703 1 44.94 72 LEU B O 1
ATOM 5405 N N . LEU B 1 73 ? -44.062 -9.281 -29.781 1 43.62 73 LEU B N 1
ATOM 5406 C CA . LEU B 1 73 ? -44.875 -9.312 -30.984 1 43.62 73 LEU B CA 1
ATOM 5407 C C . LEU B 1 73 ? -45.875 -10.469 -30.938 1 43.62 73 LEU B C 1
ATOM 5409 O O . LEU B 1 73 ? -45.469 -11.625 -30.797 1 43.62 73 LEU B O 1
ATOM 5413 N N . GLU B 1 74 ? -47.062 -10.242 -30.734 1 41.44 74 GLU B N 1
ATOM 5414 C CA . GLU B 1 74 ? -48.125 -11.234 -30.703 1 41.44 74 GLU B CA 1
ATOM 5415 C C . GLU B 1 74 ? -48.469 -11.734 -32.125 1 41.44 74 GLU B C 1
ATOM 5417 O O . GLU B 1 74 ? -48.062 -11.133 -33.094 1 41.44 74 GLU B O 1
ATOM 5422 N N . SER B 1 75 ? -49 -13.039 -32.156 1 45.66 75 SER B N 1
ATOM 5423 C CA . SER B 1 75 ? -49.375 -13.68 -33.406 1 45.66 75 SER B CA 1
ATOM 5424 C C . SER B 1 75 ? -50.188 -12.742 -34.312 1 45.66 75 SER B C 1
ATOM 5426 O O . SER B 1 75 ? -50.125 -12.844 -35.531 1 45.66 75 SER B O 1
ATOM 5428 N N . ASN B 1 76 ? -50.906 -11.852 -33.688 1 44.84 76 ASN B N 1
ATOM 5429 C CA . ASN B 1 76 ? -51.719 -10.93 -34.469 1 44.84 76 ASN B CA 1
ATOM 5430 C C . ASN B 1 76 ? -50.938 -9.664 -34.844 1 44.84 76 ASN B C 1
ATOM 5432 O O . ASN B 1 76 ? -51.531 -8.633 -35.125 1 44.84 76 ASN B O 1
ATOM 5436 N N . ASP B 1 77 ? -49.688 -9.719 -34.812 1 42.72 77 ASP B N 1
ATOM 5437 C CA . ASP B 1 77 ? -48.75 -8.656 -35.188 1 42.72 77 ASP B CA 1
ATOM 5438 C C . ASP B 1 77 ? -48.875 -7.445 -34.281 1 42.72 77 ASP B C 1
ATOM 5440 O O . ASP B 1 77 ? -48.5 -6.328 -34.656 1 42.72 77 ASP B O 1
ATOM 5444 N N . ALA B 1 78 ? -49.5 -7.594 -33.188 1 43.88 78 ALA B N 1
ATOM 5445 C CA . ALA B 1 78 ? -49.562 -6.547 -32.156 1 43.88 78 ALA B CA 1
ATOM 5446 C C . ALA B 1 78 ? -48.281 -6.547 -31.312 1 43.88 78 ALA B C 1
ATOM 5448 O O . ALA B 1 78 ? -47.719 -7.602 -31.047 1 43.88 78 ALA B O 1
ATOM 5449 N N . LEU B 1 79 ? -47.656 -5.266 -31.234 1 42.91 79 LEU B N 1
ATOM 5450 C CA . LEU B 1 79 ? -46.469 -5.102 -30.406 1 42.91 79 LEU B CA 1
ATOM 5451 C C . LEU B 1 79 ? -46.875 -4.723 -28.984 1 42.91 79 LEU B C 1
ATOM 5453 O O . LEU B 1 79 ? -47.625 -3.777 -28.766 1 42.91 79 LEU B O 1
ATOM 5457 N N . GLN B 1 80 ? -46.781 -5.637 -27.969 1 42.56 80 GLN B N 1
ATOM 5458 C CA . GLN B 1 80 ? -46.969 -5.332 -26.547 1 42.56 80 GLN B CA 1
ATOM 5459 C C . GLN B 1 80 ? -45.656 -4.98 -25.891 1 42.56 80 GLN B C 1
ATOM 5461 O O . GLN B 1 80 ? -44.656 -5.688 -26.062 1 42.56 80 GLN B O 1
ATOM 5466 N N . MET B 1 81 ? -45.625 -3.744 -25.422 1 43.84 81 MET B N 1
ATOM 5467 C CA . MET B 1 81 ? -44.469 -3.305 -24.656 1 43.84 81 MET B CA 1
ATOM 5468 C C . MET B 1 81 ? -44.594 -3.67 -23.188 1 43.84 81 MET B C 1
ATOM 5470 O O . MET B 1 81 ? -45.594 -3.297 -22.531 1 43.84 81 MET B O 1
ATOM 5474 N N . ILE B 1 82 ? -44.031 -4.781 -22.797 1 42.62 82 ILE B N 1
ATOM 5475 C CA . ILE B 1 82 ? -44.094 -5.195 -21.391 1 42.62 82 ILE B CA 1
ATOM 5476 C C . ILE B 1 82 ? -42.875 -4.633 -20.656 1 42.62 82 ILE B C 1
ATOM 5478 O O . ILE B 1 82 ? -41.75 -4.727 -21.141 1 42.62 82 ILE B O 1
ATOM 5482 N N . PRO B 1 83 ? -43.219 -3.869 -19.688 1 42.56 83 PRO B N 1
ATOM 5483 C CA . PRO B 1 83 ? -42.062 -3.49 -18.844 1 42.56 83 PRO B CA 1
ATOM 5484 C C . PRO B 1 83 ? -41.312 -4.699 -18.312 1 42.56 83 PRO B C 1
ATOM 5486 O O . PRO B 1 83 ? -41.906 -5.664 -17.844 1 42.56 83 PRO B O 1
ATOM 5489 N N . GLY B 1 84 ? -40 -4.77 -18.516 1 43.59 84 GLY B N 1
ATOM 5490 C CA . GLY B 1 84 ? -39.156 -5.887 -18.109 1 43.59 84 GLY B CA 1
ATOM 5491 C C . GLY B 1 84 ? -38.938 -6.906 -19.219 1 43.59 84 GLY B C 1
ATOM 5492 O O . GLY B 1 84 ? -39.375 -6.688 -20.359 1 43.59 84 GLY B O 1
ATOM 5493 N N . ILE B 1 85 ? -38.094 -7.695 -19.359 1 43.03 85 ILE B N 1
ATOM 5494 C CA . ILE B 1 85 ? -37.812 -8.734 -20.359 1 43.03 85 ILE B CA 1
ATOM 5495 C C . ILE B 1 85 ? -38.812 -9.883 -20.172 1 43.03 85 ILE B C 1
ATOM 5497 O O . ILE B 1 85 ? -38.938 -10.438 -19.078 1 43.03 85 ILE B O 1
ATOM 5501 N N . PRO B 1 86 ? -39.875 -10.031 -21.047 1 40.41 86 PRO B N 1
ATOM 5502 C CA . PRO B 1 86 ? -40.781 -11.172 -20.891 1 40.41 86 PRO B CA 1
ATOM 5503 C C . PRO B 1 86 ? -40.062 -12.484 -20.625 1 40.41 86 PRO B C 1
ATOM 5505 O O . PRO B 1 86 ? -38.938 -12.672 -21.094 1 40.41 86 PRO B O 1
ATOM 5508 N N . PRO B 1 87 ? -40.562 -13.242 -19.703 1 39.94 87 PRO B N 1
ATOM 5509 C CA . PRO B 1 87 ? -39.938 -14.516 -19.297 1 39.94 87 PRO B CA 1
ATOM 5510 C C . PRO B 1 87 ? -39.5 -15.359 -20.5 1 39.94 87 PRO B C 1
ATOM 5512 O O . PRO B 1 87 ? -38.5 -16.078 -20.422 1 39.94 87 PRO B O 1
ATOM 5515 N N . TYR B 1 88 ? -40.375 -15.328 -21.516 1 36.62 88 TYR B N 1
ATOM 5516 C CA . TYR B 1 88 ? -40.062 -16.234 -22.625 1 36.62 88 TYR B CA 1
ATOM 5517 C C . TYR B 1 88 ? -38.906 -15.719 -23.453 1 36.62 88 TYR B C 1
ATOM 5519 O O . TYR B 1 88 ? -38.438 -16.406 -24.359 1 36.62 88 TYR B O 1
ATOM 5527 N N . LEU B 1 89 ? -38.625 -14.547 -23.469 1 39.81 89 LEU B N 1
ATOM 5528 C CA . LEU B 1 89 ? -37.406 -14.055 -24.125 1 39.81 89 LEU B CA 1
ATOM 5529 C C . LEU B 1 89 ? -36.156 -14.422 -23.297 1 39.81 89 LEU B C 1
ATOM 5531 O O . LEU B 1 89 ? -35.031 -14.055 -23.656 1 39.81 89 LEU B O 1
ATOM 5535 N N . VAL B 1 90 ? -36.375 -14.766 -22.125 1 40.88 90 VAL B N 1
ATOM 5536 C CA . VAL B 1 90 ? -35.25 -15.312 -21.344 1 40.88 90 VAL B CA 1
ATOM 5537 C C . VAL B 1 90 ? -34.594 -16.438 -22.109 1 40.88 90 VAL B C 1
ATOM 5539 O O . VAL B 1 90 ? -35.25 -17.344 -22.625 1 40.88 90 VAL B O 1
ATOM 5542 N N . ASP B 1 91 ? -33.625 -16.172 -22.797 1 43.56 91 ASP B N 1
ATOM 5543 C CA . ASP B 1 91 ? -32.719 -17.109 -23.484 1 43.56 91 ASP B CA 1
ATOM 5544 C C . ASP B 1 91 ? -32.812 -18.5 -22.844 1 43.56 91 ASP B C 1
ATOM 5546 O O . ASP B 1 91 ? -32.656 -18.641 -21.625 1 43.56 91 ASP B O 1
ATOM 5550 N N . THR B 1 92 ? -33.656 -19.406 -23.422 1 50.59 92 THR B N 1
ATOM 5551 C CA . THR B 1 92 ? -33.656 -20.812 -23.016 1 50.59 92 THR B CA 1
ATOM 5552 C C . THR B 1 92 ? -32.219 -21.281 -22.75 1 50.59 92 THR B C 1
ATOM 5554 O O . THR B 1 92 ? -32 -22.141 -21.891 1 50.59 92 THR B O 1
ATOM 5557 N N . GLU B 1 93 ? -31.266 -20.719 -23.516 1 62.09 93 GLU B N 1
ATOM 5558 C CA . GLU B 1 93 ? -29.906 -21.172 -23.266 1 62.09 93 GLU B CA 1
ATOM 5559 C C . GLU B 1 93 ? -29.125 -20.156 -22.438 1 62.09 93 GLU B C 1
ATOM 5561 O O . GLU B 1 93 ? -29.203 -18.953 -22.688 1 62.09 93 GLU B O 1
ATOM 5566 N N . GLY B 1 94 ? -28.781 -20.422 -21.328 1 75.88 94 GLY B N 1
ATOM 5567 C CA . GLY B 1 94 ? -28 -19.594 -20.422 1 75.88 94 GLY B CA 1
ATOM 5568 C C . GLY B 1 94 ? -26.781 -18.984 -21.062 1 75.88 94 GLY B C 1
ATOM 5569 O O . GLY B 1 94 ? -26.109 -19.625 -21.875 1 75.88 94 GLY B O 1
ATOM 5570 N N . ARG B 1 95 ? -26.562 -17.719 -20.969 1 80.69 95 ARG B N 1
ATOM 5571 C CA . ARG B 1 95 ? -25.359 -17.031 -21.422 1 80.69 95 ARG B CA 1
ATOM 5572 C C . ARG B 1 95 ? -24.844 -16.062 -20.375 1 80.69 95 ARG B C 1
ATOM 5574 O O . ARG B 1 95 ? -25.609 -15.602 -19.531 1 80.69 95 ARG B O 1
ATOM 5581 N N . PRO B 1 96 ? -23.578 -15.727 -20.406 1 85.62 96 PRO B N 1
ATOM 5582 C CA . PRO B 1 96 ? -23.047 -14.727 -19.484 1 85.62 96 PRO B CA 1
ATOM 5583 C C . PRO B 1 96 ? -23.453 -13.305 -19.859 1 85.62 96 PRO B C 1
ATOM 5585 O O . PRO B 1 96 ? -23.422 -12.938 -21.031 1 85.62 96 PRO B O 1
ATOM 5588 N N . LEU B 1 97 ? -23.922 -12.508 -18.891 1 86.44 97 LEU B N 1
ATOM 5589 C CA . LEU B 1 97 ? -24.281 -11.109 -19.078 1 86.44 97 LEU B CA 1
ATOM 5590 C C . LEU B 1 97 ? -23.438 -10.203 -18.172 1 86.44 97 LEU B C 1
ATOM 5592 O O . LEU B 1 97 ? -23.281 -10.5 -16.984 1 86.44 97 LEU B O 1
ATOM 5596 N N . GLN B 1 98 ? -22.906 -9.148 -18.812 1 89.12 98 GLN B N 1
ATOM 5597 C CA . GLN B 1 98 ? -22.141 -8.188 -18.031 1 89.12 98 GLN B CA 1
ATOM 5598 C C . GLN B 1 98 ? -23.047 -7.297 -17.188 1 89.12 98 GLN B C 1
ATOM 5600 O O . GLN B 1 98 ? -23.969 -6.664 -17.719 1 89.12 98 GLN B O 1
ATOM 5605 N N . VAL B 1 99 ? -22.828 -7.23 -15.922 1 92.94 99 VAL B N 1
ATOM 5606 C CA . VAL B 1 99 ? -23.734 -6.516 -15.039 1 92.94 99 VAL B CA 1
ATOM 5607 C C . VAL B 1 99 ? -23.047 -5.289 -14.461 1 92.94 99 VAL B C 1
ATOM 5609 O O . VAL B 1 99 ? -23.703 -4.32 -14.07 1 92.94 99 VAL B O 1
ATOM 5612 N N . LEU B 1 100 ? -21.719 -5.375 -14.305 1 93.56 100 LEU B N 1
ATOM 5613 C CA . LEU B 1 100 ? -20.953 -4.246 -13.789 1 93.56 100 LEU B CA 1
ATOM 5614 C C . LEU B 1 100 ? -19.766 -3.928 -14.711 1 93.56 100 LEU B C 1
ATOM 5616 O O . LEU B 1 100 ? -19.141 -4.836 -15.25 1 93.56 100 LEU B O 1
ATOM 5620 N N . THR B 1 101 ? -19.5 -2.684 -14.875 1 89.75 101 THR B N 1
ATOM 5621 C CA . THR B 1 101 ? -18.344 -2.205 -15.602 1 89.75 101 THR B CA 1
ATOM 5622 C C . THR B 1 101 ? -17.703 -1.023 -14.883 1 89.75 101 THR B C 1
ATOM 5624 O O . THR B 1 101 ? -18.297 -0.449 -13.969 1 89.75 101 THR B O 1
ATOM 5627 N N . PHE B 1 102 ? -16.438 -0.79 -15.203 1 88.31 102 PHE B N 1
ATOM 5628 C CA . PHE B 1 102 ? -15.688 0.292 -14.578 1 88.31 102 PHE B CA 1
ATOM 5629 C C . PHE B 1 102 ? -15.117 1.232 -15.625 1 88.31 102 PHE B C 1
ATOM 5631 O O . PHE B 1 102 ? -14.773 0.802 -16.734 1 88.31 102 PHE B O 1
ATOM 5638 N N . SER B 1 103 ? -15.086 2.482 -15.336 1 85.62 103 SER B N 1
ATOM 5639 C CA . SER B 1 103 ? -14.438 3.484 -16.172 1 85.62 103 SER B CA 1
ATOM 5640 C C . SER B 1 103 ? -13.703 4.523 -15.336 1 85.62 103 SER B C 1
ATOM 5642 O O . SER B 1 103 ? -13.875 4.578 -14.117 1 85.62 103 SER B O 1
ATOM 5644 N N . LEU B 1 104 ? -12.805 5.195 -15.992 1 83.44 104 LEU B N 1
ATOM 5645 C CA . LEU B 1 104 ? -12.094 6.297 -15.352 1 83.44 104 LEU B CA 1
ATOM 5646 C C . LEU B 1 104 ? -12.688 7.641 -15.773 1 83.44 104 LEU B C 1
ATOM 5648 O O . LEU B 1 104 ? -12.969 7.852 -16.953 1 83.44 104 LEU B O 1
ATOM 5652 N N . ASP B 1 105 ? -12.883 8.5 -14.875 1 82.31 105 ASP B N 1
ATOM 5653 C CA . ASP B 1 105 ? -13.375 9.836 -15.195 1 82.31 105 ASP B CA 1
ATOM 5654 C C . ASP B 1 105 ? -12.234 10.773 -15.586 1 82.31 105 ASP B C 1
ATOM 5656 O O . ASP B 1 105 ? -11.086 10.336 -15.719 1 82.31 105 ASP B O 1
ATOM 5660 N N . ASP B 1 106 ? -12.516 12.016 -15.758 1 76.69 106 ASP B N 1
ATOM 5661 C CA . ASP B 1 106 ? -11.547 13 -16.219 1 76.69 106 ASP B CA 1
ATOM 5662 C C . ASP B 1 106 ? -10.453 13.219 -15.18 1 76.69 106 ASP B C 1
ATOM 5664 O O . ASP B 1 106 ? -9.312 13.531 -15.531 1 76.69 106 ASP B O 1
ATOM 5668 N N . ASP B 1 107 ? -10.734 12.969 -13.984 1 75.88 107 ASP B N 1
ATOM 5669 C CA . ASP B 1 107 ? -9.75 13.156 -12.922 1 75.88 107 ASP B CA 1
ATOM 5670 C C . ASP B 1 107 ? -9.055 11.844 -12.578 1 75.88 107 ASP B C 1
ATOM 5672 O O . ASP B 1 107 ? -8.367 11.75 -11.555 1 75.88 107 ASP B O 1
ATOM 5676 N N . GLN B 1 108 ? -9.375 10.812 -13.344 1 78.44 108 GLN B N 1
ATOM 5677 C CA . GLN B 1 108 ? -8.734 9.508 -13.227 1 78.44 108 GLN B CA 1
ATOM 5678 C C . GLN B 1 108 ? -9.234 8.75 -12 1 78.44 108 GLN B C 1
ATOM 5680 O O . GLN B 1 108 ? -8.492 7.98 -11.391 1 78.44 108 GLN B O 1
ATOM 5685 N N . HIS B 1 109 ? -10.469 9.125 -11.672 1 82.44 109 HIS B N 1
ATOM 5686 C CA . HIS B 1 109 ? -11.117 8.344 -10.617 1 82.44 109 HIS B CA 1
ATOM 5687 C C . HIS B 1 109 ? -11.945 7.207 -11.203 1 82.44 109 HIS B C 1
ATOM 5689 O O . HIS B 1 109 ? -12.586 7.375 -12.242 1 82.44 109 HIS B O 1
ATOM 5695 N N . THR B 1 110 ? -11.977 6.141 -10.508 1 86.81 110 THR B N 1
ATOM 5696 C CA . THR B 1 110 ? -12.711 4.977 -10.977 1 86.81 110 THR B CA 1
ATOM 5697 C C . THR B 1 110 ? -14.203 5.133 -10.688 1 86.81 110 THR B C 1
ATOM 5699 O O . THR B 1 110 ? -14.594 5.48 -9.578 1 86.81 110 THR B O 1
ATOM 5702 N N . VAL B 1 111 ? -14.984 4.938 -11.719 1 88.75 111 VAL B N 1
ATOM 5703 C CA . VAL B 1 111 ? -16.438 4.988 -11.586 1 88.75 111 VAL B CA 1
ATOM 5704 C C . VAL B 1 111 ? -17.031 3.623 -11.922 1 88.75 111 VAL B C 1
ATOM 5706 O O . VAL B 1 111 ? -16.625 2.984 -12.898 1 88.75 111 VAL B O 1
ATOM 5709 N N . THR B 1 112 ? -17.922 3.229 -11.086 1 91.56 112 THR B N 1
ATOM 5710 C CA . THR B 1 112 ? -18.609 1.953 -11.305 1 91.56 112 THR B CA 1
ATOM 5711 C C . THR B 1 112 ? -19.938 2.16 -12.008 1 91.56 112 THR B C 1
ATOM 5713 O O . THR B 1 112 ? -20.734 3.008 -11.602 1 91.56 112 THR B O 1
ATOM 5716 N N . HIS B 1 113 ? -20.156 1.32 -13.07 1 89.25 113 HIS B N 1
ATOM 5717 C CA . HIS B 1 113 ? -21.406 1.409 -13.828 1 89.25 113 HIS B CA 1
ATOM 5718 C C . HIS B 1 113 ? -22.219 0.121 -13.711 1 89.25 113 HIS B C 1
ATOM 5720 O O . HIS B 1 113 ? -21.656 -0.976 -13.828 1 89.25 113 HIS B O 1
ATOM 5726 N N . ILE B 1 114 ? -23.5 0.302 -13.477 1 91.56 114 ILE B N 1
ATOM 5727 C CA . ILE B 1 114 ? -24.406 -0.835 -13.383 1 91.56 114 ILE B CA 1
ATOM 5728 C C . ILE B 1 114 ? -25.172 -0.995 -14.695 1 91.56 114 ILE B C 1
ATOM 5730 O O . ILE B 1 114 ? -25.594 -0.007 -15.289 1 91.56 114 ILE B O 1
ATOM 5734 N N . ASN B 1 115 ? -25.141 -2.197 -15.203 1 88.56 115 ASN B N 1
ATOM 5735 C CA . ASN B 1 115 ? -26.016 -2.537 -16.312 1 88.56 115 ASN B CA 1
ATOM 5736 C C . ASN B 1 115 ? -27.375 -3.053 -15.82 1 88.56 115 ASN B C 1
ATOM 5738 O O . ASN B 1 115 ? -27.562 -4.262 -15.695 1 88.56 115 ASN B O 1
ATOM 5742 N N . GLU B 1 116 ? -28.219 -2.193 -15.625 1 85.81 116 GLU B N 1
ATOM 5743 C CA . GLU B 1 116 ? -29.5 -2.518 -14.992 1 85.81 116 GLU B CA 1
ATOM 5744 C C . GLU B 1 116 ? -30.344 -3.41 -15.891 1 85.81 116 GLU B C 1
ATOM 5746 O O . GLU B 1 116 ? -31.094 -4.266 -15.398 1 85.81 116 GLU B O 1
ATOM 5751 N N . ALA B 1 117 ? -30.203 -3.211 -17.156 1 80.56 117 ALA B N 1
ATOM 5752 C CA . ALA B 1 117 ? -30.969 -4.016 -18.094 1 80.56 117 ALA B CA 1
ATOM 5753 C C . ALA B 1 117 ? -30.609 -5.496 -17.969 1 80.56 117 ALA B C 1
ATOM 5755 O O . ALA B 1 117 ? -31.5 -6.348 -17.875 1 80.56 117 ALA B O 1
ATOM 5756 N N . ASN B 1 118 ? -29.375 -5.73 -17.938 1 86.06 118 ASN B N 1
ATOM 5757 C CA . ASN B 1 118 ? -28.906 -7.105 -17.797 1 86.06 118 ASN B CA 1
ATOM 5758 C C . ASN B 1 118 ? -29.297 -7.699 -16.438 1 86.06 118 ASN B C 1
ATOM 5760 O O . ASN B 1 118 ? -29.703 -8.859 -16.359 1 86.06 118 ASN B O 1
ATOM 5764 N N . LEU B 1 119 ? -29.25 -6.926 -15.422 1 91.38 119 LEU B N 1
ATOM 5765 C CA . LEU B 1 119 ? -29.594 -7.402 -14.086 1 91.38 119 LEU B CA 1
ATOM 5766 C C . LEU B 1 119 ? -31.094 -7.711 -13.984 1 91.38 119 LEU B C 1
ATOM 5768 O O . LEU B 1 119 ? -31.484 -8.711 -13.383 1 91.38 119 LEU B O 1
ATOM 5772 N N . ARG B 1 120 ? -31.859 -6.891 -14.562 1 85.81 120 ARG B N 1
ATOM 5773 C CA . ARG B 1 120 ? -33.312 -7.105 -14.531 1 85.81 120 ARG B CA 1
ATOM 5774 C C . ARG B 1 120 ? -33.688 -8.367 -15.305 1 85.81 120 ARG B C 1
ATOM 5776 O O . ARG B 1 120 ? -34.625 -9.086 -14.906 1 85.81 120 ARG B O 1
ATOM 5783 N N . GLN B 1 121 ? -32.969 -8.531 -16.359 1 82.81 121 GLN B N 1
ATOM 5784 C CA . GLN B 1 121 ? -33.219 -9.734 -17.156 1 82.81 121 GLN B CA 1
ATOM 5785 C C . GLN B 1 121 ? -32.969 -10.992 -16.328 1 82.81 121 GLN B C 1
ATOM 5787 O O . GLN B 1 121 ? -33.656 -12.008 -16.531 1 82.81 121 GLN B O 1
ATOM 5792 N N . ILE B 1 122 ? -32.094 -10.906 -15.43 1 90.19 122 ILE B N 1
ATOM 5793 C CA . ILE B 1 122 ? -31.719 -12.078 -14.648 1 90.19 122 ILE B CA 1
ATOM 5794 C C . ILE B 1 122 ? -32.594 -12.156 -13.391 1 90.19 122 ILE B C 1
ATOM 5796 O O . ILE B 1 122 ? -33.156 -13.203 -13.094 1 90.19 122 ILE B O 1
ATOM 5800 N N . LEU B 1 123 ? -32.781 -11.07 -12.727 1 91.25 123 LEU B N 1
ATOM 5801 C CA . LEU B 1 123 ? -33.281 -11.078 -11.352 1 91.25 123 LEU B CA 1
ATOM 5802 C C . LEU B 1 123 ? -34.812 -10.898 -11.336 1 91.25 123 LEU B C 1
ATOM 5804 O O . LEU B 1 123 ? -35.469 -11.227 -10.344 1 91.25 123 LEU B O 1
ATOM 5808 N N . TYR B 1 124 ? -35.406 -10.383 -12.359 1 84.44 124 TYR B N 1
ATOM 5809 C CA . TYR B 1 124 ? -36.844 -10.117 -12.359 1 84.44 124 TYR B CA 1
ATOM 5810 C C . TYR B 1 124 ? -37.594 -11.141 -13.195 1 84.44 124 TYR B C 1
ATOM 5812 O O . TYR B 1 124 ? -38.75 -10.922 -13.562 1 84.44 124 TYR B O 1
ATOM 5820 N N . ARG B 1 125 ? -36.906 -12.188 -13.461 1 80.88 125 ARG B N 1
ATOM 5821 C CA . ARG B 1 125 ? -37.594 -13.289 -14.117 1 80.88 125 ARG B CA 1
ATOM 5822 C C . ARG B 1 125 ? -38.781 -13.773 -13.289 1 80.88 125 ARG B C 1
ATOM 5824 O O . ARG B 1 125 ? -38.688 -13.859 -12.062 1 80.88 125 ARG B O 1
ATOM 5831 N N . HIS B 1 126 ? -39.875 -14.156 -13.891 1 77.5 126 HIS B N 1
ATOM 5832 C CA . HIS B 1 126 ? -41.125 -14.5 -13.219 1 77.5 126 HIS B CA 1
ATOM 5833 C C . HIS B 1 126 ? -40.938 -15.742 -12.344 1 77.5 126 HIS B C 1
ATOM 5835 O O . HIS B 1 126 ? -41.594 -15.867 -11.305 1 77.5 126 HIS B O 1
ATOM 5841 N N . ASP B 1 127 ? -40.094 -16.578 -12.742 1 81.62 127 ASP B N 1
ATOM 5842 C CA . ASP B 1 127 ? -39.938 -17.844 -12.047 1 81.62 127 ASP B CA 1
ATOM 5843 C C . ASP B 1 127 ? -39.062 -17.703 -10.812 1 81.62 127 ASP B C 1
ATOM 5845 O O . ASP B 1 127 ? -39.094 -18.562 -9.922 1 81.62 127 ASP B O 1
ATOM 5849 N N . VAL B 1 128 ? -38.281 -16.547 -10.734 1 90.5 128 VAL B N 1
ATOM 5850 C CA . VAL B 1 128 ? -37.312 -16.531 -9.641 1 90.5 128 VAL B CA 1
ATOM 5851 C C . VAL B 1 128 ? -37.438 -15.195 -8.891 1 90.5 128 VAL B C 1
ATOM 5853 O O . VAL B 1 128 ? -36.875 -15.055 -7.789 1 90.5 128 VAL B O 1
ATOM 5856 N N . LYS B 1 129 ? -38.156 -14.211 -9.281 1 89.62 129 LYS B N 1
ATOM 5857 C CA . LYS B 1 129 ? -38.156 -12.852 -8.758 1 89.62 129 LYS B CA 1
ATOM 5858 C C . LYS B 1 129 ? -38.438 -12.844 -7.258 1 89.62 129 LYS B C 1
ATOM 5860 O O . LYS B 1 129 ? -37.844 -12.062 -6.512 1 89.62 129 LYS B O 1
ATOM 5865 N N . ASP B 1 130 ? -39.281 -13.719 -6.785 1 91.62 130 ASP B N 1
ATOM 5866 C CA . ASP B 1 130 ? -39.688 -13.68 -5.387 1 91.62 130 ASP B CA 1
ATOM 5867 C C . ASP B 1 130 ? -39 -14.766 -4.574 1 91.62 130 ASP B C 1
ATOM 5869 O O . ASP B 1 130 ? -39.281 -14.93 -3.381 1 91.62 130 ASP B O 1
ATOM 5873 N N . LEU B 1 131 ? -38.094 -15.484 -5.16 1 94.75 131 LEU B N 1
ATOM 5874 C CA . LEU B 1 131 ? -37.375 -16.531 -4.453 1 94.75 131 LEU B CA 1
ATOM 5875 C C . LEU B 1 131 ? -36.156 -15.969 -3.75 1 94.75 131 LEU B C 1
ATOM 5877 O O . LEU B 1 131 ? -35.531 -15.016 -4.238 1 94.75 131 LEU B O 1
ATOM 5881 N N . PRO B 1 132 ? -35.844 -16.609 -2.572 1 95.12 132 PRO B N 1
ATOM 5882 C CA . PRO B 1 132 ? -34.562 -16.25 -1.974 1 95.12 132 PRO B CA 1
ATOM 5883 C C . PRO B 1 132 ? -33.375 -16.547 -2.896 1 95.12 132 PRO B C 1
ATOM 5885 O O . PRO B 1 132 ? -33.375 -17.531 -3.633 1 95.12 132 PRO B O 1
ATOM 5888 N N . VAL B 1 133 ? -32.344 -15.719 -2.807 1 96.38 133 VAL B N 1
ATOM 5889 C CA . VAL B 1 133 ? -31.297 -15.789 -3.818 1 96.38 133 VAL B CA 1
ATOM 5890 C C . VAL B 1 133 ? -30 -16.234 -3.172 1 96.38 133 VAL B C 1
ATOM 5892 O O . VAL B 1 133 ? -29.688 -15.828 -2.049 1 96.38 133 VAL B O 1
ATOM 5895 N N . VAL B 1 134 ? -29.312 -17.109 -3.84 1 95.94 134 VAL B N 1
ATOM 5896 C CA . VAL B 1 134 ? -27.953 -17.5 -3.539 1 95.94 134 VAL B CA 1
ATOM 5897 C C . VAL B 1 134 ? -27.016 -17 -4.633 1 95.94 134 VAL B C 1
ATOM 5899 O O . VAL B 1 134 ? -27.203 -17.312 -5.812 1 95.94 134 VAL B O 1
ATOM 5902 N N . VAL B 1 135 ? -26.078 -16.203 -4.25 1 96.75 135 VAL B N 1
ATOM 5903 C CA . VAL B 1 135 ? -25.125 -15.68 -5.227 1 96.75 135 VAL B CA 1
ATOM 5904 C C . VAL B 1 135 ? -23.781 -16.359 -5.043 1 96.75 135 VAL B C 1
ATOM 5906 O O . VAL B 1 135 ? -23.078 -16.109 -4.055 1 96.75 135 VAL B O 1
ATOM 5909 N N . LEU B 1 136 ? -23.406 -17.203 -5.977 1 95.81 136 LEU B N 1
ATOM 5910 C CA . LEU B 1 136 ? -22.094 -17.828 -6.02 1 95.81 136 LEU B CA 1
ATOM 5911 C C . LEU B 1 136 ? -21.172 -17.094 -6.98 1 95.81 136 LEU B C 1
ATOM 5913 O O . LEU B 1 136 ? -21.422 -17.047 -8.188 1 95.81 136 LEU B O 1
ATOM 5917 N N . SER B 1 137 ? -20.156 -16.547 -6.449 1 95.12 137 SER B N 1
ATOM 5918 C CA . SER B 1 137 ? -19.234 -15.781 -7.277 1 95.12 137 SER B CA 1
ATOM 5919 C C . SER B 1 137 ? -17.812 -16.328 -7.184 1 95.12 137 SER B C 1
ATOM 5921 O O . SER B 1 137 ? -17.438 -16.906 -6.156 1 95.12 137 SER B O 1
ATOM 5923 N N . VAL B 1 138 ? -17.094 -16.219 -8.258 1 92.94 138 VAL B N 1
ATOM 5924 C CA . VAL B 1 138 ? -15.695 -16.641 -8.289 1 92.94 138 VAL B CA 1
ATOM 5925 C C . VAL B 1 138 ? -14.805 -15.43 -8.578 1 92.94 138 VAL B C 1
ATOM 5927 O O . VAL B 1 138 ? -15.016 -14.719 -9.562 1 92.94 138 VAL B O 1
ATOM 5930 N N . ALA B 1 139 ? -13.953 -15.141 -7.645 1 92.56 139 ALA B N 1
ATOM 5931 C CA . ALA B 1 139 ? -12.984 -14.055 -7.785 1 92.56 139 ALA B CA 1
ATOM 5932 C C . ALA B 1 139 ? -11.555 -14.586 -7.695 1 92.56 139 ALA B C 1
ATOM 5934 O O . ALA B 1 139 ? -11.336 -15.742 -7.324 1 92.56 139 ALA B O 1
ATOM 5935 N N . GLY B 1 140 ? -10.602 -13.789 -8.133 1 91.19 140 GLY B N 1
ATOM 5936 C CA . GLY B 1 140 ? -9.195 -14.148 -8.102 1 91.19 140 GLY B CA 1
ATOM 5937 C C . GLY B 1 140 ? -8.352 -13.344 -9.07 1 91.19 140 GLY B C 1
ATOM 5938 O O . GLY B 1 140 ? -8.883 -12.555 -9.852 1 91.19 140 GLY B O 1
ATOM 5939 N N . PRO B 1 141 ? -7.051 -13.562 -8.961 1 87.94 141 PRO B N 1
ATOM 5940 C CA . PRO B 1 141 ? -6.168 -12.875 -9.906 1 87.94 141 PRO B CA 1
ATOM 5941 C C . PRO B 1 141 ? -6.418 -13.297 -11.359 1 87.94 141 PRO B C 1
ATOM 5943 O O . PRO B 1 141 ? -7.047 -14.328 -11.602 1 87.94 141 PRO B O 1
ATOM 5946 N N . PHE B 1 142 ? -5.93 -12.477 -12.18 1 80.56 142 PHE B N 1
ATOM 5947 C CA . PHE B 1 142 ? -6.164 -12.727 -13.594 1 80.56 142 PHE B CA 1
ATOM 5948 C C . PHE B 1 142 ? -5.449 -13.992 -14.055 1 80.56 142 PHE B C 1
ATOM 5950 O O . PHE B 1 142 ? -4.352 -14.297 -13.578 1 80.56 142 PHE B O 1
ATOM 5957 N N . ARG B 1 143 ? -6.07 -14.766 -14.859 1 74.25 143 ARG B N 1
ATOM 5958 C CA . ARG B 1 143 ? -5.574 -15.953 -15.539 1 74.25 143 ARG B CA 1
ATOM 5959 C C . ARG B 1 143 ? -5.289 -17.078 -14.547 1 74.25 143 ARG B C 1
ATOM 5961 O O . ARG B 1 143 ? -4.258 -17.75 -14.641 1 74.25 143 ARG B O 1
ATOM 5968 N N . THR B 1 144 ? -6.141 -17.234 -13.648 1 75.69 144 THR B N 1
ATOM 5969 C CA . THR B 1 144 ? -6.016 -18.328 -12.688 1 75.69 144 THR B CA 1
ATOM 5970 C C . THR B 1 144 ? -7.035 -19.422 -12.977 1 75.69 144 THR B C 1
ATOM 5972 O O . THR B 1 144 ? -7.113 -20.406 -12.242 1 75.69 144 THR B O 1
ATOM 5975 N N . GLY B 1 145 ? -7.879 -19.266 -14 1 75.25 145 GLY B N 1
ATOM 5976 C CA . GLY B 1 145 ? -8.805 -20.312 -14.406 1 75.25 145 GLY B CA 1
ATOM 5977 C C . GLY B 1 145 ? -10.203 -20.141 -13.844 1 75.25 145 GLY B C 1
ATOM 5978 O O . GLY B 1 145 ? -10.898 -21.109 -13.578 1 75.25 145 GLY B O 1
ATOM 5979 N N . LYS B 1 146 ? -10.539 -18.984 -13.562 1 82.69 146 LYS B N 1
ATOM 5980 C CA . LYS B 1 146 ? -11.844 -18.688 -12.977 1 82.69 146 LYS B CA 1
ATOM 5981 C C . LYS B 1 146 ? -12.977 -19.125 -13.906 1 82.69 146 LYS B C 1
ATOM 5983 O O . LYS B 1 146 ? -13.922 -19.797 -13.469 1 82.69 146 LYS B O 1
ATOM 5988 N N . SER B 1 147 ? -12.852 -18.844 -15.18 1 76.69 147 SER B N 1
ATOM 5989 C CA . SER B 1 147 ? -13.914 -19.188 -16.125 1 76.69 147 SER B CA 1
ATOM 5990 C C . SER B 1 147 ? -14.016 -20.688 -16.328 1 76.69 147 SER B C 1
ATOM 5992 O O . SER B 1 147 ? -15.109 -21.234 -16.516 1 76.69 147 SER B O 1
ATOM 5994 N N . PHE B 1 148 ? -12.914 -21.328 -16.234 1 75.12 148 PHE B N 1
ATOM 5995 C CA . PHE B 1 148 ? -12.898 -22.781 -16.312 1 75.12 148 PHE B CA 1
ATOM 5996 C C . PHE B 1 148 ? -13.688 -23.391 -15.164 1 75.12 148 PHE B C 1
ATOM 5998 O O . PHE B 1 148 ? -14.5 -24.297 -15.367 1 75.12 148 PHE B O 1
ATOM 6005 N N . LEU B 1 149 ? -13.438 -22.891 -14.07 1 83 149 LEU B N 1
ATOM 6006 C CA . LEU B 1 149 ? -14.125 -23.344 -12.867 1 83 149 LEU B CA 1
ATOM 6007 C C . LEU B 1 149 ? -15.625 -23.094 -12.977 1 83 149 LEU B C 1
ATOM 6009 O O . LEU B 1 149 ? -16.438 -23.969 -12.656 1 83 149 LEU B O 1
ATOM 6013 N N . LEU B 1 150 ? -15.953 -21.984 -13.469 1 86.5 150 LEU B N 1
ATOM 6014 C CA . LEU B 1 150 ? -17.359 -21.594 -13.555 1 86.5 150 LEU B CA 1
ATOM 6015 C C . LEU B 1 150 ? -18.094 -22.438 -14.578 1 86.5 150 LEU B C 1
ATOM 6017 O O . LEU B 1 150 ? -19.281 -22.766 -14.375 1 86.5 150 LEU B O 1
ATOM 6021 N N . ASN B 1 151 ? -17.453 -22.812 -15.641 1 79.81 151 ASN B N 1
ATOM 6022 C CA . ASN B 1 151 ? -18.094 -23.641 -16.656 1 79.81 151 ASN B CA 1
ATOM 6023 C C . ASN B 1 151 ? -18.422 -25.031 -16.109 1 79.81 151 ASN B C 1
ATOM 6025 O O . ASN B 1 151 ? -19.438 -25.625 -16.469 1 79.81 151 ASN B O 1
ATOM 6029 N N . PHE B 1 152 ? -17.641 -25.469 -15.273 1 78.06 152 PHE B N 1
ATOM 6030 C CA . PHE B 1 152 ? -17.906 -26.75 -14.641 1 78.06 152 PHE B CA 1
ATOM 6031 C C . PHE B 1 152 ? -19.062 -26.625 -13.641 1 78.06 152 PHE B C 1
ATOM 6033 O O . PHE B 1 152 ? -19.875 -27.547 -13.508 1 78.06 152 PHE B O 1
ATOM 6040 N N . ILE B 1 153 ? -19.031 -25.594 -12.984 1 85.19 153 ILE B N 1
ATOM 6041 C CA . ILE B 1 153 ? -20.109 -25.359 -12.031 1 85.19 153 ILE B CA 1
ATOM 6042 C C . ILE B 1 153 ? -21.438 -25.281 -12.766 1 85.19 153 ILE B C 1
ATOM 6044 O O . ILE B 1 153 ? -22.438 -25.828 -12.312 1 85.19 153 ILE B O 1
ATOM 6048 N N . LEU B 1 154 ? -21.422 -24.641 -13.875 1 83.75 154 LEU B N 1
ATOM 6049 C CA . LEU B 1 154 ? -22.641 -24.516 -14.68 1 83.75 154 LEU B CA 1
ATOM 6050 C C . LEU B 1 154 ? -23.109 -25.891 -15.148 1 83.75 154 LEU B C 1
ATOM 6052 O O . LEU B 1 154 ? -24.312 -26.188 -15.117 1 83.75 154 LEU B O 1
ATOM 6056 N N . ARG B 1 155 ? -22.188 -26.688 -15.539 1 77.06 155 ARG B N 1
ATOM 6057 C CA . ARG B 1 155 ? -22.516 -28.047 -15.984 1 77.06 155 ARG B CA 1
ATOM 6058 C C . ARG B 1 155 ? -23.125 -28.859 -14.844 1 77.06 155 ARG B C 1
ATOM 6060 O O . ARG B 1 155 ? -24.078 -29.609 -15.062 1 77.06 155 ARG B O 1
ATOM 6067 N N . TYR B 1 156 ? -22.562 -28.688 -13.75 1 77.88 156 TYR B N 1
ATOM 6068 C CA . TYR B 1 156 ? -23.078 -29.359 -12.578 1 77.88 156 TYR B CA 1
ATOM 6069 C C . TYR B 1 156 ? -24.516 -28.922 -12.273 1 77.88 156 TYR B C 1
ATOM 6071 O O . TYR B 1 156 ? -25.375 -29.734 -11.992 1 77.88 156 TYR B O 1
ATOM 6079 N N . LEU B 1 157 ? -24.734 -27.719 -12.328 1 80.81 157 LEU B N 1
ATOM 6080 C CA . LEU B 1 157 ? -26.047 -27.141 -12.008 1 80.81 157 LEU B CA 1
ATOM 6081 C C . LEU B 1 157 ? -27.078 -27.516 -13.062 1 80.81 157 LEU B C 1
ATOM 6083 O O . LEU B 1 157 ? -28.25 -27.75 -12.742 1 80.81 157 LEU B O 1
ATOM 6087 N N . GLU B 1 158 ? -26.688 -27.578 -14.258 1 76.44 158 GLU B N 1
ATOM 6088 C CA . GLU B 1 158 ? -27.594 -27.922 -15.352 1 76.44 158 GLU B CA 1
ATOM 6089 C C . GLU B 1 158 ? -28.031 -29.375 -15.273 1 76.44 158 GLU B C 1
ATOM 6091 O O . GLU B 1 158 ? -29.172 -29.703 -15.633 1 76.44 158 GLU B O 1
ATOM 6096 N N . ASN B 1 159 ? -27.109 -30.172 -14.805 1 72.5 159 ASN B N 1
ATOM 6097 C CA . ASN B 1 159 ? -27.406 -31.609 -14.773 1 72.5 159 ASN B CA 1
ATOM 6098 C C . ASN B 1 159 ? -27.906 -32.031 -13.391 1 72.5 159 ASN B C 1
ATOM 6100 O O . ASN B 1 159 ? -28.078 -33.219 -13.141 1 72.5 159 ASN B O 1
ATOM 6104 N N . ASP B 1 160 ? -28.297 -31.109 -12.594 1 67.5 160 ASP B N 1
ATOM 6105 C CA . ASP B 1 160 ? -28.812 -31.344 -11.25 1 67.5 160 ASP B CA 1
ATOM 6106 C C . ASP B 1 160 ? -27.953 -32.375 -10.516 1 67.5 16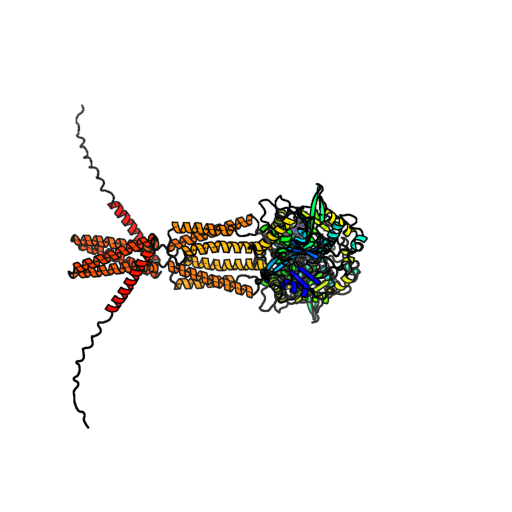0 ASP B C 1
ATOM 6108 O O . ASP B 1 160 ? -28.484 -33.312 -9.898 1 67.5 160 ASP B O 1
ATOM 6112 N N . GLY B 1 161 ? -26.625 -32.219 -10.656 1 60.81 161 GLY B N 1
ATOM 6113 C CA . GLY B 1 161 ? -25.688 -33.031 -9.914 1 60.81 161 GLY B CA 1
ATOM 6114 C C . GLY B 1 161 ? -25.516 -34.406 -10.508 1 60.81 161 GLY B C 1
ATOM 6115 O O . GLY B 1 161 ? -24.625 -35.156 -10.094 1 60.81 161 GLY B O 1
ATOM 6116 N N . ALA B 1 162 ? -26.562 -34.812 -11.328 1 57.56 162 ALA B N 1
ATOM 6117 C CA . ALA B 1 162 ? -26.516 -36.156 -11.891 1 57.56 162 ALA B CA 1
ATOM 6118 C C . ALA B 1 162 ? -25.562 -36.219 -13.078 1 57.56 162 ALA B C 1
ATOM 6120 O O . ALA B 1 162 ? -25.469 -35.281 -13.867 1 57.56 162 ALA B O 1
ATOM 6121 N N . ASP B 1 163 ? -24.594 -37.219 -13.266 1 53.84 163 ASP B N 1
ATOM 6122 C CA . ASP B 1 163 ? -23.734 -37.656 -14.352 1 53.84 163 ASP B CA 1
ATOM 6123 C C . ASP B 1 163 ? -22.797 -36.562 -14.82 1 53.84 163 ASP B C 1
ATOM 6125 O O . ASP B 1 163 ? -22.484 -36.469 -16.016 1 53.84 163 ASP B O 1
ATOM 6129 N N . TRP B 1 164 ? -22.609 -35.531 -14.172 1 52.16 164 TRP B N 1
ATOM 6130 C CA . TRP B 1 164 ? -21.844 -34.344 -14.617 1 52.16 164 TRP B CA 1
ATOM 6131 C C . TRP B 1 164 ? -20.406 -34.719 -14.922 1 52.16 164 TRP B C 1
ATOM 6133 O O . TRP B 1 164 ? -19.719 -34.031 -15.672 1 52.16 164 TRP B O 1
ATOM 6143 N N . GLY B 1 165 ? -20 -35.844 -14.328 1 50.78 165 GLY B N 1
ATOM 6144 C CA . GLY B 1 165 ? -18.609 -36.25 -14.477 1 50.78 165 GLY B CA 1
ATOM 6145 C C . GLY B 1 165 ? -18.375 -37.094 -15.734 1 50.78 165 GLY B C 1
ATOM 6146 O O . GLY B 1 165 ? -17.25 -37.469 -16.031 1 50.78 165 GLY B O 1
ATOM 6147 N N . SER B 1 166 ? -19.547 -37.531 -16.297 1 46.03 166 SER B N 1
ATOM 6148 C CA . SER B 1 166 ? -19.359 -38.438 -17.406 1 46.03 166 SER B CA 1
ATOM 6149 C C . SER B 1 166 ? -18.828 -37.719 -18.641 1 46.03 166 SER B C 1
ATOM 6151 O O . SER B 1 166 ? -19.047 -36.5 -18.797 1 46.03 166 SER B O 1
ATOM 6153 N N . GLU B 1 167 ? -17.969 -38.281 -19.406 1 46.88 167 GLU B N 1
ATOM 6154 C CA . GLU B 1 167 ? -17.297 -37.875 -20.641 1 46.88 167 GLU B CA 1
ATOM 6155 C C . GLU B 1 167 ? -18.266 -37.156 -21.578 1 46.88 167 GLU B C 1
ATOM 6157 O O . GLU B 1 167 ? -17.875 -36.219 -22.297 1 46.88 167 GLU B O 1
ATOM 6162 N N . ALA B 1 168 ? -19.406 -37.656 -21.812 1 44.59 168 ALA B N 1
ATOM 6163 C CA . ALA B 1 168 ? -20.406 -37.281 -22.812 1 44.59 168 ALA B CA 1
ATOM 6164 C C . ALA B 1 168 ? -20.922 -35.875 -22.531 1 44.59 168 ALA B C 1
ATOM 6166 O O . ALA B 1 168 ? -21.344 -35.156 -23.453 1 44.59 168 ALA B O 1
ATOM 6167 N N . SER B 1 169 ? -21.016 -35.469 -21.422 1 44.16 169 SER B N 1
ATOM 6168 C CA . SER B 1 169 ? -21.734 -34.25 -21.062 1 44.16 169 SER B CA 1
ATOM 6169 C C . SER B 1 169 ? -20.859 -33 -21.297 1 44.16 169 SER B C 1
ATOM 6171 O O . SER B 1 169 ? -21.312 -31.875 -21.094 1 44.16 169 SER B O 1
ATOM 6173 N N . MET B 1 170 ? -19.641 -33.125 -21.516 1 41.88 170 MET B N 1
ATOM 6174 C CA . MET B 1 170 ? -18.719 -32 -21.672 1 41.88 170 MET B CA 1
ATOM 6175 C C . MET B 1 170 ? -18.891 -31.344 -23.031 1 41.88 170 MET B C 1
ATOM 6177 O O . MET B 1 170 ? -18.125 -30.453 -23.391 1 41.88 170 MET B O 1
ATOM 6181 N N . GLN B 1 171 ? -19.547 -31.969 -24.016 1 37.97 171 GLN B N 1
ATOM 6182 C CA . GLN B 1 171 ? -19.531 -31.422 -25.375 1 37.97 171 GLN B CA 1
ATOM 6183 C C . GLN B 1 171 ? -19.891 -29.938 -25.375 1 37.97 171 GLN B C 1
ATOM 6185 O O . GLN B 1 171 ? -19.312 -29.156 -26.125 1 37.97 171 GLN B O 1
ATOM 6190 N N . ALA B 1 172 ? -21.312 -29.531 -25.375 1 37.22 172 ALA B N 1
ATOM 6191 C CA . ALA B 1 172 ? -21.953 -28.422 -26.078 1 37.22 172 ALA B CA 1
ATOM 6192 C C . ALA B 1 172 ? -21.672 -27.094 -25.375 1 37.22 172 ALA B C 1
ATOM 6194 O O . ALA B 1 172 ? -22.047 -26.031 -25.875 1 37.22 172 ALA B O 1
ATOM 6195 N N . ALA B 1 173 ? -21.828 -26.844 -24 1 45.38 173 ALA B N 1
ATOM 6196 C CA . ALA B 1 173 ? -22.438 -25.594 -23.547 1 45.38 173 ALA B CA 1
ATOM 6197 C C . ALA B 1 173 ? -21.438 -24.438 -23.625 1 45.38 173 ALA B C 1
ATOM 6199 O O . ALA B 1 173 ? -20.281 -24.594 -23.219 1 45.38 173 ALA B O 1
ATOM 6200 N N . GLU B 1 174 ? -21.562 -23.562 -24.547 1 55.56 174 GLU B N 1
ATOM 6201 C CA . GLU B 1 174 ? -20.984 -22.234 -24.656 1 55.56 174 GLU B CA 1
ATOM 6202 C C . GLU B 1 174 ? -20.953 -21.531 -23.297 1 55.56 174 GLU B C 1
ATOM 6204 O O . GLU B 1 174 ? -21.969 -21.031 -22.844 1 55.56 174 GLU B O 1
ATOM 6209 N N . GLY B 1 175 ? -20.281 -21.953 -22.266 1 62.12 175 GLY B N 1
ATOM 6210 C CA . GLY B 1 175 ? -20.172 -21.375 -20.938 1 62.12 175 GLY B CA 1
ATOM 6211 C C . GLY B 1 175 ? -19.516 -20 -20.953 1 62.12 175 GLY B C 1
ATOM 6212 O O . GLY B 1 175 ? -19.688 -19.234 -21.906 1 62.12 175 GLY B O 1
ATOM 6213 N N . PHE B 1 176 ? -19.172 -19.578 -19.812 1 63.31 176 PHE B N 1
ATOM 6214 C CA . PHE B 1 176 ? -18.422 -18.328 -19.719 1 63.31 176 PHE B CA 1
ATOM 6215 C C . PHE B 1 176 ? -17.219 -18.344 -20.656 1 63.31 176 PHE B C 1
ATOM 6217 O O . PHE B 1 176 ? -16.547 -19.375 -20.797 1 63.31 176 PHE B O 1
ATOM 6224 N N . HIS B 1 177 ? -17.188 -17.328 -21.516 1 54.84 177 HIS B N 1
ATOM 6225 C CA . HIS B 1 177 ? -16.031 -17.219 -22.422 1 54.84 177 HIS B CA 1
ATOM 6226 C C . HIS B 1 177 ? -14.727 -17.266 -21.641 1 54.84 177 HIS B C 1
ATOM 6228 O O . HIS B 1 177 ? -14.617 -16.656 -20.562 1 54.84 177 HIS B O 1
ATOM 6234 N N . TRP B 1 178 ? -14.078 -18.281 -21.953 1 48.56 178 TRP B N 1
ATOM 6235 C CA . TRP B 1 178 ? -12.727 -18.297 -21.406 1 48.56 178 TRP B CA 1
ATOM 6236 C C . TRP B 1 178 ? -11.68 -18.344 -22.516 1 48.56 178 TRP B C 1
ATOM 6238 O O . TRP B 1 178 ? -11.93 -18.891 -23.594 1 48.56 178 TRP B O 1
ATOM 6248 N N . ARG B 1 179 ? -10.883 -17.281 -22.625 1 46.84 179 ARG B N 1
ATOM 6249 C CA . ARG B 1 179 ? -9.789 -17.266 -23.594 1 46.84 179 ARG B CA 1
ATOM 6250 C C . ARG B 1 179 ? -8.469 -17.656 -22.938 1 46.84 179 ARG B C 1
ATOM 6252 O O . ARG B 1 179 ? -8.203 -17.266 -21.797 1 46.84 179 ARG B O 1
ATOM 6259 N N . HIS B 1 180 ? -7.914 -18.703 -23.656 1 48.25 180 HIS B N 1
ATOM 6260 C CA . HIS B 1 180 ? -6.531 -19.016 -23.312 1 48.25 180 HIS B CA 1
ATOM 6261 C C . HIS B 1 180 ? -5.586 -17.922 -23.797 1 48.25 180 HIS B C 1
ATOM 6263 O O . HIS B 1 180 ? -5.793 -17.328 -24.859 1 48.25 180 HIS B O 1
ATOM 6269 N N . GLY B 1 181 ? -5.043 -16.984 -23.047 1 49.31 181 GLY B N 1
ATOM 6270 C CA . GLY B 1 181 ? -4.086 -15.961 -23.422 1 49.31 181 GLY B CA 1
ATOM 6271 C C . GLY B 1 181 ? -3.734 -15.039 -22.266 1 49.31 181 GLY B C 1
ATOM 6272 O O . GLY B 1 181 ? -4.242 -15.195 -21.156 1 49.31 181 GLY B O 1
ATOM 6273 N N . ILE B 1 182 ? -2.746 -14.242 -22.594 1 50.16 182 ILE B N 1
ATOM 6274 C CA . ILE B 1 182 ? -2.172 -13.336 -21.609 1 50.16 182 ILE B CA 1
ATOM 6275 C C . ILE B 1 182 ? -3.064 -12.109 -21.453 1 50.16 182 ILE B C 1
ATOM 6277 O O . ILE B 1 182 ? -2.969 -11.383 -20.453 1 50.16 182 ILE B O 1
ATOM 6281 N N . GLU B 1 183 ? -4.039 -11.969 -22.391 1 55.22 183 GLU B N 1
ATOM 6282 C CA . GLU B 1 183 ? -4.816 -10.734 -22.344 1 55.22 183 GLU B CA 1
ATOM 6283 C C . GLU B 1 183 ? -6.109 -10.922 -21.562 1 55.22 183 GLU B C 1
ATOM 6285 O O . GLU B 1 183 ? -6.621 -12.039 -21.453 1 55.22 183 GLU B O 1
ATOM 6290 N N . ARG B 1 184 ? -6.48 -9.875 -21.016 1 58.31 184 ARG B N 1
ATOM 6291 C CA . ARG B 1 184 ? -7.711 -9.859 -20.234 1 58.31 184 ARG B CA 1
ATOM 6292 C C . ARG B 1 184 ? -8.914 -10.234 -21.078 1 58.31 184 ARG B C 1
ATOM 6294 O O . ARG B 1 184 ? -8.992 -9.859 -22.25 1 58.31 184 ARG B O 1
ATOM 6301 N N . ASP B 1 185 ? -9.68 -11.094 -20.531 1 56.69 185 ASP B N 1
ATOM 6302 C CA . ASP B 1 185 ? -10.891 -11.492 -21.25 1 56.69 185 ASP B CA 1
ATOM 6303 C C . ASP B 1 185 ? -12.133 -10.867 -20.625 1 56.69 185 ASP B C 1
ATOM 6305 O O . ASP B 1 185 ? -12.961 -10.289 -21.328 1 56.69 185 ASP B O 1
ATOM 6309 N N . THR B 1 186 ? -12.125 -10.93 -19.312 1 65.25 186 THR B N 1
ATOM 6310 C CA . THR B 1 186 ? -13.336 -10.5 -18.609 1 65.25 186 THR B CA 1
ATOM 6311 C C . THR B 1 186 ? -13.133 -9.133 -17.984 1 65.25 186 THR B C 1
ATOM 6313 O O . THR B 1 186 ? -12.195 -8.93 -17.219 1 65.25 186 THR B O 1
ATOM 6316 N N . VAL B 1 187 ? -13.953 -8.188 -18.484 1 77.25 187 VAL B N 1
ATOM 6317 C CA . VAL B 1 187 ? -13.914 -6.859 -17.891 1 77.25 187 VAL B CA 1
ATOM 6318 C C . VAL B 1 187 ? -15.164 -6.637 -17.031 1 77.25 187 VAL B C 1
ATOM 6320 O O . VAL B 1 187 ? -16.281 -6.891 -17.484 1 77.25 187 VAL B O 1
ATOM 6323 N N . GLY B 1 188 ? -14.961 -6.406 -15.734 1 87.5 188 GLY B N 1
ATOM 6324 C CA . GLY B 1 188 ? -16.078 -6.16 -14.836 1 87.5 188 GLY B CA 1
ATOM 6325 C C . GLY B 1 188 ? -16.625 -7.426 -14.195 1 87.5 188 GLY B C 1
ATOM 6326 O O . GLY B 1 188 ? -15.852 -8.32 -13.836 1 87.5 188 GLY B O 1
ATOM 6327 N N . MET B 1 189 ? -17.938 -7.398 -13.922 1 91.75 189 MET B N 1
ATOM 6328 C CA . MET B 1 189 ? -18.609 -8.547 -13.32 1 91.75 189 MET B CA 1
ATOM 6329 C C . MET B 1 189 ? -19.656 -9.125 -14.281 1 91.75 189 MET B C 1
ATOM 6331 O O . MET B 1 189 ? -20.391 -8.375 -14.922 1 91.75 189 MET B O 1
ATOM 6335 N N . TRP B 1 190 ? -19.672 -10.445 -14.367 1 90.94 190 TRP B N 1
ATOM 6336 C CA . TRP B 1 190 ? -20.594 -11.141 -15.258 1 90.94 190 TRP B CA 1
ATOM 6337 C C . TRP B 1 190 ? -21.453 -12.133 -14.484 1 90.94 190 TRP B C 1
ATOM 6339 O O . TRP B 1 190 ? -20.984 -12.734 -13.508 1 90.94 190 TRP B O 1
ATOM 6349 N N . MET B 1 191 ? -22.719 -12.242 -14.883 1 92.19 191 MET B N 1
ATOM 6350 C CA . MET B 1 191 ? -23.641 -13.195 -14.266 1 92.19 191 MET B CA 1
ATOM 6351 C C . MET B 1 191 ? -24.281 -14.086 -15.32 1 92.19 191 MET B C 1
ATOM 6353 O O . MET B 1 191 ? -24.516 -13.656 -16.453 1 92.19 191 MET B O 1
ATOM 6357 N N . TRP B 1 192 ? -24.438 -15.305 -14.891 1 89.62 192 TRP B N 1
ATOM 6358 C CA . TRP B 1 192 ? -25.156 -16.219 -15.773 1 89.62 192 TRP B CA 1
ATOM 6359 C C . TRP B 1 192 ? -26.609 -15.805 -15.914 1 89.62 192 TRP B C 1
ATOM 6361 O O . TRP B 1 192 ? -27.281 -15.523 -14.922 1 89.62 192 TRP B O 1
ATOM 6371 N N . SER B 1 193 ? -27.141 -15.812 -17.078 1 87.19 193 SER B N 1
ATOM 6372 C CA . SER B 1 193 ? -28.438 -15.211 -17.391 1 87.19 193 SER B CA 1
ATOM 6373 C C . SER B 1 193 ? -29.578 -16.062 -16.859 1 87.19 193 SER B C 1
ATOM 6375 O O . SER B 1 193 ? -30.688 -15.562 -16.656 1 87.19 193 SER B O 1
ATOM 6377 N N . LYS B 1 194 ? -29.328 -17.359 -16.625 1 85.75 194 LYS B N 1
ATOM 6378 C CA . LYS B 1 194 ? -30.375 -18.266 -16.156 1 85.75 194 LYS B CA 1
ATOM 6379 C C . LYS B 1 194 ? -30.094 -18.75 -14.734 1 85.75 194 LYS B C 1
ATOM 6381 O O . LYS B 1 194 ? -29.312 -19.672 -14.539 1 85.75 194 LYS B O 1
ATOM 6386 N N . PRO B 1 195 ? -30.844 -18.188 -13.781 1 91.56 195 PRO B N 1
ATOM 6387 C CA . PRO B 1 195 ? -30.688 -18.703 -12.422 1 91.56 195 PRO B CA 1
ATOM 6388 C C . PRO B 1 195 ? -31.156 -20.141 -12.273 1 91.56 195 PRO B C 1
ATOM 6390 O O . PRO B 1 195 ? -32.062 -20.578 -12.969 1 91.56 195 PRO B O 1
ATOM 6393 N N . PHE B 1 196 ? -30.547 -20.844 -11.422 1 90 196 PHE B N 1
ATOM 6394 C CA . PHE B 1 196 ? -30.906 -22.234 -11.156 1 90 196 PHE B CA 1
ATOM 6395 C C . PHE B 1 196 ? -31.75 -22.344 -9.891 1 90 196 PHE B C 1
ATOM 6397 O O . PHE B 1 196 ? -31.359 -21.844 -8.836 1 90 196 PHE B O 1
ATOM 6404 N N . VAL B 1 197 ? -32.906 -22.969 -10.039 1 90.19 197 VAL B N 1
ATOM 6405 C CA . VAL B 1 197 ? -33.781 -23.125 -8.875 1 90.19 197 VAL B CA 1
ATOM 6406 C C . VAL B 1 197 ? -33.469 -24.453 -8.18 1 90.19 197 VAL B C 1
ATOM 6408 O O . VAL B 1 197 ? -33.406 -25.5 -8.828 1 90.19 197 VAL B O 1
ATOM 6411 N N . ARG B 1 198 ? -33.219 -24.344 -6.91 1 87.75 198 ARG B N 1
ATOM 6412 C CA . ARG B 1 198 ? -32.938 -25.531 -6.105 1 87.75 198 ARG B CA 1
ATOM 6413 C C . ARG B 1 198 ? -33.844 -25.578 -4.879 1 87.75 198 ARG B C 1
ATOM 6415 O O . ARG B 1 198 ? -34.25 -24.531 -4.363 1 87.75 198 ARG B O 1
ATOM 6422 N N . THR B 1 199 ? -34.094 -26.781 -4.484 1 87.19 199 THR B N 1
ATOM 6423 C CA . THR B 1 199 ? -34.906 -26.984 -3.287 1 87.19 199 THR B CA 1
ATOM 6424 C C . THR B 1 199 ? -34.031 -27.328 -2.09 1 87.19 199 THR B C 1
ATOM 6426 O O . THR B 1 199 ? -33.219 -28.266 -2.152 1 87.19 199 THR B O 1
ATOM 6429 N N . MET B 1 200 ? -34.156 -26.609 -1.066 1 86.81 200 MET B N 1
ATOM 6430 C CA . MET B 1 200 ? -33.375 -26.828 0.161 1 86.81 200 MET B CA 1
ATOM 6431 C C . MET B 1 200 ? -33.969 -27.969 0.972 1 86.81 200 MET B C 1
ATOM 6433 O O . MET B 1 200 ? -35.125 -28.375 0.75 1 86.81 200 MET B O 1
ATOM 6437 N N . PRO B 1 201 ? -33.125 -28.531 1.921 1 83.81 201 PRO B N 1
ATOM 6438 C CA . PRO B 1 201 ? -33.656 -29.625 2.74 1 83.81 201 PRO B CA 1
ATOM 6439 C C . PRO B 1 201 ? -34.938 -29.25 3.486 1 83.81 201 PRO B C 1
ATOM 6441 O O . PRO B 1 201 ? -35.781 -30.109 3.717 1 83.81 201 PRO B O 1
ATOM 6444 N N . GLY B 1 202 ? -35.219 -28.078 3.834 1 82.88 202 GLY B N 1
ATOM 6445 C CA . GLY B 1 202 ? -36.438 -27.641 4.5 1 82.88 202 GLY B CA 1
ATOM 6446 C C . GLY B 1 202 ? -37.594 -27.422 3.545 1 82.88 202 GLY B C 1
ATOM 6447 O O . GLY B 1 202 ? -38.719 -27.141 3.975 1 82.88 202 GLY B O 1
ATOM 6448 N N . GLY B 1 203 ? -37.406 -27.625 2.205 1 84.19 203 GLY B N 1
ATOM 6449 C CA . GLY B 1 203 ? -38.469 -27.5 1.209 1 84.19 203 GLY B CA 1
ATOM 6450 C C . GLY B 1 203 ? -38.469 -26.141 0.535 1 84.19 203 GLY B C 1
ATOM 6451 O O . GLY B 1 203 ? -39.188 -25.938 -0.444 1 84.19 203 GLY B O 1
ATOM 6452 N N . ASP B 1 204 ? -37.781 -25.266 1.079 1 88.31 204 ASP B N 1
ATOM 6453 C CA . ASP B 1 204 ? -37.781 -23.938 0.505 1 88.31 204 ASP B CA 1
ATOM 6454 C C . ASP B 1 204 ? -37 -23.906 -0.814 1 88.31 204 ASP B C 1
ATOM 6456 O O . ASP B 1 204 ? -35.969 -24.547 -0.946 1 88.31 204 ASP B O 1
ATOM 6460 N N . ARG B 1 205 ? -37.656 -23.203 -1.802 1 92.06 205 ARG B N 1
ATOM 6461 C CA . ARG B 1 205 ? -37 -23.047 -3.09 1 92.06 205 ARG B CA 1
ATOM 6462 C C . ARG B 1 205 ? -36.125 -21.797 -3.1 1 92.06 205 ARG B C 1
ATOM 6464 O O . ARG B 1 205 ? -36.5 -20.75 -2.57 1 92.06 205 ARG B O 1
ATOM 6471 N N . VAL B 1 206 ? -34.969 -21.984 -3.648 1 94 206 VAL B N 1
ATOM 6472 C CA . VAL B 1 206 ? -34.031 -20.859 -3.725 1 94 206 VAL B CA 1
ATOM 6473 C C . VAL B 1 206 ? -33.5 -20.719 -5.148 1 94 206 VAL B C 1
ATOM 6475 O O . VAL B 1 206 ? -33.469 -21.688 -5.906 1 94 206 VAL B O 1
ATOM 6478 N N . ALA B 1 207 ? -33.156 -19.516 -5.562 1 94.88 207 ALA B N 1
ATOM 6479 C CA . ALA B 1 207 ? -32.531 -19.234 -6.859 1 94.88 207 ALA B CA 1
ATOM 6480 C C . ALA B 1 207 ? -31.031 -19.078 -6.727 1 94.88 207 ALA B C 1
ATOM 6482 O O . ALA B 1 207 ? -30.562 -18.234 -5.965 1 94.88 207 ALA B O 1
ATOM 6483 N N . VAL B 1 208 ? -30.281 -19.891 -7.449 1 94.06 208 VAL B N 1
ATOM 6484 C CA . VAL B 1 208 ? -28.828 -19.828 -7.418 1 94.06 208 VAL B CA 1
ATOM 6485 C C . VAL B 1 208 ? -28.312 -19.078 -8.648 1 94.06 208 VAL B C 1
ATOM 6487 O O . VAL B 1 208 ? -28.578 -19.484 -9.781 1 94.06 208 VAL B O 1
ATOM 6490 N N . ILE B 1 209 ? -27.594 -18.047 -8.383 1 95.12 209 ILE B N 1
ATOM 6491 C CA . ILE B 1 209 ? -27 -17.234 -9.438 1 95.12 209 ILE B CA 1
ATOM 6492 C C . ILE B 1 209 ? -25.484 -17.375 -9.406 1 95.12 209 ILE B C 1
ATOM 6494 O O . ILE B 1 209 ? -24.875 -17.312 -8.328 1 95.12 209 ILE B O 1
ATOM 6498 N N . VAL B 1 210 ? -24.906 -17.578 -10.602 1 93.62 210 VAL B N 1
ATOM 6499 C CA . VAL B 1 210 ? -23.453 -17.719 -10.727 1 93.62 210 VAL B CA 1
ATOM 6500 C C . VAL B 1 210 ? -22.859 -16.469 -11.352 1 93.62 210 VAL B C 1
ATOM 6502 O O . VAL B 1 210 ? -23.344 -15.984 -12.383 1 93.62 210 VAL B O 1
ATOM 6505 N N . ALA B 1 211 ? -21.859 -15.961 -10.711 1 93.56 211 ALA B N 1
ATOM 6506 C CA . ALA B 1 211 ? -21.266 -14.711 -11.18 1 93.56 211 ALA B CA 1
ATOM 6507 C C . ALA B 1 211 ? -19.766 -14.859 -11.359 1 93.56 211 ALA B C 1
ATOM 6509 O O . ALA B 1 211 ? -19.094 -15.531 -10.562 1 93.56 211 ALA B O 1
ATOM 6510 N N . ASP B 1 212 ? -19.203 -14.242 -12.398 1 90.69 212 ASP B N 1
ATOM 6511 C CA . ASP B 1 212 ? -17.781 -14.172 -12.719 1 90.69 212 ASP B CA 1
ATOM 6512 C C . ASP B 1 212 ? -17.25 -12.75 -12.57 1 90.69 212 ASP B C 1
ATOM 6514 O O . ASP B 1 212 ? -17.938 -11.781 -12.914 1 90.69 212 ASP B O 1
ATOM 6518 N N . THR B 1 213 ? -16.125 -12.688 -12.039 1 89.25 213 THR B N 1
ATOM 6519 C CA . THR B 1 213 ? -15.523 -11.375 -11.844 1 89.25 213 THR B CA 1
ATOM 6520 C C . THR B 1 213 ? -14.195 -11.266 -12.594 1 89.25 213 THR B C 1
ATOM 6522 O O . THR B 1 213 ? -13.516 -12.273 -12.805 1 89.25 213 THR B O 1
ATOM 6525 N N . GLN B 1 214 ? -13.992 -10.102 -12.969 1 84.31 214 GLN B N 1
ATOM 6526 C CA . GLN B 1 214 ? -12.727 -9.828 -13.641 1 84.31 214 GLN B CA 1
ATOM 6527 C C . GLN B 1 214 ? -11.539 -10.164 -12.742 1 84.31 214 GLN B C 1
ATOM 6529 O O . GLN B 1 214 ? -11.602 -9.953 -11.523 1 84.31 214 GLN B O 1
ATOM 6534 N N . GLY B 1 215 ? -10.5 -10.633 -13.445 1 84.75 215 GLY B N 1
ATOM 6535 C CA . GLY B 1 215 ? -9.289 -10.938 -12.703 1 84.75 215 GLY B CA 1
ATOM 6536 C C . GLY B 1 215 ? -8.586 -9.703 -12.172 1 84.75 215 GLY B C 1
ATOM 6537 O O . GLY B 1 215 ? -8.539 -8.672 -12.844 1 84.75 215 GLY B O 1
ATOM 6538 N N . THR B 1 216 ? -8.07 -9.852 -10.977 1 85.25 216 THR B N 1
ATOM 6539 C CA . THR B 1 216 ? -7.387 -8.727 -10.352 1 85.25 216 THR B CA 1
ATOM 6540 C C . THR B 1 216 ? -5.926 -8.672 -10.781 1 85.25 216 THR B C 1
ATOM 6542 O O . THR B 1 216 ? -5.363 -9.68 -11.219 1 85.25 216 THR B O 1
ATOM 6545 N N . PHE B 1 217 ? -5.367 -7.441 -10.797 1 85.19 217 PHE B N 1
ATOM 6546 C CA . PHE B 1 217 ? -3.953 -7.141 -10.992 1 85.19 217 PHE B CA 1
ATOM 6547 C C . PHE B 1 217 ? -3.51 -7.496 -12.406 1 85.19 217 PHE B C 1
ATOM 6549 O O . PHE B 1 217 ? -2.434 -8.062 -12.594 1 85.19 217 PHE B O 1
ATOM 6556 N N . ASP B 1 218 ? -4.426 -7.305 -13.258 1 82 218 ASP B N 1
ATOM 6557 C CA . ASP B 1 218 ? -4.012 -7.309 -14.656 1 82 218 ASP B CA 1
ATOM 6558 C C . ASP B 1 218 ? -3.277 -6.02 -15.016 1 82 218 ASP B C 1
ATOM 6560 O O . ASP B 1 218 ? -3.334 -5.039 -14.273 1 82 218 ASP B O 1
ATOM 6564 N N . LYS B 1 219 ? -2.625 -5.988 -16.125 1 79.88 219 LYS B N 1
ATOM 6565 C CA . LYS B 1 219 ? -1.731 -4.891 -16.5 1 79.88 219 LYS B CA 1
ATOM 6566 C C . LYS B 1 219 ? -2.521 -3.635 -16.844 1 79.88 219 LYS B C 1
ATOM 6568 O O . LYS B 1 219 ? -1.941 -2.561 -17.016 1 79.88 219 LYS B O 1
ATOM 6573 N N . HIS B 1 220 ? -3.838 -3.709 -16.875 1 80.75 220 HIS B N 1
ATOM 6574 C CA . HIS B 1 220 ? -4.613 -2.551 -17.312 1 80.75 220 HIS B CA 1
ATOM 6575 C C . HIS B 1 220 ? -5.492 -2.025 -16.172 1 80.75 220 HIS B C 1
ATOM 6577 O O . HIS B 1 220 ? -6.184 -1.018 -16.344 1 80.75 220 HIS B O 1
ATOM 6583 N N . THR B 1 221 ? -5.453 -2.68 -15.07 1 85.81 221 THR B N 1
ATOM 6584 C CA . THR B 1 221 ? -6.398 -2.34 -14.008 1 85.81 221 THR B CA 1
ATOM 6585 C C . THR B 1 221 ? -5.691 -1.609 -12.867 1 85.81 221 THR B C 1
ATOM 6587 O O . THR B 1 221 ? -4.641 -2.049 -12.398 1 85.81 221 THR B O 1
ATOM 6590 N N . VAL B 1 222 ? -6.254 -0.513 -12.469 1 88.12 222 VAL B N 1
ATOM 6591 C CA . VAL B 1 222 ? -5.699 0.277 -11.375 1 88.12 222 VAL B CA 1
ATOM 6592 C C . VAL B 1 222 ? -6.141 -0.314 -10.039 1 88.12 222 VAL B C 1
ATOM 6594 O O . VAL B 1 222 ? -7.086 -1.103 -9.984 1 88.12 222 VAL B O 1
ATOM 6597 N N . MET B 1 223 ? -5.484 0.063 -9.047 1 88.62 223 MET B N 1
ATOM 6598 C CA . MET B 1 223 ? -5.727 -0.48 -7.711 1 88.62 223 MET B CA 1
ATOM 6599 C C . MET B 1 223 ? -7.145 -0.172 -7.246 1 88.62 223 MET B C 1
ATOM 6601 O O . MET B 1 223 ? -7.785 -1.005 -6.602 1 88.62 223 MET B O 1
ATOM 6605 N N . ALA B 1 224 ? -7.637 1.031 -7.488 1 88.5 224 ALA B N 1
ATOM 6606 C CA . ALA B 1 224 ? -8.984 1.414 -7.09 1 88.5 224 ALA B CA 1
ATOM 6607 C C . ALA B 1 224 ? -10.023 0.477 -7.703 1 88.5 224 ALA B C 1
ATOM 6609 O O . ALA B 1 224 ? -11 0.101 -7.043 1 88.5 224 ALA B O 1
ATOM 6610 N N . GLU B 1 225 ? -9.812 0.187 -8.906 1 89.81 225 GLU B N 1
ATOM 6611 C CA . GLU B 1 225 ? -10.719 -0.724 -9.602 1 89.81 225 GLU B CA 1
ATOM 6612 C C . GLU B 1 225 ? -10.656 -2.125 -8.992 1 89.81 225 GLU B C 1
ATOM 6614 O O . GLU B 1 225 ? -11.695 -2.764 -8.797 1 89.81 225 GLU B O 1
ATOM 6619 N N . ASN B 1 226 ? -9.484 -2.645 -8.789 1 91.31 226 ASN B N 1
ATOM 6620 C CA . ASN B 1 226 ? -9.32 -3.939 -8.133 1 91.31 226 ASN B CA 1
ATOM 6621 C C . ASN B 1 226 ? -10.047 -3.982 -6.789 1 91.31 226 ASN B C 1
ATOM 6623 O O . ASN B 1 226 ? -10.695 -4.977 -6.461 1 91.31 226 ASN B O 1
ATOM 6627 N N . THR B 1 227 ? -9.922 -2.92 -6.035 1 91.12 227 THR B N 1
ATOM 6628 C CA . THR B 1 227 ? -10.539 -2.826 -4.715 1 91.12 227 THR B CA 1
ATOM 6629 C C . THR B 1 227 ? -12.062 -2.857 -4.824 1 91.12 227 THR B C 1
ATOM 6631 O O . THR B 1 227 ? -12.727 -3.604 -4.102 1 91.12 227 THR B O 1
ATOM 6634 N N . ARG B 1 228 ? -12.57 -2.098 -5.727 1 90.62 228 ARG B N 1
ATOM 6635 C CA . ARG B 1 228 ? -14.016 -1.993 -5.883 1 90.62 228 ARG B CA 1
ATOM 6636 C C . ARG B 1 228 ? -14.617 -3.318 -6.344 1 90.62 228 ARG B C 1
ATOM 6638 O O . ARG B 1 228 ? -15.656 -3.74 -5.84 1 90.62 228 ARG B O 1
ATOM 6645 N N . ILE B 1 229 ? -14 -3.92 -7.273 1 90.81 229 ILE B N 1
ATOM 6646 C CA . ILE B 1 229 ? -14.523 -5.164 -7.82 1 90.81 229 ILE B CA 1
ATOM 6647 C C . ILE B 1 229 ? -14.562 -6.234 -6.734 1 90.81 229 ILE B C 1
ATOM 6649 O O . ILE B 1 229 ? -15.555 -6.953 -6.598 1 90.81 229 ILE B O 1
ATOM 6653 N N . PHE B 1 230 ? -13.508 -6.348 -6.016 1 93.44 230 PHE B N 1
ATOM 6654 C CA . PHE B 1 230 ? -13.461 -7.359 -4.965 1 93.44 230 PHE B CA 1
ATOM 6655 C C . PHE B 1 230 ? -14.461 -7.035 -3.859 1 93.44 230 PHE B C 1
ATOM 6657 O O . PHE B 1 230 ? -15.156 -7.926 -3.367 1 93.44 230 PHE B O 1
ATOM 6664 N N . ALA B 1 231 ? -14.484 -5.793 -3.447 1 92.75 231 ALA B N 1
ATOM 6665 C CA . ALA B 1 231 ? -15.375 -5.367 -2.369 1 92.75 231 ALA B CA 1
ATOM 6666 C C . ALA B 1 231 ? -16.828 -5.594 -2.744 1 92.75 231 ALA B C 1
ATOM 6668 O O . ALA B 1 231 ? -17.609 -6.129 -1.95 1 92.75 231 ALA B O 1
ATOM 6669 N N . LEU B 1 232 ? -17.188 -5.215 -3.961 1 93.06 232 LEU B N 1
ATOM 6670 C CA . LEU B 1 232 ? -18.562 -5.391 -4.426 1 93.06 232 LEU B CA 1
ATOM 6671 C C . LEU B 1 232 ? -18.922 -6.867 -4.523 1 93.06 232 LEU B C 1
ATOM 6673 O O . LEU B 1 232 ? -20.031 -7.27 -4.152 1 93.06 232 LEU B O 1
ATOM 6677 N N . ASN B 1 233 ? -18 -7.594 -5.004 1 94.19 233 ASN B N 1
ATOM 6678 C CA . ASN B 1 233 ? -18.219 -9.039 -5.082 1 94.19 233 ASN B CA 1
ATOM 6679 C C . ASN B 1 233 ? -18.453 -9.641 -3.703 1 94.19 233 ASN B C 1
ATOM 6681 O O . ASN B 1 233 ? -19.344 -10.484 -3.539 1 94.19 233 ASN B O 1
ATOM 6685 N N . ALA B 1 234 ? -17.688 -9.219 -2.744 1 94.88 234 ALA B N 1
ATOM 6686 C CA . ALA B 1 234 ? -17.828 -9.727 -1.382 1 94.88 234 ALA B CA 1
ATOM 6687 C C . ALA B 1 234 ? -19.172 -9.312 -0.782 1 94.88 234 ALA B C 1
ATOM 6689 O O . ALA B 1 234 ? -19.797 -10.094 -0.063 1 94.88 234 ALA B O 1
ATOM 6690 N N . LEU B 1 235 ? -19.625 -8.164 -1.104 1 93.75 235 LEU B N 1
ATOM 6691 C CA . LEU B 1 235 ? -20.859 -7.621 -0.555 1 93.75 235 LEU B CA 1
ATOM 6692 C C . LEU B 1 235 ? -22.078 -8.336 -1.141 1 93.75 235 LEU B C 1
ATOM 6694 O O . LEU B 1 235 ? -23.031 -8.641 -0.422 1 93.75 235 LEU B O 1
ATOM 6698 N N . ILE B 1 236 ? -21.984 -8.68 -2.389 1 94.56 236 ILE B N 1
ATOM 6699 C CA . ILE B 1 236 ? -23.172 -9.195 -3.084 1 94.56 236 ILE B CA 1
ATOM 6700 C C . ILE B 1 236 ? -23.234 -10.711 -2.926 1 94.56 236 ILE B C 1
ATOM 6702 O O . ILE B 1 236 ? -24.328 -11.289 -2.922 1 94.56 236 ILE B O 1
ATOM 6706 N N . SER B 1 237 ? -22.172 -11.32 -2.691 1 95.81 237 SER B N 1
ATOM 6707 C CA . SER B 1 237 ? -22.109 -12.773 -2.701 1 95.81 237 SER B CA 1
ATOM 6708 C C . SER B 1 237 ? -22.516 -13.359 -1.35 1 95.81 237 SER B C 1
ATOM 6710 O O . SER B 1 237 ? -22.25 -12.766 -0.305 1 95.81 237 SER B O 1
ATOM 6712 N N . SER B 1 238 ? -23.281 -14.445 -1.405 1 95.88 238 SER B N 1
ATOM 6713 C CA . SER B 1 238 ? -23.484 -15.258 -0.209 1 95.88 238 SER B CA 1
ATOM 6714 C C . SER B 1 238 ? -22.406 -16.328 -0.078 1 95.88 238 SER B C 1
ATOM 6716 O O . SER B 1 238 ? -22.094 -16.766 1.031 1 95.88 238 SER B O 1
ATOM 6718 N N . GLN B 1 239 ? -21.891 -16.75 -1.26 1 95.62 239 GLN B N 1
ATOM 6719 C CA . GLN B 1 239 ? -20.766 -17.672 -1.359 1 95.62 239 GLN B CA 1
ATOM 6720 C C . GLN B 1 239 ? -19.719 -17.156 -2.33 1 95.62 239 GLN B C 1
ATOM 6722 O O . GLN B 1 239 ? -19.906 -17.203 -3.549 1 95.62 239 GLN B O 1
ATOM 6727 N N . GLN B 1 240 ? -18.672 -16.734 -1.764 1 96 240 GLN B N 1
ATOM 6728 C CA . GLN B 1 240 ? -17.578 -16.203 -2.57 1 96 240 GLN B CA 1
ATOM 6729 C C . GLN B 1 240 ? -16.422 -17.188 -2.643 1 96 240 GLN B C 1
ATOM 6731 O O . GLN B 1 240 ? -15.906 -17.625 -1.611 1 96 240 GLN B O 1
ATOM 6736 N N . VAL B 1 241 ? -16.062 -17.578 -3.855 1 96.25 241 VAL B N 1
ATOM 6737 C CA . VAL B 1 241 ? -14.891 -18.422 -4.059 1 96.25 241 VAL B CA 1
ATOM 6738 C C . VAL B 1 241 ? -13.703 -17.578 -4.508 1 96.25 241 VAL B C 1
ATOM 6740 O O . VAL B 1 241 ? -13.797 -16.828 -5.477 1 96.25 241 VAL B O 1
ATOM 6743 N N . TYR B 1 242 ? -12.711 -17.609 -3.725 1 96.5 242 TYR B N 1
ATOM 6744 C CA . TYR B 1 242 ? -11.477 -16.938 -4.109 1 96.5 242 TYR B CA 1
ATOM 6745 C C . TYR B 1 242 ? -10.469 -17.938 -4.664 1 96.5 242 TYR B C 1
ATOM 6747 O O . TYR B 1 242 ? -9.859 -18.703 -3.91 1 96.5 242 TYR B O 1
ATOM 6755 N N . ASN B 1 243 ? -10.305 -17.844 -6.008 1 94.12 243 ASN B N 1
ATOM 6756 C CA . ASN B 1 243 ? -9.477 -18.781 -6.75 1 94.12 243 ASN B CA 1
ATOM 6757 C C . ASN B 1 243 ? -8.023 -18.328 -6.812 1 94.12 243 ASN B C 1
ATOM 6759 O O . ASN B 1 243 ? -7.719 -17.312 -7.445 1 94.12 243 ASN B O 1
ATOM 6763 N N . ILE B 1 244 ? -7.176 -19.078 -6.125 1 92.5 244 ILE B N 1
ATOM 6764 C CA . ILE B 1 244 ? -5.762 -18.719 -6.062 1 92.5 244 ILE B CA 1
ATOM 6765 C C . ILE B 1 244 ? -4.91 -19.922 -6.488 1 92.5 244 ILE B C 1
ATOM 6767 O O . ILE B 1 244 ? -5.273 -21.062 -6.234 1 92.5 244 ILE B O 1
ATOM 6771 N N . LYS B 1 245 ? -3.785 -19.562 -7.062 1 88.44 245 LYS B N 1
ATOM 6772 C CA . LYS B 1 245 ? -2.902 -20.641 -7.496 1 88.44 245 LYS B CA 1
ATOM 6773 C C . LYS B 1 245 ? -1.826 -20.938 -6.449 1 88.44 245 LYS B C 1
ATOM 6775 O O . LYS B 1 245 ? -1.256 -20 -5.871 1 88.44 245 LYS B O 1
ATOM 6780 N N . GLU B 1 246 ? -1.561 -22.219 -6.098 1 86.44 246 GLU B N 1
ATOM 6781 C CA . GLU B 1 246 ? -0.431 -22.797 -5.375 1 86.44 246 GLU B CA 1
ATOM 6782 C C . GLU B 1 246 ? -0.557 -22.562 -3.873 1 86.44 246 GLU B C 1
ATOM 6784 O O . GLU B 1 246 ? -0.592 -23.516 -3.092 1 86.44 246 GLU B O 1
ATOM 6789 N N . LYS B 1 247 ? -0.601 -21.234 -3.502 1 88.56 247 LYS B N 1
ATOM 6790 C CA . LYS B 1 247 ? -0.581 -20.984 -2.064 1 88.56 247 LYS B CA 1
ATOM 6791 C C . LYS B 1 247 ? -1.191 -19.609 -1.745 1 88.56 247 LYS B C 1
ATOM 6793 O O . LYS B 1 247 ? -1.338 -18.766 -2.633 1 88.56 247 LYS B O 1
ATOM 6798 N N . ILE B 1 248 ? -1.493 -19.5 -0.515 1 91.62 248 ILE B N 1
ATOM 6799 C CA . ILE B 1 248 ? -1.929 -18.219 -0.004 1 91.62 248 ILE B CA 1
ATOM 6800 C C . ILE B 1 248 ? -0.724 -17.422 0.511 1 91.62 248 ILE B C 1
ATOM 6802 O O . ILE B 1 248 ? -0.18 -17.734 1.573 1 91.62 248 ILE B O 1
ATOM 6806 N N . SER B 1 249 ? -0.336 -16.484 -0.228 1 90.31 249 SER B N 1
ATOM 6807 C CA . SER B 1 249 ? 0.793 -15.641 0.169 1 90.31 249 SER B CA 1
ATOM 6808 C C . SER B 1 249 ? 0.335 -14.461 1.017 1 90.31 249 SER B C 1
ATOM 6810 O O . SER B 1 249 ? -0.841 -14.094 0.993 1 90.31 249 SER B O 1
ATOM 6812 N N . GLU B 1 250 ? 1.232 -13.891 1.749 1 89.94 250 GLU B N 1
ATOM 6813 C CA . GLU B 1 250 ? 0.906 -12.789 2.652 1 89.94 250 GLU B CA 1
ATOM 6814 C C . GLU B 1 250 ? 0.421 -11.562 1.881 1 89.94 250 GLU B C 1
ATOM 6816 O O . GLU B 1 250 ? -0.439 -10.82 2.361 1 89.94 250 GLU B O 1
ATOM 6821 N N . ASP B 1 251 ? 0.934 -11.328 0.724 1 89.12 251 ASP B N 1
ATOM 6822 C CA . ASP B 1 251 ? 0.497 -10.18 -0.066 1 89.12 251 ASP B CA 1
ATOM 6823 C C . ASP B 1 251 ? -0.985 -10.289 -0.417 1 89.12 251 ASP B C 1
ATOM 6825 O O . ASP B 1 251 ? -1.696 -9.281 -0.443 1 89.12 251 ASP B O 1
ATOM 6829 N N . VAL B 1 252 ? -1.398 -11.492 -0.646 1 91.12 252 VAL B N 1
ATOM 6830 C CA . VAL B 1 252 ? -2.805 -11.734 -0.952 1 91.12 252 VAL B CA 1
ATOM 6831 C C . VAL B 1 252 ? -3.666 -11.367 0.254 1 91.12 252 VAL B C 1
ATOM 6833 O O . VAL B 1 252 ? -4.703 -10.711 0.108 1 91.12 252 VAL B O 1
ATOM 6836 N N . LEU B 1 253 ? -3.223 -11.789 1.422 1 93.19 253 LEU B N 1
ATOM 6837 C CA . LEU B 1 253 ? -3.959 -11.484 2.643 1 93.19 253 LEU B CA 1
ATOM 6838 C C . LEU B 1 253 ? -4.012 -9.977 2.885 1 93.19 253 LEU B C 1
ATOM 6840 O O . LEU B 1 253 ? -5.051 -9.445 3.289 1 93.19 253 LEU B O 1
ATOM 6844 N N . GLN B 1 254 ? -2.936 -9.359 2.623 1 90.81 254 GLN B N 1
ATOM 6845 C CA . GLN B 1 254 ? -2.869 -7.918 2.812 1 90.81 254 GLN B CA 1
ATOM 6846 C C . GLN B 1 254 ? -3.789 -7.191 1.836 1 90.81 254 GLN B C 1
ATOM 6848 O O . GLN B 1 254 ? -4.441 -6.211 2.201 1 90.81 254 GLN B O 1
ATOM 6853 N N . GLN B 1 255 ? -3.787 -7.594 0.656 1 91.25 255 GLN B N 1
ATOM 6854 C CA . GLN B 1 255 ? -4.691 -7.016 -0.335 1 91.25 255 GLN B CA 1
ATOM 6855 C C . GLN B 1 255 ? -6.148 -7.238 0.055 1 91.25 255 GLN B C 1
ATOM 6857 O O . GLN B 1 255 ? -6.965 -6.316 -0.024 1 91.25 255 GLN B O 1
ATOM 6862 N N . MET B 1 256 ? -6.449 -8.438 0.493 1 94 256 MET B N 1
ATOM 6863 C CA . MET B 1 256 ? -7.809 -8.75 0.919 1 94 256 MET B CA 1
ATOM 6864 C C . MET B 1 256 ? -8.234 -7.863 2.084 1 94 256 MET B C 1
ATOM 6866 O O . MET B 1 256 ? -9.391 -7.441 2.158 1 94 256 MET B O 1
ATOM 6870 N N . HIS B 1 257 ? -7.27 -7.66 2.973 1 92.5 257 HIS B N 1
ATOM 6871 C CA . HIS B 1 257 ? -7.559 -6.777 4.102 1 92.5 257 HIS B CA 1
ATOM 6872 C C . HIS B 1 257 ? -8.047 -5.414 3.625 1 92.5 257 HIS B C 1
ATOM 6874 O O . HIS B 1 257 ? -9.086 -4.934 4.078 1 92.5 257 HIS B O 1
ATOM 6880 N N . LEU B 1 258 ? -7.363 -4.844 2.676 1 91.12 258 LEU B N 1
ATOM 6881 C CA . LEU B 1 258 ? -7.738 -3.535 2.152 1 91.12 258 LEU B CA 1
ATOM 6882 C C . LEU B 1 258 ? -9.078 -3.602 1.433 1 91.12 258 LEU B C 1
ATOM 6884 O O . LEU B 1 258 ? -9.961 -2.771 1.676 1 91.12 258 LEU B O 1
ATOM 6888 N N . PHE B 1 259 ? -9.219 -4.578 0.599 1 92.94 259 PHE B N 1
ATOM 6889 C CA . PHE B 1 259 ? -10.422 -4.695 -0.219 1 92.94 259 PHE B CA 1
ATOM 6890 C C . PHE B 1 259 ? -11.656 -4.855 0.655 1 92.94 259 PHE B C 1
ATOM 6892 O O . PHE B 1 259 ? -12.672 -4.195 0.429 1 92.94 259 PHE B O 1
ATOM 6899 N N . THR B 1 260 ? -11.57 -5.672 1.655 1 93.31 260 THR B N 1
ATOM 6900 C CA . THR B 1 260 ? -12.719 -5.973 2.498 1 93.31 260 THR B CA 1
ATOM 6901 C C . THR B 1 260 ? -13.008 -4.82 3.453 1 93.31 260 THR B C 1
ATOM 6903 O O . THR B 1 260 ? -14.156 -4.613 3.857 1 93.31 260 THR B O 1
ATOM 6906 N N . GLU B 1 261 ? -11.977 -4.105 3.809 1 90.31 261 GLU B N 1
ATOM 6907 C CA . GLU B 1 261 ? -12.195 -2.896 4.598 1 90.31 261 GLU B CA 1
ATOM 6908 C C . GLU B 1 261 ? -13.086 -1.903 3.854 1 90.31 261 GLU B C 1
ATOM 6910 O O . GLU B 1 261 ? -13.977 -1.294 4.445 1 90.31 261 GLU B O 1
ATOM 6915 N N . TYR B 1 262 ? -12.836 -1.715 2.621 1 89.06 262 TYR B N 1
ATOM 6916 C CA . TYR B 1 262 ? -13.648 -0.821 1.798 1 89.06 262 TYR B CA 1
ATOM 6917 C C . TYR B 1 262 ? -15.07 -1.341 1.666 1 89.06 262 TYR B C 1
ATOM 6919 O O . TYR B 1 262 ? -16.031 -0.565 1.722 1 89.06 262 TYR B O 1
ATOM 6927 N N . GLY B 1 263 ? -15.148 -2.643 1.497 1 90.94 263 GLY B N 1
ATOM 6928 C CA . GLY B 1 263 ? -16.469 -3.24 1.466 1 90.94 263 GLY B CA 1
ATOM 6929 C C . GLY B 1 263 ? -17.25 -3.041 2.754 1 90.94 263 GLY B C 1
ATOM 6930 O O . GLY B 1 263 ? -18.438 -2.711 2.725 1 90.94 263 GLY B O 1
ATOM 6931 N N . ALA B 1 264 ? -16.594 -3.227 3.846 1 89.62 264 ALA B N 1
ATOM 6932 C CA . ALA B 1 264 ? -17.219 -3.08 5.152 1 89.62 264 ALA B CA 1
ATOM 6933 C C . ALA B 1 264 ? -17.672 -1.64 5.387 1 89.62 264 ALA B C 1
ATOM 6935 O O . ALA B 1 264 ? -18.703 -1.399 6.035 1 89.62 264 ALA B O 1
ATOM 6936 N N . MET B 1 265 ? -16.922 -0.756 4.863 1 85.06 265 MET B N 1
ATOM 6937 C CA . MET B 1 265 ? -17.266 0.659 4.992 1 85.06 265 MET B CA 1
ATOM 6938 C C . MET B 1 265 ? -18.578 0.972 4.285 1 85.06 265 MET B C 1
ATOM 6940 O O . MET B 1 265 ? -19.344 1.822 4.742 1 85.06 265 MET B O 1
ATOM 6944 N N . VAL B 1 266 ? -18.766 0.289 3.289 1 84.62 266 VAL B N 1
ATOM 6945 C CA . VAL B 1 266 ? -19.938 0.542 2.475 1 84.62 266 VAL B CA 1
ATOM 6946 C C . VAL B 1 266 ? -21.141 -0.235 3.037 1 84.62 266 VAL B C 1
ATOM 6948 O O . VAL B 1 266 ? -22.281 0.219 2.951 1 84.62 266 VAL B O 1
ATOM 6951 N N . ALA B 1 267 ? -20.891 -1.562 3.572 1 81.88 267 ALA B N 1
ATOM 6952 C CA . ALA B 1 267 ? -21.922 -2.48 4.027 1 81.88 267 ALA B CA 1
ATOM 6953 C C . ALA B 1 267 ? -22.719 -1.88 5.188 1 81.88 267 ALA B C 1
ATOM 6955 O O . ALA B 1 267 ? -23.875 -2.246 5.414 1 81.88 267 ALA B O 1
ATOM 6956 N N . ARG B 1 268 ? -22.906 -0.628 5.473 1 63.78 268 ARG B N 1
ATOM 6957 C CA . ARG B 1 268 ? -23.672 0.009 6.547 1 63.78 268 ARG B CA 1
ATOM 6958 C C . ARG B 1 268 ? -24.25 -1.03 7.496 1 63.78 268 ARG B C 1
ATOM 6960 O O . ARG B 1 268 ? -25.469 -1.074 7.711 1 63.78 268 ARG B O 1
ATOM 6967 N N . THR B 1 269 ? -23.562 -2.006 7.93 1 62.41 269 THR B N 1
ATOM 6968 C CA . THR B 1 269 ? -24.109 -3.125 8.688 1 62.41 269 THR B CA 1
ATOM 6969 C C . THR B 1 269 ? -24.422 -2.701 10.117 1 62.41 269 THR B C 1
ATOM 6971 O O . THR B 1 269 ? -23.844 -1.749 10.641 1 62.41 269 THR B O 1
ATOM 6974 N N . LEU B 1 270 ? -25.469 -3.242 10.469 1 54.41 270 LEU B N 1
ATOM 6975 C CA . LEU B 1 270 ? -25.891 -3.057 11.859 1 54.41 270 LEU B CA 1
ATOM 6976 C C . LEU B 1 270 ? -24.797 -3.543 12.812 1 54.41 270 LEU B C 1
ATOM 6978 O O . LEU B 1 270 ? -23.938 -4.34 12.43 1 54.41 270 LEU B O 1
ATOM 6982 N N . GLU B 1 271 ? -24.828 -2.949 13.898 1 58.5 271 GLU B N 1
ATOM 6983 C CA . GLU B 1 271 ? -23.875 -3.293 14.945 1 58.5 271 GLU B CA 1
ATOM 6984 C C . GLU B 1 271 ? -23.891 -4.789 15.242 1 58.5 271 GLU B C 1
ATOM 6986 O O . GLU B 1 271 ? -24.969 -5.379 15.422 1 58.5 271 GLU B O 1
ATOM 6991 N N . GLY B 1 272 ? -22.812 -5.5 15.078 1 63.59 272 GLY B N 1
ATOM 6992 C CA . GLY B 1 272 ? -22.656 -6.898 15.445 1 63.59 272 GLY B CA 1
ATOM 6993 C C . GLY B 1 272 ? -22.703 -7.836 14.258 1 63.59 272 GLY B C 1
ATOM 6994 O O . GLY B 1 272 ? -22.391 -9.023 14.391 1 63.59 272 GLY B O 1
ATOM 6995 N N . GLN B 1 273 ? -23.094 -7.277 13.211 1 80.88 273 GLN B N 1
ATOM 6996 C CA . GLN B 1 273 ? -23.172 -8.164 12.055 1 80.88 273 GLN B CA 1
ATOM 6997 C C . GLN B 1 273 ? -21.922 -8.047 11.188 1 80.88 273 GLN B C 1
ATOM 6999 O O . GLN B 1 273 ? -21.359 -6.961 11.047 1 80.88 273 GLN B O 1
ATOM 7004 N N . LYS B 1 274 ? -21.547 -9.227 10.727 1 89.31 274 LYS B N 1
ATOM 7005 C CA . LYS B 1 274 ? -20.391 -9.25 9.82 1 89.31 274 LYS B CA 1
ATOM 7006 C C . LYS B 1 274 ? -20.797 -8.797 8.422 1 89.31 274 LYS B C 1
ATOM 7008 O O . LYS B 1 274 ? -21.875 -9.133 7.941 1 89.31 274 LYS B O 1
ATOM 7013 N N . PRO B 1 275 ? -20.016 -8.055 7.867 1 90.94 275 PRO B N 1
ATOM 7014 C CA . PRO B 1 275 ? -20.375 -7.473 6.574 1 90.94 275 PRO B CA 1
ATOM 7015 C C . PRO B 1 275 ? -20.453 -8.516 5.461 1 90.94 275 PRO B C 1
ATOM 7017 O O . PRO B 1 275 ? -21.188 -8.328 4.492 1 90.94 275 PRO B O 1
ATOM 7020 N N . PHE B 1 276 ? -19.688 -9.594 5.613 1 94.69 276 PHE B N 1
ATOM 7021 C CA . PHE B 1 276 ? -19.641 -10.578 4.535 1 94.69 276 PHE B CA 1
ATOM 7022 C C . PHE B 1 276 ? -20.062 -11.953 5.039 1 94.69 276 PHE B C 1
ATOM 7024 O O . PHE B 1 276 ? -20.078 -12.203 6.246 1 94.69 276 PHE B O 1
ATOM 7031 N N . GLN B 1 277 ? -20.484 -12.812 4.156 1 94 277 GLN B N 1
ATOM 7032 C CA . GLN B 1 277 ? -21.016 -14.117 4.547 1 94 277 GLN B CA 1
ATOM 7033 C C . GLN B 1 277 ? -19.953 -15.195 4.41 1 94 277 GLN B C 1
ATOM 7035 O O . GLN B 1 277 ? -18.969 -15.211 5.152 1 94 277 GLN B O 1
ATOM 7040 N N . ASN B 1 278 ? -19.922 -16.031 3.297 1 95.25 278 ASN B N 1
ATOM 7041 C CA . ASN B 1 278 ? -19.016 -17.172 3.223 1 95.25 278 ASN B CA 1
ATOM 7042 C C . ASN B 1 278 ? -17.922 -16.953 2.18 1 95.25 278 ASN B C 1
ATOM 7044 O O . ASN B 1 278 ? -18.203 -16.562 1.044 1 95.25 278 ASN B O 1
ATOM 7048 N N . LEU B 1 279 ? -16.703 -17.141 2.627 1 96.88 279 LEU B N 1
ATOM 7049 C CA . LEU B 1 279 ? -15.547 -17.109 1.733 1 96.88 279 LEU B CA 1
ATOM 7050 C C . LEU B 1 279 ? -14.906 -18.5 1.639 1 96.88 279 LEU B C 1
ATOM 7052 O O . LEU B 1 279 ? -14.602 -19.109 2.66 1 96.88 279 LEU B O 1
ATOM 7056 N N . GLU B 1 280 ? -14.727 -19.016 0.452 1 96.62 280 GLU B N 1
ATOM 7057 C CA . GLU B 1 280 ? -14.031 -20.266 0.214 1 96.62 280 GLU B CA 1
ATOM 7058 C C . GLU B 1 280 ? -12.773 -20.062 -0.625 1 96.62 280 GLU B C 1
ATOM 7060 O O . GLU B 1 280 ? -12.859 -19.703 -1.804 1 96.62 280 GLU B O 1
ATOM 7065 N N . PHE B 1 281 ? -11.641 -20.328 0.003 1 97.25 281 PHE B N 1
ATOM 7066 C CA . PHE B 1 281 ? -10.391 -20.328 -0.75 1 97.25 281 PHE B CA 1
ATOM 7067 C C . PHE B 1 281 ? -10.258 -21.594 -1.576 1 97.25 281 PHE B C 1
ATOM 7069 O O . PHE B 1 281 ? -10.352 -22.703 -1.039 1 97.25 281 PHE B O 1
ATOM 7076 N N . LEU B 1 282 ? -10.164 -21.406 -2.805 1 96.88 282 LEU B N 1
ATOM 7077 C CA . LEU B 1 282 ? -9.828 -22.531 -3.674 1 96.88 282 LEU B CA 1
ATOM 7078 C C . LEU B 1 282 ? -8.383 -22.438 -4.16 1 96.88 282 LEU B C 1
ATOM 7080 O O . LEU B 1 282 ? -8.07 -21.609 -5.031 1 96.88 282 LEU B O 1
ATOM 7084 N N . ILE B 1 283 ? -7.547 -23.297 -3.596 1 95.12 283 ILE B N 1
ATOM 7085 C CA . ILE B 1 283 ? -6.137 -23.297 -3.98 1 95.12 283 ILE B CA 1
ATOM 7086 C C . ILE B 1 283 ? -5.906 -24.328 -5.086 1 95.12 283 ILE B C 1
ATOM 7088 O O . ILE B 1 283 ? -6.02 -25.531 -4.852 1 95.12 283 ILE B O 1
ATOM 7092 N N . ARG B 1 284 ? -5.508 -23.75 -6.172 1 90.56 284 ARG B N 1
ATOM 7093 C CA . ARG B 1 284 ? -5.273 -24.609 -7.328 1 90.56 284 ARG B CA 1
ATOM 7094 C C . ARG B 1 284 ? -3.811 -25.047 -7.398 1 90.56 284 ARG B C 1
ATOM 7096 O O . ARG B 1 284 ? -2.93 -24.359 -6.875 1 90.56 284 ARG B O 1
ATOM 7103 N N . ASP B 1 285 ? -3.537 -26.156 -8.086 1 85.94 285 ASP B N 1
ATOM 7104 C CA . ASP B 1 285 ? -2.195 -26.672 -8.352 1 85.94 285 ASP B CA 1
ATOM 7105 C C . ASP B 1 285 ? -1.436 -26.906 -7.047 1 85.94 285 ASP B C 1
ATOM 7107 O O . ASP B 1 285 ? -0.278 -26.516 -6.914 1 85.94 285 ASP B O 1
ATOM 7111 N N . TRP B 1 286 ? -2.209 -27.516 -6.145 1 87.94 286 TRP B N 1
ATOM 7112 C CA . TRP B 1 286 ? -1.592 -27.828 -4.859 1 87.94 286 TRP B CA 1
ATOM 7113 C C . TRP B 1 286 ? -0.606 -28.984 -4.996 1 87.94 286 TRP B C 1
ATOM 7115 O O . TRP B 1 286 ? -0.963 -30.062 -5.488 1 87.94 286 TRP B O 1
ATOM 7125 N N . GLU B 1 287 ? 0.662 -28.719 -4.594 1 76.62 287 GLU B N 1
ATOM 7126 C CA . GLU B 1 287 ? 1.69 -29.734 -4.777 1 76.62 287 GLU B CA 1
ATOM 7127 C C . GLU B 1 287 ? 2.406 -30.047 -3.465 1 76.62 287 GLU B C 1
ATOM 7129 O O . GLU B 1 287 ? 3.27 -30.922 -3.414 1 76.62 287 GLU B O 1
ATOM 7134 N N . PHE B 1 288 ? 2.006 -29.469 -2.418 1 75.5 288 PHE B N 1
ATOM 7135 C CA . PHE B 1 288 ? 2.74 -29.641 -1.171 1 75.5 288 PHE B CA 1
ATOM 7136 C C . PHE B 1 288 ? 2.23 -30.859 -0.402 1 75.5 288 PHE B C 1
ATOM 7138 O O . PHE B 1 288 ? 1.021 -31.078 -0.319 1 75.5 288 PHE B O 1
ATOM 7145 N N . GLU B 1 289 ? 3.109 -31.609 0.151 1 73.38 289 GLU B N 1
ATOM 7146 C CA . GLU B 1 289 ? 2.764 -32.844 0.844 1 73.38 289 GLU B CA 1
ATOM 7147 C C . GLU B 1 289 ? 2.34 -32.562 2.285 1 73.38 289 GLU B C 1
ATOM 7149 O O . GLU B 1 289 ? 1.787 -33.438 2.953 1 73.38 289 GLU B O 1
ATOM 7154 N N . SER B 1 290 ? 2.584 -31.438 2.76 1 78.62 290 SER B N 1
ATOM 7155 C CA . SER B 1 290 ? 2.285 -31.125 4.152 1 78.62 290 SER B CA 1
ATOM 7156 C C . SER B 1 290 ? 0.8 -31.281 4.453 1 78.62 290 SER B C 1
ATOM 7158 O O . SER B 1 290 ? 0.426 -31.656 5.566 1 78.62 290 SER B O 1
ATOM 7160 N N . HIS B 1 291 ? -0.053 -31.016 3.447 1 88.5 291 HIS B N 1
ATOM 7161 C CA . HIS B 1 291 ? -1.499 -31.125 3.6 1 88.5 291 HIS B CA 1
ATOM 7162 C C . HIS B 1 291 ? -2.115 -31.922 2.455 1 88.5 291 HIS B C 1
ATOM 7164 O O . HIS B 1 291 ? -1.748 -31.734 1.293 1 88.5 291 HIS B O 1
ATOM 7170 N N . ALA B 1 292 ? -2.953 -32.781 2.822 1 89.81 292 ALA B N 1
ATOM 7171 C CA . ALA B 1 292 ? -3.627 -33.594 1.812 1 89.81 292 ALA B CA 1
ATOM 7172 C C . ALA B 1 292 ? -4.609 -32.75 1 1 89.81 292 ALA B C 1
ATOM 7174 O O . ALA B 1 292 ? -5.246 -31.844 1.535 1 89.81 292 ALA B O 1
ATOM 7175 N N . PRO B 1 293 ? -4.684 -33.062 -0.243 1 92.56 293 PRO B N 1
ATOM 7176 C CA . PRO B 1 293 ? -5.676 -32.344 -1.042 1 92.56 293 PRO B CA 1
ATOM 7177 C C . PRO B 1 293 ? -7.105 -32.594 -0.567 1 92.56 293 PRO B C 1
ATOM 7179 O O . PRO B 1 293 ? -7.379 -33.594 0.072 1 92.56 293 PRO B O 1
ATOM 7182 N N . GLY B 1 294 ? -8 -31.641 -0.843 1 94.38 294 GLY B N 1
ATOM 7183 C CA . GLY B 1 294 ? -9.391 -31.766 -0.437 1 94.38 294 GLY B CA 1
ATOM 7184 C C . GLY B 1 294 ? -9.812 -30.75 0.603 1 94.38 294 GLY B C 1
ATOM 7185 O O . GLY B 1 294 ? -9.094 -29.781 0.849 1 94.38 294 GLY B O 1
ATOM 7186 N N . ALA B 1 295 ? -10.953 -30.984 1.167 1 94.56 295 ALA B N 1
ATOM 7187 C CA . ALA B 1 295 ? -11.555 -30.047 2.105 1 94.56 295 ALA B CA 1
ATOM 7188 C C . ALA B 1 295 ? -10.859 -30.109 3.463 1 94.56 295 ALA B C 1
ATOM 7190 O O . ALA B 1 295 ? -10.57 -29.078 4.07 1 94.56 295 ALA B O 1
ATOM 7191 N N . ALA B 1 296 ? -10.617 -31.266 3.904 1 94.12 296 ALA B N 1
ATOM 7192 C CA . ALA B 1 296 ? -10.008 -31.438 5.223 1 94.12 296 ALA B CA 1
ATOM 7193 C C . ALA B 1 296 ? -8.594 -30.875 5.25 1 94.12 296 ALA B C 1
ATOM 7195 O O . ALA B 1 296 ? -8.234 -30.125 6.168 1 94.12 296 ALA B O 1
ATOM 7196 N N . GLY B 1 297 ? -7.789 -31.25 4.277 1 94.62 297 GLY B N 1
ATOM 7197 C CA . GLY B 1 297 ? -6.453 -30.688 4.184 1 94.62 297 GLY B CA 1
ATOM 7198 C C . GLY B 1 297 ? -6.453 -29.172 3.979 1 94.62 297 GLY B C 1
ATOM 7199 O O . GLY B 1 297 ? -5.574 -28.484 4.484 1 94.62 297 GLY B O 1
ATOM 7200 N N . GLY B 1 298 ? -7.426 -28.781 3.242 1 95.81 298 GLY B N 1
ATOM 7201 C CA . GLY B 1 298 ? -7.551 -27.344 3.008 1 95.81 298 GLY B CA 1
ATOM 7202 C C . GLY B 1 298 ? -7.832 -26.562 4.27 1 95.81 298 GLY B C 1
ATOM 7203 O O . GLY B 1 298 ? -7.238 -25.5 4.496 1 95.81 298 GLY B O 1
ATOM 7204 N N . GLN B 1 299 ? -8.75 -27.078 5.078 1 95.94 299 GLN B N 1
ATOM 7205 C CA . GLN B 1 299 ? -9.094 -26.391 6.312 1 95.94 299 GLN B CA 1
ATOM 7206 C C . GLN B 1 299 ? -7.91 -26.328 7.27 1 95.94 299 GLN B C 1
ATOM 7208 O O . GLN B 1 299 ? -7.676 -25.312 7.926 1 95.94 299 GLN B O 1
ATOM 7213 N N . GLU B 1 300 ? -7.184 -27.406 7.32 1 95 300 GLU B N 1
ATOM 7214 C CA . GLU B 1 300 ? -5.98 -27.422 8.141 1 95 300 GLU B CA 1
ATOM 7215 C C . GLU B 1 300 ? -4.961 -26.406 7.66 1 95 300 GLU B C 1
ATOM 7217 O O . GLU B 1 300 ? -4.328 -25.719 8.469 1 95 300 GLU B O 1
ATOM 7222 N N . TYR B 1 301 ? -4.801 -26.375 6.418 1 94.31 301 TYR B N 1
ATOM 7223 C CA . TYR B 1 301 ? -3.896 -25.406 5.809 1 94.31 301 TYR B CA 1
ATOM 7224 C C . TYR B 1 301 ? -4.316 -23.969 6.137 1 94.31 301 TYR B C 1
ATOM 7226 O O . TYR B 1 301 ? -3.494 -23.156 6.566 1 94.31 301 TYR B O 1
ATOM 7234 N N . LEU B 1 302 ? -5.555 -23.734 5.977 1 96.06 302 LEU B N 1
ATOM 7235 C CA . LEU B 1 302 ? -6.078 -22.406 6.246 1 96.06 302 LEU B CA 1
ATOM 7236 C C . LEU B 1 302 ? -5.891 -22.031 7.711 1 96.06 302 LEU B C 1
ATOM 7238 O O . LEU B 1 302 ? -5.52 -20.891 8.023 1 96.06 302 LEU B O 1
ATOM 7242 N N . ASP B 1 303 ? -6.152 -22.953 8.578 1 94.62 303 ASP B N 1
ATOM 7243 C CA . ASP B 1 303 ? -5.984 -22.703 10.008 1 94.62 303 ASP B CA 1
ATOM 7244 C C . ASP B 1 303 ? -4.535 -22.344 10.336 1 94.62 303 ASP B C 1
ATOM 7246 O O . ASP B 1 303 ? -4.281 -21.5 11.195 1 94.62 303 ASP B O 1
ATOM 7250 N N . SER B 1 304 ? -3.662 -22.922 9.609 1 91.31 304 SER B N 1
ATOM 7251 C CA . SER B 1 304 ? -2.25 -22.625 9.812 1 91.31 304 SER B CA 1
ATOM 7252 C C . SER B 1 304 ? -1.908 -21.219 9.312 1 91.31 304 SER B C 1
ATOM 7254 O O . SER B 1 304 ? -1.048 -20.547 9.883 1 91.31 304 SER B O 1
ATOM 7256 N N . ILE B 1 305 ? -2.535 -20.844 8.281 1 92.19 305 ILE B N 1
ATOM 7257 C CA . ILE B 1 305 ? -2.281 -19.531 7.684 1 92.19 305 ILE B CA 1
ATOM 7258 C C . ILE B 1 305 ? -2.881 -18.438 8.562 1 92.19 305 ILE B C 1
ATOM 7260 O O . ILE B 1 305 ? -2.271 -17.391 8.75 1 92.19 305 ILE B O 1
ATOM 7264 N N . LEU B 1 306 ? -4.074 -18.703 9.141 1 93.81 306 LEU B N 1
ATOM 7265 C CA . LEU B 1 306 ? -4.793 -17.672 9.898 1 93.81 306 LEU B CA 1
ATOM 7266 C C . LEU B 1 306 ? -4.496 -17.797 11.391 1 93.81 306 LEU B C 1
ATOM 7268 O O . LEU B 1 306 ? -5.098 -17.094 12.203 1 93.81 306 LEU B O 1
ATOM 7272 N N . ALA B 1 307 ? -3.537 -18.656 11.68 1 91.75 307 ALA B N 1
ATOM 7273 C CA . ALA B 1 307 ? -3.191 -18.844 13.086 1 91.75 307 ALA B CA 1
ATOM 7274 C C . ALA B 1 307 ? -2.57 -17.578 13.672 1 91.75 307 ALA B C 1
ATOM 7276 O O . ALA B 1 307 ? -1.77 -16.906 13.008 1 91.75 307 ALA B O 1
ATOM 7277 N N . ILE B 1 308 ? -2.986 -17.234 14.906 1 90.06 308 ILE B N 1
ATOM 7278 C CA . ILE B 1 308 ? -2.488 -16.047 15.586 1 90.06 308 ILE B CA 1
ATOM 7279 C C . ILE B 1 308 ? -1.647 -16.469 16.797 1 90.06 308 ILE B C 1
ATOM 7281 O O . ILE B 1 308 ? -2.105 -17.234 17.641 1 90.06 308 ILE B O 1
ATOM 7285 N N . SER B 1 309 ? -0.382 -16.125 16.688 1 84.62 309 SER B N 1
ATOM 7286 C CA . SER B 1 309 ? 0.508 -16.359 17.812 1 84.62 309 SER B CA 1
ATOM 7287 C C . SER B 1 309 ? 1.002 -15.055 18.422 1 84.62 309 SER B C 1
ATOM 7289 O O . SER B 1 309 ? 0.923 -14 17.781 1 84.62 309 SER B O 1
ATOM 7291 N N . ASP B 1 310 ? 1.418 -15.047 19.656 1 79.75 310 ASP B N 1
ATOM 7292 C CA . ASP B 1 310 ? 1.899 -13.859 20.344 1 79.75 310 ASP B CA 1
ATOM 7293 C C . ASP B 1 310 ? 3.193 -13.344 19.719 1 79.75 310 ASP B C 1
ATOM 7295 O O . ASP B 1 310 ? 3.512 -12.156 19.828 1 79.75 310 ASP B O 1
ATOM 7299 N N . ASP B 1 311 ? 3.82 -14.211 19.031 1 81.31 311 ASP B N 1
ATOM 7300 C CA . ASP B 1 311 ? 5.102 -13.82 18.453 1 81.31 311 ASP B CA 1
ATOM 7301 C C . ASP B 1 311 ? 4.918 -13.203 17.078 1 81.31 311 ASP B C 1
ATOM 7303 O O . ASP B 1 311 ? 5.867 -12.68 16.484 1 81.31 311 ASP B O 1
ATOM 7307 N N . LEU B 1 312 ? 3.715 -13.219 16.641 1 85.38 312 LEU B N 1
ATOM 7308 C CA . LEU B 1 312 ? 3.438 -12.656 15.32 1 85.38 312 LEU B CA 1
ATOM 7309 C C . LEU B 1 312 ? 3.453 -11.133 15.367 1 85.38 312 LEU B C 1
ATOM 7311 O O . LEU B 1 312 ? 2.832 -10.523 16.234 1 85.38 312 LEU B O 1
ATOM 7315 N N . PRO B 1 313 ? 4.195 -10.531 14.539 1 85.75 313 PRO B N 1
ATOM 7316 C CA . PRO B 1 313 ? 4.195 -9.062 14.484 1 85.75 313 PRO B CA 1
ATOM 7317 C C . PRO B 1 313 ? 2.791 -8.477 14.383 1 85.75 313 PRO B C 1
ATOM 7319 O O . PRO B 1 313 ? 1.888 -9.117 13.836 1 85.75 313 PRO B O 1
ATOM 7322 N N . THR B 1 314 ? 2.582 -7.309 14.906 1 85.06 314 THR B N 1
ATOM 7323 C CA . THR B 1 314 ? 1.284 -6.648 14.984 1 85.06 314 THR B CA 1
ATOM 7324 C C . THR B 1 314 ? 0.68 -6.48 13.594 1 85.06 314 THR B C 1
ATOM 7326 O O . THR B 1 314 ? -0.53 -6.633 13.414 1 85.06 314 THR B O 1
ATOM 7329 N N . GLU B 1 315 ? 1.521 -6.227 12.68 1 85.38 315 GLU B N 1
ATOM 7330 C CA . GLU B 1 315 ? 1.071 -6.035 11.305 1 85.38 315 GLU B CA 1
ATOM 7331 C C . GLU B 1 315 ? 0.374 -7.285 10.773 1 85.38 315 GLU B C 1
ATOM 7333 O O . GLU B 1 315 ? -0.685 -7.191 10.148 1 85.38 315 GLU B O 1
ATOM 7338 N N . LEU B 1 316 ? 0.938 -8.391 11.008 1 88.88 316 LEU B N 1
ATOM 7339 C CA . LEU B 1 316 ? 0.404 -9.648 10.508 1 88.88 316 LEU B CA 1
ATOM 7340 C C . LEU B 1 316 ? -0.798 -10.102 11.328 1 88.88 316 LEU B C 1
ATOM 7342 O O . LEU B 1 316 ? -1.752 -10.664 10.789 1 88.88 316 LEU B O 1
ATOM 7346 N N . ARG B 1 317 ? -0.767 -9.797 12.57 1 89.88 317 ARG B N 1
ATOM 7347 C CA . ARG B 1 317 ? -1.868 -10.141 13.461 1 89.88 317 ARG B CA 1
ATOM 7348 C C . ARG B 1 317 ? -3.139 -9.391 13.078 1 89.88 317 ARG B C 1
ATOM 7350 O O . ARG B 1 317 ? -4.23 -9.969 13.078 1 89.88 317 ARG B O 1
ATOM 7357 N N . GLU B 1 318 ? -3.025 -8.211 12.734 1 88.69 318 GLU B N 1
ATOM 7358 C CA . GLU B 1 318 ? -4.168 -7.367 12.391 1 88.69 318 GLU B CA 1
ATOM 7359 C C . GLU B 1 318 ? -4.898 -7.906 11.164 1 88.69 318 GLU B C 1
ATOM 7361 O O . GLU B 1 318 ? -6.129 -7.879 11.109 1 88.69 318 GLU B O 1
ATOM 7366 N N . VAL B 1 319 ? -4.148 -8.359 10.227 1 91.38 319 VAL B N 1
ATOM 7367 C CA . VAL B 1 319 ? -4.734 -8.867 8.992 1 91.38 319 VAL B CA 1
ATOM 7368 C C . VAL B 1 319 ? -5.551 -10.125 9.281 1 91.38 319 VAL B C 1
ATOM 7370 O O . VAL B 1 319 ? -6.676 -10.266 8.797 1 91.38 319 VAL B O 1
ATOM 7373 N N . ARG B 1 320 ? -5.039 -11.023 10.07 1 94.25 320 ARG B N 1
ATOM 7374 C CA . ARG B 1 320 ? -5.703 -12.281 10.398 1 94.25 320 ARG B CA 1
ATOM 7375 C C . ARG B 1 320 ? -6.953 -12.031 11.242 1 94.25 320 ARG B C 1
ATOM 7377 O O . ARG B 1 320 ? -8.008 -12.625 10.984 1 94.25 320 ARG B O 1
ATOM 7384 N N . LEU B 1 321 ? -6.832 -11.094 12.156 1 91.62 321 LEU B N 1
ATOM 7385 C CA . LEU B 1 321 ? -7.977 -10.758 13 1 91.62 321 LEU B CA 1
ATOM 7386 C C . LEU B 1 321 ? -9.102 -10.141 12.18 1 91.62 321 LEU B C 1
ATOM 7388 O O . LEU B 1 321 ? -10.266 -10.492 12.352 1 91.62 321 LEU B O 1
ATOM 7392 N N . TRP B 1 322 ? -8.75 -9.336 11.305 1 91.06 322 TRP B N 1
ATOM 7393 C CA . TRP B 1 322 ? -9.758 -8.688 10.469 1 91.06 322 TRP B CA 1
ATOM 7394 C C . TRP B 1 322 ? -10.477 -9.703 9.594 1 91.06 322 TRP B C 1
ATOM 7396 O O . TRP B 1 322 ? -11.703 -9.688 9.508 1 91.06 322 TRP B O 1
ATOM 7406 N N . LEU B 1 323 ? -9.742 -10.523 8.914 1 93.25 323 LEU B N 1
ATOM 7407 C CA . LEU B 1 323 ? -10.336 -11.484 7.996 1 93.25 323 LEU B CA 1
ATOM 7408 C C . LEU B 1 323 ? -11.281 -12.43 8.734 1 93.25 323 LEU B C 1
ATOM 7410 O O . LEU B 1 323 ? -12.352 -12.766 8.219 1 93.25 323 LEU B O 1
ATOM 7414 N N . GLN B 1 324 ? -10.891 -12.789 9.906 1 93 324 GLN B N 1
ATOM 7415 C CA . GLN B 1 324 ? -11.734 -13.68 10.695 1 93 324 GLN B CA 1
ATOM 7416 C C . GLN B 1 324 ? -12.984 -12.961 11.188 1 93 324 GLN B C 1
ATOM 7418 O O . GLN B 1 324 ? -14.039 -13.586 11.359 1 93 324 GLN B O 1
ATOM 7423 N N . ASP B 1 325 ? -12.898 -11.672 11.273 1 90.62 325 ASP B N 1
ATOM 7424 C CA . ASP B 1 325 ? -14 -10.906 11.852 1 90.62 325 ASP B CA 1
ATOM 7425 C C . ASP B 1 325 ? -14.945 -10.406 10.758 1 90.62 325 ASP B C 1
ATOM 7427 O O . ASP B 1 325 ? -16.094 -10.07 11.039 1 90.62 325 ASP B O 1
ATOM 7431 N N . CYS B 1 326 ? -14.484 -10.328 9.602 1 92.31 326 CYS B N 1
ATOM 7432 C CA . CYS B 1 326 ? -15.32 -9.672 8.594 1 92.31 326 CYS B CA 1
ATOM 7433 C C . CYS B 1 326 ? -16.172 -10.688 7.852 1 92.31 326 CYS B C 1
ATOM 7435 O O . CYS B 1 326 ? -17.172 -10.328 7.219 1 92.31 326 CYS B O 1
ATOM 7437 N N . TYR B 1 327 ? -15.836 -11.969 7.875 1 94.88 327 TYR B N 1
ATOM 7438 C CA . TYR B 1 327 ? -16.625 -13.016 7.234 1 94.88 327 TYR B CA 1
ATOM 7439 C C . TYR B 1 327 ? -17.312 -13.891 8.273 1 94.88 327 TYR B C 1
ATOM 7441 O O . TYR B 1 327 ? -16.781 -14.094 9.375 1 94.88 327 TYR B O 1
ATOM 7449 N N . GLU B 1 328 ? -18.484 -14.375 7.906 1 93.25 328 GLU B N 1
ATOM 7450 C CA . GLU B 1 328 ? -19.172 -15.312 8.781 1 93.25 328 GLU B CA 1
ATOM 7451 C C . GLU B 1 328 ? -18.453 -16.656 8.836 1 93.25 328 GLU B C 1
ATOM 7453 O O . GLU B 1 328 ? -18.344 -17.266 9.898 1 93.25 328 GLU B O 1
ATOM 7458 N N . ALA B 1 329 ? -17.969 -17.031 7.637 1 94.38 329 ALA B N 1
ATOM 7459 C CA . ALA B 1 329 ? -17.219 -18.281 7.555 1 94.38 329 ALA B CA 1
ATOM 7460 C C . ALA B 1 329 ? -16.156 -18.219 6.461 1 94.38 329 ALA B C 1
ATOM 7462 O O . ALA B 1 329 ? -16.406 -17.656 5.387 1 94.38 329 ALA B O 1
ATOM 7463 N N . ILE B 1 330 ? -15.016 -18.781 6.809 1 96.69 330 ILE B N 1
ATOM 7464 C CA . ILE B 1 330 ? -13.922 -18.891 5.848 1 96.69 330 ILE B CA 1
ATOM 7465 C C . ILE B 1 330 ? -13.469 -20.344 5.762 1 96.69 330 ILE B C 1
ATOM 7467 O O . ILE B 1 330 ? -13.148 -20.969 6.781 1 96.69 330 ILE B O 1
ATOM 7471 N N . THR B 1 331 ? -13.484 -20.891 4.582 1 96.56 331 THR B N 1
ATOM 7472 C CA . THR B 1 331 ? -13.047 -22.266 4.348 1 96.56 331 THR B CA 1
ATOM 7473 C C . THR B 1 331 ? -12.023 -22.312 3.215 1 96.56 331 THR B C 1
ATOM 7475 O O . THR B 1 331 ? -11.773 -21.312 2.549 1 96.56 331 THR B O 1
ATOM 7478 N N . CYS B 1 332 ? -11.391 -23.453 3.129 1 97.38 332 CYS B N 1
ATOM 7479 C CA . CYS B 1 332 ? -10.352 -23.609 2.113 1 97.38 332 CYS B CA 1
ATOM 7480 C C . CYS B 1 332 ? -10.375 -25.016 1.526 1 97.38 332 CYS B C 1
ATOM 7482 O O . CYS B 1 332 ? -10.594 -25.984 2.248 1 97.38 332 CYS B O 1
ATOM 7484 N N . PHE B 1 333 ? -10.258 -25.125 0.247 1 97.31 333 PHE B N 1
ATOM 7485 C CA . PHE B 1 333 ? -10.188 -26.375 -0.484 1 97.31 333 PHE B CA 1
ATOM 7486 C C . PHE B 1 333 ? -8.914 -26.453 -1.316 1 97.31 333 PHE B C 1
ATOM 7488 O O . PHE B 1 333 ? -8.602 -25.531 -2.066 1 97.31 333 PHE B O 1
ATOM 7495 N N . LEU B 1 334 ? -8.141 -27.562 -1.175 1 96.12 334 LEU B N 1
ATOM 7496 C CA . LEU B 1 334 ? -6.91 -27.75 -1.938 1 96.12 334 LEU B CA 1
ATOM 7497 C C . LEU B 1 334 ? -7.152 -28.641 -3.146 1 96.12 334 LEU B C 1
ATOM 7499 O O . LEU B 1 334 ? -7.551 -29.797 -2.994 1 96.12 334 LEU B O 1
ATOM 7503 N N . LEU B 1 335 ? -6.941 -28.125 -4.324 1 93 335 LEU B N 1
ATOM 7504 C CA . LEU B 1 335 ? -7.125 -28.844 -5.574 1 93 335 LEU B CA 1
ATOM 7505 C C . LEU B 1 335 ? -5.777 -29.219 -6.195 1 93 335 LEU B C 1
ATOM 7507 O O . LEU B 1 335 ? -4.957 -28.328 -6.465 1 93 335 LEU B O 1
ATOM 7511 N N . PRO B 1 336 ? -5.547 -30.469 -6.406 1 88.69 336 PRO B N 1
ATOM 7512 C CA . PRO B 1 336 ? -4.273 -30.875 -7.012 1 88.69 336 PRO B CA 1
ATOM 7513 C C . PRO B 1 336 ? -4.141 -30.422 -8.461 1 88.69 336 PRO B C 1
ATOM 7515 O O . PRO B 1 336 ? -5.109 -29.922 -9.055 1 88.69 336 PRO B O 1
ATOM 7518 N N . HIS B 1 337 ? -3.025 -30.531 -9.016 1 81.94 337 HIS B N 1
ATOM 7519 C CA . HIS B 1 337 ? -2.742 -30.125 -10.391 1 81.94 337 HIS B CA 1
ATOM 7520 C C . HIS B 1 337 ? -3.479 -31.016 -11.391 1 81.94 337 HIS B C 1
ATOM 7522 O O . HIS B 1 337 ? -3.549 -32.219 -11.211 1 81.94 337 HIS B O 1
ATOM 7528 N N . PRO B 1 338 ? -4.145 -30.359 -12.398 1 74.19 338 PRO B N 1
ATOM 7529 C CA . PRO B 1 338 ? -4.938 -31.125 -13.367 1 74.19 338 PRO B CA 1
ATOM 7530 C C . PRO B 1 338 ? -4.078 -32 -14.266 1 74.19 338 PRO B C 1
ATOM 7532 O O . PRO B 1 338 ? -4.594 -32.938 -14.906 1 74.19 338 PRO B O 1
ATOM 7535 N N . GLY B 1 339 ? -2.891 -32.062 -14.297 1 63.62 339 GLY B N 1
ATOM 7536 C CA . GLY B 1 339 ? -2.035 -32.875 -15.141 1 63.62 339 GLY B CA 1
ATOM 7537 C C . GLY B 1 339 ? -1.504 -32.125 -16.359 1 63.62 339 GLY B C 1
ATOM 7538 O O . GLY B 1 339 ? -1.93 -31 -16.641 1 63.62 339 GLY B O 1
ATOM 7539 N N . LYS B 1 340 ? -0.367 -32.438 -17.016 1 56.81 340 LYS B N 1
ATOM 7540 C CA . LYS B 1 340 ? 0.432 -31.797 -18.047 1 56.81 340 LYS B CA 1
ATOM 7541 C C . LYS B 1 340 ? -0.403 -31.516 -19.281 1 56.81 340 LYS B C 1
ATOM 7543 O O . LYS B 1 340 ? -0.163 -30.531 -20 1 56.81 340 LYS B O 1
ATOM 7548 N N . LYS B 1 341 ? -1.368 -32.219 -19.688 1 51 341 LYS B N 1
ATOM 7549 C CA . LYS B 1 341 ? -1.927 -32.188 -21.031 1 51 341 LYS B CA 1
ATOM 7550 C C . LYS B 1 341 ? -2.92 -31.047 -21.203 1 51 341 LYS B C 1
ATOM 7552 O O . LYS B 1 341 ? -3.277 -30.672 -22.312 1 51 341 LYS B O 1
ATOM 7557 N N . VAL B 1 342 ? -3.322 -30.312 -20.234 1 44.97 342 VAL B N 1
ATOM 7558 C CA . VAL B 1 342 ? -4.414 -29.344 -20.312 1 44.97 342 VAL B CA 1
ATOM 7559 C C . VAL B 1 342 ? -3.871 -27.984 -20.719 1 44.97 342 VAL B C 1
ATOM 7561 O O . VAL B 1 342 ? -4.625 -27.125 -21.172 1 44.97 342 VAL B O 1
ATOM 7564 N N . THR B 1 343 ? -2.619 -27.703 -20.547 1 47.69 343 THR B N 1
ATOM 7565 C CA . THR B 1 343 ? -2.098 -26.359 -20.734 1 47.69 343 THR B CA 1
ATOM 7566 C C . THR B 1 343 ? -2.008 -26.016 -22.219 1 47.69 343 THR B C 1
ATOM 7568 O O . THR B 1 343 ? -1.713 -24.859 -22.562 1 47.69 343 THR B O 1
ATOM 7571 N N . LYS B 1 344 ? -2.193 -26.969 -23.203 1 50.16 344 LYS B N 1
ATOM 7572 C CA . LYS B 1 344 ? -2.033 -26.688 -24.625 1 50.16 344 LYS B CA 1
ATOM 7573 C C . LYS B 1 344 ? -3.367 -26.312 -25.266 1 50.16 344 LYS B C 1
ATOM 7575 O O . LYS B 1 344 ? -4.43 -26.625 -24.734 1 50.16 344 LYS B O 1
ATOM 7580 N N . LYS B 1 345 ? -3.25 -25.578 -26.219 1 51.03 345 LYS B N 1
ATOM 7581 C CA . LYS B 1 345 ? -4.281 -24.969 -27.062 1 51.03 345 LYS B CA 1
ATOM 7582 C C . LYS B 1 345 ? -5.473 -25.906 -27.234 1 51.03 345 LYS B C 1
ATOM 7584 O O . LYS B 1 345 ? -6.59 -25.453 -27.516 1 51.03 345 LYS B O 1
ATOM 7589 N N . GLU B 1 346 ? -5.23 -27.062 -27.031 1 41.88 346 GLU B N 1
ATOM 7590 C CA . GLU B 1 346 ? -6.234 -28 -27.547 1 41.88 346 GLU B CA 1
ATOM 7591 C C . GLU B 1 346 ? -7.172 -28.453 -26.438 1 41.88 346 GLU B C 1
ATOM 7593 O O . GLU B 1 346 ? -7.895 -29.453 -26.594 1 41.88 346 GLU B O 1
ATOM 7598 N N . PHE B 1 347 ? -7.043 -27.859 -25.359 1 45.44 347 PHE B N 1
ATOM 7599 C CA . PHE B 1 347 ? -7.953 -28.375 -24.344 1 45.44 347 PHE B CA 1
ATOM 7600 C C . PHE B 1 347 ? -9.391 -27.953 -24.641 1 45.44 347 PHE B C 1
ATOM 7602 O O . PHE B 1 347 ? -9.719 -26.766 -24.609 1 45.44 347 PHE B O 1
ATOM 7609 N N . THR B 1 348 ? -10.094 -28.688 -25.344 1 44.97 348 THR B N 1
ATOM 7610 C CA . THR B 1 348 ? -11.477 -28.484 -25.766 1 44.97 348 THR B CA 1
ATOM 7611 C C . THR B 1 348 ? -12.438 -28.828 -24.625 1 44.97 348 THR B C 1
ATOM 7613 O O . THR B 1 348 ? -13.609 -29.125 -24.859 1 44.97 348 THR B O 1
ATOM 7616 N N . GLY B 1 349 ? -11.875 -28.688 -23.234 1 50.53 349 GLY B N 1
ATOM 7617 C CA . GLY B 1 349 ? -12.828 -28.969 -22.172 1 50.53 349 GLY B CA 1
ATOM 7618 C C . GLY B 1 349 ? -12.922 -30.438 -21.828 1 50.53 349 GLY B C 1
ATOM 7619 O O . GLY B 1 349 ? -13.727 -30.828 -20.969 1 50.53 349 GLY B O 1
ATOM 7620 N N . ASN B 1 350 ? -12.172 -31.312 -22.594 1 50.62 350 ASN B N 1
ATOM 7621 C CA . ASN B 1 350 ? -12.289 -32.75 -22.359 1 50.62 350 ASN B CA 1
ATOM 7622 C C . ASN B 1 350 ? -11.602 -33.156 -21.047 1 50.62 350 ASN B C 1
ATOM 7624 O O . ASN B 1 350 ? -10.383 -33.031 -20.922 1 50.62 350 ASN B O 1
ATOM 7628 N N . LEU B 1 351 ? -12.352 -33.531 -20.031 1 56.88 351 LEU B N 1
ATOM 7629 C CA . LEU B 1 351 ? -11.938 -33.875 -18.672 1 56.88 351 LEU B CA 1
ATOM 7630 C C . LEU B 1 351 ? -11.078 -35.125 -18.672 1 56.88 351 LEU B C 1
ATOM 7632 O O . LEU B 1 351 ? -10.344 -35.375 -17.719 1 56.88 351 LEU B O 1
ATOM 7636 N N . THR B 1 352 ? -11.281 -35.906 -19.781 1 55 352 THR B N 1
ATOM 7637 C CA . THR B 1 352 ? -10.578 -37.188 -19.781 1 55 352 THR B CA 1
ATOM 7638 C C . THR B 1 352 ? -9.07 -36.969 -19.859 1 55 352 THR B C 1
ATOM 7640 O O . THR B 1 352 ? -8.289 -37.844 -19.5 1 55 352 THR B O 1
ATOM 7643 N N . VAL B 1 353 ? -8.82 -35.781 -20.234 1 60.84 353 VAL B N 1
ATOM 7644 C CA . VAL B 1 353 ? -7.398 -35.5 -20.375 1 60.84 353 VAL B CA 1
ATOM 7645 C C . VAL B 1 353 ? -6.809 -35.062 -19.031 1 60.84 353 VAL B C 1
ATOM 7647 O O . VAL B 1 353 ? -5.59 -35.125 -18.844 1 60.84 353 VAL B O 1
ATOM 7650 N N . LEU B 1 354 ? -7.77 -34.906 -18.109 1 67.12 354 LEU B N 1
ATOM 7651 C CA . LEU B 1 354 ? -7.324 -34.438 -16.797 1 67.12 354 LEU B CA 1
ATOM 7652 C C . LEU B 1 354 ? -6.906 -35.625 -15.93 1 67.12 354 LEU B C 1
ATOM 7654 O O . LEU B 1 354 ? -7.387 -36.75 -16.109 1 67.12 354 LEU B O 1
ATOM 7658 N N . GLU B 1 355 ? -6.023 -35.406 -15.062 1 74.62 355 GLU B N 1
ATOM 7659 C CA . GLU B 1 355 ? -5.613 -36.406 -14.094 1 74.62 355 GLU B CA 1
ATOM 7660 C C . GLU B 1 355 ? -6.781 -36.844 -13.203 1 74.62 355 GLU B C 1
ATOM 7662 O O . GLU B 1 355 ? -7.625 -36 -12.852 1 74.62 355 GLU B O 1
ATOM 7667 N N . GLU B 1 356 ? -6.855 -38.094 -12.938 1 76.88 356 GLU B N 1
ATOM 7668 C CA . GLU B 1 356 ? -7.953 -38.656 -12.156 1 76.88 356 GLU B CA 1
ATOM 7669 C C . GLU B 1 356 ? -8.062 -38 -10.789 1 76.88 356 GLU B C 1
ATOM 7671 O O . GLU B 1 356 ? -9.164 -37.719 -10.312 1 76.88 356 GLU B O 1
ATOM 7676 N N . ASP B 1 357 ? -6.895 -37.781 -10.172 1 81.75 357 ASP B N 1
ATOM 7677 C CA . ASP B 1 357 ? -6.879 -37.156 -8.852 1 81.75 357 ASP B CA 1
ATOM 7678 C C . ASP B 1 357 ? -7.496 -35.75 -8.891 1 81.75 357 ASP B C 1
ATOM 7680 O O . ASP B 1 357 ? -8.266 -35.375 -8.008 1 81.75 357 ASP B O 1
ATOM 7684 N N . PHE B 1 358 ? -7.293 -35.031 -9.859 1 84.56 358 PHE B N 1
ATOM 7685 C CA . PHE B 1 358 ? -7.859 -33.719 -10.039 1 84.56 358 PHE B CA 1
ATOM 7686 C C . PHE B 1 358 ? -9.367 -33.781 -10.242 1 84.56 358 PHE B C 1
ATOM 7688 O O . PHE B 1 358 ? -10.117 -33.031 -9.633 1 84.56 358 PHE B O 1
ATOM 7695 N N . ARG B 1 359 ? -9.781 -34.656 -11.039 1 80.94 359 ARG B N 1
ATOM 7696 C CA . ARG B 1 359 ? -11.195 -34.781 -11.359 1 80.94 359 ARG B CA 1
ATOM 7697 C C . ARG B 1 359 ? -12.008 -35.156 -10.125 1 80.94 359 ARG B C 1
ATOM 7699 O O . ARG B 1 359 ? -13.078 -34.594 -9.891 1 80.94 359 ARG B O 1
ATOM 7706 N N . GLU B 1 360 ? -11.484 -36.094 -9.375 1 84.62 360 GLU B N 1
ATOM 7707 C CA . GLU B 1 360 ? -12.188 -36.562 -8.172 1 84.62 360 GLU B CA 1
ATOM 7708 C C . GLU B 1 360 ? -12.336 -35.406 -7.172 1 84.62 360 GLU B C 1
ATOM 7710 O O . GLU B 1 360 ? -13.414 -35.188 -6.625 1 84.62 360 GLU B O 1
ATOM 7715 N N . HIS B 1 361 ? -11.281 -34.719 -6.98 1 89.94 361 HIS B N 1
ATOM 7716 C CA . HIS B 1 361 ? -11.312 -33.656 -6.004 1 89.94 361 HIS B CA 1
ATOM 7717 C C . HIS B 1 361 ? -12.109 -32.469 -6.531 1 89.94 361 HIS B C 1
ATOM 7719 O O . HIS B 1 361 ? -12.727 -31.734 -5.75 1 89.94 361 HIS B O 1
ATOM 7725 N N . PHE B 1 362 ? -12.062 -32.312 -7.738 1 86.94 362 PHE B N 1
ATOM 7726 C CA . PHE B 1 362 ? -12.844 -31.25 -8.336 1 86.94 362 PHE B CA 1
ATOM 7727 C C . PHE B 1 362 ? -14.336 -31.5 -8.156 1 86.94 362 PHE B C 1
ATOM 7729 O O . PHE B 1 362 ? -15.086 -30.578 -7.824 1 86.94 362 PHE B O 1
ATOM 7736 N N . VAL B 1 363 ? -14.75 -32.656 -8.398 1 83.81 363 VAL B N 1
ATOM 7737 C CA . VAL B 1 363 ? -16.141 -33.031 -8.211 1 83.81 363 VAL B CA 1
ATOM 7738 C C . VAL B 1 363 ? -16.547 -32.875 -6.746 1 83.81 363 VAL B C 1
ATOM 7740 O O . VAL B 1 363 ? -17.641 -32.406 -6.441 1 83.81 363 VAL B O 1
ATOM 7743 N N . GLU B 1 364 ? -15.672 -33.219 -5.945 1 89.25 364 GLU B N 1
ATOM 7744 C CA . GLU B 1 364 ? -15.922 -33.062 -4.52 1 89.25 364 GLU B CA 1
ATOM 7745 C C . GLU B 1 364 ? -16.141 -31.594 -4.168 1 89.25 364 GLU B C 1
ATOM 7747 O O . GLU B 1 364 ? -17.031 -31.25 -3.393 1 89.25 364 GLU B O 1
ATOM 7752 N N . PHE B 1 365 ? -15.336 -30.797 -4.648 1 93.06 365 PHE B N 1
ATOM 7753 C CA . PHE B 1 365 ? -15.422 -29.359 -4.383 1 93.06 365 PHE B CA 1
ATOM 7754 C C . PHE B 1 365 ? -16.766 -28.797 -4.84 1 93.06 365 PHE B C 1
ATOM 7756 O O . PHE B 1 365 ? -17.453 -28.141 -4.07 1 93.06 365 PHE B O 1
ATOM 7763 N N . VAL B 1 366 ? -17.109 -29.062 -6.078 1 87.94 366 VAL B N 1
ATOM 7764 C CA . VAL B 1 366 ? -18.312 -28.5 -6.676 1 87.94 366 VAL B CA 1
ATOM 7765 C C . VAL B 1 366 ? -19.547 -29.031 -5.941 1 87.94 366 VAL B C 1
ATOM 7767 O O . VAL B 1 366 ? -20.469 -28.281 -5.645 1 87.94 366 VAL B O 1
ATOM 7770 N N . SER B 1 367 ? -19.5 -30.297 -5.625 1 85.44 367 SER B N 1
ATOM 7771 C CA . SER B 1 367 ? -20.625 -30.906 -4.91 1 85.44 367 SER B CA 1
ATOM 7772 C C . SER B 1 367 ? -20.766 -30.328 -3.508 1 85.44 367 SER B C 1
ATOM 7774 O O . SER B 1 367 ? -21.875 -30.156 -3.01 1 85.44 367 SER B O 1
ATOM 7776 N N . ASN B 1 368 ? -19.641 -30 -2.951 1 88.69 368 ASN B N 1
ATOM 7777 C CA . ASN B 1 368 ? -19.641 -29.469 -1.591 1 88.69 368 ASN B CA 1
ATOM 7778 C C . ASN B 1 368 ? -20.156 -28.031 -1.552 1 88.69 368 ASN B C 1
ATOM 7780 O O . ASN B 1 368 ? -20.953 -27.672 -0.683 1 88.69 368 ASN B O 1
ATOM 7784 N N . ILE B 1 369 ? -19.734 -27.25 -2.426 1 88.94 369 ILE B N 1
ATOM 7785 C CA . ILE B 1 369 ? -20.062 -25.828 -2.404 1 88.94 369 ILE B CA 1
ATOM 7786 C C . ILE B 1 369 ? -21.547 -25.641 -2.75 1 88.94 369 ILE B C 1
ATOM 7788 O O . ILE B 1 369 ? -22.188 -24.703 -2.279 1 88.94 369 ILE B O 1
ATOM 7792 N N . LEU B 1 370 ? -22.078 -26.578 -3.51 1 86.56 370 LEU B N 1
ATOM 7793 C CA . LEU B 1 370 ? -23.453 -26.438 -3.963 1 86.56 370 LEU B CA 1
ATOM 7794 C C . LEU B 1 370 ? -24.375 -27.406 -3.219 1 86.56 370 LEU B C 1
ATOM 7796 O O . LEU B 1 370 ? -25.531 -27.609 -3.604 1 86.56 370 LEU B O 1
ATOM 7800 N N . SER B 1 371 ? -23.828 -27.969 -2.201 1 84.25 371 SER B N 1
ATOM 7801 C CA . SER B 1 371 ? -24.656 -28.875 -1.414 1 84.25 371 SER B CA 1
ATOM 7802 C C . SER B 1 371 ? -25.781 -28.125 -0.71 1 84.25 371 SER B C 1
ATOM 7804 O O . SER B 1 371 ? -25.594 -27.016 -0.222 1 84.25 371 SER B O 1
ATOM 7806 N N . PRO B 1 372 ? -26.906 -28.688 -0.673 1 80.94 372 PRO B N 1
ATOM 7807 C CA . PRO B 1 372 ? -28.047 -28.047 -0.029 1 80.94 372 PRO B CA 1
ATOM 7808 C C . PRO B 1 372 ? -27.797 -27.734 1.444 1 80.94 372 PRO B C 1
ATOM 7810 O O . PRO B 1 372 ? -28.406 -26.797 1.994 1 80.94 372 PRO B O 1
ATOM 7813 N N . GLU B 1 373 ? -26.875 -28.422 2.049 1 79.69 373 GLU B N 1
ATOM 7814 C CA . GLU B 1 373 ? -26.562 -28.203 3.457 1 79.69 373 GLU B CA 1
ATOM 7815 C C . GLU B 1 373 ? -25.641 -27 3.637 1 79.69 373 GLU B C 1
ATOM 7817 O O . GLU B 1 373 ? -25.609 -26.391 4.707 1 79.69 373 GLU B O 1
ATOM 7822 N N . ARG B 1 374 ? -25 -26.625 2.637 1 83.06 374 ARG B N 1
ATOM 7823 C CA . ARG B 1 374 ? -23.969 -25.609 2.777 1 83.06 374 ARG B CA 1
ATOM 7824 C C . ARG B 1 374 ? -24.359 -24.328 2.033 1 83.06 374 ARG B C 1
ATOM 7826 O O . ARG B 1 374 ? -23.844 -23.25 2.322 1 83.06 374 ARG B O 1
ATOM 7833 N N . ILE B 1 375 ? -25.25 -24.484 1.151 1 86.38 375 ILE B N 1
ATOM 7834 C CA . ILE B 1 375 ? -25.656 -23.328 0.37 1 86.38 375 ILE B CA 1
ATOM 7835 C C . ILE B 1 375 ? -26.266 -22.266 1.29 1 86.38 375 ILE B C 1
ATOM 7837 O O . ILE B 1 375 ? -27.062 -22.594 2.174 1 86.38 375 ILE B O 1
ATOM 7841 N N . ALA B 1 376 ? -25.812 -21.062 1.194 1 90.62 376 ALA B N 1
ATOM 7842 C CA . ALA B 1 376 ? -26.266 -19.953 2.045 1 90.62 376 ALA B CA 1
ATOM 7843 C C . ALA B 1 376 ? -27 -18.906 1.229 1 90.62 376 ALA B C 1
ATOM 7845 O O . ALA B 1 376 ? -26.5 -18.422 0.212 1 90.62 376 ALA B O 1
ATOM 7846 N N . VAL B 1 377 ? -28.156 -18.625 1.687 1 94.19 377 VAL B N 1
ATOM 7847 C CA . VAL B 1 377 ? -28.953 -17.562 1.066 1 94.19 377 VAL B CA 1
ATOM 7848 C C . VAL B 1 377 ? -28.375 -16.203 1.448 1 94.19 377 VAL B C 1
ATOM 7850 O O . VAL B 1 377 ? -27.906 -16.016 2.57 1 94.19 377 VAL B O 1
ATOM 7853 N N . LYS B 1 378 ? -28.406 -15.289 0.496 1 95.06 378 LYS B N 1
ATOM 7854 C CA . LYS B 1 378 ? -27.938 -13.938 0.768 1 95.06 378 LYS B CA 1
ATOM 7855 C C . LYS B 1 378 ? -28.797 -13.242 1.814 1 95.06 378 LYS B C 1
ATOM 7857 O O . LYS B 1 378 ? -30.031 -13.211 1.687 1 95.06 378 LYS B O 1
ATOM 7862 N N . LYS B 1 379 ? -28.094 -12.781 2.807 1 91.75 379 LYS B N 1
ATOM 7863 C CA . LYS B 1 379 ? -28.797 -12.133 3.91 1 91.75 379 LYS B CA 1
ATOM 7864 C C . LYS B 1 379 ? -28.25 -10.734 4.172 1 91.75 379 LYS B C 1
ATOM 7866 O O . LYS B 1 379 ? -27.062 -10.484 3.98 1 91.75 379 LYS B O 1
ATOM 7871 N N . ILE B 1 380 ? -29.062 -9.898 4.426 1 85.56 380 ILE B N 1
ATOM 7872 C CA . ILE B 1 380 ? -28.703 -8.609 5 1 85.56 380 ILE B CA 1
ATOM 7873 C C . ILE B 1 380 ? -29.266 -8.492 6.414 1 85.56 380 ILE B C 1
ATOM 7875 O O . ILE B 1 380 ? -30.484 -8.5 6.602 1 85.56 380 ILE B O 1
ATOM 7879 N N . GLY B 1 381 ? -28.344 -8.523 7.316 1 77.88 381 GLY B N 1
ATOM 7880 C CA . GLY B 1 381 ? -28.812 -8.695 8.688 1 77.88 381 GLY B CA 1
ATOM 7881 C C . GLY B 1 381 ? -29.375 -10.078 8.953 1 77.88 381 GLY B C 1
ATOM 7882 O O . GLY B 1 381 ? -28.719 -11.086 8.719 1 77.88 381 GLY B O 1
ATOM 7883 N N . ASN B 1 382 ? -30.578 -10.242 9.328 1 80.38 382 ASN B N 1
ATOM 7884 C CA . ASN B 1 382 ? -31.219 -11.531 9.594 1 80.38 382 ASN B CA 1
ATOM 7885 C C . ASN B 1 382 ? -32.344 -11.805 8.602 1 80.38 382 ASN B C 1
ATOM 7887 O O . ASN B 1 382 ? -33.156 -12.703 8.812 1 80.38 382 ASN B O 1
ATOM 7891 N N . GLN B 1 383 ? -32.219 -11.023 7.469 1 86.06 383 GLN B N 1
ATOM 7892 C CA . GLN B 1 383 ? -33.281 -11.188 6.484 1 86.06 383 GLN B CA 1
ATOM 7893 C C . GLN B 1 383 ? -32.75 -11.758 5.176 1 86.06 383 GLN B C 1
ATOM 7895 O O . GLN B 1 383 ? -31.719 -11.305 4.684 1 86.06 383 GLN B O 1
ATOM 7900 N N . ASN B 1 384 ? -33.5 -12.734 4.715 1 91.5 384 ASN B N 1
ATOM 7901 C CA . ASN B 1 384 ? -33.156 -13.305 3.42 1 91.5 384 ASN B CA 1
ATOM 7902 C C . ASN B 1 384 ? -33.531 -12.359 2.275 1 91.5 384 ASN B C 1
ATOM 7904 O O . ASN B 1 384 ? -34.562 -11.719 2.301 1 91.5 384 ASN B O 1
ATOM 7908 N N . LEU B 1 385 ? -32.688 -12.281 1.34 1 94.06 385 LEU B N 1
ATOM 7909 C CA . LEU B 1 385 ? -32.906 -11.414 0.19 1 94.06 385 LEU B CA 1
ATOM 7910 C C . LEU B 1 385 ? -33.5 -12.188 -0.978 1 94.06 385 LEU B C 1
ATOM 7912 O O . LEU B 1 385 ? -33.094 -13.328 -1.235 1 94.06 385 LEU B O 1
ATOM 7916 N N . THR B 1 386 ? -34.406 -11.57 -1.608 1 94.88 386 THR B N 1
ATOM 7917 C CA . THR B 1 386 ? -34.969 -12.156 -2.812 1 94.88 386 THR B CA 1
ATOM 7918 C C . THR B 1 386 ? -34.219 -11.672 -4.059 1 94.88 386 THR B C 1
ATOM 7920 O O . THR B 1 386 ? -33.406 -10.75 -3.982 1 94.88 386 THR B O 1
ATOM 7923 N N . CYS B 1 387 ? -34.469 -12.266 -5.145 1 94.06 387 CYS B N 1
ATOM 7924 C CA . CYS B 1 387 ? -33.812 -11.891 -6.406 1 94.06 387 CYS B CA 1
ATOM 7925 C C . CYS B 1 387 ? -34.125 -10.438 -6.762 1 94.06 387 CYS B C 1
ATOM 7927 O O . CYS B 1 387 ? -33.25 -9.68 -7.141 1 94.06 387 CYS B O 1
ATOM 7929 N N . SER B 1 388 ? -35.375 -10 -6.602 1 90.62 388 SER B N 1
ATOM 7930 C CA . SER B 1 388 ? -35.781 -8.625 -6.93 1 90.62 388 SER B CA 1
ATOM 7931 C C . SER B 1 388 ? -35.062 -7.625 -6.02 1 90.62 388 SER B C 1
ATOM 7933 O O . SER B 1 388 ? -34.656 -6.559 -6.473 1 90.62 388 SER B O 1
ATOM 7935 N N . SER B 1 389 ? -34.906 -8.008 -4.785 1 92 389 SER B N 1
ATOM 7936 C CA . SER B 1 389 ? -34.281 -7.117 -3.82 1 92 389 SER B CA 1
ATOM 7937 C C . SER B 1 389 ? -32.781 -7.016 -4.066 1 92 389 SER B C 1
ATOM 7939 O O . SER B 1 389 ? -32.125 -6.059 -3.631 1 92 389 SER B O 1
ATOM 7941 N N . LEU B 1 390 ? -32.219 -8.016 -4.699 1 94.5 390 LEU B N 1
ATOM 7942 C CA . LEU B 1 390 ? -30.797 -8 -4.996 1 94.5 390 LEU B CA 1
ATOM 7943 C C . LEU B 1 390 ? -30.453 -6.855 -5.945 1 94.5 390 LEU B C 1
ATOM 7945 O O . LEU B 1 390 ? -29.375 -6.262 -5.848 1 94.5 390 LEU B O 1
ATOM 7949 N N . LEU B 1 391 ? -31.375 -6.547 -6.844 1 91 391 LEU B N 1
ATOM 7950 C CA . LEU B 1 391 ? -31.156 -5.426 -7.746 1 91 391 LEU B CA 1
ATOM 7951 C C . LEU B 1 391 ? -31.047 -4.117 -6.973 1 91 391 LEU B C 1
ATOM 7953 O O . LEU B 1 391 ? -30.172 -3.289 -7.262 1 91 391 LEU B O 1
ATOM 7957 N N . ASP B 1 392 ? -31.906 -3.973 -6.047 1 89.94 392 ASP B N 1
ATOM 7958 C CA . ASP B 1 392 ? -31.859 -2.781 -5.207 1 89.94 392 ASP B CA 1
ATOM 7959 C C . ASP B 1 392 ? -30.547 -2.705 -4.426 1 89.94 392 ASP B C 1
ATOM 7961 O O . ASP B 1 392 ? -30.016 -1.616 -4.203 1 89.94 392 ASP B O 1
ATOM 7965 N N . LEU B 1 393 ? -30.156 -3.82 -4.062 1 91.06 393 LEU B N 1
ATOM 7966 C CA . LEU B 1 393 ? -28.891 -3.873 -3.334 1 91.06 393 LEU B CA 1
ATOM 7967 C C . LEU B 1 393 ? -27.734 -3.443 -4.227 1 91.06 393 LEU B C 1
ATOM 7969 O O . LEU B 1 393 ? -26.844 -2.695 -3.791 1 91.06 393 LEU B O 1
ATOM 7973 N N . PHE B 1 394 ? -27.703 -3.914 -5.461 1 93.31 394 PHE B N 1
ATOM 7974 C CA . PHE B 1 394 ? -26.688 -3.496 -6.434 1 93.31 394 PHE B CA 1
ATOM 7975 C C . PHE B 1 394 ? -26.688 -1.979 -6.586 1 93.31 394 PHE B C 1
ATOM 7977 O O . PHE B 1 394 ? -25.625 -1.351 -6.551 1 93.31 394 PHE B O 1
ATOM 7984 N N . ARG B 1 395 ? -27.859 -1.416 -6.664 1 90 395 ARG B N 1
ATOM 7985 C CA . ARG B 1 395 ? -27.984 0.027 -6.84 1 90 395 ARG B CA 1
ATOM 7986 C C . ARG B 1 395 ? -27.438 0.777 -5.625 1 90 395 ARG B C 1
ATOM 7988 O O . ARG B 1 395 ? -26.688 1.743 -5.773 1 90 395 ARG B O 1
ATOM 7995 N N . THR B 1 396 ? -27.797 0.274 -4.57 1 89.31 396 THR B N 1
ATOM 7996 C CA . THR B 1 396 ? -27.391 0.927 -3.328 1 89.31 396 THR B CA 1
ATOM 7997 C C . THR B 1 396 ? -25.875 0.897 -3.17 1 89.31 396 THR B C 1
ATOM 7999 O O . THR B 1 396 ? -25.266 1.912 -2.834 1 89.31 396 THR B O 1
ATOM 8002 N N . TYR B 1 397 ? -25.281 -0.227 -3.359 1 90.5 397 TYR B N 1
ATOM 8003 C CA . TYR B 1 397 ? -23.844 -0.36 -3.168 1 90.5 397 TYR B CA 1
ATOM 8004 C C . TYR B 1 397 ? -23.078 0.413 -4.234 1 90.5 397 TYR B C 1
ATOM 8006 O O . TYR B 1 397 ? -22.078 1.062 -3.938 1 90.5 397 TYR B O 1
ATOM 8014 N N . VAL B 1 398 ? -23.516 0.375 -5.473 1 91.25 398 VAL B N 1
ATOM 8015 C CA . VAL B 1 398 ? -22.844 1.101 -6.547 1 91.25 398 VAL B CA 1
ATOM 8016 C C . VAL B 1 398 ? -22.922 2.604 -6.285 1 91.25 398 VAL B C 1
ATOM 8018 O O . VAL B 1 398 ? -21.938 3.326 -6.469 1 91.25 398 VAL B O 1
ATOM 8021 N N . ASP B 1 399 ? -24.031 3.055 -5.801 1 88.06 399 ASP B N 1
ATOM 8022 C CA . ASP B 1 399 ? -24.188 4.465 -5.461 1 88.06 399 ASP B CA 1
ATOM 8023 C C . ASP B 1 399 ? -23.266 4.855 -4.305 1 88.06 399 ASP B C 1
ATOM 8025 O O . ASP B 1 399 ? -22.703 5.949 -4.297 1 88.06 399 ASP B O 1
ATOM 8029 N N . ALA B 1 400 ? -23.203 3.99 -3.404 1 87.25 400 ALA B N 1
ATOM 8030 C CA . ALA B 1 400 ? -22.344 4.262 -2.258 1 87.25 400 ALA B CA 1
ATOM 8031 C C . ALA B 1 400 ? -20.891 4.379 -2.688 1 87.25 400 ALA B C 1
ATOM 8033 O O . ALA B 1 400 ? -20.156 5.246 -2.197 1 87.25 400 ALA B O 1
ATOM 8034 N N . PHE B 1 401 ? -20.422 3.605 -3.57 1 87.5 401 PHE B N 1
ATOM 8035 C CA . PHE B 1 401 ? -19.047 3.646 -4.047 1 87.5 401 PHE B CA 1
ATOM 8036 C C . PHE B 1 401 ? -18.781 4.902 -4.871 1 87.5 401 PHE B C 1
ATOM 8038 O O . PHE B 1 401 ? -17.688 5.449 -4.859 1 87.5 401 PHE B O 1
ATOM 8045 N N . ASN B 1 402 ? -19.812 5.32 -5.602 1 87.5 402 ASN B N 1
ATOM 8046 C CA . ASN B 1 402 ? -19.625 6.453 -6.5 1 87.5 402 ASN B CA 1
ATOM 8047 C C . ASN B 1 402 ? -19.812 7.781 -5.777 1 87.5 402 ASN B C 1
ATOM 8049 O O . ASN B 1 402 ? -19.266 8.805 -6.188 1 87.5 402 ASN B O 1
ATOM 8053 N N . THR B 1 403 ? -20.688 7.879 -4.805 1 75.12 403 THR B N 1
ATOM 8054 C CA . THR B 1 403 ? -21.016 9.133 -4.133 1 75.12 403 THR B CA 1
ATOM 8055 C C . THR B 1 403 ? -20.172 9.305 -2.873 1 75.12 403 THR B C 1
ATOM 8057 O O . THR B 1 403 ? -19.844 10.43 -2.496 1 75.12 403 THR B O 1
ATOM 8060 N N . ALA B 1 404 ? -20.062 8.117 -2.246 1 61.78 404 ALA B N 1
ATOM 8061 C CA . ALA B 1 404 ? -19.438 8.172 -0.933 1 61.78 404 ALA B CA 1
ATOM 8062 C C . ALA B 1 404 ? -18.016 8.727 -1.038 1 61.78 404 ALA B C 1
ATOM 8064 O O . ALA B 1 404 ? -17.344 8.539 -2.057 1 61.78 404 ALA B O 1
ATOM 8065 N N . GLU B 1 405 ? -17.922 9.742 -0.35 1 67.5 405 GLU B N 1
ATOM 8066 C CA . GLU B 1 405 ? -16.562 10.242 -0.217 1 67.5 405 GLU B CA 1
ATOM 8067 C C . GLU B 1 405 ? -15.633 9.164 0.344 1 67.5 405 GLU B C 1
ATOM 8069 O O . GLU B 1 405 ? -15.195 9.25 1.491 1 67.5 405 GLU B O 1
ATOM 8074 N N . LEU B 1 406 ? -15.555 8.016 -0.377 1 77.44 406 LEU B N 1
ATOM 8075 C CA . LEU B 1 406 ? -14.594 6.992 0.012 1 77.44 406 LEU B CA 1
ATOM 8076 C C . LEU B 1 406 ? -13.164 7.48 -0.178 1 77.44 406 LEU B C 1
ATOM 8078 O O . LEU B 1 406 ? -12.891 8.289 -1.071 1 77.44 406 LEU B O 1
ATOM 8082 N N . PRO B 1 407 ? -12.414 6.977 0.772 1 78.5 407 PRO B N 1
ATOM 8083 C CA . PRO B 1 407 ? -11.008 7.348 0.6 1 78.5 407 PRO B CA 1
ATOM 8084 C C . PRO B 1 407 ? -10.438 6.887 -0.741 1 78.5 407 PRO B C 1
ATOM 8086 O O . PRO B 1 407 ? -10.836 5.84 -1.259 1 78.5 407 PRO B O 1
ATOM 8089 N N . GLN B 1 408 ? -9.641 7.688 -1.248 1 76.19 408 GLN B N 1
ATOM 8090 C CA . GLN B 1 408 ? -9.016 7.316 -2.514 1 76.19 408 GLN B CA 1
ATOM 8091 C C . GLN B 1 408 ? -7.996 6.199 -2.316 1 76.19 408 GLN B C 1
ATOM 8093 O O . GLN B 1 408 ? -7.207 6.227 -1.368 1 76.19 408 GLN B O 1
ATOM 8098 N N . VAL B 1 409 ? -8.188 5.211 -3.176 1 78.88 409 VAL B N 1
ATOM 8099 C CA . VAL B 1 409 ? -7.254 4.09 -3.121 1 78.88 409 VAL B CA 1
ATOM 8100 C C . VAL B 1 409 ? -6.078 4.348 -4.059 1 78.88 409 VAL B C 1
ATOM 8102 O O . VAL B 1 409 ? -6.262 4.84 -5.176 1 78.88 409 VAL B O 1
ATOM 8105 N N . SER B 1 410 ? -4.906 4.238 -3.523 1 80.44 410 SER B N 1
ATOM 8106 C CA . SER B 1 410 ? -3.703 4.383 -4.34 1 80.44 410 SER B CA 1
ATOM 8107 C C . SER B 1 410 ? -2.83 3.135 -4.258 1 80.44 410 SER B C 1
ATOM 8109 O O . SER B 1 410 ? -3.193 2.158 -3.6 1 80.44 410 SER B O 1
ATOM 8111 N N . THR B 1 411 ? -1.794 3.152 -5.004 1 78.25 411 THR B N 1
ATOM 8112 C CA . THR B 1 411 ? -0.825 2.064 -4.949 1 78.25 411 THR B CA 1
ATOM 8113 C C . THR B 1 411 ? -0.052 2.092 -3.633 1 78.25 411 THR B C 1
ATOM 8115 O O . THR B 1 411 ? -0.123 3.072 -2.887 1 78.25 411 THR B O 1
ATOM 8118 N N . LEU B 1 412 ? 0.548 0.964 -3.389 1 78.25 412 LEU B N 1
ATOM 8119 C CA . LEU B 1 412 ? 1.362 0.857 -2.184 1 78.25 412 LEU B CA 1
ATOM 8120 C C . LEU B 1 412 ? 2.412 1.962 -2.137 1 78.25 412 LEU B C 1
ATOM 8122 O O . LEU B 1 412 ? 2.615 2.588 -1.094 1 78.25 412 LEU B O 1
ATOM 8126 N N . PHE B 1 413 ? 3.031 2.262 -3.234 1 82.12 413 PHE B N 1
ATOM 8127 C CA . PHE B 1 413 ? 4.055 3.297 -3.295 1 82.12 413 PHE B CA 1
ATOM 8128 C C . PHE B 1 413 ? 3.447 4.676 -3.055 1 82.12 413 PHE B C 1
ATOM 8130 O O . PHE B 1 413 ? 3.947 5.445 -2.232 1 82.12 413 PHE B O 1
ATOM 8137 N N . GLN B 1 414 ? 2.414 4.93 -3.771 1 84 414 GLN B N 1
ATOM 8138 C CA . GLN B 1 414 ? 1.792 6.246 -3.66 1 84 414 GLN B CA 1
ATOM 8139 C C . GLN B 1 414 ? 1.278 6.496 -2.246 1 84 414 GLN B C 1
ATOM 8141 O O . GLN B 1 414 ? 1.41 7.598 -1.716 1 84 414 GLN B O 1
ATOM 8146 N N . ALA B 1 415 ? 0.703 5.43 -1.691 1 83.5 415 ALA B N 1
ATOM 8147 C CA . ALA B 1 415 ? 0.207 5.559 -0.323 1 83.5 415 ALA B CA 1
ATOM 8148 C C . ALA B 1 415 ? 1.352 5.824 0.652 1 83.5 415 ALA B C 1
ATOM 8150 O O . ALA B 1 415 ? 1.236 6.672 1.538 1 83.5 415 ALA B O 1
ATOM 8151 N N . THR B 1 416 ? 2.396 5.172 0.49 1 84.81 416 THR B N 1
ATOM 8152 C CA . THR B 1 416 ? 3.557 5.336 1.359 1 84.81 416 THR B CA 1
ATOM 8153 C C . THR B 1 416 ? 4.211 6.695 1.141 1 84.81 416 THR B C 1
ATOM 8155 O O . THR B 1 416 ? 4.645 7.344 2.096 1 84.81 416 THR B O 1
ATOM 8158 N N . ALA B 1 417 ? 4.305 7.078 -0.124 1 86.81 417 ALA B N 1
ATOM 8159 C CA . ALA B 1 417 ? 4.887 8.375 -0.455 1 86.81 417 ALA B CA 1
ATOM 8160 C C . ALA B 1 417 ? 4.086 9.516 0.172 1 86.81 417 ALA B C 1
ATOM 8162 O O . ALA B 1 417 ? 4.664 10.477 0.683 1 86.81 417 ALA B O 1
ATOM 8163 N N . ARG B 1 418 ? 2.809 9.391 0.143 1 85.88 418 ARG B N 1
ATOM 8164 C CA . ARG B 1 418 ? 1.965 10.43 0.716 1 85.88 418 ARG B CA 1
ATOM 8165 C C . ARG B 1 418 ? 2.182 10.547 2.221 1 85.88 418 ARG B C 1
ATOM 8167 O O . ARG B 1 418 ? 2.227 11.648 2.766 1 85.88 418 ARG B O 1
ATOM 8174 N N . VAL B 1 419 ? 2.275 9.414 2.869 1 85.25 419 VAL B N 1
ATOM 8175 C CA . VAL B 1 419 ? 2.531 9.422 4.305 1 85.25 419 VAL B CA 1
ATOM 8176 C C . VAL B 1 419 ? 3.885 10.07 4.586 1 85.25 419 VAL B C 1
ATOM 8178 O O . VAL B 1 419 ? 4.02 10.852 5.527 1 85.25 419 VAL B O 1
ATOM 8181 N N . ASN B 1 420 ? 4.824 9.711 3.766 1 88.19 420 ASN B N 1
ATOM 8182 C CA . ASN B 1 420 ? 6.16 10.281 3.887 1 88.19 420 ASN B CA 1
ATOM 8183 C C . ASN B 1 420 ? 6.148 11.789 3.682 1 88.19 420 ASN B C 1
ATOM 8185 O O . ASN B 1 420 ? 6.75 12.531 4.457 1 88.19 420 ASN B O 1
ATOM 8189 N N . HIS B 1 421 ? 5.457 12.211 2.66 1 89.56 421 HIS B N 1
ATOM 8190 C CA . HIS B 1 421 ? 5.375 13.641 2.352 1 89.56 421 HIS B CA 1
ATOM 8191 C C . HIS B 1 421 ? 4.68 14.406 3.471 1 89.56 421 HIS B C 1
ATOM 8193 O O . HIS B 1 421 ? 5.117 15.492 3.846 1 89.56 421 HIS B O 1
ATOM 8199 N N . ASP B 1 422 ? 3.678 13.844 3.988 1 88.06 422 ASP B N 1
ATOM 8200 C CA . ASP B 1 422 ? 2.92 14.516 5.043 1 88.06 422 ASP B CA 1
ATOM 8201 C C . ASP B 1 422 ? 3.746 14.633 6.324 1 88.06 422 ASP B C 1
ATOM 8203 O O . ASP B 1 422 ? 3.656 15.633 7.039 1 88.06 422 ASP B O 1
ATOM 8207 N N . ALA B 1 423 ? 4.438 13.609 6.629 1 86.94 423 ALA B N 1
ATOM 8208 C CA . ALA B 1 423 ? 5.285 13.648 7.816 1 86.94 423 ALA B CA 1
ATOM 8209 C C . ALA B 1 423 ? 6.34 14.742 7.707 1 86.94 423 ALA B C 1
ATOM 8211 O O . ALA B 1 423 ? 6.602 15.461 8.68 1 86.94 423 ALA B O 1
ATOM 8212 N N . VAL B 1 424 ? 6.934 14.852 6.551 1 90.69 424 VAL B N 1
ATOM 8213 C CA . VAL B 1 424 ? 7.953 15.867 6.324 1 90.69 424 VAL B CA 1
ATOM 8214 C C . VAL B 1 424 ? 7.316 17.25 6.367 1 90.69 424 VAL B C 1
ATOM 8216 O O . VAL B 1 424 ? 7.871 18.188 6.957 1 90.69 424 VAL B O 1
ATOM 8219 N N . ARG B 1 425 ? 6.168 17.359 5.73 1 92.94 425 ARG B N 1
ATOM 8220 C CA . ARG B 1 425 ? 5.426 18.625 5.75 1 92.94 425 ARG B CA 1
ATOM 8221 C C . ARG B 1 425 ? 5.137 19.062 7.18 1 92.94 425 ARG B C 1
ATOM 8223 O O . ARG B 1 425 ? 5.355 20.234 7.527 1 92.94 425 ARG B O 1
ATOM 8230 N N . GLN B 1 426 ? 4.727 18.172 7.977 1 88.62 426 GLN B N 1
ATOM 8231 C CA . GLN B 1 426 ? 4.398 18.484 9.359 1 88.62 426 GLN B CA 1
ATOM 8232 C C . GLN B 1 426 ? 5.648 18.875 10.148 1 88.62 426 GLN B C 1
ATOM 8234 O O . GLN B 1 426 ? 5.605 19.781 10.977 1 88.62 426 GLN B O 1
ATOM 8239 N N . SER B 1 427 ? 6.688 18.188 9.852 1 91.81 427 SER B N 1
ATOM 8240 C CA . SER B 1 427 ? 7.938 18.5 10.547 1 91.81 427 SER B CA 1
ATOM 8241 C C . SER B 1 427 ? 8.453 19.875 10.164 1 91.81 427 SER B C 1
ATOM 8243 O O . SER B 1 427 ? 8.875 20.656 11.023 1 91.81 427 SER B O 1
ATOM 8245 N N . VAL B 1 428 ? 8.367 20.219 8.906 1 95.44 428 VAL B N 1
ATOM 8246 C CA . VAL B 1 428 ? 8.852 21.5 8.398 1 95.44 428 VAL B CA 1
ATOM 8247 C C . VAL B 1 428 ? 7.98 22.625 8.945 1 95.44 428 VAL B C 1
ATOM 8249 O O . VAL B 1 428 ? 8.492 23.594 9.508 1 95.44 428 VAL B O 1
ATOM 8252 N N . LEU B 1 429 ? 6.699 22.484 8.836 1 94.69 429 LEU B N 1
ATOM 8253 C CA . LEU B 1 429 ? 5.773 23.516 9.289 1 94.69 429 LEU B CA 1
ATOM 8254 C C . LEU B 1 429 ? 5.797 23.641 10.812 1 94.69 429 LEU B C 1
ATOM 8256 O O . LEU B 1 429 ? 5.676 24.734 11.359 1 94.69 429 LEU B O 1
ATOM 8260 N N . GLY B 1 430 ? 5.93 22.5 11.406 1 91.75 430 GLY B N 1
ATOM 8261 C CA . GLY B 1 430 ? 6.004 22.516 12.859 1 91.75 430 GLY B CA 1
ATOM 8262 C C . GLY B 1 430 ? 7.211 23.266 13.391 1 91.75 430 GLY B C 1
ATOM 8263 O O . GLY B 1 430 ? 7.102 24.031 14.344 1 91.75 430 GLY B O 1
ATOM 8264 N N . SER B 1 431 ? 8.289 23.031 12.766 1 94.56 431 SER B N 1
ATOM 8265 C CA . SER B 1 431 ? 9.5 23.734 13.164 1 94.56 431 SER B CA 1
ATOM 8266 C C . SER B 1 431 ? 9.352 25.234 12.984 1 94.56 431 SER B C 1
ATOM 8268 O O . SER B 1 431 ? 9.75 26.016 13.852 1 94.56 431 SER B O 1
ATOM 8270 N N . TYR B 1 432 ? 8.766 25.688 11.914 1 96.12 432 TYR B N 1
ATOM 8271 C CA . TYR B 1 432 ? 8.547 27.109 11.641 1 96.12 432 TYR B CA 1
ATOM 8272 C C . TYR B 1 432 ? 7.578 27.703 12.648 1 96.12 432 TYR B C 1
ATOM 8274 O O . TYR B 1 432 ? 7.84 28.781 13.203 1 96.12 432 TYR B O 1
ATOM 8282 N N . ARG B 1 433 ? 6.523 27.062 12.891 1 92.06 433 ARG B N 1
ATOM 8283 C CA . ARG B 1 433 ? 5.504 27.562 13.812 1 92.06 433 ARG B CA 1
ATOM 8284 C C . ARG B 1 433 ? 6.066 27.703 15.227 1 92.06 433 ARG B C 1
ATOM 8286 O O . ARG B 1 433 ? 5.793 28.688 15.906 1 92.06 433 ARG B O 1
ATOM 8293 N N . ASP B 1 434 ? 6.812 26.75 15.594 1 91.31 434 ASP B N 1
ATOM 8294 C CA . ASP B 1 434 ? 7.383 26.766 16.938 1 91.31 434 ASP B CA 1
ATOM 8295 C C . ASP B 1 434 ? 8.383 27.922 17.094 1 91.31 434 ASP B C 1
ATOM 8297 O O . ASP B 1 434 ? 8.391 28.609 18.125 1 91.31 434 ASP B O 1
ATOM 8301 N N . ALA B 1 435 ? 9.172 28.109 16.062 1 92.56 435 ALA B N 1
ATOM 8302 C CA . ALA B 1 435 ? 10.156 29.188 16.094 1 92.56 435 ALA B CA 1
ATOM 8303 C C . ALA B 1 435 ? 9.469 30.562 16.141 1 92.56 435 ALA B C 1
ATOM 8305 O O . ALA B 1 435 ? 9.867 31.438 16.922 1 92.56 435 ALA B O 1
ATOM 8306 N N . MET B 1 436 ? 8.406 30.766 15.398 1 91.62 436 MET B N 1
ATOM 8307 C CA . MET B 1 436 ? 7.734 32.062 15.305 1 91.62 436 MET B CA 1
ATOM 8308 C C . MET B 1 436 ? 6.871 32.312 16.531 1 91.62 436 MET B C 1
ATOM 8310 O O . MET B 1 436 ? 6.695 33.469 16.953 1 91.62 436 MET B O 1
ATOM 8314 N N . ARG B 1 437 ? 6.395 31.234 17.109 1 86.31 437 ARG B N 1
ATOM 8315 C CA . ARG B 1 437 ? 5.574 31.359 18.312 1 86.31 437 ARG B CA 1
ATOM 8316 C C . ARG B 1 437 ? 6.41 31.844 19.484 1 86.31 437 ARG B C 1
ATOM 8318 O O . ARG B 1 437 ? 5.898 32.531 20.391 1 86.31 437 ARG B O 1
ATOM 8325 N N . ARG B 1 438 ? 7.621 31.562 19.453 1 86.25 438 ARG B N 1
ATOM 8326 C CA . ARG B 1 438 ? 8.508 31.969 20.547 1 86.25 438 ARG B CA 1
ATOM 8327 C C . ARG B 1 438 ? 8.844 33.438 20.453 1 86.25 438 ARG B C 1
ATOM 8329 O O . ARG B 1 438 ? 9.242 34.062 21.438 1 86.25 438 ARG B O 1
ATOM 8336 N N . ILE B 1 439 ? 8.547 34 19.312 1 84.19 439 ILE B N 1
ATOM 8337 C CA . ILE B 1 439 ? 8.898 35.406 19.109 1 84.19 439 ILE B CA 1
ATOM 8338 C C . ILE B 1 439 ? 7.633 36.25 19.156 1 84.19 439 ILE B C 1
ATOM 8340 O O . ILE B 1 439 ? 7.602 37.281 19.844 1 84.19 439 ILE B O 1
ATOM 8344 N N . ALA B 1 440 ? 6.621 35.844 18.438 1 79.56 440 ALA B N 1
ATOM 8345 C CA . ALA B 1 440 ? 5.414 36.656 18.312 1 79.56 440 ALA B CA 1
ATOM 8346 C C . ALA B 1 440 ? 4.176 35.875 18.719 1 79.56 440 ALA B C 1
ATOM 8348 O O . ALA B 1 440 ? 3.074 36.125 18.234 1 79.56 440 ALA B O 1
ATOM 8349 N N . GLY B 1 441 ? 4.324 34.875 19.594 1 77.75 441 GLY B N 1
ATOM 8350 C CA . GLY B 1 441 ? 3.213 34.031 20.031 1 77.75 441 GLY B CA 1
ATOM 8351 C C . GLY B 1 441 ? 2.262 34.75 20.969 1 77.75 441 GLY B C 1
ATOM 8352 O O . GLY B 1 441 ? 2.408 35.938 21.219 1 77.75 441 GLY B O 1
ATOM 8353 N N . PRO B 1 442 ? 1.279 33.75 21.438 1 71.06 442 PRO B N 1
ATOM 8354 C CA . PRO B 1 442 ? 0.315 34.281 22.406 1 71.06 442 PRO B CA 1
ATOM 8355 C C . PRO B 1 442 ? 0.944 34.594 23.766 1 71.06 442 PRO B C 1
ATOM 8357 O O . PRO B 1 442 ? 1.73 33.781 24.266 1 71.06 442 PRO B O 1
ATOM 8360 N N . GLY B 1 443 ? 1.314 35.75 24.016 1 67.62 443 GLY B N 1
ATOM 8361 C CA . GLY B 1 443 ? 1.858 36.156 25.281 1 67.62 443 GLY B CA 1
ATOM 8362 C C . GLY B 1 443 ? 3.016 37.125 25.141 1 67.62 443 GLY B C 1
ATOM 8363 O O . GLY B 1 443 ? 3.484 37.688 26.141 1 67.62 443 GLY B O 1
ATOM 8364 N N . PHE B 1 444 ? 3.391 37.156 23.969 1 71.31 444 PHE B N 1
ATOM 8365 C CA . PHE B 1 444 ? 4.504 38.062 23.734 1 71.31 444 PHE B CA 1
ATOM 8366 C C . PHE B 1 444 ? 4 39.406 23.203 1 71.31 444 PHE B C 1
ATOM 8368 O O . PHE B 1 444 ? 2.971 39.469 22.531 1 71.31 444 PHE B O 1
ATOM 8375 N N . PRO B 1 445 ? 4.664 40.375 23.641 1 70 445 PRO B N 1
ATOM 8376 C CA . PRO B 1 445 ? 4.254 41.688 23.172 1 70 445 PRO B CA 1
ATOM 8377 C C . PRO B 1 445 ? 4.57 41.938 21.703 1 70 445 PRO B C 1
ATOM 8379 O O . PRO B 1 445 ? 5.199 41.094 21.062 1 70 445 PRO B O 1
ATOM 8382 N N . HIS B 1 446 ? 4.074 43.031 21.141 1 76.25 446 HIS B N 1
ATOM 8383 C CA . HIS B 1 446 ? 4.301 43.438 19.75 1 76.25 446 HIS B CA 1
ATOM 8384 C C . HIS B 1 446 ? 5.789 43.594 19.453 1 76.25 446 HIS B C 1
ATOM 8386 O O . HIS B 1 446 ? 6.543 44.094 20.281 1 76.25 446 HIS B O 1
ATOM 8392 N N . VAL B 1 447 ? 6.254 43.031 18.422 1 76.44 447 VAL B N 1
ATOM 8393 C CA . VAL B 1 447 ? 7.648 43.062 18 1 76.44 447 VAL B CA 1
ATOM 8394 C C . VAL B 1 447 ? 7.777 43.938 16.766 1 76.44 447 VAL B C 1
ATOM 8396 O O . VAL B 1 447 ? 6.879 44 15.914 1 76.44 447 VAL B O 1
ATOM 8399 N N . ALA B 1 448 ? 8.859 44.719 16.75 1 76 448 ALA B N 1
ATOM 8400 C CA . ALA B 1 448 ? 9.117 45.562 15.609 1 76 448 ALA B CA 1
ATOM 8401 C C . ALA B 1 448 ? 9.125 44.781 14.312 1 76 448 ALA B C 1
ATOM 8403 O O . ALA B 1 448 ? 9.578 43.625 14.289 1 76 448 ALA B O 1
ATOM 8404 N N . GLU B 1 449 ? 8.641 45.312 13.266 1 82.38 449 GLU B N 1
ATOM 8405 C CA . GLU B 1 449 ? 8.477 44.625 11.977 1 82.38 449 GLU B CA 1
ATOM 8406 C C . GLU B 1 449 ? 9.828 44.156 11.438 1 82.38 449 GLU B C 1
ATOM 8408 O O . GLU B 1 449 ? 9.906 43.094 10.812 1 82.38 449 GLU B O 1
ATOM 8413 N N . SER B 1 450 ? 10.859 44.938 11.625 1 84.19 450 SER B N 1
ATOM 8414 C CA . SER B 1 450 ? 12.18 44.562 11.133 1 84.19 450 SER B CA 1
ATOM 8415 C C . SER B 1 450 ? 12.711 43.344 11.867 1 84.19 450 SER B C 1
ATOM 8417 O O . SER B 1 450 ? 13.266 42.438 11.242 1 84.19 450 SER B O 1
ATOM 8419 N N . HIS B 1 451 ? 12.43 43.344 13.172 1 84.75 451 HIS B N 1
ATOM 8420 C CA . HIS B 1 451 ? 12.875 42.188 13.953 1 84.75 451 HIS B CA 1
ATOM 8421 C C . HIS B 1 451 ? 12.062 40.938 13.609 1 84.75 451 HIS B C 1
ATOM 8423 O O . HIS B 1 451 ? 12.609 39.844 13.547 1 84.75 451 HIS B O 1
ATOM 8429 N N . LEU B 1 452 ? 10.812 41.125 13.406 1 90.31 452 LEU B N 1
ATOM 8430 C CA . LEU B 1 452 ? 9.945 40.031 13.031 1 90.31 452 LEU B CA 1
ATOM 8431 C C . LEU B 1 452 ? 10.359 39.438 11.688 1 90.31 452 LEU B C 1
ATOM 8433 O O . LEU B 1 452 ? 10.352 38.219 11.508 1 90.31 452 LEU B O 1
ATOM 8437 N N . ARG B 1 453 ? 10.758 40.281 10.812 1 92.62 453 ARG B N 1
ATOM 8438 C CA . ARG B 1 453 ? 11.18 39.844 9.484 1 92.62 453 ARG B CA 1
ATOM 8439 C C . ARG B 1 453 ? 12.492 39.062 9.555 1 92.62 453 ARG B C 1
ATOM 8441 O O . ARG B 1 453 ? 12.672 38.062 8.844 1 92.62 453 ARG B O 1
ATOM 8448 N N . ASN B 1 454 ? 13.383 39.562 10.414 1 92.56 454 ASN B N 1
ATOM 8449 C CA . ASN B 1 454 ? 14.656 38.844 10.586 1 92.56 454 ASN B CA 1
ATOM 8450 C C . ASN B 1 454 ? 14.445 37.438 11.164 1 92.56 454 ASN B C 1
ATOM 8452 O O . ASN B 1 454 ? 15.094 36.5 10.734 1 92.56 454 ASN B O 1
ATOM 8456 N N . GLN B 1 455 ? 13.57 37.438 12.078 1 92.06 455 GLN B N 1
ATOM 8457 C CA . GLN B 1 455 ? 13.289 36.125 12.695 1 92.06 455 GLN B CA 1
ATOM 8458 C C . GLN B 1 455 ? 12.562 35.219 11.719 1 92.06 455 GLN B C 1
ATOM 8460 O O . GLN B 1 455 ? 12.781 34 11.727 1 92.06 455 GLN B O 1
ATOM 8465 N N . HIS B 1 456 ? 11.719 35.75 10.93 1 95.25 456 HIS B N 1
ATOM 8466 C CA . HIS B 1 456 ? 11.039 35 9.883 1 95.25 456 HIS B CA 1
ATOM 8467 C C . HIS B 1 456 ? 12.047 34.406 8.906 1 95.25 456 HIS B C 1
ATOM 8469 O O . HIS B 1 456 ? 11.938 33.219 8.547 1 95.25 456 HIS B O 1
ATOM 8475 N N . GLU B 1 457 ? 13 35.188 8.516 1 95.81 457 GLU B N 1
ATOM 8476 C CA . GLU B 1 457 ? 14 34.719 7.559 1 95.81 457 GLU B CA 1
ATOM 8477 C C . GLU B 1 457 ? 14.844 33.562 8.148 1 95.81 457 GLU B C 1
ATOM 8479 O O . GLU B 1 457 ? 15.164 32.594 7.461 1 95.81 457 GLU B O 1
ATOM 8484 N N . ALA B 1 458 ? 15.133 33.75 9.383 1 95.38 458 ALA B N 1
ATOM 8485 C CA . ALA B 1 458 ? 15.898 32.688 10.062 1 95.38 458 ALA B CA 1
ATOM 8486 C C . ALA B 1 458 ? 15.07 31.406 10.195 1 95.38 458 ALA B C 1
ATOM 8488 O O . ALA B 1 458 ? 15.57 30.312 9.953 1 95.38 458 ALA B O 1
ATOM 8489 N N . ALA B 1 459 ? 13.836 31.547 10.648 1 96.12 459 ALA B N 1
ATOM 8490 C CA . ALA B 1 459 ? 12.953 30.391 10.805 1 96.12 459 ALA B CA 1
ATOM 8491 C C . ALA B 1 459 ? 12.664 29.734 9.461 1 96.12 459 ALA B C 1
ATOM 8493 O O . ALA B 1 459 ? 12.562 28.516 9.367 1 96.12 459 ALA B O 1
ATOM 8494 N N . HIS B 1 460 ? 12.492 30.578 8.477 1 96.62 460 HIS B N 1
ATOM 8495 C CA . HIS B 1 460 ? 12.266 30.094 7.121 1 96.62 460 HIS B CA 1
ATOM 8496 C C . HIS B 1 460 ? 13.461 29.297 6.609 1 96.62 460 HIS B C 1
ATOM 8498 O O . HIS B 1 460 ? 13.289 28.219 6.027 1 96.62 460 HIS B O 1
ATOM 8504 N N . ALA B 1 461 ? 14.625 29.766 6.82 1 95.88 461 ALA B N 1
ATOM 8505 C CA . ALA B 1 461 ? 15.844 29.094 6.395 1 95.88 461 ALA B CA 1
ATOM 8506 C C . ALA B 1 461 ? 16.016 27.75 7.117 1 95.88 461 ALA B C 1
ATOM 8508 O O . ALA B 1 461 ? 16.438 26.766 6.516 1 95.88 461 ALA B O 1
ATOM 8509 N N . ASN B 1 462 ? 15.672 27.812 8.328 1 95.44 462 ASN B N 1
ATOM 8510 C CA . ASN B 1 462 ? 15.75 26.562 9.094 1 95.44 462 ASN B CA 1
ATOM 8511 C C . ASN B 1 462 ? 14.742 25.547 8.594 1 95.44 462 ASN B C 1
ATOM 8513 O O . ASN B 1 462 ? 15.047 24.344 8.523 1 95.44 462 ASN B O 1
ATOM 8517 N N . ALA B 1 463 ? 13.555 25.984 8.336 1 95.62 463 ALA B N 1
ATOM 8518 C CA . ALA B 1 463 ? 12.508 25.094 7.828 1 95.62 463 ALA B CA 1
ATOM 8519 C C . ALA B 1 463 ? 12.906 24.484 6.488 1 95.62 463 ALA B C 1
ATOM 8521 O O . ALA B 1 463 ? 12.719 23.281 6.273 1 95.62 463 ALA B O 1
ATOM 8522 N N . ILE B 1 464 ? 13.5 25.266 5.66 1 94.38 464 ILE B N 1
ATOM 8523 C CA . ILE B 1 464 ? 13.898 24.797 4.34 1 94.38 464 ILE B CA 1
ATOM 8524 C C . ILE B 1 464 ? 15.078 23.828 4.473 1 94.38 464 ILE B C 1
ATOM 8526 O O . ILE B 1 464 ? 15.172 22.859 3.719 1 94.38 464 ILE B O 1
ATOM 8530 N N . SER B 1 465 ? 15.898 24.016 5.43 1 94.19 465 SER B N 1
ATOM 8531 C CA . SER B 1 465 ? 17.016 23.109 5.672 1 94.19 465 SER B CA 1
ATOM 8532 C C . SER B 1 465 ? 16.516 21.734 6.105 1 94.19 465 SER B C 1
ATOM 8534 O O . SER B 1 465 ? 17.094 20.719 5.719 1 94.19 465 SER B O 1
ATOM 8536 N N . ILE B 1 466 ? 15.492 21.766 6.879 1 92.62 466 ILE B N 1
ATOM 8537 C CA . ILE B 1 466 ? 14.898 20.516 7.312 1 92.62 466 ILE B CA 1
ATOM 8538 C C . ILE B 1 466 ? 14.328 19.766 6.105 1 92.62 466 ILE B C 1
ATOM 8540 O O . ILE B 1 466 ? 14.492 18.547 5.984 1 92.62 466 ILE B O 1
ATOM 8544 N N . PHE B 1 467 ? 13.773 20.5 5.191 1 94.25 467 PHE B N 1
ATOM 8545 C CA . PHE B 1 467 ? 13.195 19.891 3.99 1 94.25 467 PHE B CA 1
ATOM 8546 C C . PHE B 1 467 ? 14.289 19.297 3.107 1 94.25 467 PHE B C 1
ATOM 8548 O O . PHE B 1 467 ? 14.133 18.188 2.588 1 94.25 467 PHE B O 1
ATOM 8555 N N . GLU B 1 468 ? 15.312 19.953 3.039 1 90.06 468 GLU B N 1
ATOM 8556 C CA . GLU B 1 468 ? 16.391 19.531 2.154 1 90.06 468 GLU B CA 1
ATOM 8557 C C . GLU B 1 468 ? 17.125 18.312 2.719 1 90.06 468 GLU B C 1
ATOM 8559 O O . GLU B 1 468 ? 17.656 17.5 1.964 1 90.06 468 GLU B O 1
ATOM 8564 N N . SER B 1 469 ? 17.062 18.203 3.996 1 86.56 469 SER B N 1
ATOM 8565 C CA . SER B 1 469 ? 17.766 17.094 4.625 1 86.56 469 SER B CA 1
ATOM 8566 C C . SER B 1 469 ? 16.875 15.859 4.734 1 86.56 469 SER B C 1
ATOM 8568 O O . SER B 1 469 ? 17.344 14.75 4.973 1 86.56 469 SER B O 1
ATOM 8570 N N . ALA B 1 470 ? 15.617 16.094 4.492 1 86.38 470 ALA B N 1
ATOM 8571 C CA . ALA B 1 470 ? 14.664 14.992 4.641 1 86.38 470 ALA B CA 1
ATOM 8572 C C . ALA B 1 470 ? 14.742 14.031 3.459 1 86.38 470 ALA B C 1
ATOM 8574 O O . ALA B 1 470 ? 14.984 14.445 2.324 1 86.38 470 ALA B O 1
ATOM 8575 N N . LYS B 1 471 ? 14.625 12.734 3.678 1 84.31 471 LYS B N 1
ATOM 8576 C CA . LYS B 1 471 ? 14.57 11.719 2.627 1 84.31 471 LYS B CA 1
ATOM 8577 C C . LYS B 1 471 ? 13.141 11.555 2.109 1 84.31 471 LYS B C 1
ATOM 8579 O O . LYS B 1 471 ? 12.258 11.109 2.846 1 84.31 471 LYS B O 1
ATOM 8584 N N . LEU B 1 472 ? 12.969 11.953 0.844 1 87.12 472 LEU B N 1
ATOM 8585 C CA . LEU B 1 472 ? 11.633 11.945 0.263 1 87.12 472 LEU B CA 1
ATOM 8586 C C . LEU B 1 472 ? 11.508 10.852 -0.797 1 87.12 472 LEU B C 1
ATOM 8588 O O . LEU B 1 472 ? 12.438 10.633 -1.576 1 87.12 472 LEU B O 1
ATOM 8592 N N . LEU B 1 473 ? 10.367 10.242 -0.785 1 86.5 473 LEU B N 1
ATOM 8593 C CA . LEU B 1 473 ? 10.016 9.281 -1.824 1 86.5 473 LEU B CA 1
ATOM 8594 C C . LEU B 1 473 ? 9.398 9.984 -3.027 1 86.5 473 LEU B C 1
ATOM 8596 O O . LEU B 1 473 ? 8.781 11.039 -2.885 1 86.5 473 LEU B O 1
ATOM 8600 N N . GLY B 1 474 ? 9.648 9.414 -4.234 1 83.56 474 GLY B N 1
ATOM 8601 C CA . GLY B 1 474 ? 8.945 9.922 -5.402 1 83.56 474 GLY B CA 1
ATOM 8602 C C . GLY B 1 474 ? 9.867 10.586 -6.41 1 83.56 474 GLY B C 1
ATOM 8603 O O . GLY B 1 474 ? 11.055 10.75 -6.152 1 83.56 474 GLY B O 1
ATOM 8604 N N . SER B 1 475 ? 9.305 10.984 -7.441 1 80.31 475 SER B N 1
ATOM 8605 C CA . SER B 1 475 ? 10.031 11.609 -8.547 1 80.31 475 SER B CA 1
ATOM 8606 C C . SER B 1 475 ? 10.43 13.039 -8.203 1 80.31 475 SER B C 1
ATOM 8608 O O . SER B 1 475 ? 9.969 13.594 -7.203 1 80.31 475 SER B O 1
ATOM 8610 N N . ALA B 1 476 ? 11.289 13.562 -8.992 1 80.12 476 ALA B N 1
ATOM 8611 C CA . ALA B 1 476 ? 11.719 14.945 -8.805 1 80.12 476 ALA B CA 1
ATOM 8612 C C . ALA B 1 476 ? 10.547 15.906 -8.93 1 80.12 476 ALA B C 1
ATOM 8614 O O . ALA B 1 476 ? 10.469 16.906 -8.203 1 80.12 476 ALA B O 1
ATOM 8615 N N . ALA B 1 477 ? 9.656 15.523 -9.766 1 82.12 477 ALA B N 1
ATOM 8616 C CA . ALA B 1 477 ? 8.492 16.391 -9.961 1 82.12 477 ALA B CA 1
ATOM 8617 C C . ALA B 1 477 ? 7.613 16.422 -8.719 1 82.12 477 ALA B C 1
ATOM 8619 O O . ALA B 1 477 ? 7.109 17.469 -8.336 1 82.12 477 ALA B O 1
ATOM 8620 N N . GLN B 1 478 ? 7.488 15.336 -8.141 1 85.31 478 GLN B N 1
ATOM 8621 C CA . GLN B 1 478 ? 6.676 15.25 -6.93 1 85.31 478 GLN B CA 1
ATOM 8622 C C . GLN B 1 478 ? 7.332 16 -5.773 1 85.31 478 GLN B C 1
ATOM 8624 O O . GLN B 1 478 ? 6.645 16.641 -4.977 1 85.31 478 GLN B O 1
ATOM 8629 N N . LYS B 1 479 ? 8.594 15.922 -5.707 1 87.81 479 LYS B N 1
ATOM 8630 C CA . LYS B 1 479 ? 9.336 16.609 -4.652 1 87.81 479 LYS B CA 1
ATOM 8631 C C . LYS B 1 479 ? 9.266 18.125 -4.84 1 87.81 479 LYS B C 1
ATOM 8633 O O . LYS B 1 479 ? 9.102 18.875 -3.867 1 87.81 479 LYS B O 1
ATOM 8638 N N . ASP B 1 480 ? 9.32 18.469 -6.109 1 90.75 480 ASP B N 1
ATOM 8639 C CA . ASP B 1 480 ? 9.227 19.906 -6.41 1 90.75 480 ASP B CA 1
ATOM 8640 C C . ASP B 1 480 ? 7.836 20.438 -6.082 1 90.75 480 ASP B C 1
ATOM 8642 O O . ASP B 1 480 ? 7.699 21.562 -5.582 1 90.75 480 ASP B O 1
ATOM 8646 N N . HIS B 1 481 ? 6.914 19.656 -6.34 1 91.12 481 HIS B N 1
ATOM 8647 C CA . HIS B 1 481 ? 5.551 20.078 -6.02 1 91.12 481 HIS B CA 1
ATOM 8648 C C . HIS B 1 481 ? 5.355 20.188 -4.512 1 91.12 481 HIS B C 1
ATOM 8650 O O . HIS B 1 481 ? 4.699 21.125 -4.043 1 91.12 481 HIS B O 1
ATOM 8656 N N . LEU B 1 482 ? 5.922 19.297 -3.826 1 92.88 482 LEU B N 1
ATOM 8657 C CA . LEU B 1 482 ? 5.832 19.344 -2.371 1 92.88 482 LEU B CA 1
ATOM 8658 C C . LEU B 1 482 ? 6.543 20.578 -1.821 1 92.88 482 LEU B C 1
ATOM 8660 O O . LEU B 1 482 ? 6.043 21.234 -0.908 1 92.88 482 LEU B O 1
ATOM 8664 N N . ARG B 1 483 ? 7.645 20.859 -2.426 1 93.88 483 ARG B N 1
ATOM 8665 C CA . ARG B 1 483 ? 8.398 22.047 -2.01 1 93.88 483 ARG B CA 1
ATOM 8666 C C . ARG B 1 483 ? 7.59 23.312 -2.25 1 93.88 483 ARG B C 1
ATOM 8668 O O . ARG B 1 483 ? 7.535 24.188 -1.387 1 93.88 483 ARG B O 1
ATOM 8675 N N . ALA B 1 484 ? 7 23.328 -3.35 1 94.62 484 ALA B N 1
ATOM 8676 C CA . ALA B 1 484 ? 6.191 24.5 -3.693 1 94.62 484 ALA B CA 1
ATOM 8677 C C . ALA B 1 484 ? 5.008 24.641 -2.74 1 94.62 484 ALA B C 1
ATOM 8679 O O . ALA B 1 484 ? 4.672 25.75 -2.324 1 94.62 484 ALA B O 1
ATOM 8680 N N . ASP B 1 485 ? 4.453 23.578 -2.396 1 94.25 485 ASP B N 1
ATOM 8681 C CA . ASP B 1 485 ? 3.32 23.594 -1.478 1 94.25 485 ASP B CA 1
ATOM 8682 C C . ASP B 1 485 ? 3.746 24.062 -0.09 1 94.25 485 ASP B C 1
ATOM 8684 O O . ASP B 1 485 ? 3.037 24.844 0.551 1 94.25 485 ASP B O 1
ATOM 8688 N N . ILE B 1 486 ? 4.828 23.594 0.368 1 95.38 486 ILE B N 1
ATOM 8689 C CA . ILE B 1 486 ? 5.344 23.969 1.679 1 95.38 486 ILE B CA 1
ATOM 8690 C C . ILE B 1 486 ? 5.68 25.469 1.691 1 95.38 486 ILE B C 1
ATOM 8692 O O . ILE B 1 486 ? 5.375 26.172 2.656 1 95.38 486 ILE B O 1
ATOM 8696 N N . GLU B 1 487 ? 6.238 25.891 0.572 1 95.69 487 GLU B N 1
ATOM 8697 C CA . GLU B 1 487 ? 6.582 27.312 0.461 1 95.69 487 GLU B CA 1
ATOM 8698 C C . GLU B 1 487 ? 5.336 28.188 0.507 1 95.69 487 GLU B C 1
ATOM 8700 O O . GLU B 1 487 ? 5.336 29.25 1.14 1 95.69 487 GLU B O 1
ATOM 8705 N N . ARG B 1 488 ? 4.344 27.75 -0.1 1 95.38 488 ARG B N 1
ATOM 8706 C CA . ARG B 1 488 ? 3.082 28.484 -0.075 1 95.38 488 ARG B CA 1
ATOM 8707 C C . ARG B 1 488 ? 2.492 28.5 1.331 1 95.38 488 ARG B C 1
ATOM 8709 O O . ARG B 1 488 ? 1.981 29.531 1.777 1 95.38 488 ARG B O 1
ATOM 8716 N N . GLU B 1 489 ? 2.615 27.438 1.938 1 94.56 489 GLU B N 1
ATOM 8717 C CA . GLU B 1 489 ? 2.074 27.359 3.293 1 94.56 489 GLU B CA 1
ATOM 8718 C C . GLU B 1 489 ? 2.887 28.219 4.262 1 94.56 489 GLU B C 1
ATOM 8720 O O . GLU B 1 489 ? 2.33 28.828 5.176 1 94.56 489 GLU B O 1
ATOM 8725 N N . LEU B 1 490 ? 4.168 28.266 4.074 1 95.69 490 LEU B N 1
ATOM 8726 C CA . LEU B 1 490 ? 5.023 29.109 4.902 1 95.69 490 LEU B CA 1
ATOM 8727 C C . LEU B 1 490 ? 4.707 30.578 4.695 1 95.69 490 LEU B C 1
ATOM 8729 O O . LEU B 1 490 ? 4.688 31.359 5.652 1 95.69 490 LEU B O 1
ATOM 8733 N N . GLU B 1 491 ? 4.379 30.875 3.465 1 94.69 491 GLU B N 1
ATOM 8734 C CA . GLU B 1 491 ? 4.008 32.25 3.162 1 94.69 491 GLU B CA 1
ATOM 8735 C C . GLU B 1 491 ? 2.676 32.625 3.811 1 94.69 491 GLU B C 1
ATOM 8737 O O . GLU B 1 491 ? 2.506 33.75 4.309 1 94.69 491 GLU B O 1
ATOM 8742 N N . THR B 1 492 ? 1.858 31.703 3.789 1 92.06 492 THR B N 1
ATOM 8743 C CA . THR B 1 492 ? 0.564 31.922 4.422 1 92.06 492 THR B CA 1
ATOM 8744 C C . THR B 1 492 ? 0.723 32.094 5.93 1 92.06 492 THR B C 1
ATOM 8746 O O . THR B 1 492 ? 0.093 32.969 6.531 1 92.06 492 THR B O 1
ATOM 8749 N N . LEU B 1 493 ? 1.533 31.344 6.527 1 91.56 493 LEU B N 1
ATOM 8750 C CA . LEU B 1 493 ? 1.788 31.438 7.957 1 91.56 493 LEU B CA 1
ATOM 8751 C C . LEU B 1 493 ? 2.461 32.75 8.305 1 91.56 493 LEU B C 1
ATOM 8753 O O . LEU B 1 493 ? 2.158 33.375 9.336 1 91.56 493 LEU B O 1
ATOM 8757 N N . TRP B 1 494 ? 3.297 33.188 7.445 1 93.38 494 TRP B N 1
ATOM 8758 C CA . TRP B 1 494 ? 3.977 34.469 7.637 1 93.38 494 TRP B CA 1
ATOM 8759 C C . TRP B 1 494 ? 2.982 35.625 7.609 1 93.38 494 TRP B C 1
ATOM 8761 O O . TRP B 1 494 ? 3.018 36.5 8.477 1 93.38 494 TRP B O 1
ATOM 8771 N N . THR B 1 495 ? 2.125 35.531 6.633 1 91.19 495 THR B N 1
ATOM 8772 C CA . THR B 1 495 ? 1.114 36.562 6.512 1 91.19 495 THR B CA 1
ATOM 8773 C C . THR B 1 495 ? 0.209 36.594 7.738 1 91.19 495 THR B C 1
ATOM 8775 O O . THR B 1 495 ? -0.172 37.656 8.219 1 91.19 495 THR B O 1
ATOM 8778 N N . GLN B 1 496 ? -0.027 35.5 8.219 1 85.38 496 GLN B N 1
ATOM 8779 C CA . GLN B 1 496 ? -0.862 35.406 9.414 1 85.38 496 GLN B CA 1
ATOM 8780 C C . GLN B 1 496 ? -0.125 35.938 10.641 1 85.38 496 GLN B C 1
ATOM 8782 O O . GLN B 1 496 ? -0.711 36.656 11.469 1 85.38 496 GLN B O 1
ATOM 8787 N N . MET B 1 497 ? 1.104 35.656 10.742 1 87.19 497 MET B N 1
ATOM 8788 C CA . MET B 1 497 ? 1.907 36.094 11.883 1 87.19 497 MET B CA 1
ATOM 8789 C C . MET B 1 497 ? 2.07 37.594 11.883 1 87.19 497 MET B C 1
ATOM 8791 O O . MET B 1 497 ? 2.062 38.25 12.938 1 87.19 497 MET B O 1
ATOM 8795 N N . GLN B 1 498 ? 2.197 38.125 10.703 1 88.38 498 GLN B N 1
ATOM 8796 C CA . GLN B 1 498 ? 2.281 39.562 10.586 1 88.38 498 GLN B CA 1
ATOM 8797 C C . GLN B 1 498 ? 0.985 40.25 11.039 1 88.38 498 GLN B C 1
ATOM 8799 O O . GLN B 1 498 ? 1.014 41.25 11.742 1 88.38 498 GLN B O 1
ATOM 8804 N N . ALA B 1 499 ? -0.047 39.625 10.586 1 83.69 499 ALA B N 1
ATOM 8805 C CA . ALA B 1 499 ? -1.353 40.188 10.953 1 83.69 499 ALA B CA 1
ATOM 8806 C C . ALA B 1 499 ? -1.578 40.094 12.461 1 83.69 499 ALA B C 1
ATOM 8808 O O . ALA B 1 499 ? -2.117 41.031 13.07 1 83.69 499 ALA B O 1
ATOM 8809 N N . TYR B 1 500 ? -1.132 39.062 13.016 1 82 500 TYR B N 1
ATOM 8810 C CA . TYR B 1 500 ? -1.269 38.875 14.453 1 82 500 TYR B CA 1
ATOM 8811 C C . TYR B 1 500 ? -0.393 39.875 15.211 1 82 500 TYR B C 1
ATOM 8813 O O . TYR B 1 500 ? -0.812 40.438 16.219 1 82 500 TYR B O 1
ATOM 8821 N N . ASN B 1 501 ? 0.795 40.094 14.711 1 80.5 501 ASN B N 1
ATOM 8822 C CA . ASN B 1 501 ? 1.709 41.031 15.336 1 80.5 501 ASN B CA 1
ATOM 8823 C C . ASN B 1 501 ? 1.176 42.469 15.25 1 80.5 501 ASN B C 1
ATOM 8825 O O . ASN B 1 501 ? 1.318 43.25 16.188 1 80.5 501 ASN B O 1
ATOM 8829 N N . ARG B 1 502 ? 0.558 42.719 14.117 1 77.56 502 ARG B N 1
ATOM 8830 C CA . ARG B 1 502 ? -0.012 44.062 13.922 1 77.56 502 ARG B CA 1
ATOM 8831 C C . ARG B 1 502 ? -1.205 44.281 14.844 1 77.56 502 ARG B C 1
ATOM 8833 O O . ARG B 1 502 ? -1.45 45.406 15.297 1 77.56 502 ARG B O 1
ATOM 8840 N N . SER B 1 503 ? -1.88 43.25 15.117 1 74.56 503 SER B N 1
ATOM 8841 C CA . SER B 1 503 ? -3.066 43.375 15.961 1 74.56 503 SER B CA 1
ATOM 8842 C C . SER B 1 503 ? -2.689 43.594 17.422 1 74.56 503 SER B C 1
ATOM 8844 O O . SER B 1 503 ? -3.488 44.094 18.203 1 74.56 503 SER B O 1
ATOM 8846 N N . LYS B 1 504 ? -1.464 43.344 17.75 1 71.5 504 LYS B N 1
ATOM 8847 C CA . LYS B 1 504 ? -0.988 43.531 19.125 1 71.5 504 LYS B CA 1
ATOM 8848 C C . LYS B 1 504 ? -0.453 44.938 19.328 1 71.5 504 LYS B C 1
ATOM 8850 O O . LYS B 1 504 ? -0.129 45.344 20.453 1 71.5 504 LYS B O 1
ATOM 8855 N N . ASP B 1 505 ? -0.414 45.594 18.172 1 65.12 505 ASP B N 1
ATOM 8856 C CA . ASP B 1 505 ? 0.096 46.938 18.266 1 65.12 505 ASP B CA 1
ATOM 8857 C C . ASP B 1 505 ? -0.883 47.844 19.016 1 65.12 505 ASP B C 1
ATOM 8859 O O . ASP B 1 505 ? -1.923 48.219 18.484 1 65.12 505 ASP B O 1
ATOM 8863 N N . ILE B 1 506 ? -0.614 48.031 20.281 1 60.53 506 ILE B N 1
ATOM 8864 C CA . ILE B 1 506 ? -1.459 48.781 21.203 1 60.53 506 ILE B CA 1
ATOM 8865 C C . ILE B 1 506 ? -1.558 50.219 20.719 1 60.53 506 ILE B C 1
ATOM 8867 O O . ILE B 1 506 ? -2.611 50.875 20.828 1 60.53 506 ILE B O 1
ATOM 8871 N N . LEU B 1 507 ? -0.439 50.656 20.188 1 56.34 507 LEU B N 1
ATOM 8872 C CA . LEU B 1 507 ? -0.422 52.062 19.781 1 56.34 507 LEU B CA 1
ATOM 8873 C C . LEU B 1 507 ? -1.401 52.312 18.641 1 56.34 507 LEU B C 1
ATOM 8875 O O . LEU B 1 507 ? -2.043 53.375 18.578 1 56.34 507 LEU B O 1
ATOM 8879 N N . ARG B 1 508 ? -1.368 51.312 17.812 1 58.44 508 ARG B N 1
ATOM 8880 C CA . ARG B 1 508 ? -2.328 51.438 16.719 1 58.44 508 ARG B CA 1
ATOM 8881 C C . ARG B 1 508 ? -3.76 51.406 17.25 1 58.44 508 ARG B C 1
ATOM 8883 O O . ARG B 1 508 ? -4.629 52.125 16.734 1 58.44 508 ARG B O 1
ATOM 8890 N N . GLY B 1 509 ? -3.877 50.688 18.297 1 58.38 509 GLY B N 1
ATOM 8891 C CA . GLY B 1 509 ? -5.188 50.625 18.922 1 58.38 509 GLY B CA 1
ATOM 8892 C C . GLY B 1 509 ? -5.473 51.844 19.797 1 58.38 509 GLY B C 1
ATOM 8893 O O . GLY B 1 509 ? -6.633 52.219 20 1 58.38 509 GLY B O 1
ATOM 8894 N N . MET B 1 510 ? -4.34 52.594 20.219 1 61.53 510 MET B N 1
ATOM 8895 C CA . MET B 1 510 ? -4.496 53.719 21.141 1 61.53 510 MET B CA 1
ATOM 8896 C C . MET B 1 510 ? -4.496 55.031 20.375 1 61.53 510 MET B C 1
ATOM 8898 O O . MET B 1 510 ? -4.438 56.094 20.984 1 61.53 510 MET B O 1
ATOM 8902 N N . ARG B 1 511 ? -4.52 54.906 19.125 1 63.78 511 ARG B N 1
ATOM 8903 C CA . ARG B 1 511 ? -4.461 56.125 18.375 1 63.78 511 ARG B CA 1
ATOM 8904 C C . ARG B 1 511 ? -5.586 57.094 18.781 1 63.78 511 ARG B C 1
ATOM 8906 O O . ARG B 1 511 ? -5.352 58.281 19.016 1 63.78 511 ARG B O 1
ATOM 8913 N N . THR B 1 512 ? -6.695 56.438 18.984 1 67.88 512 THR B N 1
ATOM 8914 C CA . THR B 1 512 ? -7.863 57.281 19.281 1 67.88 512 THR B CA 1
ATOM 8915 C C . THR B 1 512 ? -7.77 57.844 20.688 1 67.88 512 THR B C 1
ATOM 8917 O O . THR B 1 512 ? -7.887 59.062 20.859 1 67.88 512 THR B O 1
ATOM 8920 N N . PRO B 1 513 ? -7.391 56.969 21.656 1 68.88 513 PRO B N 1
ATOM 8921 C CA . PRO B 1 513 ? -7.277 57.594 22.984 1 68.88 513 PRO B CA 1
ATOM 8922 C C . PRO B 1 513 ? -6.133 58.594 23.078 1 68.88 513 PRO B C 1
ATOM 8924 O O . PRO B 1 513 ? -6.25 59.594 23.781 1 68.88 513 PRO B O 1
ATOM 8927 N N . LEU B 1 514 ? -5.172 58.438 22.344 1 70.31 514 LEU B N 1
ATOM 8928 C CA . LEU B 1 514 ? -4.035 59.344 22.406 1 70.31 514 LEU B CA 1
ATOM 8929 C C . LEU B 1 514 ? -4.383 60.688 21.781 1 70.31 514 LEU B C 1
ATOM 8931 O O . LEU B 1 514 ? -3.957 61.75 22.266 1 70.31 514 LEU B O 1
ATOM 8935 N N . ILE B 1 515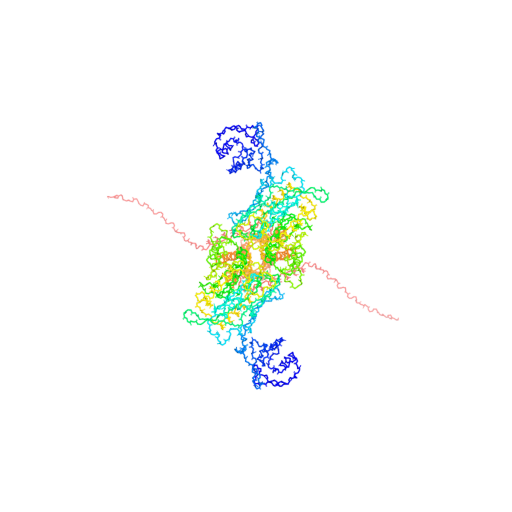 ? -5.18 60.594 20.766 1 72 515 ILE B N 1
ATOM 8936 C CA . ILE B 1 515 ? -5.582 61.844 20.109 1 72 515 ILE B CA 1
ATOM 8937 C C . ILE B 1 515 ? -6.508 62.625 21.016 1 72 515 ILE B C 1
ATOM 8939 O O . ILE B 1 515 ? -6.348 63.844 21.172 1 72 515 ILE B O 1
ATOM 8943 N N . PHE B 1 516 ? -7.375 61.938 21.672 1 71.56 516 PHE B N 1
ATOM 8944 C CA . PHE B 1 516 ? -8.305 62.625 22.578 1 71.56 51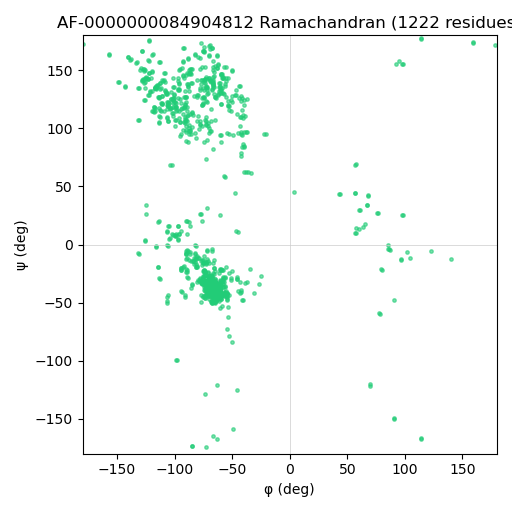6 PHE B CA 1
ATOM 8945 C C . PHE B 1 516 ? -7.566 63.188 23.781 1 71.56 516 PHE B C 1
ATOM 8947 O O . PHE B 1 516 ? -7.832 64.312 24.203 1 71.56 516 PHE B O 1
ATOM 8954 N N . ALA B 1 517 ? -6.617 62.5 24.234 1 69.94 517 ALA B N 1
ATOM 8955 C CA . ALA B 1 517 ? -5.852 62.938 25.391 1 69.94 517 ALA B CA 1
ATOM 8956 C C . ALA B 1 517 ? -4.961 64.125 25.047 1 69.94 517 ALA B C 1
ATOM 8958 O O . ALA B 1 517 ? -4.875 65.062 25.797 1 69.94 517 ALA B O 1
ATOM 8959 N N . ALA B 1 518 ? -4.43 64.062 23.906 1 72.12 518 ALA B N 1
ATOM 8960 C CA . ALA B 1 518 ? -3.57 65.125 23.453 1 72.12 518 ALA B CA 1
ATOM 8961 C C . ALA B 1 518 ? -4.379 66.375 23.219 1 72.12 518 ALA B C 1
ATOM 8963 O O . ALA B 1 518 ? -3.941 67.5 23.562 1 72.12 518 ALA B O 1
ATOM 8964 N N . ALA B 1 519 ? -5.492 66.25 22.656 1 72.88 519 ALA B N 1
ATOM 8965 C CA . ALA B 1 519 ? -6.367 67.375 22.406 1 72.88 519 ALA B CA 1
ATOM 8966 C C . ALA B 1 519 ? -6.844 68 23.719 1 72.88 519 ALA B C 1
ATOM 8968 O O . ALA B 1 519 ? -6.848 69.188 23.859 1 72.88 519 ALA B O 1
ATOM 8969 N N . ALA B 1 520 ? -7.145 67.125 24.656 1 71.88 520 ALA B N 1
ATOM 8970 C CA . ALA B 1 520 ? -7.594 67.625 25.953 1 71.88 520 ALA B CA 1
ATOM 8971 C C . ALA B 1 520 ? -6.465 68.312 26.688 1 71.88 520 ALA B C 1
ATOM 8973 O O . ALA B 1 520 ? -6.684 69.375 27.312 1 71.88 520 ALA B O 1
ATOM 8974 N N . PHE B 1 521 ? -5.34 67.875 26.5 1 72.06 521 PHE B N 1
ATOM 8975 C CA . PHE B 1 521 ? -4.168 68.438 27.141 1 72.06 521 PHE B CA 1
ATOM 8976 C C . PHE B 1 521 ? -3.832 69.812 26.531 1 72.06 521 PHE B C 1
ATOM 8978 O O . PHE B 1 521 ? -3.555 70.75 27.25 1 72.06 521 PHE B O 1
ATOM 8985 N N . LEU B 1 522 ? -3.945 69.812 25.266 1 75 522 LEU B N 1
ATOM 8986 C CA . LEU B 1 522 ? -3.66 71.062 24.578 1 75 522 LEU B CA 1
ATOM 8987 C C . LEU B 1 522 ? -4.691 72.125 24.922 1 75 522 LEU B C 1
ATOM 8989 O O . LEU B 1 522 ? -4.34 73.312 25.141 1 75 522 LEU B O 1
ATOM 8993 N N . LEU B 1 523 ? -5.879 71.75 25.047 1 73.75 523 LEU B N 1
ATOM 8994 C CA . LEU B 1 523 ? -6.949 72.625 25.391 1 73.75 523 LEU B CA 1
ATOM 8995 C C . LEU B 1 523 ? -6.797 73.125 26.828 1 73.75 523 LEU B C 1
ATOM 8997 O O . LEU B 1 523 ? -7.055 74.312 27.125 1 73.75 523 LEU B O 1
ATOM 9001 N N . ASN B 1 524 ? -6.219 72.375 27.625 1 71.75 524 ASN B N 1
ATOM 9002 C CA . ASN B 1 524 ? -5.996 72.75 29.016 1 71.75 524 ASN B CA 1
ATOM 9003 C C . ASN B 1 524 ? -4.844 73.75 29.125 1 71.75 524 ASN B C 1
ATOM 9005 O O . ASN B 1 524 ? -4.898 74.688 29.953 1 71.75 524 ASN B O 1
ATOM 9009 N N . ILE B 1 525 ? -3.996 73.562 28.297 1 73.44 525 ILE B N 1
ATOM 9010 C CA . ILE B 1 525 ? -2.861 74.5 28.297 1 73.44 525 ILE B CA 1
ATOM 9011 C C . ILE B 1 525 ? -3.301 75.875 27.797 1 73.44 525 ILE B C 1
ATOM 9013 O O . ILE B 1 525 ? -2.979 76.875 28.406 1 73.44 525 ILE B O 1
ATOM 9017 N N . VAL B 1 526 ? -4.082 75.75 26.75 1 76 526 VAL B N 1
ATOM 9018 C CA . VAL B 1 526 ? -4.562 77 26.188 1 76 526 VAL B CA 1
ATOM 9019 C C . VAL B 1 526 ? -5.5 77.688 27.172 1 76 526 VAL B C 1
ATOM 9021 O O . VAL B 1 526 ? -5.441 78.938 27.344 1 76 526 VAL B O 1
ATOM 9024 N N . ALA B 1 527 ? -6.152 76.938 27.906 1 72.31 527 ALA B N 1
ATOM 9025 C CA . ALA B 1 527 ? -7.07 77.5 28.906 1 72.31 527 ALA B CA 1
ATOM 9026 C C . ALA B 1 527 ? -6.305 78.062 30.078 1 72.31 527 ALA B C 1
ATOM 9028 O O . ALA B 1 527 ? -6.672 79.125 30.594 1 72.31 527 ALA B O 1
ATOM 9029 N N . ALA B 1 528 ? -5.215 77.562 30.312 1 72.44 528 ALA B N 1
ATOM 9030 C CA . ALA B 1 528 ? -4.402 78.062 31.422 1 72.44 528 ALA B CA 1
ATOM 9031 C C . ALA B 1 528 ? -3.721 79.375 31.062 1 72.44 528 ALA B C 1
ATOM 9033 O O . ALA B 1 528 ? -3.639 80.312 31.891 1 72.44 528 ALA B O 1
ATOM 9034 N N . VAL B 1 529 ? -3.445 79.438 29.844 1 76.69 529 VAL B N 1
ATOM 9035 C CA . VAL B 1 529 ? -2.803 80.625 29.375 1 76.69 529 VAL B CA 1
ATOM 9036 C C . VAL B 1 529 ? -3.828 81.75 29.312 1 76.69 529 VAL B C 1
ATOM 9038 O O . VAL B 1 529 ? -3.545 82.875 29.719 1 76.69 529 VAL B O 1
ATOM 9041 N N . LEU B 1 530 ? -4.945 81.375 28.953 1 75.44 530 LEU B N 1
ATOM 9042 C CA . LEU B 1 530 ? -5.996 82.375 28.828 1 75.44 530 LEU B CA 1
ATOM 9043 C C . LEU B 1 530 ? -6.492 82.812 30.203 1 75.44 530 LEU B C 1
ATOM 9045 O O . LEU B 1 530 ? -6.918 83.938 30.391 1 75.44 530 LEU B O 1
ATOM 9049 N N . ASP B 1 531 ? -6.281 82 31.062 1 70.19 531 ASP B N 1
ATOM 9050 C CA . ASP B 1 531 ? -6.652 82.312 32.438 1 70.19 531 ASP B CA 1
ATOM 9051 C C . ASP B 1 531 ? -5.676 83.312 33.062 1 70.19 531 ASP B C 1
ATOM 9053 O O . ASP B 1 531 ? -6.086 84.25 33.781 1 70.19 531 ASP B O 1
ATOM 9057 N N . VAL B 1 532 ? -4.543 83.25 32.562 1 70.88 532 VAL B N 1
ATOM 9058 C CA . VAL B 1 532 ? -3.521 84.188 33.062 1 70.88 532 VAL B CA 1
ATOM 9059 C C . VAL B 1 532 ? -3.711 85.562 32.438 1 70.88 532 VAL B C 1
ATOM 9061 O O . VAL B 1 532 ? -3.5 86.562 33.062 1 70.88 532 VAL B O 1
ATOM 9064 N N . VAL B 1 533 ? -4.23 85.5 31.156 1 77.25 533 VAL B N 1
ATOM 9065 C CA . VAL B 1 533 ? -4.406 86.812 30.453 1 77.25 533 VAL B CA 1
ATOM 9066 C C . VAL B 1 533 ? -5.77 87.375 30.797 1 77.25 533 VAL B C 1
ATOM 9068 O O . VAL B 1 533 ? -6.141 88.438 30.281 1 77.25 533 VAL B O 1
ATOM 9071 N N . GLU B 1 534 ? -6.418 86.938 31.875 1 74.06 534 GLU B N 1
ATOM 9072 C CA . GLU B 1 534 ? -7.672 87.438 32.438 1 74.06 534 GLU B CA 1
ATOM 9073 C C . GLU B 1 534 ? -8.812 87.312 31.422 1 74.06 534 GLU B C 1
ATOM 9075 O O . GLU B 1 534 ? -9.625 88.25 31.281 1 74.06 534 GLU B O 1
ATOM 9080 N N . LEU B 1 535 ? -8.719 86.312 30.547 1 76.31 535 LEU B N 1
ATOM 9081 C CA . LEU B 1 535 ? -9.828 85.938 29.672 1 76.31 535 LEU B CA 1
ATOM 9082 C C . LEU B 1 535 ? -10.547 84.688 30.172 1 76.31 535 LEU B C 1
ATOM 9084 O O . LEU B 1 535 ? -10.523 83.688 29.516 1 76.31 535 LEU B O 1
ATOM 9088 N N . ASP B 1 536 ? -11.195 84.875 31.281 1 67.06 536 ASP B N 1
ATOM 9089 C CA . ASP B 1 536 ? -11.734 83.75 32.062 1 67.06 536 ASP B CA 1
ATOM 9090 C C . ASP B 1 536 ? -12.867 83.062 31.344 1 67.06 536 ASP B C 1
ATOM 9092 O O . ASP B 1 536 ? -12.93 81.812 31.312 1 67.06 536 ASP B O 1
ATOM 9096 N N . PRO B 1 537 ? -13.773 83.812 30.656 1 68.31 537 PRO B N 1
ATOM 9097 C CA . PRO B 1 537 ? -14.891 83.125 30.031 1 68.31 537 PRO B CA 1
ATOM 9098 C C . PRO B 1 537 ? -14.445 82.188 28.922 1 68.31 537 PRO B C 1
ATOM 9100 O O . PRO B 1 537 ? -14.992 81.062 28.781 1 68.31 537 PRO B O 1
ATOM 9103 N N . ILE B 1 538 ? -13.445 82.562 28.219 1 74.44 538 ILE B N 1
ATOM 9104 C CA . ILE B 1 538 ? -12.953 81.688 27.141 1 74.44 538 ILE B CA 1
ATOM 9105 C C . ILE B 1 538 ? -12.18 80.5 27.719 1 74.44 538 ILE B C 1
ATOM 9107 O O . ILE B 1 538 ? -12.273 79.375 27.203 1 74.44 538 ILE B O 1
ATOM 9111 N N . ALA B 1 539 ? -11.562 80.812 28.781 1 74.5 539 ALA B N 1
ATOM 9112 C CA . ALA B 1 539 ? -10.82 79.75 29.438 1 74.5 539 ALA B CA 1
ATOM 9113 C C . ALA B 1 539 ? -11.758 78.625 29.969 1 74.5 539 ALA B C 1
ATOM 9115 O O . ALA B 1 539 ? -11.484 77.438 29.844 1 74.5 539 ALA B O 1
ATOM 9116 N N . TYR B 1 540 ? -12.883 79.125 30.391 1 64.88 540 TYR B N 1
ATOM 9117 C CA . TYR B 1 540 ? -13.859 78.188 30.906 1 64.88 540 TYR B CA 1
ATOM 9118 C C . TYR B 1 540 ? -14.477 77.375 29.797 1 64.88 540 TYR B C 1
ATOM 9120 O O . TYR B 1 540 ? -14.719 76.125 29.953 1 64.88 540 TYR B O 1
ATOM 9128 N N . ILE B 1 541 ? -14.641 78 28.688 1 70.31 541 ILE B N 1
ATOM 9129 C CA . ILE B 1 541 ? -15.203 77.25 27.547 1 70.31 541 ILE B CA 1
ATOM 9130 C C . ILE B 1 541 ? -14.203 76.188 27.047 1 70.31 541 ILE B C 1
ATOM 9132 O O . ILE B 1 541 ? -14.586 75.062 26.781 1 70.31 541 ILE B O 1
ATOM 9136 N N . LEU B 1 542 ? -13 76.5 27.047 1 75.69 542 LEU B N 1
ATOM 9137 C CA . LEU B 1 542 ? -11.977 75.562 26.578 1 75.69 542 LEU B CA 1
ATOM 9138 C C . LEU B 1 542 ? -11.805 74.438 27.562 1 75.69 542 LEU B C 1
ATOM 9140 O O . LEU B 1 542 ? -11.609 73.25 27.156 1 75.69 542 LEU B O 1
ATOM 9144 N N . ASN B 1 543 ? -11.969 74.812 28.781 1 69.75 543 ASN B N 1
ATOM 9145 C CA . ASN B 1 543 ? -11.891 73.75 29.797 1 69.75 543 ASN B CA 1
ATOM 9146 C C . ASN B 1 543 ? -13.07 72.812 29.688 1 69.75 543 ASN B C 1
ATOM 9148 O O . ASN B 1 543 ? -12.914 71.562 29.891 1 69.75 543 ASN B O 1
ATOM 9152 N N . PHE B 1 544 ? -14.156 73.312 29.344 1 65.94 544 PHE B N 1
ATOM 9153 C CA . PHE B 1 544 ? -15.336 72.5 29.156 1 65.94 544 PHE B CA 1
ATOM 9154 C C . PHE B 1 544 ? -15.141 71.562 27.969 1 65.94 544 PHE B C 1
ATOM 9156 O O . PHE B 1 544 ? -15.469 70.375 28.062 1 65.94 544 PHE B O 1
ATOM 9163 N N . ILE B 1 545 ? -14.562 72 26.906 1 74.5 545 ILE B N 1
ATOM 9164 C CA . ILE B 1 545 ? -14.305 71.188 25.719 1 74.5 545 ILE B CA 1
ATOM 9165 C C . ILE B 1 545 ? -13.273 70.125 26.062 1 74.5 545 ILE B C 1
ATOM 9167 O O . ILE B 1 545 ? -13.398 68.938 25.609 1 74.5 545 ILE B O 1
ATOM 9171 N N . ALA B 1 546 ? -12.375 70.5 26.875 1 75.12 546 ALA B N 1
ATOM 9172 C CA . ALA B 1 546 ? -11.367 69.5 27.297 1 75.12 546 ALA B CA 1
ATOM 9173 C C . ALA B 1 546 ? -12 68.375 28.094 1 75.12 546 ALA B C 1
ATOM 9175 O O . ALA B 1 546 ? -11.648 67.188 27.922 1 75.12 546 ALA B O 1
ATOM 9176 N N . TRP B 1 547 ? -12.953 68.75 28.875 1 67.12 547 TRP B N 1
ATOM 9177 C CA . TRP B 1 547 ? -13.625 67.75 29.688 1 67.12 547 TRP B CA 1
ATOM 9178 C C . TRP B 1 547 ? -14.492 66.812 28.828 1 67.12 547 TRP B C 1
ATOM 9180 O O . TRP B 1 547 ? -14.625 65.625 29.109 1 67.12 547 TRP B O 1
ATOM 9190 N N . VAL B 1 548 ? -15.047 67.438 27.844 1 69.69 548 VAL B N 1
ATOM 9191 C CA . VAL B 1 548 ? -15.812 66.625 26.891 1 69.69 548 VAL B CA 1
ATOM 9192 C C . VAL B 1 548 ? -14.883 65.625 26.219 1 69.69 548 VAL B C 1
ATOM 9194 O O . VAL B 1 548 ? -15.266 64.438 25.984 1 69.69 548 VAL B O 1
ATOM 9197 N N . GLY B 1 549 ? -13.703 66 25.938 1 72.62 549 GLY B N 1
ATOM 9198 C CA . GLY B 1 549 ? -12.703 65.125 25.375 1 72.62 549 GLY B CA 1
ATOM 9199 C C . GLY B 1 549 ? -12.336 64 26.328 1 72.62 549 GLY B C 1
ATOM 9200 O O . GLY B 1 549 ? -12.203 62.844 25.906 1 72.62 549 GLY B O 1
ATOM 9201 N N . VAL B 1 550 ? -12.258 64.25 27.609 1 71.38 550 VAL B N 1
ATOM 9202 C CA . VAL B 1 550 ? -11.93 63.25 28.625 1 71.38 550 VAL B CA 1
ATOM 9203 C C . VAL B 1 550 ? -13.086 62.281 28.75 1 71.38 550 VAL B C 1
ATOM 9205 O O . VAL B 1 550 ? -12.859 61.062 28.891 1 71.38 550 VAL B O 1
ATOM 9208 N N . PHE B 1 551 ? -14.297 62.781 28.625 1 67.06 551 PHE B N 1
ATOM 9209 C CA . PHE B 1 551 ? -15.461 61.906 28.672 1 67.06 551 PHE B CA 1
ATOM 9210 C C . PHE B 1 551 ? -15.508 61 27.453 1 67.06 551 PHE B C 1
ATOM 9212 O O . PHE B 1 551 ? -15.898 59.812 27.547 1 67.06 551 PHE B O 1
ATOM 9219 N N . ALA B 1 552 ? -15.102 61.594 26.359 1 70.56 552 ALA B N 1
ATOM 9220 C CA . ALA B 1 552 ? -15.039 60.781 25.141 1 70.56 552 ALA B CA 1
ATOM 9221 C C . ALA B 1 552 ? -13.992 59.688 25.25 1 70.56 552 ALA B C 1
ATOM 9223 O O . ALA B 1 552 ? -14.203 58.562 24.781 1 70.56 552 ALA B O 1
ATOM 9224 N N . LEU B 1 553 ? -12.977 59.938 25.938 1 74 553 LEU B N 1
ATOM 9225 C CA . LEU B 1 553 ? -11.914 58.969 26.172 1 74 553 LEU B CA 1
ATOM 9226 C C . LEU B 1 553 ? -12.383 57.844 27.094 1 74 553 LEU B C 1
ATOM 9228 O O . LEU B 1 553 ? -12.102 56.656 26.844 1 74 553 LEU B O 1
ATOM 9232 N N . VAL B 1 554 ? -13.125 58.219 28.109 1 66.44 554 VAL B N 1
ATOM 9233 C CA . VAL B 1 554 ? -13.664 57.219 29.031 1 66.44 554 VAL B CA 1
ATOM 9234 C C . VAL B 1 554 ? -14.719 56.375 28.328 1 66.44 554 VAL B C 1
ATOM 9236 O O . VAL B 1 554 ? -14.781 55.156 28.531 1 66.44 554 VAL B O 1
ATOM 9239 N N . GLY B 1 555 ? -15.508 57.125 27.578 1 67.62 555 GLY B N 1
ATOM 9240 C CA . GLY B 1 555 ? -16.484 56.406 26.781 1 67.62 555 GLY B CA 1
ATOM 9241 C C . GLY B 1 555 ? -15.852 55.406 25.812 1 67.62 555 GLY B C 1
ATOM 9242 O O . GLY B 1 555 ? -16.297 54.281 25.703 1 67.62 555 GLY B O 1
ATOM 9243 N N . TRP B 1 556 ? -14.812 55.812 25.172 1 73.25 556 TRP B N 1
ATOM 9244 C CA . TRP B 1 556 ? -14.086 54.969 24.25 1 73.25 556 TRP B CA 1
ATOM 9245 C C . TRP B 1 556 ? -13.484 53.75 24.969 1 73.25 556 TRP B C 1
ATOM 9247 O O . TRP B 1 556 ? -13.555 52.625 24.469 1 73.25 556 TRP B O 1
ATOM 9257 N N . GLY B 1 557 ? -12.938 53.906 26.078 1 69.38 557 GLY B N 1
ATOM 9258 C CA . GLY B 1 557 ? -12.367 52.844 26.875 1 69.38 557 GLY B CA 1
ATOM 9259 C C . GLY B 1 557 ? -13.391 51.812 27.312 1 69.38 557 GLY B C 1
ATOM 9260 O O . GLY B 1 557 ? -13.141 50.625 27.25 1 69.38 557 GLY B O 1
ATOM 9261 N N . THR B 1 558 ? -14.539 52.375 27.688 1 63.41 558 THR B N 1
ATOM 9262 C CA . THR B 1 558 ? -15.602 51.469 28.141 1 63.41 558 THR B CA 1
ATOM 9263 C C . THR B 1 558 ? -16.125 50.625 26.969 1 63.41 558 THR B C 1
ATOM 9265 O O . THR B 1 558 ? -16.406 49.438 27.141 1 63.41 558 THR B O 1
ATOM 9268 N N . LEU B 1 559 ? -16.172 51.281 25.891 1 64.69 559 LEU B N 1
ATOM 9269 C CA . LEU B 1 559 ? -16.672 50.594 24.719 1 64.69 559 LEU B CA 1
ATOM 9270 C C . LEU B 1 559 ? -15.68 49.531 24.266 1 64.69 559 LEU B C 1
ATOM 9272 O O . LEU B 1 559 ? -16.078 48.469 23.781 1 64.69 559 LEU B O 1
ATOM 9276 N N . ASN B 1 560 ? -14.477 49.812 24.406 1 66.12 560 ASN B N 1
ATOM 9277 C CA . ASN B 1 560 ? -13.43 48.875 24.047 1 66.12 560 ASN B CA 1
ATOM 9278 C C . ASN B 1 560 ? -13.383 47.688 25.016 1 66.12 560 ASN B C 1
ATOM 9280 O O . ASN B 1 560 ? -13.086 46.562 24.609 1 66.12 560 ASN B O 1
ATOM 9284 N N . TYR B 1 561 ? -13.656 48.031 26.203 1 58.78 561 TYR B N 1
ATOM 9285 C CA . TYR B 1 561 ? -13.633 47 27.234 1 58.78 561 TYR B CA 1
ATOM 9286 C C . TYR B 1 561 ? -14.844 46.094 27.109 1 58.78 561 TYR B C 1
ATOM 9288 O O . TYR B 1 561 ? -14.719 44.875 27.219 1 58.78 561 TYR B O 1
ATOM 9296 N N . THR B 1 562 ? -15.922 46.719 26.953 1 56.06 562 THR B N 1
ATOM 9297 C CA . THR B 1 562 ? -17.156 45.938 26.953 1 56.06 562 THR B CA 1
ATOM 9298 C C . THR B 1 562 ? -17.391 45.312 25.578 1 56.06 562 THR B C 1
ATOM 9300 O O . THR B 1 562 ? -18.094 44.312 25.469 1 56.06 562 THR B O 1
ATOM 9303 N N . GLY B 1 563 ? -16.625 45.719 24.609 1 58.81 563 GLY B N 1
ATOM 9304 C CA . GLY B 1 563 ? -16.812 45.219 23.25 1 58.81 563 GLY B CA 1
ATOM 9305 C C . GLY B 1 563 ? -18.203 45.469 22.703 1 58.81 563 GLY B C 1
ATOM 9306 O O . GLY B 1 563 ? -18.609 44.875 21.719 1 58.81 563 GLY B O 1
ATOM 9307 N N . GLN B 1 564 ? -18.984 46.312 23.484 1 58.53 564 GLN B N 1
ATOM 9308 C CA . GLN B 1 564 ? -20.359 46.562 23.078 1 58.53 564 GLN B CA 1
ATOM 9309 C C . GLN B 1 564 ? -20.438 47.75 22.141 1 58.53 564 GLN B C 1
ATOM 9311 O O . GLN B 1 564 ? -19.594 48.656 22.188 1 58.53 564 GLN B O 1
ATOM 9316 N N . GLN B 1 565 ? -21.359 47.906 21.109 1 59.44 565 GLN B N 1
ATOM 9317 C CA . GLN B 1 565 ? -21.703 48.938 20.156 1 59.44 565 GLN B CA 1
ATOM 9318 C C . GLN B 1 565 ? -20.5 49.344 19.312 1 59.44 565 GLN B C 1
ATOM 9320 O O . GLN B 1 565 ? -19.984 50.469 19.453 1 59.44 565 GLN B O 1
ATOM 9325 N N . PRO B 1 566 ? -20.031 48.594 18.531 1 66.12 566 PRO B N 1
ATOM 9326 C CA . PRO B 1 566 ? -18.859 48.875 17.688 1 66.12 566 PRO B CA 1
ATOM 9327 C C . PRO B 1 566 ? -19.047 50.094 16.812 1 66.12 566 PRO B C 1
ATOM 9329 O O . PRO B 1 566 ? -18.062 50.781 16.469 1 66.12 566 PRO B O 1
ATOM 9332 N N . GLU B 1 567 ? -20.266 50.438 16.578 1 66.12 567 GLU B N 1
ATOM 9333 C CA . GLU B 1 567 ? -20.516 51.594 15.734 1 66.12 567 GLU B CA 1
ATOM 9334 C C . GLU B 1 567 ? -20.109 52.906 16.438 1 66.12 567 GLU B C 1
ATOM 9336 O O . GLU B 1 567 ? -19.516 53.781 15.812 1 66.12 567 GLU B O 1
ATOM 9341 N N . LEU B 1 568 ? -20.5 52.969 17.719 1 69.25 568 LEU B N 1
ATOM 9342 C CA . LEU B 1 568 ? -20.141 54.156 18.469 1 69.25 568 LEU B CA 1
ATOM 9343 C C . LEU B 1 568 ? -18.625 54.281 18.625 1 69.25 568 LEU B C 1
ATOM 9345 O O . LEU B 1 568 ? -18.062 55.375 18.562 1 69.25 568 LEU B O 1
ATOM 9349 N N . ARG B 1 569 ? -18.062 53.188 18.719 1 73.25 569 ARG B N 1
ATOM 9350 C CA . ARG B 1 569 ? -16.609 53.188 18.797 1 73.25 569 ARG B CA 1
ATOM 9351 C C . ARG B 1 569 ? -15.992 53.688 17.484 1 73.25 569 ARG B C 1
ATOM 9353 O O . ARG B 1 569 ? -15.047 54.469 17.484 1 73.25 569 ARG B O 1
ATOM 9360 N N . GLY B 1 570 ? -16.609 53.219 16.484 1 72 570 GLY B N 1
ATOM 9361 C CA . GLY B 1 570 ? -16.141 53.688 15.188 1 72 570 GLY B CA 1
ATOM 9362 C C . GLY B 1 570 ? -16.297 55.156 14.969 1 72 570 GLY B C 1
ATOM 9363 O O . GLY B 1 570 ? -15.422 55.812 14.398 1 72 570 GLY B O 1
ATOM 9364 N N . ALA B 1 571 ? -17.406 55.625 15.469 1 72.56 571 ALA B N 1
ATOM 9365 C CA . ALA B 1 571 ? -17.656 57.062 15.352 1 72.56 571 ALA B CA 1
ATOM 9366 C C . ALA B 1 571 ? -16.625 57.875 16.141 1 72.56 571 ALA B C 1
ATOM 9368 O O . ALA B 1 571 ? -16.156 58.906 15.68 1 72.56 571 ALA B O 1
ATOM 9369 N N . LEU B 1 572 ? -16.281 57.344 17.219 1 74.62 572 LEU B N 1
ATOM 9370 C CA . LEU B 1 572 ? -15.289 58.031 18.031 1 74.62 572 LEU B CA 1
ATOM 9371 C C . LEU B 1 572 ? -13.914 57.969 17.391 1 74.62 572 LEU B C 1
ATOM 9373 O O . LEU B 1 572 ? -13.172 58.969 17.406 1 74.62 572 LEU B O 1
ATOM 9377 N N . ASP B 1 573 ? -13.719 56.969 16.75 1 76.62 573 ASP B N 1
ATOM 9378 C CA . ASP B 1 573 ? -12.445 56.812 16.062 1 76.62 573 ASP B CA 1
ATOM 9379 C C . ASP B 1 573 ? -12.359 57.75 14.859 1 76.62 573 ASP B C 1
ATOM 9381 O O . ASP B 1 573 ? -11.328 58.375 14.617 1 76.62 573 ASP B O 1
ATOM 9385 N N . SER B 1 574 ? -13.469 57.844 14.234 1 76.69 574 SER B N 1
ATOM 9386 C CA . SER B 1 574 ? -13.5 58.75 13.078 1 76.69 574 SER B CA 1
ATOM 9387 C C . SER B 1 574 ? -13.367 60.188 13.508 1 76.69 574 SER B C 1
ATOM 9389 O O . SER B 1 574 ? -12.719 61 12.828 1 76.69 574 SER B O 1
ATOM 9391 N N . PHE B 1 575 ? -13.969 60.5 14.617 1 77.19 575 PHE B N 1
ATOM 9392 C CA . PHE B 1 575 ? -13.875 61.875 15.156 1 77.19 575 PHE B CA 1
ATOM 9393 C C . PHE B 1 575 ? -12.438 62.188 15.562 1 77.19 575 PHE B C 1
ATOM 9395 O O . PHE B 1 575 ? -11.938 63.281 15.297 1 77.19 575 PHE B O 1
ATOM 9402 N N . ALA B 1 576 ? -11.875 61.188 16.109 1 78.25 576 ALA B N 1
ATOM 9403 C CA . ALA B 1 576 ? -10.492 61.406 16.531 1 78.25 576 ALA B CA 1
ATOM 9404 C C . ALA B 1 576 ? -9.586 61.594 15.32 1 78.25 576 ALA B C 1
ATOM 9406 O O . ALA B 1 576 ? -8.703 62.469 15.344 1 78.25 576 ALA B O 1
ATOM 9407 N N . ASP B 1 577 ? -9.922 60.969 14.312 1 76.38 577 ASP B N 1
ATOM 9408 C CA . ASP B 1 577 ? -9.125 61.125 13.102 1 76.38 577 ASP B CA 1
ATOM 9409 C C . ASP B 1 577 ? -9.32 62.5 12.477 1 76.38 577 ASP B C 1
ATOM 9411 O O . ASP B 1 577 ? -8.367 63.094 11.984 1 76.38 577 ASP B O 1
ATOM 9415 N N . THR B 1 578 ? -10.484 62.938 12.523 1 75.88 578 THR B N 1
ATOM 9416 C CA . THR B 1 578 ? -10.766 64.25 12 1 75.88 578 THR B CA 1
ATOM 9417 C C . THR B 1 578 ? -10.086 65.312 12.836 1 75.88 578 THR B C 1
ATOM 9419 O O . THR B 1 578 ? -9.555 66.312 12.297 1 75.88 578 THR B O 1
ATOM 9422 N N . LEU B 1 579 ? -10.039 65.062 14.07 1 74.5 579 LEU B N 1
ATOM 9423 C CA . LEU B 1 579 ? -9.383 66 14.977 1 74.5 579 LEU B CA 1
ATOM 9424 C C . LEU B 1 579 ? -7.883 66.062 14.711 1 74.5 579 LEU B C 1
ATOM 9426 O O . LEU B 1 579 ? -7.277 67.125 14.719 1 74.5 579 LEU B O 1
ATOM 9430 N N . PHE B 1 580 ? -7.395 65 14.43 1 76.19 580 PHE B N 1
ATOM 9431 C CA . PHE B 1 580 ? -5.961 64.875 14.172 1 76.19 580 PHE B CA 1
ATOM 9432 C C . PHE B 1 580 ? -5.602 65.562 12.859 1 76.19 580 PHE B C 1
ATOM 9434 O O . PHE B 1 580 ? -4.602 66.25 12.773 1 76.19 580 PHE B O 1
ATOM 9441 N N . GLN B 1 581 ? -6.469 65.375 11.977 1 74.69 581 GLN B N 1
ATOM 9442 C CA . GLN B 1 581 ? -6.211 66 10.68 1 74.69 581 GLN B CA 1
ATOM 9443 C C . GLN B 1 581 ? -6.383 67.5 10.734 1 74.69 581 GLN B C 1
ATOM 9445 O O . GLN B 1 581 ? -5.598 68.25 10.148 1 74.69 581 GLN B O 1
ATOM 9450 N N . THR B 1 582 ? -7.352 67.938 11.461 1 67.25 582 THR B N 1
ATOM 9451 C CA . THR B 1 582 ? -7.574 69.312 11.617 1 67.25 582 THR B CA 1
ATOM 9452 C C . THR B 1 582 ? -6.445 70 12.414 1 67.25 582 THR B C 1
ATOM 9454 O O . THR B 1 582 ? -6.008 71.062 12.102 1 67.25 582 THR B O 1
ATOM 9457 N N . GLY B 1 583 ? -5.992 69.25 13.328 1 67.88 583 GLY B N 1
ATOM 9458 C CA . GLY B 1 583 ? -4.863 69.75 14.094 1 67.88 583 GLY B CA 1
ATOM 9459 C C . GLY B 1 583 ? -3.58 69.812 13.289 1 67.88 583 GLY B C 1
ATOM 9460 O O . GLY B 1 583 ? -2.826 70.75 13.406 1 67.88 583 GLY B O 1
ATOM 9461 N N . ARG B 1 584 ? -3.457 68.875 12.547 1 67.56 584 ARG B N 1
ATOM 9462 C CA . ARG B 1 584 ? -2.275 68.812 11.695 1 67.56 584 ARG B CA 1
ATOM 9463 C C . ARG B 1 584 ? -2.295 70 10.695 1 67.56 584 ARG B C 1
ATOM 9465 O O . ARG B 1 584 ? -1.265 70.625 10.445 1 67.56 584 ARG B O 1
ATOM 9472 N N . VAL B 1 585 ? -3.424 70.25 10.203 1 63.69 585 VAL B N 1
ATOM 9473 C CA . VAL B 1 585 ? -3.576 71.312 9.266 1 63.69 585 VAL B CA 1
ATOM 9474 C C . VAL B 1 585 ? -3.402 72.688 10 1 63.69 585 VAL B C 1
ATOM 9476 O O . VAL B 1 585 ? -2.766 73.562 9.484 1 63.69 585 VAL B O 1
ATOM 9479 N N . ALA B 1 586 ? -3.807 72.688 11.195 1 58.91 586 ALA B N 1
ATOM 9480 C CA . ALA B 1 586 ? -3.691 73.938 11.984 1 58.91 586 ALA B CA 1
ATOM 9481 C C . ALA B 1 586 ? -2.24 74.188 12.367 1 58.91 586 ALA B C 1
ATOM 9483 O O . ALA B 1 586 ? -1.776 75.312 12.305 1 58.91 586 ALA B O 1
ATOM 9484 N N . VAL B 1 587 ? -1.631 73.188 12.617 1 59.56 587 VAL B N 1
ATOM 9485 C CA . VAL B 1 587 ? -0.229 73.375 12.992 1 59.56 587 VAL B CA 1
ATOM 9486 C C . VAL B 1 587 ? 0.598 73.688 11.75 1 59.56 587 VAL B C 1
ATOM 9488 O O . VAL B 1 587 ? 1.5 74.5 11.805 1 59.56 587 VAL B O 1
ATOM 9491 N N . ALA B 1 588 ? 0.253 73.188 10.734 1 61.28 588 ALA B N 1
ATOM 9492 C CA . ALA B 1 588 ? 0.924 73.438 9.469 1 61.28 588 ALA B CA 1
ATOM 9493 C C . ALA B 1 588 ? 0.633 74.875 9.023 1 61.28 588 ALA B C 1
ATOM 9495 O O . ALA B 1 588 ? 1.507 75.562 8.469 1 61.28 588 ALA B O 1
ATOM 9496 N N . SER B 1 589 ? -0.516 75.375 9.25 1 56.56 589 SER B N 1
ATOM 9497 C CA . SER B 1 589 ? -0.867 76.75 8.891 1 56.56 589 SER B CA 1
ATOM 9498 C C . SER B 1 589 ? -0.183 77.75 9.805 1 56.56 589 SER B C 1
ATOM 9500 O O . SER B 1 589 ? 0.182 78.812 9.375 1 56.56 589 SER B O 1
ATOM 9502 N N . LEU B 1 590 ? -0.053 77.375 10.953 1 53.84 590 LEU B N 1
ATOM 9503 C CA . LEU B 1 590 ? 0.65 78.312 11.875 1 53.84 590 LEU B CA 1
ATOM 9504 C C . LEU B 1 590 ? 2.146 78.312 11.586 1 53.84 590 LEU B C 1
ATOM 9506 O O . LEU B 1 590 ? 2.826 79.312 11.852 1 53.84 590 LEU B O 1
ATOM 9510 N N . ALA B 1 591 ? 2.664 77.25 11.156 1 52.72 591 ALA B N 1
ATOM 9511 C CA . ALA B 1 591 ? 4.078 77.188 10.797 1 52.72 591 ALA B CA 1
ATOM 9512 C C . ALA B 1 591 ? 4.352 77.875 9.477 1 52.72 591 ALA B C 1
ATOM 9514 O O . ALA B 1 591 ? 5.508 78 9.07 1 52.72 591 ALA B O 1
ATOM 9515 N N . GLN B 1 592 ? 3.373 78.188 8.719 1 47.81 592 GLN B N 1
ATOM 9516 C CA . GLN B 1 592 ? 3.686 78.938 7.523 1 47.81 592 GLN B CA 1
ATOM 9517 C C . GLN B 1 592 ? 4.059 80.375 7.871 1 47.81 592 GLN B C 1
ATOM 9519 O O . GLN B 1 592 ? 3.328 81.062 8.594 1 47.81 592 GLN B O 1
ATOM 9524 N N . PRO B 1 593 ? 5.301 80.812 7.82 1 43.88 593 PRO B N 1
ATOM 9525 C CA . PRO B 1 593 ? 5.688 82.188 7.93 1 43.88 593 PRO B CA 1
ATOM 9526 C C . PRO B 1 593 ? 4.703 83.125 7.234 1 43.88 593 PRO B C 1
ATOM 9528 O O . PRO B 1 593 ? 4.082 82.75 6.238 1 43.88 593 PRO B O 1
ATOM 9531 N N . ALA B 1 594 ? 4.133 84.188 7.969 1 43 594 ALA B N 1
ATOM 9532 C CA . ALA B 1 594 ? 3.43 85.312 7.395 1 43 594 ALA B CA 1
ATOM 9533 C C . ALA B 1 594 ? 4.047 85.75 6.059 1 43 594 ALA B C 1
ATOM 9535 O O . ALA B 1 594 ? 5.148 86.312 6.02 1 43 594 ALA B O 1
ATOM 9536 N N . GLU B 1 595 ? 4.105 85.062 5.074 1 37.59 595 GLU B N 1
ATOM 9537 C CA . GLU B 1 595 ? 4.512 85.688 3.799 1 37.59 595 GLU B CA 1
ATOM 9538 C C . GLU B 1 595 ? 3.85 87 3.586 1 37.59 595 GLU B C 1
ATOM 9540 O O . GLU B 1 595 ? 2.666 87.188 3.887 1 37.59 595 GLU B O 1
ATOM 9545 N N . GLN B 1 596 ? 4.68 88.125 3.32 1 38.88 596 GLN B N 1
ATOM 9546 C CA . GLN B 1 596 ? 4.551 89.5 2.928 1 38.88 596 GLN B CA 1
ATOM 9547 C C . GLN B 1 596 ? 3.432 89.688 1.908 1 38.88 596 GLN B C 1
ATOM 9549 O O . GLN B 1 596 ? 3.418 89.062 0.865 1 38.88 596 GLN B O 1
ATOM 9554 N N . GLN B 1 597 ? 2.242 90.062 2.246 1 35.03 597 GLN B N 1
ATOM 9555 C CA . GLN B 1 597 ? 1.249 90.562 1.305 1 35.03 597 GLN B CA 1
ATOM 9556 C C . GLN B 1 597 ? 1.879 91.5 0.312 1 35.03 597 GLN B C 1
ATOM 9558 O O . GLN B 1 597 ? 2.541 92.5 0.711 1 35.03 597 GLN B O 1
ATOM 9563 N N . PRO B 1 598 ? 2.283 91.125 -0.903 1 35.72 598 PRO B N 1
ATOM 9564 C CA . PRO B 1 598 ? 2.832 92.125 -1.813 1 35.72 598 PRO B CA 1
ATOM 9565 C C . PRO B 1 598 ? 2.033 93.438 -1.806 1 35.72 598 PRO B C 1
ATOM 9567 O O . PRO B 1 598 ? 0.826 93.438 -1.556 1 35.72 598 PRO B O 1
ATOM 9570 N N . ALA B 1 599 ? 2.656 94.688 -1.598 1 36.12 599 ALA B N 1
ATOM 9571 C CA . ALA B 1 599 ? 2.174 96 -1.737 1 36.12 599 ALA B CA 1
ATOM 9572 C C . ALA B 1 599 ? 1.336 96.188 -3.002 1 36.12 599 ALA B C 1
ATOM 9574 O O . ALA B 1 599 ? 1.717 95.688 -4.07 1 36.12 599 ALA B O 1
ATOM 9575 N N . ALA B 1 600 ? 0.091 96.375 -3.008 1 34.31 600 ALA B N 1
ATOM 9576 C CA . ALA B 1 600 ? -0.842 96.75 -4.066 1 34.31 600 ALA B CA 1
ATOM 9577 C C . ALA B 1 600 ? -0.248 97.875 -4.965 1 34.31 600 ALA B C 1
ATOM 9579 O O . ALA B 1 600 ? 0.049 98.938 -4.504 1 34.31 600 ALA B O 1
ATOM 9580 N N . SER B 1 601 ? 0.749 97.438 -5.973 1 30.28 601 SER B N 1
ATOM 9581 C CA . SER B 1 601 ? 1.135 98.375 -6.996 1 30.28 601 SER B CA 1
ATOM 9582 C C . SER B 1 601 ? -0.076 99.188 -7.512 1 30.28 601 SER B C 1
ATOM 9584 O O . SER B 1 601 ? -1.146 98.562 -7.719 1 30.28 601 SER B O 1
ATOM 9586 N N . ALA B 1 602 ? -0.075 100.438 -7.41 1 33.84 602 ALA B N 1
ATOM 9587 C CA . ALA B 1 602 ? -0.869 101.625 -7.859 1 33.84 602 ALA B CA 1
ATOM 9588 C C . ALA B 1 602 ? -1.189 101.5 -9.344 1 33.84 602 ALA B C 1
ATOM 9590 O O . ALA B 1 602 ? -0.328 101.125 -10.148 1 33.84 602 ALA B O 1
ATOM 9591 N N . PRO B 1 603 ? -2.42 101.312 -9.766 1 29.86 603 PRO B N 1
ATOM 9592 C CA . PRO B 1 603 ? -2.793 101.312 -11.188 1 29.86 603 PRO B CA 1
ATOM 9593 C C . PRO B 1 603 ? -2.137 102.5 -11.938 1 29.86 603 PRO B C 1
ATOM 9595 O O . PRO B 1 603 ? -2.211 103.625 -11.5 1 29.86 603 PRO B O 1
ATOM 9598 N N . ALA B 1 604 ? -0.949 102.188 -12.586 1 29.61 604 ALA B N 1
ATOM 9599 C CA . ALA B 1 604 ? -0.348 103.125 -13.57 1 29.61 604 ALA B CA 1
ATOM 9600 C C . ALA B 1 604 ? -1.401 103.625 -14.523 1 29.61 604 ALA B C 1
ATOM 9602 O O . ALA B 1 604 ? -2.266 102.938 -15 1 29.61 604 ALA B O 1
ATOM 9603 N N . GLN B 1 605 ? -1.449 104.938 -14.773 1 26.06 605 GLN B N 1
ATOM 9604 C CA . GLN B 1 605 ? -2.113 105.938 -15.562 1 26.06 605 GLN B CA 1
ATOM 9605 C C . GLN B 1 605 ? -1.927 105.688 -17.062 1 26.06 605 GLN B C 1
ATOM 9607 O O . GLN B 1 605 ? -0.798 105.562 -17.531 1 26.06 605 GLN B O 1
ATOM 9612 N N . ARG B 1 606 ? -2.879 105 -17.734 1 30.97 606 ARG B N 1
ATOM 9613 C CA . ARG B 1 606 ? -2.885 105.062 -19.188 1 30.97 606 ARG B CA 1
ATOM 9614 C C . ARG B 1 606 ? -2.633 106.438 -19.703 1 30.97 606 ARG B C 1
ATOM 9616 O O . ARG B 1 606 ? -3.492 107.312 -19.594 1 30.97 606 ARG B O 1
ATOM 9623 N N . ARG B 1 607 ? -1.386 106.75 -19.609 1 24.47 607 ARG B N 1
ATOM 9624 C CA . ARG B 1 607 ? -1.18 107.938 -20.469 1 24.47 607 ARG B CA 1
ATOM 9625 C C . ARG B 1 607 ? -1.532 107.625 -21.922 1 24.47 607 ARG B C 1
ATOM 9627 O O . ARG B 1 607 ? -1.205 106.562 -22.422 1 24.47 607 ARG B O 1
ATOM 9634 N N . ALA B 1 608 ? -2.322 108.438 -22.562 1 26.84 608 ALA B N 1
ATOM 9635 C CA . ALA B 1 608 ? -3.086 108.875 -23.734 1 26.84 608 ALA B CA 1
ATOM 9636 C C . ALA B 1 608 ? -2.197 108.938 -24.969 1 26.84 608 ALA B C 1
ATOM 9638 O O . ALA B 1 608 ? -2.693 109 -26.109 1 26.84 608 ALA B O 1
ATOM 9639 N N . ARG B 1 609 ? -0.779 109.125 -24.812 1 23.89 609 ARG B N 1
ATOM 9640 C CA . ARG B 1 609 ? -0.454 110 -25.922 1 23.89 609 ARG B CA 1
ATOM 9641 C C . ARG B 1 609 ? -0.477 109.25 -27.25 1 23.89 609 ARG B C 1
ATOM 9643 O O . ARG B 1 609 ? -0.447 108.062 -27.281 1 23.89 609 ARG B O 1
ATOM 9650 N N . ALA B 1 610 ? 0.514 109.312 -28.078 1 26.3 610 ALA B N 1
ATOM 9651 C CA . ALA B 1 610 ? 0.61 109.938 -29.391 1 26.3 610 ALA B CA 1
ATOM 9652 C C . ALA B 1 610 ? 0.497 108.938 -30.516 1 26.3 610 ALA B C 1
ATOM 9654 O O . ALA B 1 610 ? 1.098 107.875 -30.438 1 26.3 610 ALA B O 1
ATOM 9655 N N . PRO B 1 611 ? -0.629 108.938 -31.328 1 25.33 611 PRO B N 1
ATOM 9656 C CA . PRO B 1 611 ? -0.797 108.188 -32.562 1 25.33 611 PRO B CA 1
ATOM 9657 C C . PRO B 1 611 ? 0.423 108.312 -33.5 1 25.33 611 PRO B C 1
ATOM 9659 O O . PRO B 1 611 ? 0.417 107.75 -34.594 1 25.33 611 PRO B O 1
ATOM 9662 N N . ALA B 1 612 ? 1.467 108.812 -33.062 1 22.41 612 ALA B N 1
ATOM 9663 C CA . ALA B 1 612 ? 1.969 109.5 -34.219 1 22.41 612 ALA B CA 1
ATOM 9664 C C . ALA B 1 612 ? 1.97 108.562 -35.469 1 22.41 612 ALA B C 1
ATOM 9666 O O . ALA B 1 612 ? 1.882 107.375 -35.344 1 22.41 612 ALA B O 1
ATOM 9667 N N . SER B 1 613 ? 2.865 108.938 -36.531 1 22.28 613 SER B N 1
ATOM 9668 C CA . SER B 1 613 ? 3.16 109.188 -37.938 1 22.28 613 SER B CA 1
ATOM 9669 C C . SER B 1 613 ? 3.428 107.875 -38.688 1 22.28 613 SER B C 1
ATOM 9671 O O . SER B 1 613 ? 4.07 107 -38.188 1 22.28 613 SER B O 1
#

Nearest PDB structures (foldseek):
  6b9g-assembly4_A  TM=9.219E-01  e=9.150E-32  Homo sapiens
  6b9g-assembly1_B  TM=9.163E-01  e=6.573E-32  Homo sapiens
  6b9g-assembly2_C  TM=9.181E-01  e=8.195E-32  Homo sapiens
  6xjo-assembly2_A  TM=8.975E-01  e=1.796E-30  Homo sapiens
  3qof-assembly2_B  TM=6.990E-01  e=2.127E-34  Homo sapiens

Organism: Salpingoeca rosetta (strain ATCC 50818 / BSB-021) (NCBI:txid946362)

Radius of gyration: 45.49 Å; Cα contacts (8 Å, |Δi|>4): 1812; chains: 2; bounding box: 105×149×159 Å

InterPro domains:
  IPR003191 Guanylate-binding protein/Atlastin, C-terminal [PF02841] (383-470)
  IPR015894 Guanylate-binding protein, N-terminal [PF02263] (113-373)
  IPR027417 P-loop containing nucleoside triphosphate hydrolase [G3DSA:3.40.50.300] (92-406)
  IPR027417 P-loop containing nucleoside triphosphate hydrolase [SSF52540] (121-369)
  IPR030386 GB1/RHD3-type guanine nucleotide-binding (G) domain [PS51715] (130-374)
  IPR036543 Guanylate-binding protein, C-terminal domain superfamily [SSF48340] (383-510)

pLDDT: mean 74.35, std 19.46, range [22.28, 97.38]

Secondary structure (DSSP, 8-state):
-EEEE--TT-SS-EEEE--TT--HHHHHHHHHHHS-TTS-GGGS-SS------SSS-------SSSS-EEEEE-TTSBEEEEEB--GGGS-SS--EEEEEEEEE-TTS-EEEEE-HHHHHHHHT-TTTTTSBEEEEEEE-BTTSSHHHHHHHHHHHHHTTTSSTTSGGGGSS---S----SSS----SEEEESSPEEEE-TTS-EEEEEEEEEPPBS-TT--HHHHHHHHHHHHHH-SEEEEEEES---HHHHHHHHHHHHHHHHH--PPTT--SEEEEEEEEEEE--TTS-SBHHHHHHHHHHHS---TTS-HHHHHHHHHHHHHEEEEEEEEEE---GGGGSTT--S-GGGS-HHHHHHHHHHHHHHT-TTT----EETTEEPBHHHHHHHHHHHHHHHHHS-PPPP--HHHHHHHHHHHHHHHHHHHHHHHHHHHHHSTTS----HHHHHHHHHHHHHHHHHHHHHS---S-HHHHHHHHHHHHHHHHHHHHHHHHHHHHT-HHHHTHHHHHHHHHHHHHHHHHHHHHHTT-HHHHHHHHHHHHHHHHHHHHHHHHHHH---HHHHHHHHHHHHHHHHHHHHHHHHHSS---------------------/-EEEE--TT-SS-EEEE--TT--HHHHHHHHHHHS-TTS-GGGS-S-------TTS--------SSS-EEEEE-TTS-EEEEEB--GGGS-SS--EEEEEEEEE-TTS-EEEEE-HHHHHHHHT-TTTTTSBEEEEEEE-BTTSSHHHHHHHHHHHHHTTTSSTTSGGGGSS---S----SSS----SEEEESSPEEEE-TTS-EEEEEEEEEPPBS-TT--HHHHHHHHHHHHHH-SEEEEEEES---HHHHHHHHHHHHHHHHHS-PPTT--SEEEEEEEEEEE--TTS-SBHHHHHHHHHHHS---TTS-HHHHHHHHHHHHHEEEEEEEEEE---GGGGSTT--S-GGGS-HHHHHHHHHHHHHHT-TTT----EETTEEPBHHHHHHHHHHHHHHHHHS-PPPP--HHHHHHHHHHHHHHHHHHHHHHHHHHHHHSTTPPP--HHHHHHHHHHHHHHHHHHHHHS---S-HHHHHHHHHHHHHHHHHHHHHHHHHHHHT-HHHHTHHHHHHHHHHHHHHHHHHHHHHTT-HHHHHHHHHHHHHHHHHHHHHHHHHHH---HHHHHHHHHHHHHHHHHHHHHHHHHTS---------------------